Protein AF-A0A1H8WTE1-F1 (afdb_monomer)

pLDDT: mean 79.82, std 16.12, range [24.66, 98.0]

Foldseek 3Di:
DDDDDDPQAWAWDWDFAPLFDDFAKKKWKFAAQPWPWLVLLLVLVVLVQDWDWDDDPDDDTDTPFFKKKWKFKCDPLFTIIIITDRDPPCNVVSLVSQCVSRVQMAIDIDRGDFPDDDGGTKIKWKWWKDKPDQQLQAWAFDPDVHDPFQLCLQLVQLQSNDPVLVVWDKMKMKMKIKGWDDLCVQPDFPPDHHLVRLLVCLQWPWDWDDDPDDDTDIDTDHHDPLSPVSSVVSVVLPPFTKIQIIIMMMMMTSDNVSRRSSNVSSQCSQQVRQDPSSRMTMDIRIADDPRSSVVSNCVSVVNDDRDSNMHTSRRVSSVHIRGHSSNPHPRYSHDLFRLWPADDPQADADDCVVVVCPVPDPLVVLLSQLLDQALQDWQWFFAFSSPRTTGTDGLLQLLLFEEEEAAPPQCRLLSLLSRVLSCQSNLFAEEEADAAQPRLLVSLQQRDPVFLVLEFEAEFPDDDQWGFAAALLAQLCPPPDDCPDPLVVVSLQLSLLLQLLLLVVLLPPDPPSDPVVSVVSSLVSSLSSLQPFLAFLLLVLLCLVALVSLCVSLVSSVVSVVPVSSVCSNPPRSPDDSVSCVSSNVSSVVQCVDPRSVLRRLGSHGLDRLLVSQQSSGYYYYGYNDPDLSVLQSVVLSSLSSNLSSQVSDLPGGQYEYEYAQQLSRDDPSSCVLVSLVPSSVRSHGYYHYHQQCQPRPDPSVLVSCLVRHQKYWAAQSCDLRSLQSSQVSAPPPDHSSSRNSGHRQKTFIWTAGNVRDIDHTGMGNTDGRSCVSDPDNSGDDSVVSVVSVVVSSVVRTDGRDDSVRSLVSRPSRPDPPDDDDDDPVCVVLLVQLVLLLLLLLQLLCCQVPVHGQDKDFPVSSVVSSCVRRPDPDDPVVSVVSLVPDPCQQKPWDADPVHIIIGGHPVVVCVNLPADDDPDPDPPQLSLLCVLCVSALSNLQWDKAADRPPDDQAFRIKTANVRQQDDCPPHDPVVNVVSLVVSCVARVVCCQQWVNGMAGEHEDEDPDDPLVVLVLNLLSCVVVVHFYEYEYAPVCLVVSVCSLVVPVAAPDADPVRKGWFFDDAFADEPNWFAKFFCPVAPDWIWIADPVQQKIFTAGPVRDTQFIDSHLVCVRHPSVRHPDIPVRDPDCVGIDTDGRGDDQCVSNVHDRDDPSRYWYWHAYRNNSHQQRIWTDDPHDTHGPDDDPDDDDDDDDDDDDDDDDDDDDDDDDDDPDPVVVVVVVVVVD

Sequence (1227 aa):
MSLFGSDDAYDTVTLAAPDVAPQADAIQVRPHKDSEGIANATELLTSLHNVETNSRRLRSDQNVSPAHAFEMRYTNERVNFQFIPGKDGLESAFERQIQNHYPNAQLHRDSDAEFIGLEEDVHVSGAELSTTRYTLFPIRHVELEGFDTDPFGSITSEMVGTMRDDKADCEVVVQVLFKPAMQSWVDGVDGGESLDEIAHELKQPTLKKERRLFTKEVVEYDPSPQEKKAAKILGNQHGEHAWRLNIRVFAASPDETVAKNRAERAAEMFGNYYESSTKQGLEATPLTGKHLRETLQKAAAREYEEQQLVKSQSETAGLVHVPNGDINTANVAWSLSRSGDGIPPGTPRFDFEDHGVASASAAEKQVAMMNTTDPTQPYWYGRGTKNGTEAGIEPDVLNVHQFVGGATGKGKTTLLKNYFYQVLKRGHGGMFFDPKGRDADDILSIVPEDREDDVVFVDLGGDHDKQVGFNFLENPVEGTVDPDSEAFASAIESVADDLAALLAQAGGSDNYWGALMERVTKNLARGFAKSPWELTILDMYYALSNEDARQRYASHLSDERIAFIEDYARNQLSEMDDDKLEPLLGRLQQWVENDVIRELIAHPESTVSVEDVIDDGGIIIVRNQTSGETVKRMFATALIRRAWVAVRENPKAPPFFVVCDEFDSIVTEESSIHTILSEARAFDFSITLACQNPSNQLPDRIAKSIQNQCQTFLSFNPGGPDDAKVIAAQHSKDIEWDDLTNMSKYRIYMRTHDENDQLTHSYKVDAFPPIDEVANENIARSEAETEQLISDLLDKHGTRRRTNAEIKSESRFHPSEGGGPSRDTDDEAVASADTDAAVKAVYDESIRANGEGCTWVSADAATDRIQRYVESELSLGQLWDALESIPSDVLEVEERDDGMYLRTTPTGETRILGTGDSENTGGGKHRQLLKDAYDPLTKLGLVVSLPNQDGTDMPDGLIDPVDVTPETEGMGMSEIAQAYAQFTDEHPVVSRLTDGDVAALEAESSTSTKPAQTVRNLAKAVDREQHCVFLAREENAQTVYDALTDPPYVAAERDDGRQVVYNHKALRIDGERVYVEDTGAQRTVWVYDPATGQLALEDSSGEAHATFDSPNDAWTDASGYPTTESAIDDEEGWRRVYQPRVPERLFDGEVPDAETWTVIAVERGAESAADLTILDDTERSPPDETAGTDSTKDDPIGKQTDETDVATSEESATAESVFAELQELDK

Nearest PDB structures (foldseek):
  4d2i-assembly1_B-3  TM=6.649E-01  e=3.863E-10  Saccharolobus solfataricus P2
  1e9s-assembly1_E  TM=6.589E-01  e=1.211E-09  Escherichia coli
  4d2i-assembly1_A  TM=6.342E-01  e=1.105E-09  Saccharolobus solfataricus P2
  1e9s-assembly2_J  TM=6.530E-01  e=1.881E-08  Escherichia coli
  6sz9-assembly1_A  TM=5.175E-01  e=1.305E-08  Legionella pneumophila

Organism: NCBI:txid660520

Mean predicted aligned error: 20.88 Å

Solvent-accessible surface area (backbone atoms only — not comparable to full-atom values): 67582 Å² total; per-residue (Å²): 138,93,78,83,83,82,90,86,63,73,33,68,46,78,44,60,76,76,78,63,76,52,62,43,62,26,40,35,43,21,34,15,50,92,41,73,20,55,72,36,14,44,59,40,50,57,79,66,60,60,77,38,68,51,81,61,87,98,55,75,74,41,82,66,41,56,40,27,38,37,36,44,34,26,49,96,84,25,38,44,38,34,40,31,63,47,48,92,89,36,55,73,60,51,51,50,46,50,44,72,56,39,55,35,35,43,76,44,82,34,68,68,44,64,74,70,86,77,77,64,68,28,19,34,13,32,28,39,53,45,58,78,46,70,39,79,51,55,48,46,21,65,91,56,97,39,68,95,51,55,70,58,29,62,28,52,36,37,45,74,53,51,92,84,55,74,85,54,71,62,36,26,39,41,39,35,35,43,22,53,43,62,87,62,56,53,66,24,64,94,82,45,72,23,54,66,53,54,28,47,41,30,64,56,31,69,46,79,47,83,51,79,96,91,45,80,46,78,42,77,52,84,54,49,75,46,35,50,49,27,26,50,57,51,60,63,55,66,88,58,56,35,32,35,41,44,40,39,28,34,10,36,9,72,43,60,67,57,7,34,53,38,15,49,52,30,41,55,45,45,47,75,31,47,19,79,56,55,67,15,29,44,44,66,45,63,28,44,70,71,54,36,55,54,51,48,45,31,54,41,62,63,57,79,64,100,55,84,41,42,37,45,38,52,42,42,13,68,74,48,56,57,59,26,56,66,36,83,40,81,52,51,52,60,32,67,38,64,45,42,83,32,70,65,90,54,45,53,77,80,66,37,66,87,68,73,36,66,89,48,55,76,47,58,42,48,47,57,59,51,68,42,50,60,63,85,49,58,50,72,55,30,24,11,67,67,78,61,46,58,39,41,42,51,52,79,61,43,25,35,22,34,37,35,40,20,29,87,92,30,46,63,67,44,48,51,47,49,46,50,45,32,42,50,51,30,65,41,14,33,35,43,39,22,68,74,46,78,52,42,64,64,48,57,17,45,52,55,83,95,47,56,90,42,46,45,59,35,64,41,70,63,90,64,70,39,38,55,36,48,28,82,48,62,48,87,52,68,92,77,52,58,83,89,36,72,66,43,52,49,44,38,52,47,43,13,52,51,52,39,32,50,56,51,52,68,54,55,95,57,89,77,76,42,78,65,54,50,51,52,45,33,49,50,39,43,52,47,45,67,41,98,55,72,53,32,60,56,30,52,43,32,27,63,71,41,56,69,30,22,47,50,48,22,48,51,30,54,78,72,62,42,64,79,54,22,57,46,30,58,71,47,54,31,72,48,60,66,84,78,46,42,72,59,48,55,43,44,44,58,39,60,69,37,66,68,48,27,62,46,42,51,18,51,55,49,57,58,60,64,43,59,36,41,63,73,30,23,35,40,42,34,28,23,61,54,88,55,60,66,55,46,25,46,51,50,39,51,54,55,48,49,47,49,48,39,41,70,77,32,92,76,43,54,53,36,39,38,38,31,50,54,36,46,70,40,58,58,86,56,56,53,54,51,56,49,58,68,56,28,54,81,56,50,40,23,42,36,42,24,29,48,52,57,69,82,50,40,44,70,70,44,50,54,31,47,70,71,40,32,59,29,41,41,32,30,25,28,77,43,71,65,36,15,44,64,56,27,72,75,44,37,94,89,48,49,34,61,44,34,56,47,42,55,70,41,32,28,44,36,30,35,60,31,80,83,75,43,76,49,72,46,20,30,26,39,43,51,74,50,60,58,79,52,40,95,53,85,54,40,50,52,73,71,54,34,52,49,48,51,52,54,36,27,65,72,44,24,44,73,70,73,52,74,68,54,56,54,71,67,36,83,38,44,85,63,69,72,91,73,80,91,69,76,71,68,43,62,57,55,44,40,52,40,43,44,27,37,48,42,22,42,26,55,40,9,28,62,79,71,65,38,64,56,34,82,34,47,45,78,73,27,43,67,46,26,59,69,55,23,92,63,95,63,52,77,68,56,50,49,57,52,60,71,66,45,57,66,69,33,40,38,78,47,83,51,102,89,47,49,30,36,27,25,31,78,54,29,51,48,60,69,72,52,74,78,98,70,96,68,95,69,62,75,54,33,54,52,49,52,60,26,43,46,57,16,44,41,64,69,44,31,49,77,44,71,65,78,80,89,56,98,81,70,60,64,23,38,37,29,44,73,82,63,53,69,89,56,87,92,57,52,74,73,54,42,54,50,41,53,53,49,34,39,70,76,34,51,66,52,31,70,56,22,75,78,39,66,10,36,27,40,62,53,71,74,87,90,83,58,45,69,49,62,52,49,53,46,37,55,25,56,79,65,77,24,31,29,32,36,38,18,41,67,94,40,28,63,61,53,50,44,34,74,68,46,80,62,57,56,77,45,78,44,102,84,70,34,30,28,21,72,56,91,52,72,32,57,43,98,87,36,44,37,32,41,77,55,83,80,62,92,48,75,44,32,37,36,33,82,92,71,50,30,30,27,37,22,37,75,86,69,53,69,71,29,70,26,76,37,67,66,44,72,58,69,44,68,81,54,37,82,40,43,54,91,76,52,95,63,72,85,60,54,34,81,40,53,32,70,57,62,69,56,72,64,45,78,63,54,81,81,57,80,88,50,47,46,42,35,22,39,45,91,77,27,67,42,41,68,39,34,29,43,58,52,100,90,47,79,42,62,55,77,88,83,97,78,84,90,84,92,88,83,85,84,88,80,88,80,90,88,91,86,87,90,86,89,83,89,80,86,86,72,79,62,67,67,61,56,59,61,62,62,76,79,109

InterPro domains:
  IPR027417 P-loop containing nucleoside triphosphate hydrolase [G3DSA:3.40.50.300] (360-518)
  IPR027417 P-loop containing nucleoside triphosphate hydrolase [G3DSA:3.40.50.300] (593-834)
  IPR027417 P-loop containing nucleoside triphosphate hydrolase [SSF52540] (376-754)
  IPR058441 Domain of unknown function DUF8128 [PF26449] (22-334)

Structure (mmCIF, N/CA/C/O backbone):
data_AF-A0A1H8WTE1-F1
#
_entry.id   AF-A0A1H8WTE1-F1
#
loop_
_atom_site.group_PDB
_atom_site.id
_atom_site.type_symbol
_atom_site.label_atom_id
_atom_site.label_alt_id
_atom_site.label_comp_id
_atom_site.label_asym_id
_atom_site.label_entity_id
_atom_site.label_seq_id
_atom_site.pdbx_PDB_ins_code
_atom_site.Cartn_x
_atom_site.Cartn_y
_atom_site.Cartn_z
_atom_site.occupancy
_atom_site.B_iso_or_equiv
_atom_site.auth_seq_id
_atom_site.auth_comp_id
_atom_site.auth_asym_id
_atom_site.auth_atom_id
_atom_site.pdbx_PDB_model_num
ATOM 1 N N . MET A 1 1 ? -21.639 -9.908 77.151 1.00 33.84 1 MET A N 1
ATOM 2 C CA . MET A 1 1 ? -21.434 -11.231 76.532 1.00 33.84 1 MET A CA 1
ATOM 3 C C . MET A 1 1 ? -20.776 -10.966 75.191 1.00 33.84 1 MET A C 1
ATOM 5 O O . MET A 1 1 ? -21.478 -10.563 74.281 1.00 33.84 1 MET A O 1
ATOM 9 N N . SER A 1 2 ? -19.446 -11.053 75.123 1.00 34.22 2 SER A N 1
ATOM 10 C CA . SER A 1 2 ? -18.661 -10.953 73.885 1.00 34.22 2 SER A CA 1
ATOM 11 C C . SER A 1 2 ? -18.021 -12.317 73.633 1.00 34.22 2 SER A C 1
ATOM 13 O O . SER A 1 2 ? -16.995 -12.644 74.224 1.00 34.22 2 SER A O 1
ATOM 15 N N . LEU A 1 3 ? -18.699 -13.140 72.847 1.00 34.16 3 LEU A N 1
ATOM 16 C CA . LEU A 1 3 ? -18.238 -14.408 72.282 1.00 34.16 3 LEU A CA 1
ATOM 17 C C . LEU A 1 3 ? -18.957 -14.501 70.927 1.00 34.16 3 LEU A C 1
ATOM 19 O O . LEU A 1 3 ? -20.141 -14.176 70.897 1.00 34.16 3 LEU A O 1
ATOM 23 N N . PHE A 1 4 ? -18.236 -14.911 69.878 1.00 34.78 4 PHE A N 1
ATOM 24 C CA . PHE A 1 4 ? -18.478 -14.725 68.430 1.00 34.78 4 PHE A CA 1
ATOM 25 C C . PHE A 1 4 ? -17.895 -13.413 67.876 1.00 34.78 4 PHE A C 1
ATOM 27 O O . PHE A 1 4 ? -18.572 -12.392 67.820 1.00 34.78 4 PHE A O 1
ATOM 34 N N . GLY A 1 5 ? -16.610 -13.446 67.504 1.00 29.36 5 GLY A N 1
ATOM 35 C CA . GLY A 1 5 ? -16.115 -12.610 66.407 1.00 29.36 5 GLY A CA 1
ATOM 36 C C . GLY A 1 5 ? -16.485 -13.320 65.105 1.00 29.36 5 GLY A C 1
ATOM 37 O O . GLY A 1 5 ? -16.309 -14.537 65.036 1.00 29.36 5 GLY A O 1
ATOM 38 N N . SER A 1 6 ? -17.103 -12.605 64.169 1.00 34.25 6 SER A N 1
ATOM 39 C CA . SER A 1 6 ? -17.463 -13.109 62.844 1.00 34.25 6 SER A CA 1
ATOM 40 C C . SER A 1 6 ? -16.236 -13.132 61.930 1.00 34.25 6 SER A C 1
ATOM 42 O O . SER A 1 6 ? -15.420 -12.211 61.952 1.00 34.25 6 SER A O 1
ATOM 44 N N . ASP A 1 7 ? -16.112 -14.221 61.173 1.00 41.09 7 ASP A N 1
ATOM 45 C CA . ASP A 1 7 ? -15.162 -14.432 60.080 1.00 41.09 7 ASP A CA 1
ATOM 46 C C . ASP A 1 7 ? -15.637 -13.664 58.824 1.00 41.09 7 ASP A C 1
ATOM 48 O O . ASP A 1 7 ? -16.231 -14.263 57.933 1.00 41.09 7 ASP A O 1
ATOM 52 N N . ASP A 1 8 ? -15.414 -12.346 58.756 1.00 53.59 8 ASP A N 1
ATOM 53 C CA . ASP A 1 8 ? -15.800 -11.492 57.606 1.00 53.59 8 ASP A CA 1
ATOM 54 C C . ASP A 1 8 ? -14.593 -11.108 56.711 1.00 53.59 8 ASP A C 1
ATOM 56 O O . ASP A 1 8 ? -14.514 -9.990 56.210 1.00 53.59 8 ASP A O 1
ATOM 60 N N . ALA A 1 9 ? -13.604 -11.995 56.544 1.00 74.62 9 ALA A N 1
ATOM 61 C CA . ALA A 1 9 ? -12.408 -11.737 55.725 1.00 74.62 9 ALA A CA 1
ATOM 62 C C . ALA A 1 9 ? -12.435 -12.526 54.402 1.00 74.62 9 ALA A C 1
ATOM 64 O O . ALA A 1 9 ? -12.888 -13.671 54.385 1.00 74.62 9 ALA A O 1
ATOM 65 N N . TYR A 1 10 ? -11.911 -11.937 53.318 1.00 84.31 10 TYR A N 1
ATOM 66 C CA . TYR A 1 10 ? -11.716 -12.623 52.034 1.00 84.31 10 TYR A CA 1
ATOM 67 C C . TYR A 1 10 ? -10.857 -13.885 52.204 1.00 84.31 10 TYR A C 1
ATOM 69 O O . TYR A 1 10 ? -9.785 -13.863 52.818 1.00 84.31 10 TYR A O 1
ATOM 77 N N . ASP A 1 11 ? -11.331 -14.989 51.634 1.00 84.81 11 ASP A N 1
ATOM 78 C CA . ASP A 1 11 ? -10.689 -16.302 51.664 1.00 84.81 11 ASP A CA 1
ATOM 79 C C . ASP A 1 11 ? -10.284 -16.722 50.245 1.00 84.81 11 ASP A C 1
ATOM 81 O O . ASP A 1 11 ? -10.727 -16.128 49.263 1.00 84.81 11 ASP A O 1
ATOM 85 N N . THR A 1 12 ? -9.438 -17.741 50.128 1.00 83.81 12 THR A N 1
ATOM 86 C CA . THR A 1 12 ? -9.008 -18.282 48.834 1.00 83.81 12 THR A CA 1
ATOM 87 C C . THR A 1 12 ? -9.275 -19.771 48.734 1.00 83.81 12 THR A C 1
ATOM 89 O O . THR A 1 12 ? -9.196 -20.527 49.702 1.00 83.81 12 THR A O 1
ATOM 92 N N . VAL A 1 13 ? -9.573 -20.217 47.518 1.00 84.44 13 VAL A N 1
ATOM 93 C CA . VAL A 1 13 ? -9.641 -21.635 47.170 1.00 84.44 13 VAL A CA 1
ATOM 94 C C . VAL A 1 13 ? -8.594 -21.913 46.101 1.00 84.44 13 VAL A C 1
ATOM 96 O O . VAL A 1 13 ? -8.549 -21.218 45.092 1.00 84.44 13 VAL A O 1
ATOM 99 N N . THR A 1 14 ? -7.766 -22.936 46.317 1.00 81.19 14 THR A N 1
ATOM 100 C CA . THR A 1 14 ? -6.850 -23.446 45.288 1.00 81.19 14 THR A CA 1
ATOM 101 C C . THR A 1 14 ? -7.603 -24.372 44.337 1.00 81.19 14 THR A C 1
ATOM 103 O O . THR A 1 14 ? -8.360 -25.248 44.787 1.00 81.19 14 THR A O 1
ATOM 106 N N . LEU A 1 15 ? -7.402 -24.172 43.037 1.00 69.12 15 LEU A N 1
ATOM 107 C CA . LEU A 1 15 ? -7.977 -24.990 41.971 1.00 69.12 15 LEU A CA 1
ATOM 108 C C . LEU A 1 15 ? -6.864 -25.748 41.249 1.00 69.12 15 LEU A C 1
ATOM 110 O O . LEU A 1 15 ? -5.818 -25.178 40.962 1.00 69.12 15 LEU A O 1
ATOM 114 N N . ALA A 1 16 ? -7.113 -27.022 40.945 1.00 60.34 16 ALA A N 1
ATOM 115 C CA . ALA A 1 16 ? -6.308 -27.770 39.985 1.00 60.34 16 ALA A CA 1
ATOM 116 C C . ALA A 1 16 ? -6.914 -27.600 38.579 1.00 60.34 16 ALA A C 1
ATOM 118 O O . ALA A 1 16 ? -8.129 -27.435 38.449 1.00 60.34 16 ALA A O 1
ATOM 119 N N . ALA A 1 17 ? -6.064 -27.666 37.555 1.00 51.62 17 ALA A N 1
ATOM 120 C CA . ALA A 1 17 ? -6.267 -27.180 36.186 1.00 51.62 17 ALA A CA 1
ATOM 121 C C . ALA A 1 17 ? -7.404 -27.788 35.312 1.00 51.62 17 ALA A C 1
ATOM 123 O O . ALA A 1 17 ? -7.368 -27.609 34.099 1.00 51.62 17 ALA A O 1
ATOM 124 N N . PRO A 1 18 ? -8.436 -28.489 35.840 1.00 50.97 18 PRO A N 1
ATOM 125 C CA . PRO A 1 18 ? -9.708 -28.522 35.109 1.00 50.97 18 PRO A CA 1
ATOM 126 C C . PRO A 1 18 ? -10.975 -28.396 35.978 1.00 50.97 18 PRO A C 1
ATOM 128 O O . PRO A 1 18 ? -12.041 -28.853 35.570 1.00 50.97 18 PRO A O 1
ATOM 131 N N . ASP A 1 19 ? -10.916 -27.797 37.172 1.00 51.53 19 ASP A N 1
ATOM 132 C CA . ASP A 1 19 ? -12.120 -27.640 38.017 1.00 51.53 19 ASP A CA 1
ATOM 133 C C . ASP A 1 19 ? -13.113 -26.564 37.513 1.00 51.53 19 ASP A C 1
ATOM 135 O O . ASP A 1 19 ? -14.194 -26.402 38.094 1.00 51.53 19 ASP A O 1
ATOM 139 N N . VAL A 1 20 ? -12.781 -25.841 36.432 1.00 57.06 20 VAL A N 1
ATOM 140 C CA . VAL A 1 20 ? -13.579 -24.732 35.893 1.00 57.06 20 VAL A CA 1
ATOM 141 C C . VAL A 1 20 ? -13.437 -24.616 34.362 1.00 57.06 20 VAL A C 1
ATOM 143 O O . VAL A 1 20 ? -12.620 -23.836 33.904 1.00 57.06 20 VAL A O 1
ATOM 146 N N . ALA A 1 21 ? -14.235 -25.325 33.551 1.00 52.44 21 ALA A N 1
ATOM 147 C CA . ALA A 1 21 ? -14.490 -24.880 32.166 1.00 52.44 21 ALA A CA 1
ATOM 148 C C . ALA A 1 21 ? -15.724 -25.535 31.517 1.00 52.44 21 ALA A C 1
ATOM 150 O O . ALA A 1 21 ? -15.634 -26.601 30.910 1.00 52.44 21 ALA A O 1
ATOM 151 N N . PRO A 1 22 ? -16.895 -24.892 31.562 1.00 53.53 22 PRO A N 1
ATOM 152 C CA . PRO A 1 22 ? -17.788 -24.882 30.417 1.00 53.53 22 PRO A CA 1
ATOM 153 C C . PRO A 1 22 ? -17.436 -23.680 29.525 1.00 53.53 22 PRO A C 1
ATOM 155 O O . PRO A 1 22 ? -17.438 -22.535 29.982 1.00 53.53 22 PRO A O 1
ATOM 158 N N . GLN A 1 23 ? -17.118 -23.963 28.264 1.00 66.62 23 GLN A N 1
ATOM 159 C CA . GLN A 1 23 ? -16.991 -22.971 27.196 1.00 66.62 23 GLN A CA 1
ATOM 160 C C . GLN A 1 23 ? -18.387 -22.471 26.807 1.00 66.62 23 GLN A C 1
ATOM 162 O O . GLN A 1 23 ? -19.357 -23.235 26.847 1.00 66.62 23 GLN A O 1
ATOM 167 N N . ALA A 1 24 ? -18.495 -21.193 26.464 1.00 67.75 24 ALA A N 1
ATOM 168 C CA . ALA A 1 24 ? -19.730 -20.601 25.973 1.00 67.75 24 ALA A CA 1
ATOM 169 C C . ALA A 1 24 ? -19.411 -19.610 24.858 1.00 67.75 24 ALA A C 1
ATOM 171 O O . ALA A 1 24 ? -18.417 -18.891 24.948 1.00 67.75 24 ALA A O 1
ATOM 172 N N . ASP A 1 25 ? -20.295 -19.535 23.863 1.00 80.62 25 ASP A N 1
ATOM 173 C CA . ASP A 1 25 ? -20.197 -18.548 22.793 1.00 80.62 25 ASP A CA 1
ATOM 174 C C . ASP A 1 25 ? -20.301 -17.132 23.384 1.00 80.62 25 ASP A C 1
ATOM 176 O O . ASP A 1 25 ? -21.365 -16.688 23.834 1.00 80.62 25 ASP A O 1
ATOM 180 N N . ALA A 1 26 ? -19.183 -16.412 23.384 1.00 88.25 26 ALA A N 1
ATOM 181 C CA . ALA A 1 26 ? -19.092 -15.035 23.838 1.00 88.25 26 ALA A CA 1
ATOM 182 C C . ALA A 1 26 ? -18.973 -14.075 22.652 1.00 88.25 26 ALA A C 1
ATOM 184 O O . ALA A 1 26 ? -18.332 -14.348 21.637 1.00 88.25 26 ALA A O 1
ATOM 185 N N . ILE A 1 27 ? -19.578 -12.901 22.802 1.00 91.75 27 ILE A N 1
ATOM 186 C CA . ILE A 1 27 ? -19.397 -11.770 21.897 1.00 91.75 27 ILE A CA 1
ATOM 187 C C . ILE A 1 27 ? -18.422 -10.822 22.587 1.00 91.75 27 ILE A C 1
ATOM 189 O O . ILE A 1 27 ? -18.814 -10.043 23.462 1.00 91.75 27 ILE A O 1
ATOM 193 N N . GLN A 1 28 ? -17.147 -10.915 22.223 1.00 91.25 28 GLN A N 1
ATOM 194 C CA . GLN A 1 28 ? -16.109 -10.016 22.706 1.00 91.25 28 GLN A CA 1
ATOM 195 C C . GLN A 1 28 ? -16.282 -8.641 22.058 1.00 91.25 28 GLN A C 1
ATOM 197 O O . GLN A 1 28 ? -16.487 -8.523 20.850 1.00 91.25 28 GLN A O 1
ATOM 202 N N . VAL A 1 29 ? -16.188 -7.595 22.873 1.00 91.12 29 VAL A N 1
ATOM 203 C CA . VAL A 1 29 ? -16.389 -6.205 22.475 1.00 91.12 29 VAL A CA 1
ATOM 204 C C . VAL A 1 29 ? -15.113 -5.417 22.722 1.00 91.12 29 VAL A C 1
ATOM 206 O O . VAL A 1 29 ? -14.659 -5.277 23.859 1.00 91.12 29 VAL A O 1
ATOM 209 N N . ARG A 1 30 ? -14.560 -4.844 21.653 1.00 89.62 30 ARG A N 1
ATOM 210 C CA . ARG A 1 30 ? -13.524 -3.811 21.734 1.00 89.62 30 ARG A CA 1
ATOM 211 C C . ARG A 1 30 ? -14.188 -2.438 21.620 1.00 89.62 30 ARG A C 1
ATOM 213 O O . ARG A 1 30 ? -14.626 -2.074 20.522 1.00 89.62 30 ARG A O 1
ATOM 220 N N . PRO A 1 31 ? -14.316 -1.687 22.727 1.00 90.12 31 PRO A N 1
ATOM 221 C CA . PRO A 1 31 ? -14.966 -0.382 22.724 1.00 90.12 31 PRO A CA 1
ATOM 222 C C . PRO A 1 31 ? -14.163 0.628 21.899 1.00 90.12 31 PRO A C 1
ATOM 224 O O . PRO A 1 31 ? -12.950 0.502 21.777 1.00 90.12 31 PRO A O 1
ATOM 227 N N . HIS A 1 32 ? -14.817 1.653 21.360 1.00 87.25 32 HIS A N 1
ATOM 228 C CA . HIS A 1 32 ? -14.149 2.793 20.722 1.00 87.25 32 HIS A CA 1
ATOM 229 C C . HIS A 1 32 ? -14.225 4.013 21.640 1.00 87.25 32 HIS A C 1
ATOM 231 O O . HIS A 1 32 ? -15.232 4.200 22.324 1.00 87.25 32 HIS A O 1
ATOM 237 N N . LYS A 1 33 ? -13.187 4.858 21.649 1.00 85.75 33 LYS A N 1
ATOM 238 C CA . LYS A 1 33 ? -13.129 6.015 22.558 1.00 85.75 33 LYS A CA 1
ATOM 239 C C . LYS A 1 33 ? -14.252 7.026 22.300 1.00 85.75 33 LYS A C 1
ATOM 241 O O . LYS A 1 33 ? -14.872 7.475 23.254 1.00 85.75 33 LYS A O 1
ATOM 246 N N . ASP A 1 34 ? -14.596 7.267 21.036 1.00 80.50 34 ASP A N 1
ATOM 247 C CA . ASP A 1 34 ? -15.720 8.138 20.632 1.00 80.50 34 ASP A CA 1
ATOM 248 C C . ASP A 1 34 ? -17.109 7.463 20.730 1.00 80.50 34 ASP A C 1
ATOM 250 O O . ASP A 1 34 ? -18.039 7.825 20.012 1.00 80.50 34 ASP A O 1
ATOM 254 N N . SER A 1 35 ? -17.259 6.402 21.523 1.00 81.00 35 SER A N 1
ATOM 255 C CA . SER A 1 35 ? -18.564 5.770 21.749 1.00 81.00 35 SER A CA 1
ATOM 256 C C . SER A 1 35 ? -19.433 6.620 22.688 1.00 81.00 35 SER A C 1
ATOM 258 O O . SER A 1 35 ? -18.929 7.256 23.609 1.00 81.00 35 SER A O 1
ATOM 260 N N . GLU A 1 36 ? -20.757 6.557 22.530 1.00 81.62 36 GLU A N 1
ATOM 261 C CA . GLU A 1 36 ? -21.733 7.162 23.460 1.00 81.62 36 GLU A CA 1
ATOM 262 C C . GLU A 1 36 ? -21.750 6.472 24.846 1.00 81.62 36 GLU A C 1
ATOM 264 O O . GLU A 1 36 ? -22.409 6.925 25.784 1.00 81.62 36 GLU A O 1
ATOM 269 N N . GLY A 1 37 ? -21.024 5.358 24.999 1.00 88.62 37 GLY A N 1
ATOM 270 C CA . GLY A 1 37 ? -20.767 4.732 26.294 1.00 88.62 37 GLY A CA 1
ATOM 271 C C . GLY A 1 37 ? -22.041 4.278 27.017 1.00 88.62 37 GLY A C 1
ATOM 272 O O . GLY A 1 37 ? -22.904 3.583 26.470 1.00 88.62 37 GLY A O 1
ATOM 273 N N . ILE A 1 38 ? -22.183 4.705 28.270 1.00 89.44 38 ILE A N 1
ATOM 274 C CA . ILE A 1 38 ? -23.332 4.384 29.125 1.00 89.44 38 ILE A CA 1
ATOM 275 C C . ILE A 1 38 ? -24.672 4.920 28.576 1.00 89.44 38 ILE A C 1
ATOM 277 O O . ILE A 1 38 ? -25.725 4.361 28.882 1.00 89.44 38 ILE A O 1
ATOM 281 N N . ALA A 1 39 ? -24.668 5.969 27.742 1.00 85.69 39 ALA A N 1
ATOM 282 C CA . ALA A 1 39 ? -25.899 6.594 27.250 1.00 85.69 39 ALA A CA 1
ATOM 283 C C . ALA A 1 39 ? -26.725 5.646 26.362 1.00 85.69 39 ALA A C 1
ATOM 285 O O . ALA A 1 39 ? -27.949 5.588 26.486 1.00 85.69 39 ALA A O 1
ATOM 286 N N . ASN A 1 40 ? -26.058 4.830 25.540 1.00 90.81 40 ASN A N 1
ATOM 287 C CA . ASN A 1 40 ? -26.721 3.872 24.646 1.00 90.81 40 ASN A CA 1
ATOM 288 C C . ASN A 1 40 ? -27.091 2.545 25.332 1.00 90.81 40 ASN A C 1
ATOM 290 O O . ASN A 1 40 ? -27.799 1.717 24.752 1.00 90.81 40 ASN A O 1
ATOM 294 N N . ALA A 1 41 ? -26.669 2.339 26.582 1.00 92.94 41 ALA A N 1
ATOM 295 C CA . ALA A 1 41 ? -26.915 1.099 27.310 1.00 92.94 41 ALA A CA 1
ATOM 296 C C . ALA A 1 41 ? -28.399 0.891 27.635 1.00 92.94 41 ALA A C 1
ATOM 298 O O . ALA A 1 41 ? -28.906 -0.227 27.546 1.00 92.94 41 ALA A O 1
ATOM 299 N N . THR A 1 42 ? -29.131 1.965 27.949 1.00 91.19 42 THR A N 1
ATOM 300 C CA . THR A 1 42 ? -30.581 1.897 28.180 1.00 91.19 42 THR A CA 1
ATOM 301 C C . THR A 1 42 ? -31.304 1.391 26.931 1.00 91.19 42 THR A C 1
ATOM 303 O O . THR A 1 42 ? -32.151 0.504 27.023 1.00 91.19 42 THR A O 1
ATOM 306 N N . GLU A 1 43 ? -30.953 1.879 25.743 1.00 92.00 43 GLU A N 1
ATOM 307 C CA . GLU A 1 43 ? -31.569 1.418 24.495 1.00 92.00 43 GLU A CA 1
ATOM 308 C C . GLU A 1 43 ? -31.208 -0.038 24.180 1.00 92.00 43 GLU A C 1
ATOM 310 O O . GLU A 1 43 ? -32.108 -0.8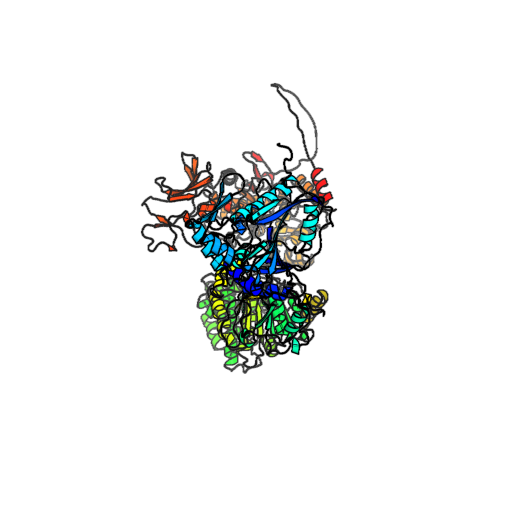34 23.893 1.00 92.00 43 GLU A O 1
ATOM 315 N N . LEU A 1 44 ? -29.934 -0.418 24.358 1.00 94.25 44 LEU A N 1
ATOM 316 C CA . LEU A 1 44 ? -29.492 -1.808 24.227 1.00 94.25 44 LEU A CA 1
ATOM 317 C C . LEU A 1 44 ? -30.301 -2.727 25.145 1.00 94.25 44 LEU A C 1
ATOM 319 O O . LEU A 1 44 ? -30.896 -3.696 24.676 1.00 94.25 44 LEU A O 1
ATOM 323 N N . LEU A 1 45 ? -30.399 -2.403 26.434 1.00 94.69 45 LEU A N 1
ATOM 324 C CA . LEU A 1 45 ? -31.197 -3.180 27.379 1.00 94.69 45 LEU A CA 1
ATOM 325 C C . LEU A 1 45 ? -32.675 -3.219 26.962 1.00 94.69 45 LEU A C 1
ATOM 327 O O . LEU A 1 45 ? -33.307 -4.260 27.088 1.00 94.69 45 LEU A O 1
ATOM 331 N N . THR A 1 46 ? -33.232 -2.149 26.387 1.00 93.38 46 THR A N 1
ATOM 332 C CA . THR A 1 46 ? -34.622 -2.173 25.888 1.00 93.38 46 THR A CA 1
ATOM 333 C C . THR A 1 46 ? -34.778 -3.246 24.815 1.00 93.38 46 THR A C 1
ATOM 335 O O . THR A 1 46 ? -35.709 -4.048 24.871 1.00 93.38 46 THR A O 1
ATOM 338 N N . SER A 1 47 ? -33.845 -3.285 23.859 1.00 93.12 47 SER A N 1
ATOM 339 C CA . SER A 1 47 ? -33.860 -4.245 22.751 1.00 93.12 47 SER A CA 1
ATOM 340 C C . SER A 1 47 ? -33.712 -5.702 23.214 1.00 93.12 47 SER A C 1
ATOM 342 O O . SER A 1 47 ? -34.225 -6.615 22.565 1.00 93.12 47 SER A O 1
ATOM 344 N N . LEU A 1 48 ? -33.050 -5.916 24.357 1.00 92.38 48 LEU A N 1
ATOM 345 C CA . LEU A 1 48 ? -32.813 -7.228 24.958 1.00 92.38 48 LEU A CA 1
ATOM 346 C C . LEU A 1 48 ? -33.913 -7.651 25.950 1.00 92.38 48 LEU A C 1
ATOM 348 O O . LEU A 1 48 ? -33.937 -8.806 26.382 1.00 92.38 48 LEU A O 1
ATOM 352 N N . HIS A 1 49 ? -34.833 -6.758 26.333 1.00 93.88 49 HIS A N 1
ATOM 353 C CA . HIS A 1 49 ? -35.863 -7.053 27.335 1.00 93.88 49 HIS A CA 1
ATOM 354 C C . HIS A 1 49 ? -37.006 -7.890 26.749 1.00 93.88 49 HIS A C 1
ATOM 356 O O . HIS A 1 49 ? -38.033 -7.373 26.310 1.00 93.88 49 HIS A O 1
ATOM 362 N N . ASN A 1 50 ? -36.842 -9.213 26.762 1.00 89.19 50 ASN A N 1
ATOM 363 C CA . ASN A 1 50 ? -37.878 -10.154 26.340 1.00 89.19 50 ASN A CA 1
ATOM 364 C C . ASN A 1 50 ? -38.255 -11.119 27.474 1.00 89.19 50 ASN A C 1
ATOM 366 O O . ASN A 1 50 ? -37.494 -12.022 27.818 1.00 89.19 50 ASN A O 1
ATOM 370 N N . VAL A 1 51 ? -39.446 -10.936 28.056 1.00 90.00 51 VAL A N 1
ATOM 371 C CA . VAL A 1 51 ? -39.928 -11.763 29.174 1.00 90.00 51 VAL A CA 1
ATOM 372 C C . VAL A 1 51 ? -40.656 -13.007 28.660 1.00 90.00 51 VAL A C 1
ATOM 374 O O . VAL A 1 51 ? -41.782 -12.930 28.167 1.00 90.00 51 VAL A O 1
ATOM 377 N N . GLU A 1 52 ? -40.059 -14.178 28.868 1.00 88.25 52 GLU A N 1
ATOM 378 C CA . GLU A 1 52 ? -40.680 -15.475 28.604 1.00 88.25 52 GLU A CA 1
ATOM 379 C C . GLU A 1 52 ? -41.397 -16.015 29.853 1.00 88.25 52 GLU A C 1
ATOM 381 O O . GLU A 1 52 ? -40.864 -16.017 30.969 1.00 88.25 52 GLU A O 1
ATOM 386 N N . THR A 1 53 ? -42.626 -16.513 29.676 1.00 85.56 53 THR A N 1
ATOM 387 C CA . THR A 1 53 ? -43.453 -17.039 30.774 1.00 85.56 53 THR A CA 1
ATOM 388 C C . THR A 1 53 ? -44.003 -18.428 30.463 1.00 85.56 53 THR A C 1
ATOM 390 O O . THR A 1 53 ? -44.325 -18.744 29.318 1.00 85.56 53 THR A O 1
ATOM 393 N N . ASN A 1 54 ? -44.119 -19.283 31.486 1.00 80.12 54 ASN A N 1
ATOM 394 C CA . ASN A 1 54 ? -44.735 -20.606 31.350 1.00 80.12 54 ASN A CA 1
ATOM 395 C C . ASN A 1 54 ? -46.029 -20.693 32.169 1.00 80.12 54 ASN A C 1
ATOM 397 O O . ASN A 1 54 ? -46.001 -20.774 33.399 1.00 80.12 54 ASN A O 1
ATOM 401 N N . SER A 1 55 ? -47.174 -20.719 31.487 1.00 62.34 55 SER A N 1
ATOM 402 C CA . SER A 1 55 ? -48.486 -20.819 32.128 1.00 62.34 55 SER A CA 1
ATOM 403 C C . SER A 1 55 ? -48.902 -22.287 32.305 1.00 62.34 55 SER A C 1
ATOM 405 O O . SER A 1 55 ? -49.469 -22.913 31.405 1.00 62.34 55 SER A O 1
ATOM 407 N N . ARG A 1 56 ? -48.700 -22.866 33.496 1.00 52.03 56 ARG A N 1
ATOM 408 C CA . ARG A 1 56 ? -49.335 -24.147 33.874 1.00 52.03 56 ARG A CA 1
ATOM 409 C C . ARG A 1 56 ? -50.543 -23.900 34.782 1.00 52.03 56 ARG A C 1
ATOM 411 O O . ARG A 1 56 ? -50.395 -23.471 35.914 1.00 52.03 56 ARG A O 1
ATOM 418 N N . ARG A 1 57 ? -51.743 -24.216 34.265 1.00 47.62 57 ARG A N 1
ATOM 419 C CA . ARG A 1 57 ? -53.065 -24.291 34.941 1.00 47.62 57 ARG A CA 1
ATOM 420 C C . ARG A 1 57 ? -53.163 -23.609 36.328 1.00 47.62 57 ARG A C 1
ATOM 422 O O . ARG A 1 57 ? -52.864 -24.216 37.351 1.00 47.62 57 ARG A O 1
ATOM 429 N N . LEU A 1 58 ? -53.799 -22.432 36.337 1.00 51.78 58 LEU A N 1
ATOM 430 C CA . LEU A 1 58 ? -54.477 -21.783 37.478 1.00 51.78 58 LEU A CA 1
ATOM 431 C C . LEU A 1 58 ? -53.615 -21.283 38.659 1.00 51.78 58 LEU A C 1
ATOM 433 O O . LEU A 1 58 ? -54.192 -20.851 39.658 1.00 51.78 58 LEU A O 1
ATOM 437 N N . ARG A 1 59 ? -52.280 -21.233 38.553 1.00 52.06 59 ARG A N 1
ATOM 438 C CA . ARG A 1 59 ? -51.425 -20.423 39.446 1.00 52.06 59 ARG A CA 1
ATOM 439 C C . ARG A 1 59 ? -50.301 -19.737 38.662 1.00 52.06 59 ARG A C 1
ATOM 441 O O . ARG A 1 59 ? -49.768 -20.363 37.759 1.00 52.06 59 ARG A O 1
ATOM 448 N N . SER A 1 60 ? -50.052 -18.472 39.031 1.00 58.38 60 SER A N 1
ATOM 449 C CA . SER A 1 60 ? -48.992 -17.518 38.632 1.00 58.38 60 SER A CA 1
ATOM 450 C C . SER A 1 60 ? -48.093 -17.897 37.449 1.00 58.38 60 SER A C 1
ATOM 452 O O . SER A 1 60 ? -47.396 -18.910 37.506 1.00 58.38 60 SER A O 1
ATOM 454 N N . ASP A 1 61 ? -48.027 -17.021 36.444 1.00 70.69 61 ASP A N 1
ATOM 455 C CA . ASP A 1 61 ? -47.039 -17.103 35.366 1.00 70.69 61 ASP A CA 1
ATOM 456 C C . ASP A 1 61 ? -45.619 -17.100 35.955 1.00 70.69 61 ASP A C 1
ATOM 458 O O . ASP A 1 61 ? -45.248 -16.203 36.710 1.00 70.69 61 ASP A O 1
ATOM 462 N N . GLN A 1 62 ? -44.838 -18.142 35.659 1.00 80.94 62 GLN A N 1
ATOM 463 C CA . GLN A 1 62 ? -43.450 -18.260 36.109 1.00 80.94 62 GLN A CA 1
ATOM 464 C C . GLN A 1 62 ? -42.516 -17.684 35.039 1.00 80.94 62 GLN A C 1
ATOM 466 O O . GLN A 1 62 ? -42.642 -18.049 33.869 1.00 80.94 62 GLN A O 1
ATOM 471 N N . ASN A 1 63 ? -41.585 -16.809 35.439 1.00 87.69 63 ASN A N 1
ATOM 472 C CA . ASN A 1 63 ? -40.584 -16.216 34.549 1.00 87.69 63 ASN A CA 1
ATOM 473 C C . ASN A 1 63 ? -39.512 -17.252 34.180 1.00 87.69 63 ASN A C 1
ATOM 475 O O . ASN A 1 63 ? -38.700 -17.641 35.026 1.00 87.69 63 ASN A O 1
ATOM 479 N N . VAL A 1 64 ? -39.517 -17.680 32.920 1.00 88.56 64 VAL A N 1
ATOM 480 C CA . VAL A 1 64 ? -38.587 -18.671 32.356 1.00 88.56 64 VAL A CA 1
ATOM 481 C C . VAL A 1 64 ? -37.599 -18.051 31.366 1.00 88.56 64 VAL A C 1
ATOM 483 O O . VAL A 1 64 ? -36.928 -18.789 30.656 1.00 88.56 64 VAL A O 1
ATOM 486 N N . SER A 1 65 ? -37.503 -16.718 31.332 1.00 90.44 65 SER A N 1
ATOM 487 C CA . SER A 1 65 ? -36.561 -16.002 30.463 1.00 90.44 65 SER A CA 1
ATOM 488 C C . SER A 1 65 ? -35.121 -16.468 30.710 1.00 90.44 65 SER A C 1
ATOM 490 O O . SER A 1 65 ? -34.764 -16.694 31.876 1.00 90.44 65 SER A O 1
ATOM 492 N N . PRO A 1 66 ? -34.292 -16.588 29.659 1.00 91.25 66 PRO A N 1
ATOM 493 C CA . PRO A 1 66 ? -32.865 -16.828 29.826 1.00 91.25 66 PRO A CA 1
ATOM 494 C C . PRO A 1 66 ? -32.200 -15.648 30.552 1.00 91.25 66 PRO A C 1
ATOM 496 O O . PRO A 1 66 ? -32.677 -14.513 30.487 1.00 91.25 66 PRO A O 1
ATOM 499 N N . ALA A 1 67 ? -31.114 -15.926 31.270 1.00 93.00 67 ALA A N 1
ATOM 500 C CA . ALA A 1 67 ? -30.277 -14.907 31.893 1.00 93.00 67 ALA A CA 1
ATOM 501 C C . ALA A 1 67 ? -29.029 -14.704 31.038 1.00 93.00 67 ALA A C 1
ATOM 503 O O . ALA A 1 67 ? -28.355 -15.674 30.707 1.00 93.00 67 ALA A O 1
ATOM 504 N N . HIS A 1 68 ? -28.740 -13.463 30.674 1.00 95.25 68 HIS A N 1
ATOM 505 C CA . HIS A 1 68 ? -27.553 -13.098 29.907 1.00 95.25 68 HIS A CA 1
ATOM 506 C C . HIS A 1 68 ? -26.410 -12.745 30.860 1.00 95.25 68 HIS A C 1
ATOM 508 O O . HIS A 1 68 ? -26.665 -12.437 32.025 1.00 95.25 68 HIS A O 1
ATOM 514 N N . ALA A 1 69 ? -25.168 -12.756 30.379 1.00 95.25 69 ALA A N 1
ATOM 515 C CA . ALA A 1 69 ? -24.017 -12.291 31.147 1.00 95.25 69 ALA A CA 1
ATOM 516 C C . ALA A 1 69 ? -23.317 -11.128 30.442 1.00 95.25 69 ALA A C 1
ATOM 518 O O . ALA A 1 69 ? -23.207 -11.102 29.216 1.00 95.25 69 ALA A O 1
ATOM 519 N N . PHE A 1 70 ? -22.833 -10.181 31.233 1.00 97.25 70 PHE A N 1
ATOM 520 C CA . PHE A 1 70 ? -21.870 -9.168 30.830 1.00 97.25 70 PHE A CA 1
ATOM 521 C C . PHE A 1 70 ? -20.637 -9.321 31.714 1.00 97.25 70 PHE A C 1
ATOM 523 O O . PHE A 1 70 ? -20.761 -9.401 32.939 1.00 97.25 70 PHE A O 1
ATOM 530 N N . GLU A 1 71 ? -19.462 -9.411 31.101 1.00 96.19 71 GLU A N 1
ATOM 531 C CA . GLU A 1 71 ? -18.210 -9.662 31.809 1.00 96.19 71 GLU A CA 1
ATOM 532 C C . GLU A 1 71 ? -17.178 -8.586 31.463 1.00 96.19 71 GLU A C 1
ATOM 534 O O . GLU A 1 71 ? -16.864 -8.364 30.292 1.00 96.19 71 GLU A O 1
ATOM 539 N N . MET A 1 72 ? -16.634 -7.946 32.500 1.00 96.25 72 MET A N 1
ATOM 540 C CA . MET A 1 72 ? -15.392 -7.177 32.419 1.00 96.25 72 MET A CA 1
ATOM 541 C C . MET A 1 72 ? -14.259 -8.095 32.855 1.00 96.25 72 MET A C 1
ATOM 543 O O . MET A 1 72 ? -14.327 -8.692 33.933 1.00 96.25 72 MET A O 1
ATOM 547 N N . ARG A 1 73 ? -13.218 -8.216 32.035 1.00 93.06 73 ARG A N 1
ATOM 548 C CA . ARG A 1 73 ? -12.141 -9.185 32.243 1.00 93.06 73 ARG A CA 1
ATOM 549 C C . ARG A 1 73 ? -10.791 -8.508 32.136 1.00 93.06 73 ARG A C 1
ATOM 551 O O . ARG A 1 73 ? -10.525 -7.864 31.133 1.00 93.06 73 ARG A O 1
ATOM 558 N N . TYR A 1 74 ? -9.944 -8.675 33.138 1.00 92.50 74 TYR A N 1
ATOM 559 C CA . TYR A 1 74 ? -8.519 -8.404 33.043 1.00 92.50 74 TYR A CA 1
ATOM 560 C C . TYR A 1 74 ? -7.804 -9.742 32.872 1.00 92.50 74 TYR A C 1
ATOM 562 O O . TYR A 1 74 ? -7.774 -10.537 33.807 1.00 92.50 74 TYR A O 1
ATOM 570 N N . THR A 1 75 ? -7.319 -10.009 31.663 1.00 85.62 75 THR A N 1
ATOM 571 C CA . THR A 1 75 ? -6.701 -11.280 31.239 1.00 85.62 75 THR A CA 1
ATOM 572 C C . THR A 1 75 ? -5.630 -10.969 30.201 1.00 85.62 75 THR A C 1
ATOM 574 O O . THR A 1 75 ? -5.845 -10.069 29.382 1.00 85.62 75 THR A O 1
ATOM 577 N N . ASN A 1 76 ? -4.511 -11.699 30.181 1.00 79.38 76 ASN A N 1
ATOM 578 C CA . ASN A 1 76 ? -3.387 -11.428 29.266 1.00 79.38 76 ASN A CA 1
ATOM 579 C C . ASN A 1 76 ? -2.975 -9.943 29.271 1.00 79.38 76 ASN A C 1
ATOM 581 O O . ASN A 1 76 ? -2.868 -9.309 28.220 1.00 79.38 76 ASN A O 1
ATOM 585 N N . GLU A 1 77 ? -2.869 -9.371 30.475 1.00 83.38 77 GLU A N 1
ATOM 586 C CA . GLU A 1 77 ? -2.519 -7.966 30.727 1.00 83.38 77 GLU A CA 1
ATOM 587 C C . GLU A 1 77 ? -3.455 -6.924 30.089 1.00 83.38 77 GLU A C 1
ATOM 589 O O . GLU A 1 77 ? -3.110 -5.745 30.016 1.00 83.38 77 GLU A O 1
ATOM 594 N N . ARG A 1 78 ? -4.655 -7.315 29.639 1.00 88.00 78 ARG A N 1
ATOM 595 C CA . ARG A 1 78 ? -5.613 -6.422 28.973 1.00 88.00 78 ARG A CA 1
ATOM 596 C C . ARG A 1 78 ? -6.990 -6.460 29.605 1.00 88.00 78 ARG A C 1
ATOM 598 O O . ARG A 1 78 ? -7.477 -7.517 30.000 1.00 88.00 78 ARG A O 1
ATOM 605 N N . VAL A 1 79 ? -7.651 -5.303 29.622 1.00 91.81 79 VAL A N 1
ATOM 606 C CA . VAL A 1 79 ? -9.068 -5.191 29.984 1.00 91.81 79 VAL A CA 1
ATOM 607 C C . VAL A 1 79 ? -9.930 -5.405 28.741 1.00 91.81 79 VAL A C 1
ATOM 609 O O . VAL A 1 79 ? -9.842 -4.652 27.768 1.00 91.81 79 VAL A O 1
ATOM 612 N N . ASN A 1 80 ? -10.776 -6.428 28.793 1.00 91.62 80 ASN A N 1
ATOM 613 C CA . ASN A 1 80 ? -11.699 -6.853 27.752 1.00 91.62 80 ASN A CA 1
ATOM 614 C C . ASN A 1 80 ? -13.141 -6.819 28.271 1.00 91.62 80 ASN A C 1
ATOM 616 O O . ASN A 1 80 ? -13.395 -7.035 29.457 1.00 91.62 80 ASN A O 1
ATOM 620 N N . PHE A 1 81 ? -14.087 -6.603 27.360 1.00 94.50 81 PHE A N 1
ATOM 621 C CA . PHE A 1 81 ? -15.520 -6.621 27.642 1.00 94.50 81 PHE A CA 1
ATOM 622 C C . PHE A 1 81 ? -16.175 -7.686 26.778 1.00 94.50 81 PHE A C 1
ATOM 624 O O . PHE A 1 81 ? -15.809 -7.836 25.613 1.00 94.50 81 PHE A O 1
ATOM 631 N N . GLN A 1 82 ? -17.140 -8.422 27.316 1.00 94.19 82 GLN A N 1
ATOM 632 C CA . GLN A 1 82 ? -17.876 -9.403 26.525 1.00 94.19 82 GLN A CA 1
ATOM 633 C C . GLN A 1 82 ? -19.310 -9.586 27.006 1.00 94.19 82 GLN A C 1
ATOM 635 O O . GLN A 1 82 ? -19.621 -9.419 28.187 1.00 94.19 82 GLN A O 1
ATOM 640 N N . PHE A 1 83 ? -20.176 -9.961 26.070 1.00 95.00 83 PHE A N 1
ATOM 641 C CA . PHE A 1 83 ? -21.554 -10.352 26.335 1.00 95.00 83 PHE A CA 1
ATOM 642 C C . PHE A 1 83 ? -21.751 -11.828 26.007 1.00 95.00 83 PHE A C 1
ATOM 644 O O . PHE A 1 83 ? -21.315 -12.294 24.957 1.00 95.00 83 PHE A O 1
ATOM 651 N N . ILE A 1 84 ? -22.458 -12.545 26.877 1.00 93.19 84 ILE A N 1
ATOM 652 C CA . ILE A 1 84 ? -22.799 -13.956 26.693 1.00 93.19 84 ILE A CA 1
ATOM 653 C C . ILE A 1 84 ? -24.329 -14.086 26.652 1.00 93.19 84 ILE A C 1
ATOM 655 O O . ILE A 1 84 ? -25.005 -13.804 27.653 1.00 93.19 84 ILE A O 1
ATOM 659 N N . PRO A 1 85 ? -24.918 -14.476 25.507 1.00 92.50 85 PRO A N 1
ATOM 660 C CA . PRO A 1 85 ? -26.348 -14.739 25.408 1.00 92.50 85 PRO A CA 1
ATOM 661 C C . PRO A 1 85 ? -26.763 -15.925 26.293 1.00 92.50 85 PRO A C 1
ATOM 663 O O . PRO A 1 85 ? -26.135 -16.972 26.282 1.00 92.50 85 PRO A O 1
ATOM 666 N N . GLY A 1 86 ? -27.875 -15.810 27.026 1.00 88.25 86 GLY A N 1
ATOM 667 C CA . GLY A 1 86 ? -28.333 -16.856 27.949 1.00 88.25 86 GLY A CA 1
ATOM 668 C C . GLY A 1 86 ? -28.957 -18.099 27.311 1.00 88.25 86 GLY A C 1
ATOM 669 O O . GLY A 1 86 ? -29.575 -18.897 28.019 1.00 88.25 86 GLY A O 1
ATOM 670 N N . LYS A 1 87 ? -28.918 -18.215 25.981 1.00 84.88 87 LYS A N 1
ATOM 671 C CA . LYS A 1 87 ? -29.506 -19.323 25.226 1.00 84.88 87 LYS A CA 1
ATOM 672 C C . LYS A 1 87 ? -28.860 -19.431 23.849 1.00 84.88 87 LYS A C 1
ATOM 674 O O . LYS A 1 87 ? -28.865 -18.445 23.110 1.00 84.88 87 LYS A O 1
ATOM 679 N N . ASP A 1 88 ? -28.466 -20.649 23.498 1.00 77.38 88 ASP A N 1
ATOM 680 C CA . ASP A 1 88 ? -27.930 -20.999 22.184 1.00 77.38 88 ASP A CA 1
ATOM 681 C C . ASP A 1 88 ? -28.867 -20.558 21.044 1.00 77.38 88 ASP A C 1
ATOM 683 O O . ASP A 1 88 ? -30.097 -20.720 21.102 1.00 77.38 88 ASP A O 1
ATOM 687 N N . GLY A 1 89 ? -28.279 -20.015 19.982 1.00 77.19 89 GLY A N 1
ATOM 688 C CA . GLY A 1 89 ? -28.962 -19.497 18.799 1.00 77.19 89 GLY A CA 1
ATOM 689 C C . GLY A 1 89 ? -29.373 -18.024 18.894 1.00 77.19 89 GLY A C 1
ATOM 690 O O . GLY A 1 89 ? -29.957 -17.497 17.940 1.00 77.19 89 GLY A O 1
ATOM 691 N N . LEU A 1 90 ? -29.112 -17.342 20.019 1.00 82.62 90 LEU A N 1
ATOM 692 C CA . LEU A 1 90 ? -29.355 -15.900 20.165 1.00 82.62 90 LEU A CA 1
ATOM 693 C C . LEU A 1 90 ? -28.142 -15.035 19.805 1.00 82.62 90 LEU A C 1
ATOM 695 O O . LEU A 1 90 ? -28.302 -13.822 19.700 1.00 82.62 90 LEU A O 1
ATOM 699 N N . GLU A 1 91 ? -26.971 -15.616 19.557 1.00 82.69 91 GLU A N 1
ATOM 700 C CA . GLU A 1 91 ? -25.687 -14.924 19.360 1.00 82.69 91 GLU A CA 1
ATOM 701 C C . GLU A 1 91 ? -25.796 -13.884 18.247 1.00 82.69 91 GLU A C 1
ATOM 703 O O . GLU A 1 91 ? -25.541 -12.702 18.453 1.00 82.69 91 GLU A O 1
ATOM 708 N N . SER A 1 92 ? -26.315 -14.291 17.088 1.00 78.94 92 SER A N 1
ATOM 709 C CA . SER A 1 92 ? -26.462 -13.394 15.934 1.00 78.94 92 SER A CA 1
ATOM 710 C C . SER A 1 92 ? -27.487 -12.280 16.160 1.00 78.94 92 SER A C 1
ATOM 712 O O . SER A 1 92 ? -27.425 -11.226 15.528 1.00 78.94 92 SER A O 1
ATOM 714 N N . ALA A 1 93 ? -28.505 -12.510 16.992 1.00 83.25 93 ALA A N 1
ATOM 715 C CA . ALA A 1 93 ? -29.466 -11.468 17.343 1.00 83.25 93 ALA A CA 1
ATOM 716 C C . ALA A 1 93 ? -28.855 -10.492 18.356 1.00 83.25 93 ALA A C 1
ATOM 718 O O . ALA A 1 93 ? -28.994 -9.285 18.184 1.00 83.25 93 ALA A O 1
ATOM 719 N N . PHE A 1 94 ? -28.150 -11.020 19.354 1.00 88.31 94 PHE A N 1
ATOM 720 C CA . PHE A 1 94 ? -27.505 -10.271 20.422 1.00 88.31 94 PHE A CA 1
ATOM 721 C C . PHE A 1 94 ? -26.384 -9.372 19.882 1.00 88.31 94 PHE A C 1
ATOM 723 O O . PHE A 1 94 ? -26.383 -8.173 20.142 1.00 88.31 94 PHE A O 1
ATOM 730 N N . GLU A 1 95 ? -25.504 -9.921 19.041 1.00 86.88 95 GLU A N 1
ATOM 731 C CA . GLU A 1 95 ? -24.425 -9.197 18.356 1.00 86.88 95 GLU A CA 1
ATOM 732 C C . GLU A 1 95 ? -24.969 -8.037 17.517 1.00 86.88 95 GLU A C 1
ATOM 734 O O . GLU A 1 95 ? -24.478 -6.917 17.619 1.00 86.88 95 GLU A O 1
ATOM 739 N N . ARG A 1 96 ? -26.056 -8.260 16.762 1.00 84.31 96 ARG A N 1
ATOM 740 C CA . ARG A 1 96 ? -26.726 -7.186 16.010 1.00 84.31 96 ARG A CA 1
ATOM 741 C C . ARG A 1 96 ? -27.254 -6.076 16.910 1.00 84.31 96 ARG A C 1
ATOM 743 O O . ARG A 1 96 ? -27.143 -4.916 16.529 1.00 84.31 96 ARG A O 1
ATOM 750 N N . GLN A 1 97 ? -27.828 -6.397 18.073 1.00 91.88 97 GLN A N 1
ATOM 751 C CA . GLN A 1 97 ? -28.284 -5.354 18.997 1.00 91.88 97 GLN A CA 1
ATOM 752 C C . GLN A 1 97 ? -27.107 -4.551 19.556 1.00 91.88 97 GLN A C 1
ATOM 754 O O . GLN A 1 97 ? -27.169 -3.324 19.556 1.00 91.88 97 GLN A O 1
ATOM 759 N N . ILE A 1 98 ? -26.009 -5.212 19.946 1.00 91.00 98 ILE A N 1
ATOM 760 C CA . ILE A 1 98 ? -24.791 -4.512 20.377 1.00 91.00 98 ILE A CA 1
ATOM 761 C C . ILE A 1 98 ? -24.293 -3.599 19.252 1.00 91.00 98 ILE A C 1
ATOM 763 O O . ILE A 1 98 ? -24.105 -2.413 19.487 1.00 91.00 98 ILE A O 1
ATOM 767 N N . GLN A 1 99 ? -24.155 -4.104 18.025 1.00 85.12 99 GLN A N 1
ATOM 768 C CA . GLN A 1 99 ? -23.661 -3.327 16.884 1.00 85.12 99 GLN A CA 1
ATOM 769 C C . GLN A 1 99 ? -24.564 -2.135 16.528 1.00 85.12 99 GLN A C 1
ATOM 771 O O . GLN A 1 99 ? -24.069 -1.096 16.092 1.00 85.12 99 GLN A O 1
ATOM 776 N N . ASN A 1 100 ? -25.884 -2.267 16.689 1.00 85.69 100 ASN A N 1
ATOM 777 C CA . ASN A 1 100 ? -26.836 -1.188 16.417 1.00 85.69 100 ASN A CA 1
ATOM 778 C C . ASN A 1 100 ? -26.695 -0.030 17.410 1.00 85.69 100 ASN A C 1
ATOM 780 O O . ASN A 1 100 ? -26.773 1.127 17.005 1.00 85.69 100 ASN A O 1
ATOM 784 N N . HIS A 1 101 ? -26.489 -0.339 18.692 1.00 90.00 101 HIS A N 1
ATOM 785 C CA . HIS A 1 101 ? -26.372 0.665 19.753 1.00 90.00 101 HIS A CA 1
ATOM 786 C C . HIS A 1 101 ? -24.923 1.125 19.985 1.00 90.00 101 HIS A C 1
ATOM 788 O O . HIS A 1 101 ? -24.699 2.225 20.479 1.00 90.00 101 HIS A O 1
ATOM 794 N N . TYR A 1 102 ? -23.931 0.334 19.575 1.00 89.50 102 TYR A N 1
ATOM 795 C CA . TYR A 1 102 ? -22.501 0.633 19.670 1.00 89.50 102 TYR A CA 1
ATOM 796 C C . TYR A 1 102 ? -21.811 0.471 18.307 1.00 89.50 102 TYR A C 1
ATOM 798 O O . TYR A 1 102 ? -20.977 -0.418 18.130 1.00 89.50 102 TYR A O 1
ATOM 806 N N . PRO A 1 103 ? -22.124 1.335 17.323 1.00 79.38 103 PRO A N 1
ATOM 807 C CA . PRO A 1 103 ? -21.686 1.157 15.938 1.00 79.38 103 PRO A CA 1
ATOM 808 C C . PRO A 1 103 ? -20.167 1.218 15.748 1.00 79.38 103 PRO A C 1
ATOM 810 O O . PRO A 1 103 ? -19.659 0.580 14.831 1.00 79.38 103 PRO A O 1
ATOM 813 N N . ASN A 1 104 ? -19.451 1.936 16.618 1.00 81.44 104 ASN A N 1
ATOM 814 C CA . ASN A 1 104 ? -17.996 2.094 16.546 1.00 81.44 104 ASN A CA 1
ATOM 815 C C . ASN A 1 104 ? -17.227 0.983 17.282 1.00 81.44 104 ASN A C 1
ATOM 817 O O . ASN A 1 104 ? -16.006 0.894 17.146 1.00 81.44 104 ASN A O 1
ATOM 821 N N . ALA A 1 105 ? -17.910 0.144 18.068 1.00 84.62 105 ALA A N 1
ATOM 822 C CA . ALA A 1 105 ? -17.273 -0.996 18.715 1.00 84.62 105 ALA A CA 1
ATOM 823 C C . ALA A 1 105 ? -16.934 -2.074 17.674 1.00 84.62 105 ALA A C 1
ATOM 825 O O . ALA A 1 105 ? -17.661 -2.250 16.691 1.00 84.62 105 ALA A O 1
ATOM 826 N N . GLN A 1 106 ? -15.829 -2.790 17.885 1.00 82.44 106 GLN A N 1
ATOM 827 C CA . GLN A 1 106 ? -15.504 -3.986 17.107 1.00 82.44 106 GLN A CA 1
ATOM 828 C C . GLN A 1 106 ? -15.964 -5.218 17.879 1.00 82.44 106 GLN A C 1
ATOM 830 O O . GLN A 1 106 ? -15.653 -5.356 19.066 1.00 82.44 106 GLN A O 1
ATOM 835 N N . LEU A 1 107 ? -16.692 -6.099 17.200 1.00 86.31 107 LEU A N 1
ATOM 836 C CA . LEU A 1 107 ? -17.242 -7.322 17.771 1.00 86.31 107 LEU A CA 1
ATOM 837 C C . LEU A 1 107 ? -16.500 -8.531 17.205 1.00 86.31 107 LEU A C 1
ATOM 839 O O . LEU A 1 107 ? -16.181 -8.574 16.018 1.00 86.31 107 LEU A O 1
ATOM 843 N N . HIS A 1 108 ? -16.211 -9.502 18.063 1.00 83.19 108 HIS A N 1
ATOM 844 C CA . HIS A 1 108 ? -15.614 -10.776 17.681 1.00 83.19 108 HIS A CA 1
ATOM 845 C C . HIS A 1 108 ? -16.335 -11.903 18.415 1.00 83.19 108 HIS A C 1
ATOM 847 O O . HIS A 1 108 ? -16.5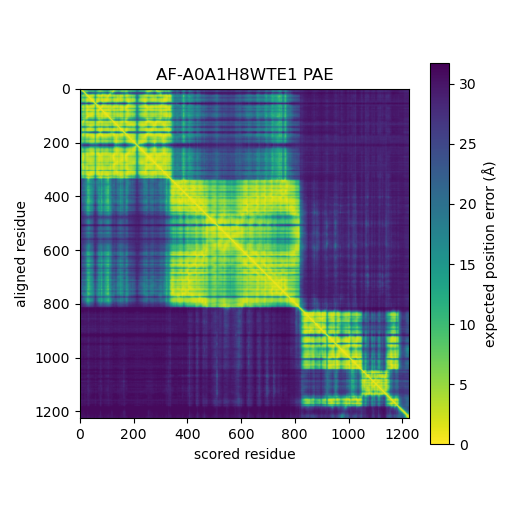87 -11.798 19.616 1.00 83.19 108 HIS A O 1
ATOM 853 N N . ARG A 1 109 ? -16.663 -12.985 17.706 1.00 82.25 109 ARG A N 1
ATOM 854 C CA . ARG A 1 109 ? -17.237 -14.181 18.327 1.00 82.25 109 ARG A CA 1
ATOM 855 C C . ARG A 1 109 ? -16.131 -15.098 18.804 1.00 82.25 109 ARG A C 1
ATOM 857 O O . ARG A 1 109 ? -15.287 -15.498 18.012 1.00 82.25 109 ARG A O 1
ATOM 864 N N . ASP A 1 110 ? -16.178 -15.445 20.075 1.00 81.38 110 ASP A N 1
ATOM 865 C CA . ASP A 1 110 ? -15.283 -16.412 20.686 1.00 81.38 110 ASP A CA 1
ATOM 866 C C . ASP A 1 110 ? -16.111 -17.605 21.171 1.00 81.38 110 ASP A C 1
ATOM 868 O O . ASP A 1 110 ? -16.852 -17.497 22.148 1.00 81.38 110 ASP A O 1
ATOM 872 N N . SER A 1 111 ? -16.037 -18.715 20.434 1.00 73.12 111 SER A N 1
ATOM 873 C CA . SER A 1 111 ? -16.777 -19.944 20.744 1.00 73.12 111 SER A CA 1
ATOM 874 C C . SER A 1 111 ? -16.173 -20.749 21.894 1.00 73.12 111 SER A C 1
ATOM 876 O O . SER A 1 111 ? -16.816 -21.658 22.415 1.00 73.12 111 SER A O 1
ATOM 878 N N . ASP A 1 112 ? -14.954 -20.405 22.313 1.00 69.00 112 ASP A N 1
ATOM 879 C CA . ASP A 1 112 ? -14.179 -21.144 23.307 1.00 69.00 112 ASP A CA 1
ATOM 880 C C . ASP A 1 112 ? -13.808 -20.262 24.510 1.00 69.00 112 ASP A C 1
ATOM 882 O O . ASP A 1 112 ? -12.848 -20.544 25.226 1.00 69.00 112 ASP A O 1
ATOM 886 N N . ALA A 1 113 ? -14.592 -19.210 24.772 1.00 70.75 113 ALA A N 1
ATOM 887 C CA . ALA A 1 113 ? -14.289 -18.215 25.793 1.00 70.75 113 ALA A CA 1
ATOM 888 C C . ALA A 1 113 ? -14.235 -18.817 27.213 1.00 70.75 113 ALA A C 1
ATOM 890 O O . ALA A 1 113 ? -15.255 -19.064 27.871 1.00 70.75 113 ALA A O 1
ATOM 891 N N . GLU A 1 114 ? -13.021 -19.000 27.727 1.00 76.75 114 GLU A N 1
ATOM 892 C CA . GLU A 1 114 ? -12.779 -19.467 29.093 1.00 76.75 114 GLU A CA 1
ATOM 893 C C . GLU A 1 114 ? -13.234 -18.430 30.135 1.00 76.75 114 GLU A C 1
ATOM 895 O O . GLU A 1 114 ? -13.305 -17.234 29.854 1.00 76.75 114 GLU A O 1
ATOM 900 N N . PHE A 1 115 ? -13.564 -18.862 31.360 1.00 82.00 115 PHE A N 1
ATOM 901 C CA . PHE A 1 115 ? -13.896 -17.933 32.455 1.00 82.00 115 PHE A CA 1
ATOM 902 C C . PHE A 1 115 ? -12.630 -17.330 33.081 1.00 82.00 115 PHE A C 1
ATOM 904 O O . PHE A 1 115 ? -12.509 -16.109 33.172 1.00 82.00 115 PHE A O 1
ATOM 911 N N . ILE A 1 116 ? -11.681 -18.189 33.463 1.00 80.69 116 ILE A N 1
ATOM 912 C CA . ILE A 1 116 ? -10.361 -17.875 34.035 1.00 80.69 116 ILE A CA 1
ATOM 913 C C . ILE A 1 116 ? -9.375 -18.864 33.394 1.00 80.69 116 ILE A C 1
ATOM 915 O O . ILE A 1 116 ? -9.686 -20.054 33.380 1.00 80.69 116 ILE A O 1
ATOM 919 N N . GLY A 1 117 ? -8.247 -18.384 32.866 1.00 64.00 117 GLY A N 1
ATOM 920 C CA . GLY A 1 117 ? -7.354 -19.120 31.955 1.00 64.00 117 GLY A CA 1
ATOM 921 C C . GLY A 1 117 ? -5.948 -19.416 32.492 1.00 64.00 117 GLY A C 1
ATOM 922 O O . GLY A 1 117 ? -5.016 -19.578 31.714 1.00 64.00 117 GLY A O 1
ATOM 923 N N . LEU A 1 118 ? -5.749 -19.456 33.813 1.00 63.44 118 LEU A N 1
ATOM 924 C CA . LEU A 1 118 ? -4.431 -19.739 34.403 1.00 63.44 118 LEU A CA 1
ATOM 925 C C . LEU A 1 118 ? -4.154 -21.255 34.510 1.00 63.44 118 LEU A C 1
ATOM 927 O O . LEU A 1 118 ? -4.977 -22.003 35.040 1.00 63.44 118 LEU A O 1
ATOM 931 N N . GLU A 1 119 ? -2.975 -21.689 34.044 1.00 60.38 119 GLU A N 1
ATOM 932 C CA . GLU A 1 119 ? -2.664 -23.102 33.757 1.00 60.38 119 GLU A CA 1
ATOM 933 C C . GLU A 1 119 ? -2.330 -23.990 34.982 1.00 60.38 119 GLU A C 1
ATOM 935 O O . GLU A 1 119 ? -2.600 -25.190 34.925 1.00 60.38 119 GLU A O 1
ATOM 940 N N . GLU A 1 120 ? -1.798 -23.472 36.106 1.00 60.72 120 GLU A N 1
ATOM 941 C CA . GLU A 1 120 ? -1.416 -24.300 37.279 1.00 60.72 120 GLU A CA 1
ATOM 942 C C . GLU A 1 120 ? -1.615 -23.615 38.656 1.00 60.72 120 GLU A C 1
ATOM 944 O O . GLU A 1 120 ? -1.423 -22.411 38.796 1.00 60.72 120 GLU A O 1
ATOM 949 N N . ASP A 1 121 ? -1.996 -24.411 39.675 1.00 70.38 121 ASP A N 1
ATOM 950 C CA . ASP A 1 121 ? -2.107 -24.100 41.123 1.00 70.38 121 ASP A CA 1
ATOM 951 C C . ASP A 1 121 ? -2.466 -22.644 41.491 1.00 70.38 121 ASP A C 1
ATOM 953 O O . ASP A 1 121 ? -1.777 -21.966 42.257 1.00 70.38 121 ASP A O 1
ATOM 957 N N . VAL A 1 122 ? -3.609 -22.169 40.993 1.00 85.38 122 VAL A N 1
ATOM 958 C CA . VAL A 1 122 ? -4.072 -20.803 41.254 1.00 85.38 122 VAL A CA 1
ATOM 959 C C . VAL A 1 122 ? -4.925 -20.675 42.500 1.00 85.38 122 VAL A C 1
ATOM 961 O O . VAL A 1 122 ? -5.810 -21.490 42.783 1.00 85.38 122 VAL A O 1
ATOM 964 N N . HIS A 1 123 ? -4.694 -19.588 43.229 1.00 89.88 123 HIS A N 1
ATOM 965 C CA . HIS A 1 123 ? -5.554 -19.131 44.302 1.00 89.88 123 HIS A CA 1
ATOM 966 C C . HIS A 1 123 ? -6.634 -18.222 43.726 1.00 89.88 123 HIS A C 1
ATOM 968 O O . HIS A 1 123 ? -6.334 -17.193 43.124 1.00 89.88 123 HIS A O 1
ATOM 974 N N . VAL A 1 124 ? -7.897 -18.579 43.952 1.00 91.31 124 VAL A N 1
ATOM 975 C CA . VAL A 1 124 ? -9.041 -17.751 43.562 1.00 91.31 124 VAL A CA 1
ATOM 976 C C . VAL A 1 124 ? -9.695 -17.166 44.801 1.00 91.31 124 VAL A C 1
ATOM 978 O O . VAL A 1 124 ? -9.962 -17.898 45.753 1.00 91.31 124 VAL A O 1
ATOM 981 N N . SER A 1 125 ? -9.960 -15.863 44.774 1.00 94.88 125 SER A N 1
ATOM 982 C CA . SER A 1 125 ? -10.749 -15.118 45.761 1.00 94.88 125 SER A CA 1
ATOM 983 C C . SER A 1 125 ? -11.936 -14.455 45.061 1.00 94.88 125 SER A C 1
ATOM 985 O O . SER A 1 125 ? -11.882 -14.202 43.856 1.00 94.88 125 SER A O 1
ATOM 987 N N . GLY A 1 126 ? -13.011 -14.154 45.788 1.00 95.56 126 GLY A N 1
ATOM 988 C CA . GLY A 1 126 ? -14.150 -13.459 45.199 1.00 95.56 126 GLY A CA 1
ATOM 989 C C . GLY A 1 126 ? -15.176 -12.930 46.191 1.00 95.56 126 GLY A C 1
ATOM 990 O O . GLY A 1 126 ? -15.132 -13.226 47.386 1.00 95.56 126 GLY A O 1
ATOM 991 N N . ALA A 1 127 ? -16.120 -12.153 45.671 1.00 96.69 127 ALA A N 1
ATOM 992 C CA . ALA A 1 127 ? -17.247 -11.587 46.403 1.00 96.69 127 ALA A CA 1
ATOM 993 C C . ALA A 1 127 ? -18.512 -11.550 45.538 1.00 96.69 127 ALA A C 1
ATOM 995 O O . ALA A 1 127 ? -18.444 -11.471 44.310 1.00 96.69 127 ALA A O 1
ATOM 996 N N . GLU A 1 128 ? -19.671 -11.551 46.193 1.00 95.81 128 GLU A N 1
ATOM 997 C CA . GLU A 1 128 ? -20.953 -11.215 45.566 1.00 95.81 128 GLU A CA 1
ATOM 998 C C . GLU A 1 128 ? -21.414 -9.834 46.024 1.00 95.81 128 GLU A C 1
ATOM 1000 O O . GLU A 1 128 ? -21.219 -9.464 47.183 1.00 95.81 128 GLU A O 1
ATOM 1005 N N . LEU A 1 129 ? -22.051 -9.071 45.136 1.00 95.75 129 LEU A N 1
ATOM 1006 C CA . LEU A 1 129 ? -22.626 -7.780 45.505 1.00 95.75 129 LEU A CA 1
ATOM 1007 C C . LEU A 1 129 ? -24.119 -7.897 45.788 1.00 95.75 129 LEU A C 1
ATOM 1009 O O . LEU A 1 129 ? -24.871 -8.553 45.067 1.00 95.75 129 LEU A O 1
ATOM 1013 N N . SER A 1 130 ? -24.563 -7.173 46.808 1.00 94.56 130 SER A N 1
ATOM 1014 C CA . SER A 1 130 ? -25.974 -7.039 47.160 1.00 94.56 130 SER A CA 1
ATOM 1015 C C . SER A 1 130 ? -26.319 -5.589 47.498 1.00 94.56 130 SER A C 1
ATOM 1017 O O . SER A 1 130 ? -25.443 -4.737 47.631 1.00 94.56 130 SER A O 1
ATOM 1019 N N . THR A 1 131 ? -27.608 -5.269 47.599 1.00 94.62 131 THR A N 1
ATOM 1020 C CA . THR A 1 131 ? -28.053 -3.927 47.998 1.00 94.62 131 THR A CA 1
ATOM 1021 C C . THR A 1 131 ? -28.092 -3.768 49.512 1.00 94.62 131 THR A C 1
ATOM 1023 O O . THR A 1 131 ? -28.613 -4.633 50.213 1.00 94.62 131 THR A O 1
ATOM 1026 N N . THR A 1 132 ? -27.667 -2.607 50.013 1.00 93.00 132 THR A N 1
ATOM 1027 C CA . THR A 1 132 ? -27.673 -2.290 51.457 1.00 93.00 132 THR A CA 1
ATOM 1028 C C . THR A 1 132 ? -29.079 -2.119 52.045 1.00 93.00 132 THR A C 1
ATOM 1030 O O . THR A 1 132 ? -29.304 -2.292 53.246 1.00 93.00 132 THR A O 1
ATOM 1033 N N . ARG A 1 133 ? -30.057 -1.764 51.207 1.00 92.19 133 ARG A N 1
ATOM 1034 C CA . ARG A 1 133 ? -31.483 -1.661 51.541 1.00 92.19 133 ARG A CA 1
ATOM 1035 C C . ARG A 1 133 ? -32.313 -2.569 50.643 1.00 92.19 133 ARG A C 1
ATOM 1037 O O . ARG A 1 133 ? -31.811 -3.173 49.701 1.00 92.19 133 ARG A O 1
ATOM 1044 N N . TYR A 1 134 ? -33.618 -2.603 50.907 1.00 93.62 134 TYR A N 1
ATOM 1045 C CA . TYR A 1 134 ? -34.576 -3.268 50.032 1.00 93.62 134 TYR A CA 1
ATOM 1046 C C . TYR A 1 134 ? -34.395 -2.836 48.568 1.00 93.62 134 TYR A C 1
ATOM 1048 O O . TYR A 1 134 ? -34.203 -1.654 48.281 1.00 93.62 134 TYR A O 1
ATOM 1056 N N . THR A 1 135 ? -34.428 -3.804 47.655 1.00 93.94 135 THR A N 1
ATOM 1057 C CA . THR A 1 135 ? -33.848 -3.666 46.312 1.00 93.94 135 THR A CA 1
ATOM 1058 C C . THR A 1 135 ? -34.484 -2.567 45.453 1.00 93.94 135 THR A C 1
ATOM 1060 O O . THR A 1 135 ? -33.786 -1.930 44.671 1.00 93.94 135 THR A O 1
ATOM 1063 N N . LEU A 1 136 ? -35.770 -2.258 45.674 1.00 93.25 136 LEU A N 1
ATOM 1064 C CA . LEU A 1 136 ? -36.503 -1.227 44.925 1.00 93.25 136 LEU A CA 1
ATOM 1065 C C . LEU A 1 136 ? -36.018 0.205 45.194 1.00 93.25 136 LEU A C 1
ATOM 1067 O O . LEU A 1 136 ? -36.331 1.109 44.422 1.00 93.25 136 LEU A O 1
ATOM 1071 N N . PHE A 1 137 ? -35.268 0.443 46.280 1.00 93.88 137 PHE A N 1
ATOM 1072 C CA . PHE A 1 137 ? -34.567 1.717 46.438 1.00 93.88 137 PHE A CA 1
ATOM 1073 C C . PHE A 1 137 ? -33.483 1.815 45.361 1.00 93.88 137 PHE A C 1
ATOM 1075 O O . PHE A 1 137 ? -32.642 0.910 45.307 1.00 93.88 137 PHE A O 1
ATOM 1082 N N . PRO A 1 138 ? -33.468 2.885 44.545 1.00 92.69 138 PRO A N 1
ATOM 1083 C CA . PRO A 1 138 ? -32.545 2.939 43.428 1.00 92.69 138 PRO A CA 1
ATOM 1084 C C . PRO A 1 138 ? -31.115 3.296 43.845 1.00 92.69 138 PRO A C 1
ATOM 1086 O O . PRO A 1 138 ? -30.924 4.099 44.767 1.00 92.69 138 PRO A O 1
ATOM 1089 N N . ILE A 1 139 ? -30.136 2.677 43.180 1.00 93.88 139 ILE A N 1
ATOM 1090 C CA . ILE A 1 139 ? -28.707 3.037 43.208 1.00 93.88 139 ILE A CA 1
ATOM 1091 C C . ILE A 1 139 ? -28.445 4.246 42.295 1.00 93.88 139 ILE A C 1
ATOM 1093 O O . ILE A 1 139 ? -29.350 4.720 41.608 1.00 93.88 139 ILE A O 1
ATOM 1097 N N . ARG A 1 140 ? -27.218 4.772 42.287 1.00 92.38 140 ARG A N 1
ATOM 1098 C CA . ARG A 1 140 ? -26.822 5.828 41.344 1.00 92.38 140 ARG A CA 1
ATOM 1099 C C . ARG A 1 140 ? -26.880 5.298 39.907 1.00 92.38 140 ARG A C 1
ATOM 1101 O O . ARG A 1 140 ? -26.457 4.171 39.662 1.00 92.38 140 ARG A O 1
ATOM 1108 N N . HIS A 1 141 ? -27.400 6.102 38.979 1.00 89.62 141 HIS A N 1
ATOM 1109 C CA . HIS A 1 141 ? -27.637 5.688 37.595 1.00 89.62 141 HIS A CA 1
ATOM 1110 C C . HIS A 1 141 ? -27.707 6.867 36.607 1.00 89.62 141 HIS A C 1
ATOM 1112 O O . HIS A 1 141 ? -27.671 8.026 37.020 1.00 89.62 141 HIS A O 1
ATOM 1118 N N . VAL A 1 142 ? -27.858 6.563 35.311 1.00 82.12 142 VAL A N 1
ATOM 1119 C CA . VAL A 1 142 ? -27.743 7.517 34.187 1.00 82.12 142 VAL A CA 1
ATOM 1120 C C . VAL A 1 142 ? -28.734 8.688 34.202 1.00 82.12 142 VAL A C 1
ATOM 1122 O O . VAL A 1 142 ? -28.335 9.811 33.928 1.00 82.12 142 VAL A O 1
ATOM 1125 N N . GLU A 1 143 ? -30.008 8.470 34.546 1.00 79.19 143 GLU A N 1
ATOM 1126 C CA . GLU A 1 143 ? -31.031 9.539 34.502 1.00 79.19 143 GLU A CA 1
ATOM 1127 C C . GLU A 1 143 ? -31.065 10.502 35.713 1.00 79.19 143 GLU A C 1
ATOM 1129 O O . GLU A 1 143 ? -31.882 11.429 35.754 1.00 79.19 143 GLU A O 1
ATOM 1134 N N . LEU A 1 144 ? -30.230 10.296 36.736 1.00 78.25 144 LEU A N 1
ATOM 1135 C CA . LEU A 1 144 ? -30.104 11.237 37.861 1.00 78.25 144 LEU A CA 1
ATOM 1136 C C . LEU A 1 144 ? -29.057 12.323 37.544 1.00 78.25 144 LEU A C 1
ATOM 1138 O O . LEU A 1 144 ? -28.582 12.424 36.419 1.00 78.25 144 LEU A O 1
ATOM 1142 N N . GLU A 1 145 ? -28.670 13.154 38.522 1.00 66.31 145 GLU A N 1
ATOM 1143 C CA . GLU A 1 145 ? -27.319 13.754 38.501 1.00 66.31 145 GLU A CA 1
ATOM 1144 C C . GLU A 1 145 ? -26.336 12.574 38.620 1.00 66.31 145 GLU A C 1
ATOM 1146 O O . GLU A 1 145 ? -25.939 12.223 39.728 1.00 66.31 145 GLU A O 1
ATOM 1151 N N . GLY A 1 146 ? -26.154 11.852 37.509 1.00 67.75 146 GLY A N 1
ATOM 1152 C CA . GLY A 1 146 ? -25.681 10.474 37.445 1.00 67.75 146 GLY A CA 1
ATOM 1153 C C . GLY A 1 146 ? -24.183 10.347 37.681 1.00 67.75 146 GLY A C 1
ATOM 1154 O O . GLY A 1 146 ? -23.637 10.897 38.634 1.00 67.75 146 GLY A O 1
ATOM 1155 N N . PHE A 1 147 ? -23.504 9.561 36.853 1.00 80.31 147 PHE A N 1
ATOM 1156 C CA . PHE A 1 147 ? -22.049 9.491 36.916 1.00 80.31 147 PHE A CA 1
ATOM 1157 C C . PHE A 1 147 ? -21.439 10.691 36.175 1.00 80.31 147 PHE A C 1
ATOM 1159 O O . PHE A 1 147 ? -21.841 10.973 35.051 1.00 80.31 147 PHE A O 1
ATOM 1166 N N . ASP A 1 148 ? -20.488 11.394 36.804 1.00 75.81 148 ASP A N 1
ATOM 1167 C CA . ASP A 1 148 ? -19.747 12.496 36.159 1.00 75.81 148 ASP A CA 1
ATOM 1168 C C . ASP A 1 148 ? -18.823 11.982 35.033 1.00 75.81 148 ASP A C 1
ATOM 1170 O O . ASP A 1 148 ? -18.529 12.706 34.087 1.00 75.81 148 ASP A O 1
ATOM 1174 N N . THR A 1 149 ? -18.375 10.730 35.151 1.00 82.12 149 THR A N 1
ATOM 1175 C CA . THR A 1 149 ? -17.557 9.964 34.197 1.00 82.12 149 THR A CA 1
ATOM 1176 C C . THR A 1 149 ? -18.010 8.508 34.228 1.00 82.12 149 THR A C 1
ATOM 1178 O O . THR A 1 149 ? -18.613 8.086 35.215 1.00 82.12 149 THR A O 1
ATOM 1181 N N . ASP A 1 150 ? -17.685 7.708 33.215 1.00 90.12 150 ASP A N 1
ATOM 1182 C CA . ASP A 1 150 ? -18.043 6.284 33.186 1.00 90.12 150 ASP A CA 1
ATOM 1183 C C . ASP A 1 150 ? -17.601 5.539 34.479 1.00 90.12 150 ASP A C 1
ATOM 1185 O O . ASP A 1 150 ? -16.419 5.588 34.856 1.00 90.12 150 ASP A O 1
ATOM 1189 N N . PRO A 1 151 ? -18.525 4.859 35.198 1.00 90.12 151 PRO A N 1
ATOM 1190 C CA . PRO A 1 151 ? -18.223 4.206 36.472 1.00 90.12 151 PRO A CA 1
ATOM 1191 C C . PRO A 1 151 ? -17.222 3.050 36.353 1.00 90.12 151 PRO A C 1
ATOM 1193 O O . PRO A 1 151 ? -16.572 2.707 37.351 1.00 90.12 151 PRO A O 1
ATOM 1196 N N . PHE A 1 152 ? -17.055 2.468 35.160 1.00 94.19 152 PHE A N 1
ATOM 1197 C CA . PHE A 1 152 ? -16.107 1.380 34.941 1.00 94.19 152 PHE A CA 1
ATOM 1198 C C . PHE A 1 152 ? -14.666 1.817 35.150 1.00 94.19 152 PHE A C 1
ATOM 1200 O O . PHE A 1 152 ? -13.897 1.010 35.651 1.00 94.19 152 PHE A O 1
ATOM 1207 N N . GLY A 1 153 ? -14.306 3.084 34.912 1.00 91.88 153 GLY A N 1
ATOM 1208 C CA . GLY A 1 153 ? -12.915 3.538 35.021 1.00 91.88 153 GLY A CA 1
ATOM 1209 C C . GLY A 1 153 ? -12.289 3.294 36.399 1.00 91.88 153 GLY A C 1
ATOM 1210 O O . GLY A 1 153 ? -11.118 2.931 36.494 1.00 91.88 153 GLY A O 1
ATOM 1211 N N . SER A 1 154 ? -13.069 3.425 37.477 1.00 91.44 154 SER A N 1
ATOM 1212 C CA . SER A 1 154 ? -12.606 3.088 38.834 1.00 91.44 154 SER A CA 1
ATOM 1213 C C . SER A 1 154 ? -12.433 1.579 39.039 1.00 91.44 154 SER A C 1
ATOM 1215 O O . SER A 1 154 ? -11.428 1.141 39.591 1.00 91.44 154 SER A O 1
ATOM 1217 N N . ILE A 1 155 ? -13.376 0.782 38.530 1.00 94.38 155 ILE A N 1
ATOM 1218 C CA . ILE A 1 155 ? -13.392 -0.678 38.659 1.00 94.38 155 ILE A CA 1
ATOM 1219 C C . ILE A 1 155 ? -12.236 -1.283 37.859 1.00 94.38 155 ILE A C 1
ATOM 1221 O O . ILE A 1 155 ? -11.418 -2.014 38.408 1.00 94.38 155 ILE A O 1
ATOM 1225 N N . THR A 1 156 ? -12.124 -0.933 36.578 1.00 94.00 156 THR A N 1
ATOM 1226 C CA . THR A 1 156 ? -11.110 -1.469 35.666 1.00 94.00 156 THR A CA 1
ATOM 1227 C C . THR A 1 156 ? -9.701 -1.077 36.093 1.00 94.00 156 THR A C 1
ATOM 1229 O O . THR A 1 156 ? -8.781 -1.873 35.940 1.00 94.00 156 THR A O 1
ATOM 1232 N N . SER A 1 157 ? -9.513 0.102 36.693 1.00 91.62 157 SER A N 1
ATOM 1233 C CA . SER A 1 157 ? -8.201 0.504 37.219 1.00 91.62 157 SER A CA 1
ATOM 1234 C C . SER A 1 157 ? -7.747 -0.372 38.392 1.00 91.62 157 SER A C 1
ATOM 1236 O O . SER A 1 157 ? -6.583 -0.754 38.436 1.00 91.62 157 SER A O 1
ATOM 1238 N N . GLU A 1 158 ? -8.647 -0.764 39.300 1.00 92.19 158 GLU A N 1
ATOM 1239 C CA . GLU A 1 158 ? -8.321 -1.714 40.379 1.00 92.19 158 GLU A CA 1
ATOM 1240 C C . GLU A 1 158 ? -8.169 -3.159 39.864 1.00 92.19 158 GLU A C 1
ATOM 1242 O O . GLU A 1 158 ? -7.366 -3.936 40.394 1.00 92.19 158 GLU A O 1
ATOM 1247 N N . MET A 1 159 ? -8.878 -3.515 38.784 1.00 92.19 159 MET A N 1
ATOM 1248 C CA . MET A 1 159 ? -8.673 -4.788 38.082 1.00 92.19 159 MET A CA 1
ATOM 1249 C C . MET A 1 159 ? -7.277 -4.887 37.451 1.00 92.19 159 MET A C 1
ATOM 1251 O O . MET A 1 159 ? -6.683 -5.956 37.518 1.00 92.19 159 MET A O 1
ATOM 1255 N N . VAL A 1 160 ? -6.733 -3.796 36.889 1.00 89.31 160 VAL A N 1
ATOM 1256 C CA . VAL A 1 160 ? -5.360 -3.730 36.331 1.00 89.31 160 VAL A CA 1
ATOM 1257 C C . VAL A 1 160 ? -4.310 -3.591 37.426 1.00 89.31 160 VAL A C 1
ATOM 1259 O O . VAL A 1 160 ? -3.317 -4.313 37.400 1.00 89.31 160 VAL A O 1
ATOM 1262 N N . GLY A 1 161 ? -4.599 -2.807 38.469 1.00 83.19 161 GLY A N 1
ATOM 1263 C CA . GLY A 1 161 ? -3.816 -2.685 39.703 1.00 83.19 161 GLY A CA 1
ATOM 1264 C C . GLY A 1 161 ? -2.631 -1.747 39.597 1.00 83.19 161 GLY A C 1
ATOM 1265 O O . GLY A 1 161 ? -2.563 -0.898 38.715 1.00 83.19 161 GLY A O 1
ATOM 1266 N N . THR A 1 162 ? -1.720 -1.839 40.567 1.00 71.44 162 THR A N 1
ATOM 1267 C CA . THR A 1 162 ? -0.597 -0.902 40.682 1.00 71.44 162 THR A CA 1
ATOM 1268 C C . THR A 1 162 ? 0.718 -1.531 40.243 1.00 71.44 162 THR A C 1
ATOM 1270 O O . THR A 1 162 ? 0.904 -2.725 40.424 1.00 71.44 162 THR A O 1
ATOM 1273 N N . MET A 1 163 ? 1.697 -0.700 39.862 1.00 58.72 163 MET A N 1
ATOM 1274 C CA . MET A 1 163 ? 3.086 -1.096 39.540 1.00 58.72 163 MET A CA 1
ATOM 1275 C C . MET A 1 163 ? 3.784 -2.018 40.564 1.00 58.72 163 MET A C 1
ATOM 1277 O O . MET A 1 163 ? 4.835 -2.592 40.294 1.00 58.72 163 MET A O 1
ATOM 1281 N N . ARG A 1 164 ? 3.266 -2.114 41.797 1.00 55.06 164 ARG A N 1
ATOM 1282 C CA . ARG A 1 164 ? 3.784 -3.028 42.831 1.00 55.06 164 ARG A CA 1
ATOM 1283 C C . ARG A 1 164 ? 3.208 -4.440 42.731 1.00 55.06 164 ARG A C 1
ATOM 1285 O O . ARG A 1 164 ? 3.849 -5.363 43.225 1.00 55.06 164 ARG A O 1
ATOM 1292 N N . ASP A 1 165 ? 2.033 -4.570 42.128 1.00 59.56 165 ASP A N 1
ATOM 1293 C CA . ASP A 1 165 ? 1.289 -5.808 41.922 1.00 59.56 165 ASP A CA 1
ATOM 1294 C C . ASP A 1 165 ? 1.690 -6.499 40.595 1.00 59.56 165 ASP A C 1
ATOM 1296 O O . ASP A 1 165 ? 1.482 -7.699 40.470 1.00 59.56 165 ASP A O 1
ATOM 1300 N N . ASP A 1 166 ? 2.343 -5.786 39.662 1.00 57.09 166 ASP A N 1
ATOM 1301 C CA . ASP A 1 166 ? 2.785 -6.251 38.323 1.00 57.09 166 ASP A CA 1
ATOM 1302 C C . ASP A 1 166 ? 3.790 -7.422 38.322 1.00 57.09 166 ASP A C 1
ATOM 1304 O O . ASP A 1 166 ? 4.165 -7.930 37.272 1.00 57.09 166 ASP A O 1
ATOM 1308 N N . LYS A 1 167 ? 4.277 -7.857 39.490 1.00 55.44 167 LYS A N 1
ATOM 1309 C CA . LYS A 1 167 ? 5.220 -8.986 39.591 1.00 55.44 167 LYS A CA 1
ATOM 1310 C C . LYS A 1 167 ? 4.544 -10.354 39.660 1.00 55.44 167 LYS A C 1
ATOM 1312 O O . LYS A 1 167 ? 5.256 -11.356 39.657 1.00 55.44 167 LYS A O 1
ATOM 1317 N N . ALA A 1 168 ? 3.223 -10.400 39.800 1.00 63.88 168 ALA A N 1
ATOM 1318 C CA . ALA A 1 168 ? 2.468 -11.637 39.924 1.00 63.88 168 ALA A CA 1
ATOM 1319 C C . ALA A 1 168 ? 1.309 -11.647 38.927 1.00 63.88 168 ALA A C 1
ATOM 1321 O O . ALA A 1 168 ? 0.461 -10.752 38.959 1.00 63.88 168 ALA A O 1
ATOM 1322 N N . ASP A 1 169 ? 1.253 -12.686 38.095 1.00 82.25 169 ASP A N 1
ATOM 1323 C CA . ASP A 1 169 ? 0.153 -12.892 37.157 1.00 82.25 169 ASP A CA 1
ATOM 1324 C C . ASP A 1 169 ? -1.177 -12.940 37.906 1.00 82.25 169 ASP A C 1
ATOM 1326 O O . ASP A 1 169 ? -1.331 -13.636 38.916 1.00 82.25 169 ASP A O 1
ATOM 1330 N N . CYS A 1 170 ? -2.148 -12.159 37.446 1.00 88.31 170 CYS A N 1
ATOM 1331 C CA . CYS A 1 170 ? -3.466 -12.119 38.053 1.00 88.31 170 CYS A CA 1
ATOM 1332 C C . CYS A 1 170 ? -4.527 -11.829 37.003 1.00 88.31 170 CYS A C 1
ATOM 1334 O O . CYS A 1 170 ? -4.426 -10.852 36.261 1.00 88.31 170 CYS A O 1
ATOM 1336 N N . GLU A 1 171 ? -5.569 -12.649 36.994 1.00 91.62 171 GLU A N 1
ATOM 1337 C CA . GLU A 1 171 ? -6.768 -12.417 36.207 1.00 91.62 171 GLU A CA 1
ATOM 1338 C C . GLU A 1 171 ? -7.899 -11.938 37.105 1.00 91.62 171 GLU A C 1
ATOM 1340 O O . GLU A 1 171 ? -8.098 -12.465 38.201 1.00 91.62 171 GLU A O 1
ATOM 1345 N N . VAL A 1 172 ? -8.673 -10.957 36.642 1.00 94.06 172 VAL A N 1
ATOM 1346 C CA . VAL A 1 172 ? -9.829 -10.434 37.382 1.00 94.06 172 VAL A CA 1
ATOM 1347 C C . VAL A 1 172 ? -11.057 -10.456 36.489 1.00 94.06 172 VAL A C 1
ATOM 1349 O O . VAL A 1 172 ? -11.023 -9.950 35.370 1.00 94.06 172 VAL A O 1
ATOM 1352 N N . VAL A 1 173 ? -12.161 -11.006 36.986 1.00 95.25 173 VAL A N 1
ATOM 1353 C CA . VAL A 1 173 ? -13.436 -11.066 36.269 1.00 95.25 173 VAL A CA 1
ATOM 1354 C C . VAL A 1 173 ? -14.529 -10.453 37.123 1.00 95.25 173 VAL A C 1
ATOM 1356 O O . VAL A 1 173 ? -14.800 -10.902 38.237 1.00 95.25 173 VAL A O 1
ATOM 1359 N N . VAL A 1 174 ? -15.195 -9.444 36.572 1.00 97.50 174 VAL A N 1
ATOM 1360 C CA . VAL A 1 174 ? -16.443 -8.909 37.105 1.00 97.50 174 VAL A CA 1
ATOM 1361 C C . VAL A 1 174 ? -17.569 -9.393 36.206 1.00 97.50 174 VAL A C 1
ATOM 1363 O O . VAL A 1 174 ? -17.639 -9.020 35.037 1.00 97.50 174 VAL A O 1
ATOM 1366 N N . GLN A 1 175 ? -18.443 -10.232 36.750 1.00 96.88 175 GLN A N 1
ATOM 1367 C CA . GLN A 1 175 ? -19.560 -10.840 36.039 1.00 96.88 175 GLN A CA 1
ATOM 1368 C C . GLN A 1 175 ? -20.878 -10.243 36.532 1.00 96.88 175 GLN A C 1
ATOM 1370 O O . GLN A 1 175 ? -21.199 -10.313 37.720 1.00 96.88 175 GLN A O 1
ATOM 1375 N N . VAL A 1 176 ? -21.672 -9.720 35.601 1.00 97.81 176 VAL A N 1
ATOM 1376 C CA . VAL A 1 176 ? -23.051 -9.286 35.827 1.00 97.81 176 VAL A CA 1
ATOM 1377 C C . VAL A 1 176 ? -23.975 -10.203 35.034 1.00 97.81 176 VAL A C 1
ATOM 1379 O O . VAL A 1 176 ? -24.064 -10.102 33.812 1.00 97.81 176 VAL A O 1
ATOM 1382 N N . LEU A 1 177 ? -24.676 -11.105 35.719 1.00 97.25 177 LEU A N 1
ATOM 1383 C CA . LEU A 1 177 ? -25.769 -11.870 35.121 1.00 97.25 177 LEU A CA 1
ATOM 1384 C C . LEU A 1 177 ? -27.045 -11.041 35.207 1.00 97.25 177 LEU A C 1
ATOM 1386 O O . LEU A 1 177 ? -27.388 -10.567 36.287 1.00 97.25 177 LEU A O 1
ATOM 1390 N N . PHE A 1 178 ? -27.761 -10.886 34.098 1.00 96.88 178 PHE A N 1
ATOM 1391 C CA . PHE A 1 178 ? -28.967 -10.072 34.017 1.00 96.88 178 PHE A CA 1
ATOM 1392 C C . PHE A 1 178 ? -30.097 -10.817 33.301 1.00 96.88 178 PHE A C 1
ATOM 1394 O O . PHE A 1 178 ? -29.978 -11.278 32.165 1.00 96.88 178 PHE A O 1
ATOM 1401 N N . LYS A 1 179 ? -31.230 -10.940 33.996 1.00 95.88 179 LYS A N 1
ATOM 1402 C CA . LYS A 1 179 ? -32.436 -11.633 33.531 1.00 95.88 179 LYS A CA 1
ATOM 1403 C C . LYS A 1 179 ? -33.614 -10.655 33.457 1.00 95.88 179 LYS A C 1
ATOM 1405 O O . LYS A 1 179 ? -33.864 -9.969 34.452 1.00 95.88 179 LYS A O 1
ATOM 1410 N N . PRO A 1 180 ? -34.386 -10.600 32.354 1.00 95.38 180 PRO A N 1
ATOM 1411 C CA . PRO A 1 180 ? -35.534 -9.699 32.251 1.00 95.38 180 PRO A CA 1
ATOM 1412 C C . PRO A 1 180 ? -36.539 -9.929 33.389 1.00 95.38 180 PRO A C 1
ATOM 1414 O O . PRO A 1 180 ? -36.996 -11.055 33.612 1.00 95.38 180 PRO A O 1
ATOM 1417 N N . ALA A 1 181 ? -36.908 -8.878 34.124 1.00 93.56 181 ALA A N 1
ATOM 1418 C CA . ALA A 1 181 ? -37.939 -8.944 35.158 1.00 93.56 181 ALA A CA 1
ATOM 1419 C C . ALA A 1 181 ? -39.343 -8.722 34.567 1.00 93.56 181 ALA A C 1
ATOM 1421 O O . ALA A 1 181 ? -39.541 -7.934 33.643 1.00 93.56 181 ALA A O 1
ATOM 1422 N N . MET A 1 182 ? -40.345 -9.404 35.131 1.00 90.81 182 MET A N 1
ATOM 1423 C CA . MET A 1 182 ? -41.759 -9.158 34.820 1.00 90.81 182 MET A CA 1
ATOM 1424 C C . MET A 1 182 ? -42.180 -7.759 35.278 1.00 90.81 182 MET A C 1
ATOM 1426 O O . MET A 1 182 ? -41.679 -7.279 36.289 1.00 90.81 182 MET A O 1
ATOM 1430 N N . GLN A 1 183 ? -43.179 -7.159 34.618 1.00 88.06 183 GLN A N 1
ATOM 1431 C CA . GLN A 1 183 ? -43.719 -5.843 35.004 1.00 88.06 183 GLN A CA 1
ATOM 1432 C C . GLN A 1 183 ? -44.191 -5.761 36.464 1.00 88.06 183 GLN A C 1
ATOM 1434 O O . GLN A 1 183 ? -44.154 -4.685 37.045 1.00 88.06 183 GLN A O 1
ATOM 1439 N N . SER A 1 184 ? -44.567 -6.883 37.084 1.00 89.19 184 SER A N 1
ATOM 1440 C CA . SER A 1 184 ? -44.973 -6.941 38.495 1.00 89.19 184 SER A CA 1
ATOM 1441 C C . SER A 1 184 ? -43.834 -6.693 39.493 1.00 89.19 184 SER A C 1
ATOM 1443 O O . SER A 1 184 ? -44.046 -6.809 40.693 1.00 89.19 184 SER A O 1
ATOM 1445 N N . TRP A 1 185 ? -42.610 -6.397 39.044 1.00 90.81 185 TRP A N 1
ATOM 1446 C CA . TRP A 1 185 ? -41.491 -6.072 39.933 1.00 90.81 185 TRP A CA 1
ATOM 1447 C C . TRP A 1 185 ? -41.780 -4.851 40.826 1.00 90.81 185 TRP A C 1
ATOM 1449 O O . TRP A 1 185 ? -41.327 -4.809 41.969 1.00 90.81 185 TRP A O 1
ATOM 1459 N N . VAL A 1 186 ? -42.597 -3.908 40.339 1.00 91.88 186 VAL A N 1
ATOM 1460 C CA . VAL A 1 186 ? -43.054 -2.732 41.099 1.00 91.88 186 VAL A CA 1
ATOM 1461 C C . VAL A 1 186 ? -44.050 -3.077 42.211 1.00 91.88 186 VAL A C 1
ATOM 1463 O O . VAL A 1 186 ? -44.185 -2.306 43.159 1.00 91.88 186 VAL A O 1
ATOM 1466 N N . ASP A 1 187 ? -44.712 -4.237 42.140 1.00 90.88 187 ASP A N 1
ATOM 1467 C CA . ASP A 1 187 ? -45.683 -4.695 43.147 1.00 90.88 187 ASP A CA 1
ATOM 1468 C C . ASP A 1 187 ? -45.003 -5.274 44.400 1.00 90.88 187 ASP A C 1
ATOM 1470 O O . ASP A 1 187 ? -45.678 -5.658 45.355 1.00 90.88 187 ASP A O 1
ATOM 1474 N N . GLY A 1 188 ? -43.670 -5.338 44.398 1.00 88.75 188 GLY A N 1
ATOM 1475 C CA . GLY A 1 188 ? -42.860 -5.903 45.467 1.00 88.75 188 GLY A CA 1
ATOM 1476 C C . GLY A 1 188 ? -42.087 -7.141 45.012 1.00 88.75 188 GLY A C 1
ATOM 1477 O O . GLY A 1 188 ? -42.582 -8.023 44.309 1.00 88.75 188 GLY A O 1
ATOM 1478 N N . VAL A 1 189 ? -40.842 -7.221 45.460 1.00 88.00 189 VAL A N 1
ATOM 1479 C CA . VAL A 1 189 ? -39.928 -8.355 45.286 1.00 88.00 189 VAL A CA 1
ATOM 1480 C C . VAL A 1 189 ? -39.973 -9.232 46.542 1.00 88.00 189 VAL A C 1
ATOM 1482 O O . VAL A 1 189 ? -39.828 -8.728 47.658 1.00 88.00 189 VAL A O 1
ATOM 1485 N N . ASP A 1 190 ? -40.206 -10.535 46.368 1.00 81.62 190 ASP A N 1
ATOM 1486 C CA . ASP A 1 190 ? -40.238 -11.562 47.426 1.00 81.62 190 ASP A CA 1
ATOM 1487 C C . ASP A 1 190 ? -41.151 -11.258 48.628 1.00 81.62 190 ASP A C 1
ATOM 1489 O O . ASP A 1 190 ? -40.865 -11.608 49.773 1.00 81.62 190 ASP A O 1
ATOM 1493 N N . GLY A 1 191 ? -42.297 -10.626 48.363 1.00 80.69 191 GLY A N 1
ATOM 1494 C CA . GLY A 1 191 ? -43.282 -10.291 49.395 1.00 80.69 191 GLY A CA 1
ATOM 1495 C C . GLY A 1 191 ? -42.892 -9.099 50.273 1.00 80.69 191 GLY A C 1
ATOM 1496 O O . GLY A 1 191 ? -43.496 -8.916 51.332 1.00 80.69 191 GLY A O 1
ATOM 1497 N N . GLY A 1 192 ? -41.893 -8.317 49.854 1.00 87.88 192 GLY A N 1
ATOM 1498 C CA . GLY A 1 192 ? -41.635 -6.984 50.392 1.00 87.88 192 GLY A CA 1
ATOM 1499 C C . GLY A 1 192 ? -42.636 -5.938 49.890 1.00 87.88 192 GLY A C 1
ATOM 1500 O O . GLY A 1 192 ? -43.587 -6.257 49.178 1.00 87.88 192 GLY A O 1
ATOM 1501 N N . GLU A 1 193 ? -42.424 -4.694 50.308 1.00 89.94 193 GLU A N 1
ATOM 1502 C CA . GLU A 1 193 ? -43.301 -3.562 49.994 1.00 89.94 193 GLU A CA 1
ATOM 1503 C C . GLU A 1 193 ? -43.253 -3.212 48.502 1.00 89.94 193 GLU A C 1
ATOM 1505 O O . GLU A 1 193 ? -42.201 -3.277 47.862 1.00 89.94 193 GLU A O 1
ATOM 1510 N N . SER A 1 194 ? -44.396 -2.810 47.953 1.00 92.44 194 SER A N 1
ATOM 1511 C CA . SER A 1 194 ? -44.467 -2.286 46.588 1.00 92.44 194 SER A CA 1
ATOM 1512 C C . SER A 1 194 ? -43.772 -0.928 46.475 1.00 92.44 194 SER A C 1
ATOM 1514 O O . SER A 1 194 ? -43.636 -0.176 47.444 1.00 92.44 194 SER A O 1
ATOM 1516 N N . LEU A 1 195 ? -43.376 -0.566 45.258 1.00 90.88 195 LEU A N 1
ATOM 1517 C CA . LEU A 1 195 ? -42.750 0.719 44.963 1.00 90.88 195 LEU A CA 1
ATOM 1518 C C . LEU A 1 195 ? -43.641 1.906 45.388 1.00 90.88 195 LEU A C 1
ATOM 1520 O O . LEU A 1 195 ? -43.144 2.903 45.921 1.00 90.88 195 LEU A O 1
ATOM 1524 N N . ASP A 1 196 ? -44.962 1.772 45.230 1.00 89.06 196 ASP A N 1
ATOM 1525 C CA . ASP A 1 196 ? -45.947 2.769 45.659 1.00 89.06 196 ASP A CA 1
ATOM 1526 C C . ASP A 1 196 ? -46.067 2.878 47.183 1.00 89.06 196 ASP A C 1
ATOM 1528 O O . ASP A 1 196 ? -46.175 3.991 47.706 1.00 89.06 196 ASP A O 1
ATOM 1532 N N . GLU A 1 197 ? -46.021 1.754 47.905 1.00 90.50 197 GLU A N 1
ATOM 1533 C CA . GLU A 1 197 ? -46.014 1.743 49.372 1.00 90.50 197 GLU A CA 1
ATOM 1534 C C . GLU A 1 197 ? -44.768 2.455 49.903 1.00 90.50 197 GLU A C 1
ATOM 1536 O O . GLU A 1 197 ? -44.893 3.398 50.686 1.00 90.50 197 GLU A O 1
ATOM 1541 N N . ILE A 1 198 ? -43.583 2.117 49.384 1.00 91.38 198 ILE A N 1
ATOM 1542 C CA . ILE A 1 198 ? -42.315 2.747 49.780 1.00 91.38 198 ILE A CA 1
ATOM 1543 C C . ILE A 1 198 ? -42.346 4.259 49.501 1.00 91.38 198 ILE A C 1
ATOM 1545 O O . ILE A 1 198 ? -41.992 5.079 50.356 1.00 91.38 198 ILE A O 1
ATOM 1549 N N . ALA A 1 199 ? -42.792 4.663 48.308 1.00 89.19 199 ALA A N 1
ATOM 1550 C CA . ALA A 1 199 ? -42.892 6.073 47.944 1.00 89.19 199 ALA A CA 1
ATOM 1551 C C . ALA A 1 199 ? -43.928 6.826 48.799 1.00 89.19 199 ALA A C 1
ATOM 1553 O O . ALA A 1 199 ? -43.753 8.020 49.073 1.00 89.19 199 ALA A O 1
ATOM 1554 N N . HIS A 1 200 ? -45.008 6.160 49.218 1.00 88.62 200 HIS A N 1
ATOM 1555 C CA . HIS A 1 200 ? -46.011 6.726 50.114 1.00 88.62 200 HIS A CA 1
ATOM 1556 C C . HIS A 1 200 ? -45.464 6.916 51.532 1.00 88.62 200 HIS A C 1
ATOM 1558 O O . HIS A 1 200 ? -45.610 8.007 52.088 1.00 88.62 200 HIS A O 1
ATOM 1564 N N . GLU A 1 201 ? -44.772 5.918 52.084 1.00 88.19 201 GLU A N 1
ATOM 1565 C CA . GLU A 1 201 ? -44.158 6.000 53.413 1.00 88.19 201 GLU A CA 1
ATOM 1566 C C . GLU A 1 201 ? -43.127 7.131 53.507 1.00 88.19 201 GLU A C 1
ATOM 1568 O O . GLU A 1 201 ? -43.096 7.867 54.491 1.00 88.19 201 GLU A O 1
ATOM 1573 N N . LEU A 1 202 ? -42.337 7.357 52.454 1.00 88.06 202 LEU A N 1
ATOM 1574 C CA . LEU A 1 202 ? -41.395 8.482 52.396 1.00 88.06 202 LEU A CA 1
ATOM 1575 C C . LEU A 1 202 ? -42.087 9.851 52.300 1.00 88.06 202 LEU A C 1
ATOM 1577 O O . LEU A 1 202 ? -41.523 10.863 52.717 1.00 88.06 202 LEU A O 1
ATOM 1581 N N . LYS A 1 203 ? -43.308 9.911 51.751 1.00 87.25 203 LYS A N 1
ATOM 1582 C CA . LYS A 1 203 ? -44.127 11.136 51.711 1.00 87.25 203 LYS A CA 1
ATOM 1583 C C . LYS A 1 203 ? -44.857 11.392 53.033 1.00 87.25 203 LYS A C 1
ATOM 1585 O O . LYS A 1 203 ? -45.254 12.533 53.268 1.00 87.25 203 LYS A O 1
ATOM 1590 N N . GLN A 1 204 ? -45.048 10.367 53.864 1.00 85.75 204 GLN A N 1
ATOM 1591 C CA . GLN A 1 204 ? -45.735 10.440 55.159 1.00 85.75 204 GLN A CA 1
ATOM 1592 C C . GLN A 1 204 ? -44.986 9.625 56.228 1.00 85.75 204 GLN A C 1
ATOM 1594 O O . GLN A 1 204 ? -45.492 8.610 56.712 1.00 85.75 204 GLN A O 1
ATOM 1599 N N . PRO A 1 205 ? -43.763 10.033 56.602 1.00 81.06 205 PRO A N 1
ATOM 1600 C CA . PRO A 1 205 ? -42.925 9.192 57.434 1.00 81.06 205 PRO A CA 1
ATOM 1601 C C . PRO A 1 205 ? -43.416 9.161 58.886 1.00 81.06 205 PRO A C 1
ATOM 1603 O O . PRO A 1 205 ? -43.886 10.154 59.453 1.00 81.06 205 PRO A O 1
ATOM 1606 N N . THR A 1 206 ? -43.286 7.989 59.513 1.00 80.62 206 THR A N 1
ATOM 1607 C CA . THR A 1 206 ? -43.755 7.739 60.881 1.00 80.62 206 THR A CA 1
ATOM 1608 C C . THR A 1 206 ? -42.618 7.330 61.819 1.00 80.62 206 THR A C 1
ATOM 1610 O O . THR A 1 206 ? -41.772 6.501 61.499 1.00 80.62 206 THR A O 1
ATOM 1613 N N . LEU A 1 207 ? -42.606 7.882 63.033 1.00 72.62 207 LEU A N 1
ATOM 1614 C CA . LEU A 1 207 ? -41.688 7.524 64.117 1.00 72.62 207 LEU A CA 1
ATOM 1615 C C . LEU A 1 207 ? -42.413 6.665 65.157 1.00 72.62 207 LEU A C 1
ATOM 1617 O O . LEU A 1 207 ? -43.327 7.133 65.839 1.00 72.62 207 LEU A O 1
ATOM 1621 N N . LYS A 1 208 ? -41.970 5.417 65.340 1.00 68.94 208 LYS A N 1
ATOM 1622 C CA . LYS A 1 208 ? -42.452 4.535 66.416 1.00 68.94 208 LYS A CA 1
ATOM 1623 C C . LYS A 1 208 ? -41.660 4.809 67.700 1.00 68.94 208 LYS A C 1
ATOM 1625 O O . LYS A 1 208 ? -40.502 4.416 67.809 1.00 68.94 208 LYS A O 1
ATOM 1630 N N . LYS A 1 209 ? -42.272 5.461 68.695 1.00 57.31 209 LYS A N 1
ATOM 1631 C CA . LYS A 1 209 ? -41.690 5.626 70.042 1.00 57.31 209 LYS A CA 1
ATOM 1632 C C . LYS A 1 209 ? -42.203 4.533 70.977 1.00 57.31 209 LYS A C 1
ATOM 1634 O O . LYS A 1 209 ? -43.407 4.408 71.199 1.00 57.31 209 LYS A O 1
ATOM 1639 N N . GLU A 1 210 ? -41.293 3.770 71.584 1.00 51.19 210 GLU A N 1
ATOM 1640 C CA . GLU A 1 210 ? -41.642 2.876 72.691 1.00 51.19 210 GLU A CA 1
ATOM 1641 C C . GLU A 1 210 ? -41.655 3.645 74.018 1.00 51.19 210 GLU A C 1
ATOM 1643 O O . GLU A 1 210 ? -40.652 4.220 74.444 1.00 51.19 210 GLU A O 1
ATOM 1648 N N . ARG A 1 211 ? -42.794 3.629 74.718 1.00 53.78 211 ARG A N 1
ATOM 1649 C CA . ARG A 1 211 ? -42.871 4.023 76.131 1.00 53.78 211 ARG A CA 1
ATOM 1650 C C . ARG A 1 211 ? -43.276 2.816 76.962 1.00 53.78 211 ARG A C 1
ATOM 1652 O O . ARG A 1 211 ? -44.250 2.160 76.618 1.00 53.78 211 ARG A O 1
ATOM 1659 N N . ARG A 1 212 ? -42.504 2.583 78.041 1.00 52.06 212 ARG A N 1
ATOM 1660 C CA . ARG A 1 212 ? -42.655 1.577 79.121 1.00 52.06 212 ARG A CA 1
ATOM 1661 C C . ARG A 1 212 ? -43.531 0.371 78.766 1.00 52.06 212 ARG A C 1
ATOM 1663 O O . ARG A 1 212 ? -44.739 0.526 78.698 1.00 52.06 212 ARG A O 1
ATOM 1670 N N . LEU A 1 213 ? -42.907 -0.813 78.699 1.00 48.72 213 LEU A N 1
ATOM 1671 C CA . LEU A 1 213 ? -43.525 -2.151 78.731 1.00 48.72 213 LEU A CA 1
ATOM 1672 C C . LEU A 1 213 ? -44.981 -2.152 78.214 1.00 48.72 213 LEU A C 1
ATOM 1674 O O . LEU A 1 213 ? -45.917 -2.081 79.007 1.00 48.72 213 LEU A O 1
ATOM 1678 N N . PHE A 1 214 ? -45.118 -2.267 76.885 1.00 49.50 214 PHE A N 1
ATOM 1679 C CA . PHE A 1 214 ? -46.336 -2.625 76.130 1.00 49.50 214 PHE A CA 1
ATOM 1680 C C . PHE A 1 214 ? -47.201 -1.524 75.466 1.00 49.50 214 PHE A C 1
ATOM 1682 O O . PHE A 1 214 ? -48.295 -1.845 75.009 1.00 49.50 214 PHE A O 1
ATOM 1689 N N . THR A 1 215 ? -46.724 -0.286 75.264 1.00 48.78 215 THR A N 1
ATOM 1690 C CA . THR A 1 215 ? -47.404 0.686 74.362 1.00 48.78 215 THR A CA 1
ATOM 1691 C C . THR A 1 215 ? -46.468 1.281 73.303 1.00 48.78 215 THR A C 1
ATOM 1693 O O . THR A 1 215 ? -45.464 1.910 73.642 1.00 48.78 215 THR A O 1
ATOM 1696 N N . LYS A 1 216 ? -46.814 1.087 72.018 1.00 56.91 216 LYS A N 1
ATOM 1697 C CA . LYS A 1 216 ? -46.161 1.707 70.849 1.00 56.91 216 LYS A CA 1
ATOM 1698 C C . LYS A 1 216 ? -46.999 2.902 70.389 1.00 56.91 216 LYS A C 1
ATOM 1700 O O . LYS A 1 216 ? -48.165 2.723 70.050 1.00 56.91 216 LYS A O 1
ATOM 1705 N N . GLU A 1 217 ? -46.419 4.098 70.393 1.00 65.31 217 GLU A N 1
ATOM 1706 C CA . GLU A 1 217 ? -47.035 5.314 69.845 1.00 65.31 217 GLU A CA 1
ATOM 1707 C C . GLU A 1 217 ? -46.371 5.623 68.497 1.00 65.31 217 GLU A C 1
ATOM 1709 O O . GLU A 1 217 ? -45.141 5.658 68.407 1.00 65.31 217 GLU A O 1
ATOM 1714 N N . VAL A 1 218 ? -47.178 5.782 67.447 1.00 72.62 218 VAL A N 1
ATOM 1715 C CA . VAL A 1 218 ? -46.724 6.134 66.094 1.00 72.62 218 VAL A CA 1
ATOM 1716 C C . VAL A 1 218 ? -46.959 7.628 65.905 1.00 72.62 218 VAL A C 1
ATOM 1718 O O . VAL A 1 218 ? -48.085 8.088 66.077 1.00 72.62 218 VAL A O 1
ATOM 1721 N N . VAL A 1 219 ? -45.907 8.387 65.603 1.00 74.88 219 VAL A N 1
ATOM 1722 C CA . VAL A 1 219 ? -45.972 9.840 65.401 1.00 74.88 219 VAL A CA 1
ATOM 1723 C C . VAL A 1 219 ? -45.544 10.162 63.974 1.00 74.88 219 VAL A C 1
ATOM 1725 O O . VAL A 1 219 ? -44.391 9.932 63.622 1.00 74.88 219 VAL A O 1
ATOM 1728 N N . GLU A 1 220 ? -46.458 10.690 63.165 1.00 78.50 220 GLU A N 1
ATOM 1729 C CA . GLU A 1 220 ? -46.153 11.242 61.838 1.00 78.50 220 GLU A CA 1
ATOM 1730 C C . GLU A 1 220 ? -45.337 12.538 61.963 1.00 78.50 220 GLU A C 1
ATOM 1732 O O . GLU A 1 220 ? -45.561 13.337 62.880 1.00 78.50 220 GLU A O 1
ATOM 1737 N N . TYR A 1 221 ? -44.386 12.750 61.052 1.00 82.81 221 TYR A N 1
ATOM 1738 C CA . TYR A 1 221 ? -43.615 13.991 60.948 1.00 82.81 221 TYR A CA 1
ATOM 1739 C C . TYR A 1 221 ? -43.537 14.477 59.497 1.00 82.81 221 TYR A C 1
ATOM 1741 O O . TYR A 1 221 ? -43.749 13.711 58.561 1.00 82.81 221 TYR A O 1
ATOM 1749 N N . ASP A 1 222 ? -43.241 15.765 59.306 1.00 84.81 222 ASP A N 1
ATOM 1750 C CA . ASP A 1 222 ? -43.088 16.327 57.963 1.00 84.81 222 ASP A CA 1
ATOM 1751 C C . ASP A 1 222 ? -41.854 15.728 57.266 1.00 84.81 222 ASP A C 1
ATOM 1753 O O . ASP A 1 222 ? -40.754 15.804 57.825 1.00 84.81 222 ASP A O 1
ATOM 1757 N N . PRO A 1 223 ? -41.981 15.202 56.035 1.00 86.12 223 PRO A N 1
ATOM 1758 C CA . PRO A 1 223 ? -40.858 14.596 55.335 1.00 86.12 223 PRO A CA 1
ATOM 1759 C C . PRO A 1 223 ? -39.759 15.617 55.043 1.00 86.12 223 PRO A C 1
ATOM 1761 O O . PRO A 1 223 ? -40.005 16.733 54.559 1.00 86.12 223 PRO A O 1
ATOM 1764 N N . SER A 1 224 ? -38.524 15.202 55.301 1.00 87.12 224 SER A N 1
ATOM 1765 C CA . SER A 1 224 ? -37.309 15.942 54.988 1.00 87.12 224 SER A CA 1
ATOM 1766 C C . SER A 1 224 ? -37.166 16.183 53.475 1.00 87.12 224 SER A C 1
ATOM 1768 O O . SER A 1 224 ? -37.744 15.456 52.659 1.00 87.12 224 SER A O 1
ATOM 1770 N N . PRO A 1 225 ? -36.375 17.188 53.047 1.00 86.25 225 PRO A N 1
ATOM 1771 C CA . PRO A 1 225 ? -36.080 17.398 51.628 1.00 86.25 225 PRO A CA 1
ATOM 1772 C C . PRO A 1 225 ? -35.516 16.147 50.938 1.00 86.25 225 PRO A C 1
ATOM 1774 O O . PRO A 1 225 ? -35.855 15.874 49.789 1.00 86.25 225 PRO A O 1
ATOM 1777 N N . GLN A 1 226 ? -34.707 15.367 51.662 1.00 86.19 226 GLN A N 1
ATOM 1778 C CA . GLN A 1 226 ? -34.113 14.122 51.182 1.00 86.19 226 GLN A CA 1
ATOM 1779 C C . GLN A 1 226 ? -35.173 13.030 50.968 1.00 86.19 226 GLN A C 1
ATOM 1781 O O . GLN A 1 226 ? -35.201 12.432 49.899 1.00 86.19 226 GLN A O 1
ATOM 1786 N N . GLU A 1 227 ? -36.098 12.825 51.916 1.00 87.38 227 GLU A N 1
ATOM 1787 C CA . GLU A 1 227 ? -37.211 11.865 51.771 1.00 87.38 227 GLU A CA 1
ATOM 1788 C C . GLU A 1 227 ? -38.144 12.245 50.610 1.00 87.38 227 GLU A C 1
ATOM 1790 O O . GLU A 1 227 ? -38.558 11.382 49.838 1.00 87.38 227 GLU A O 1
ATOM 1795 N N . LYS A 1 228 ? -38.407 13.545 50.406 1.00 88.50 228 LYS A N 1
ATOM 1796 C CA . LYS A 1 228 ? -39.165 14.030 49.239 1.00 88.50 228 LYS A CA 1
ATOM 1797 C C . LYS A 1 228 ? -38.445 13.747 47.919 1.00 88.50 228 LYS A C 1
ATOM 1799 O O . LYS A 1 228 ? -39.102 13.354 46.955 1.00 88.50 228 LYS A O 1
ATOM 1804 N N . LYS A 1 229 ? -37.120 13.949 47.863 1.00 88.06 229 LYS A N 1
ATOM 1805 C CA . LYS A 1 229 ? -36.297 13.634 46.680 1.00 88.06 229 LYS A CA 1
ATOM 1806 C C . LYS A 1 229 ? -36.306 12.124 46.420 1.00 88.06 229 LYS A C 1
ATOM 1808 O O . LYS A 1 229 ? -36.631 11.726 45.310 1.00 88.06 229 LYS A O 1
ATOM 1813 N N . ALA A 1 230 ? -36.085 11.297 47.442 1.00 88.44 230 ALA A N 1
ATOM 1814 C CA . ALA A 1 230 ? -36.139 9.837 47.343 1.00 88.44 230 ALA A CA 1
ATOM 1815 C C . ALA A 1 230 ? -37.500 9.324 46.842 1.00 88.44 230 ALA A C 1
ATOM 1817 O O . ALA A 1 230 ? -37.546 8.511 45.926 1.00 88.44 230 ALA A O 1
ATOM 1818 N N . ALA A 1 231 ? -38.612 9.846 47.375 1.00 89.88 231 ALA A N 1
ATOM 1819 C CA . ALA A 1 231 ? -39.955 9.473 46.928 1.00 89.88 231 ALA A CA 1
ATOM 1820 C C . ALA A 1 231 ? -40.239 9.879 45.472 1.00 89.88 231 ALA A C 1
ATOM 1822 O O . ALA A 1 231 ? -41.019 9.218 44.788 1.00 89.88 231 ALA A O 1
ATOM 1823 N N . LYS A 1 232 ? -39.638 10.983 45.002 1.00 89.44 232 LYS A N 1
ATOM 1824 C CA . LYS A 1 232 ? -39.722 11.407 43.600 1.00 89.44 232 LYS A CA 1
ATOM 1825 C C . LYS A 1 232 ? -38.923 10.466 42.695 1.00 89.44 232 LYS A C 1
ATOM 1827 O O . LYS A 1 232 ? -39.463 10.042 41.687 1.00 89.44 232 LYS A O 1
ATOM 1832 N N . ILE A 1 233 ? -37.687 10.132 43.074 1.00 89.56 233 ILE A N 1
ATOM 1833 C CA . ILE A 1 233 ? -36.829 9.206 42.316 1.00 89.56 233 ILE A CA 1
ATOM 1834 C C . ILE A 1 233 ? -37.501 7.832 42.206 1.00 89.56 233 ILE A C 1
ATOM 1836 O O . ILE A 1 233 ? -37.623 7.304 41.111 1.00 89.56 233 ILE A O 1
ATOM 1840 N N . LEU A 1 234 ? -38.025 7.294 43.314 1.00 89.75 234 LEU A N 1
ATOM 1841 C CA . LEU A 1 234 ? -38.799 6.049 43.303 1.00 89.75 234 LEU A CA 1
ATOM 1842 C C . LEU A 1 234 ? -39.971 6.119 42.326 1.00 89.75 234 LEU A C 1
ATOM 1844 O O . LEU A 1 234 ? -40.100 5.253 41.476 1.00 89.75 234 LEU A O 1
ATOM 1848 N N . GLY A 1 235 ? -40.783 7.177 42.401 1.00 85.62 235 GLY A N 1
ATOM 1849 C CA . GLY A 1 235 ? -41.936 7.338 41.517 1.00 85.62 235 GLY A CA 1
ATOM 1850 C C . GLY A 1 235 ? -41.592 7.456 40.028 1.00 85.62 235 GLY A C 1
ATOM 1851 O O . GLY A 1 235 ? -42.464 7.184 39.210 1.00 85.62 235 GLY A O 1
ATOM 1852 N N . ASN A 1 236 ? -40.363 7.846 39.676 1.00 87.25 236 ASN A N 1
ATOM 1853 C CA . ASN A 1 236 ? -39.917 7.936 38.285 1.00 87.25 236 ASN A CA 1
ATOM 1854 C C . ASN A 1 236 ? -39.598 6.568 37.666 1.00 87.25 236 ASN A C 1
ATOM 1856 O O . ASN A 1 236 ? -39.703 6.449 36.455 1.00 87.25 236 ASN A O 1
ATOM 1860 N N . GLN A 1 237 ? -39.312 5.541 38.475 1.00 88.31 237 GLN A N 1
ATOM 1861 C CA . GLN A 1 237 ? -39.075 4.177 37.979 1.00 88.31 237 GLN A CA 1
ATOM 1862 C C . GLN A 1 237 ? -40.348 3.507 37.422 1.00 88.31 237 GLN A C 1
ATOM 1864 O O . GLN A 1 237 ? -40.297 2.419 36.846 1.00 88.31 237 GLN A O 1
ATOM 1869 N N . HIS A 1 238 ? -41.524 4.122 37.608 1.00 85.31 238 HIS A N 1
ATOM 1870 C CA . HIS A 1 238 ? -42.773 3.626 37.034 1.00 85.31 238 HIS A CA 1
ATOM 1871 C C . HIS A 1 238 ? -42.733 3.676 35.507 1.00 85.31 238 HIS A C 1
ATOM 1873 O O . HIS A 1 238 ? -42.615 4.743 34.911 1.00 85.31 238 HIS A O 1
ATOM 1879 N N . GLY A 1 239 ? -42.944 2.518 34.881 1.00 83.88 239 GLY A N 1
ATOM 1880 C CA . GLY A 1 239 ? -42.939 2.374 33.425 1.00 83.88 239 GLY A CA 1
ATOM 1881 C C . GLY A 1 239 ? -41.590 1.954 32.843 1.00 83.88 239 GLY A C 1
ATOM 1882 O O . GLY A 1 239 ? -41.555 1.603 31.667 1.00 83.88 239 GLY A O 1
ATOM 1883 N N . GLU A 1 240 ? -40.523 1.914 33.646 1.00 90.62 240 GLU A N 1
ATOM 1884 C CA . GLU A 1 240 ? -39.256 1.317 33.229 1.00 90.62 240 GLU A CA 1
ATOM 1885 C C . GLU A 1 240 ? -39.338 -0.213 33.192 1.00 90.62 240 GLU A C 1
ATOM 1887 O O . GLU A 1 240 ? -40.033 -0.869 33.984 1.00 90.62 240 GLU A O 1
ATOM 1892 N N . HIS A 1 241 ? -38.566 -0.796 32.277 1.00 94.44 241 HIS A N 1
ATOM 1893 C CA . HIS A 1 241 ? -38.210 -2.201 32.371 1.00 94.44 241 HIS A CA 1
ATOM 1894 C C . HIS A 1 241 ? -37.304 -2.420 33.589 1.00 94.44 241 HIS A C 1
ATOM 1896 O O . HIS A 1 241 ? -36.656 -1.502 34.085 1.00 94.44 241 HIS A O 1
ATOM 1902 N N . ALA A 1 242 ? -37.247 -3.651 34.084 1.00 94.88 242 ALA A N 1
ATOM 1903 C CA . ALA A 1 242 ? -36.335 -4.015 35.159 1.00 94.88 242 ALA A CA 1
ATOM 1904 C C . ALA A 1 242 ? -35.652 -5.341 34.868 1.00 94.88 242 ALA A C 1
ATOM 1906 O O . ALA A 1 242 ? -36.132 -6.157 34.070 1.00 94.88 242 ALA A O 1
ATOM 1907 N N . TRP A 1 243 ? -34.547 -5.550 35.566 1.00 96.56 243 TRP A N 1
ATOM 1908 C CA . TRP A 1 243 ? -33.675 -6.699 35.440 1.00 96.56 243 TRP A CA 1
ATOM 1909 C C . TRP A 1 243 ? -33.413 -7.294 36.812 1.00 96.56 243 TRP A C 1
ATOM 1911 O O . TRP A 1 243 ? -33.253 -6.579 37.802 1.00 96.56 243 TRP A O 1
ATOM 1921 N N . ARG A 1 244 ? -33.391 -8.621 36.874 1.00 96.31 244 ARG A N 1
ATOM 1922 C CA . ARG A 1 244 ? -32.902 -9.354 38.036 1.00 96.31 244 ARG A CA 1
ATOM 1923 C C . ARG A 1 244 ? -31.428 -9.650 37.826 1.00 96.31 244 ARG A C 1
ATOM 1925 O O . ARG A 1 244 ? -31.076 -10.146 36.756 1.00 96.31 244 ARG A O 1
ATOM 1932 N N . LEU A 1 245 ? -30.599 -9.360 38.822 1.00 97.31 245 LEU A N 1
ATOM 1933 C CA . LEU A 1 245 ? -29.147 -9.369 38.671 1.00 97.31 245 LEU A CA 1
ATOM 1934 C C . LEU A 1 245 ? -28.469 -10.368 39.618 1.00 97.31 245 LEU A C 1
ATOM 1936 O O . LEU A 1 245 ? -28.910 -10.535 40.754 1.00 97.31 245 LEU A O 1
ATOM 1940 N N . ASN A 1 246 ? -27.367 -10.971 39.173 1.00 96.81 246 ASN A N 1
ATOM 1941 C CA . ASN A 1 246 ? -26.301 -11.462 40.050 1.00 96.81 246 ASN A CA 1
ATOM 1942 C C . ASN A 1 246 ? -25.030 -10.706 39.692 1.00 96.81 246 ASN A C 1
ATOM 1944 O O . ASN A 1 246 ? -24.689 -10.635 38.513 1.00 96.81 246 ASN A O 1
ATOM 1948 N N . ILE A 1 247 ? -24.327 -10.164 40.682 1.00 97.31 247 ILE A N 1
ATOM 1949 C CA . ILE A 1 247 ? -23.061 -9.474 40.441 1.00 97.31 247 ILE A CA 1
ATOM 1950 C C . ILE A 1 247 ? -21.985 -10.159 41.266 1.00 97.31 247 ILE A C 1
ATOM 1952 O O . ILE A 1 247 ? -22.114 -10.274 42.487 1.00 97.31 247 ILE A O 1
ATOM 1956 N N . ARG A 1 248 ? -20.948 -10.635 40.585 1.00 96.19 248 ARG A N 1
ATOM 1957 C CA . ARG A 1 248 ? -19.867 -11.428 41.165 1.00 96.19 248 ARG A CA 1
ATOM 1958 C C . ARG A 1 248 ? -18.527 -10.857 40.722 1.00 96.19 248 ARG A C 1
ATOM 1960 O O . ARG A 1 248 ? -18.377 -10.461 39.569 1.00 96.19 248 ARG A O 1
ATOM 1967 N N . VAL A 1 249 ? -17.560 -10.834 41.628 1.00 97.19 249 VAL A N 1
ATOM 1968 C CA . VAL A 1 249 ? -16.181 -10.417 41.355 1.00 97.19 249 VAL A CA 1
ATOM 1969 C C . VAL A 1 249 ? -15.259 -11.553 41.760 1.00 97.19 249 VAL A C 1
ATOM 1971 O O . VAL A 1 249 ? -15.365 -12.047 42.881 1.00 97.19 249 VAL A O 1
ATOM 1974 N N . PHE A 1 250 ? -14.363 -11.956 40.867 1.00 95.75 250 PHE A N 1
ATOM 1975 C CA . PHE A 1 250 ? -13.342 -12.965 41.127 1.00 95.75 250 PHE A CA 1
ATOM 1976 C C . PHE A 1 250 ? -11.974 -12.449 40.715 1.00 95.75 250 PHE A C 1
ATOM 1978 O O . PHE A 1 250 ? -11.853 -11.746 39.715 1.00 95.75 250 PHE A O 1
ATOM 1985 N N . ALA A 1 251 ? -10.951 -12.843 41.462 1.00 94.12 251 ALA A N 1
ATOM 1986 C CA . ALA A 1 251 ? -9.566 -12.694 41.055 1.00 94.12 251 ALA A CA 1
ATOM 1987 C C . ALA A 1 251 ? -8.828 -14.016 41.257 1.00 94.12 251 ALA A C 1
ATOM 1989 O O . ALA A 1 251 ? -9.011 -14.677 42.284 1.00 94.12 251 ALA A O 1
ATOM 1990 N N . ALA A 1 252 ? -8.010 -14.385 40.281 1.00 91.69 252 ALA A N 1
ATOM 1991 C CA . ALA A 1 252 ? -7.206 -15.594 40.275 1.00 91.69 252 ALA A CA 1
ATOM 1992 C C . ALA A 1 252 ? -5.737 -15.230 40.094 1.00 91.69 252 ALA A C 1
ATOM 1994 O O . ALA A 1 252 ? -5.401 -14.482 39.185 1.00 91.69 252 ALA A O 1
ATOM 1995 N N . SER A 1 253 ? -4.868 -15.745 40.957 1.00 90.19 253 SER A N 1
ATOM 1996 C CA . SER A 1 253 ? -3.425 -15.508 40.878 1.00 90.19 253 SER A CA 1
ATOM 1997 C C . SER A 1 253 ? -2.659 -16.692 41.469 1.00 90.19 253 SER A C 1
ATOM 1999 O O . SER A 1 253 ? -3.166 -17.336 42.395 1.00 90.19 253 SER A O 1
ATOM 2001 N N . PRO A 1 254 ? -1.425 -16.966 41.012 1.00 88.06 254 PRO A N 1
ATOM 2002 C CA . PRO A 1 254 ? -0.507 -17.853 41.719 1.00 88.06 254 PRO A CA 1
ATOM 2003 C C . PRO A 1 254 ? -0.154 -17.347 43.131 1.00 88.06 254 PRO A C 1
ATOM 2005 O O . PRO A 1 254 ? 0.248 -18.136 43.983 1.00 88.06 254 PRO A O 1
ATOM 2008 N N . ASP A 1 255 ? -0.321 -16.048 43.415 1.00 89.06 255 ASP A N 1
ATOM 2009 C CA . ASP A 1 255 ? -0.126 -15.471 44.748 1.00 89.06 255 ASP A CA 1
ATOM 2010 C C . ASP A 1 255 ? -1.471 -15.276 45.473 1.00 89.06 255 ASP A C 1
ATOM 2012 O O . ASP A 1 255 ? -2.336 -14.492 45.072 1.00 89.06 255 ASP A O 1
ATOM 2016 N N . GLU A 1 256 ? -1.631 -15.972 46.603 1.00 90.12 256 GLU A N 1
ATOM 2017 C CA . GLU A 1 256 ? -2.827 -15.917 47.451 1.00 90.12 256 GLU A CA 1
ATOM 2018 C C . GLU A 1 256 ? -3.194 -14.491 47.899 1.00 90.12 256 GLU A C 1
ATOM 2020 O O . GLU A 1 256 ? -4.372 -14.124 47.959 1.00 90.12 256 GLU A O 1
ATOM 2025 N N . THR A 1 257 ? -2.190 -13.682 48.234 1.00 89.50 257 THR A N 1
ATOM 2026 C CA . THR A 1 257 ? -2.375 -12.313 48.727 1.00 89.50 257 THR A CA 1
ATOM 2027 C C . THR A 1 257 ? -2.818 -11.399 47.596 1.00 89.50 257 THR A C 1
ATOM 2029 O O . THR A 1 257 ? -3.697 -10.557 47.794 1.00 89.50 257 THR A O 1
ATOM 2032 N N . VAL A 1 258 ? -2.247 -11.582 46.404 1.00 90.06 258 VAL A N 1
ATOM 2033 C CA . VAL A 1 258 ? -2.639 -10.832 45.207 1.00 90.06 258 VAL A CA 1
ATOM 2034 C C . VAL A 1 258 ? -4.082 -11.158 44.839 1.00 90.06 258 VAL A C 1
ATOM 2036 O O . VAL A 1 258 ? -4.878 -10.231 44.710 1.00 90.06 258 VAL A O 1
ATOM 2039 N N . ALA A 1 259 ? -4.469 -12.437 44.784 1.00 90.62 259 ALA A N 1
ATOM 2040 C CA . ALA A 1 259 ? -5.854 -12.833 44.513 1.00 90.62 259 ALA A CA 1
ATOM 2041 C C . ALA A 1 259 ? -6.848 -12.183 45.497 1.00 90.62 259 ALA A C 1
ATOM 2043 O O . ALA A 1 259 ? -7.857 -11.611 45.082 1.00 90.62 259 ALA A O 1
ATOM 2044 N N . LYS A 1 260 ? -6.550 -12.199 46.806 1.00 93.06 260 LYS A N 1
ATOM 2045 C CA . LYS A 1 260 ? -7.401 -11.567 47.833 1.00 93.06 260 LYS A CA 1
ATOM 2046 C C . LYS A 1 260 ? -7.542 -10.064 47.628 1.00 93.06 260 LYS A C 1
ATOM 2048 O O . LYS A 1 260 ? -8.662 -9.577 47.495 1.00 93.06 260 LYS A O 1
ATOM 2053 N N . ASN A 1 261 ? -6.418 -9.354 47.550 1.00 91.75 261 ASN A N 1
ATOM 2054 C CA . ASN A 1 261 ? -6.405 -7.896 47.441 1.00 91.75 261 ASN A CA 1
ATOM 2055 C C . ASN A 1 261 ? -7.076 -7.409 46.151 1.00 91.75 261 ASN A C 1
ATOM 2057 O O . ASN A 1 261 ? -7.755 -6.385 46.159 1.00 91.75 261 ASN A O 1
ATOM 2061 N N . ARG A 1 262 ? -6.884 -8.130 45.039 1.00 91.88 262 ARG A N 1
ATOM 2062 C CA . ARG A 1 262 ? -7.463 -7.789 43.734 1.00 91.88 262 ARG A CA 1
ATOM 2063 C C . ARG A 1 262 ? -8.975 -7.955 43.717 1.00 91.88 262 ARG A C 1
ATOM 2065 O O . ARG A 1 262 ? -9.670 -7.037 43.290 1.00 91.88 262 ARG A O 1
ATOM 2072 N N . ALA A 1 263 ? -9.479 -9.078 44.231 1.00 94.44 263 ALA A N 1
ATOM 2073 C CA . ALA A 1 263 ? -10.917 -9.299 44.364 1.00 94.44 263 ALA A CA 1
ATOM 2074 C C . ALA A 1 263 ? -11.563 -8.254 45.288 1.00 94.44 263 ALA A C 1
ATOM 2076 O O . ALA A 1 263 ? -12.596 -7.689 44.936 1.00 94.44 263 ALA A O 1
ATOM 2077 N N . GLU A 1 264 ? -10.937 -7.967 46.435 1.00 95.44 264 GLU A N 1
ATOM 2078 C CA . GLU A 1 264 ? -11.425 -6.986 47.409 1.00 95.44 264 GLU A CA 1
ATOM 2079 C C . GLU A 1 264 ? -11.508 -5.581 46.812 1.00 95.44 264 GLU A C 1
ATOM 2081 O O . GLU A 1 264 ? -12.589 -4.995 46.771 1.00 95.44 264 GLU A O 1
ATOM 2086 N N . ARG A 1 265 ? -10.401 -5.064 46.269 1.00 94.38 265 ARG A N 1
ATOM 2087 C CA . ARG A 1 265 ? -10.341 -3.709 45.705 1.00 94.38 265 ARG A CA 1
ATOM 2088 C C . ARG A 1 265 ? -11.300 -3.509 44.539 1.00 94.38 265 ARG A C 1
ATOM 2090 O O . ARG A 1 265 ? -12.016 -2.510 44.506 1.00 94.38 265 ARG A O 1
ATOM 2097 N N . ALA A 1 266 ? -11.356 -4.463 43.607 1.00 94.81 266 ALA A N 1
ATOM 2098 C CA . ALA A 1 266 ? -12.278 -4.388 42.478 1.00 94.81 266 ALA A CA 1
ATOM 2099 C C . ALA A 1 266 ? -13.748 -4.408 42.942 1.00 94.81 266 ALA A C 1
ATOM 2101 O O . ALA A 1 266 ? -14.569 -3.654 42.419 1.00 94.81 266 ALA A O 1
ATOM 2102 N N . ALA A 1 267 ? -14.084 -5.217 43.955 1.00 96.44 267 ALA A N 1
ATOM 2103 C CA . ALA A 1 267 ? -15.432 -5.266 44.519 1.00 96.44 267 ALA A CA 1
ATOM 2104 C C . ALA A 1 267 ? -15.798 -3.991 45.305 1.00 96.44 267 ALA A C 1
ATOM 2106 O O . ALA A 1 267 ? -16.930 -3.516 45.205 1.00 96.44 267 ALA A O 1
ATOM 2107 N N . GLU A 1 268 ? -14.857 -3.392 46.041 1.00 94.88 268 GLU A N 1
ATOM 2108 C CA . GLU A 1 268 ? -15.073 -2.151 46.800 1.00 94.88 268 GLU A CA 1
ATOM 2109 C C . GLU A 1 268 ? -15.418 -0.948 45.911 1.00 94.88 268 GLU A C 1
ATOM 2111 O O . GLU A 1 268 ? -16.185 -0.074 46.329 1.00 94.88 268 GLU A O 1
ATOM 2116 N N . MET A 1 269 ? -14.929 -0.908 44.664 1.00 95.06 269 MET A N 1
ATOM 2117 C CA . MET A 1 269 ? -15.238 0.181 43.724 1.00 95.06 269 MET A CA 1
ATOM 2118 C C . MET A 1 269 ? -16.732 0.291 43.392 1.00 95.06 269 MET A C 1
ATOM 2120 O O . MET A 1 269 ? -17.215 1.374 43.050 1.00 95.06 269 MET A O 1
ATOM 2124 N N . PHE A 1 270 ? -17.515 -0.774 43.589 1.00 95.31 270 PHE A N 1
ATOM 2125 C CA . PHE A 1 270 ? -18.972 -0.709 43.462 1.00 95.31 270 PHE A CA 1
ATOM 2126 C C . PHE A 1 270 ? -19.655 0.144 44.547 1.00 95.31 270 PHE A C 1
ATOM 2128 O O . PHE A 1 270 ? -20.818 0.528 44.392 1.00 95.31 270 PHE A O 1
ATOM 2135 N N . GLY A 1 271 ? -18.929 0.562 45.589 1.00 91.75 271 GLY A N 1
ATOM 2136 C CA . GLY A 1 271 ? -19.373 1.607 46.513 1.00 91.75 271 GLY A CA 1
ATOM 2137 C C . GLY A 1 271 ? -19.666 2.951 45.824 1.00 91.75 271 GLY A C 1
ATOM 2138 O O . GLY A 1 271 ? -20.488 3.730 46.316 1.00 91.75 271 GLY A O 1
ATOM 2139 N N . ASN A 1 272 ? -19.089 3.203 44.640 1.00 90.81 272 ASN A N 1
ATOM 2140 C CA . ASN A 1 272 ? -19.338 4.409 43.837 1.00 90.81 272 ASN A CA 1
ATOM 2141 C C . ASN A 1 272 ? -20.786 4.511 43.318 1.00 90.81 272 ASN A C 1
ATOM 2143 O O . ASN A 1 272 ? -21.246 5.603 42.978 1.00 90.81 272 ASN A O 1
ATOM 2147 N N . TYR A 1 273 ? -21.546 3.411 43.349 1.00 93.81 273 TYR A N 1
ATOM 2148 C CA . TYR A 1 273 ? -22.968 3.370 42.987 1.00 93.81 273 TYR A CA 1
ATOM 2149 C C . TYR A 1 273 ? -23.890 3.863 44.115 1.00 93.81 273 TYR A C 1
ATOM 2151 O O . TYR A 1 273 ? -25.115 3.795 43.998 1.00 93.81 273 TYR A O 1
ATOM 2159 N N . TYR A 1 274 ? -23.339 4.365 45.224 1.00 93.94 274 TYR A N 1
ATOM 2160 C CA . TYR A 1 274 ? -24.140 4.895 46.321 1.00 93.94 274 TYR A CA 1
ATOM 2161 C C . TYR A 1 274 ? -24.905 6.169 45.917 1.00 93.94 274 TYR A C 1
ATOM 2163 O O . TYR A 1 274 ? -24.312 7.197 45.562 1.00 93.94 274 TYR A O 1
ATOM 2171 N N . GLU A 1 275 ? -26.234 6.126 46.041 1.00 92.44 275 GLU A N 1
ATOM 2172 C CA . GLU A 1 275 ? -27.127 7.270 45.857 1.00 92.44 275 GLU A CA 1
ATOM 2173 C C . GLU A 1 275 ? -27.516 7.870 47.209 1.00 92.44 275 GLU A C 1
ATOM 2175 O O . GLU A 1 275 ? -28.210 7.275 48.041 1.00 92.44 275 GLU A O 1
ATOM 2180 N N . SER A 1 276 ? -27.087 9.113 47.420 1.00 89.38 276 SER A N 1
ATOM 2181 C CA . SER A 1 276 ? -27.257 9.808 48.694 1.00 89.38 276 SER A CA 1
ATOM 2182 C C . SER A 1 276 ? -28.725 10.044 49.057 1.00 89.38 276 SER A C 1
ATOM 2184 O O . SER A 1 276 ? -29.082 9.974 50.233 1.00 89.38 276 SER A O 1
ATOM 2186 N N . SER A 1 277 ? -29.595 10.305 48.078 1.00 88.94 277 SER A N 1
ATOM 2187 C CA . SER A 1 277 ? -31.005 10.637 48.299 1.00 88.94 277 SER A CA 1
ATOM 2188 C C . SER A 1 277 ? -31.772 9.438 48.849 1.00 88.94 277 SER A C 1
ATOM 2190 O O . SER A 1 277 ? -32.520 9.572 49.817 1.00 88.94 277 SER A O 1
ATOM 2192 N N . THR A 1 278 ? -31.552 8.263 48.263 1.00 90.38 278 THR A N 1
ATOM 2193 C CA . THR A 1 278 ? -32.211 6.997 48.619 1.00 90.38 278 THR A CA 1
ATOM 2194 C C . THR A 1 278 ? -31.456 6.234 49.705 1.00 90.38 278 THR A C 1
ATOM 2196 O O . THR A 1 278 ? -32.037 5.349 50.339 1.00 90.38 278 THR A O 1
ATOM 2199 N N . LYS A 1 279 ? -30.199 6.616 49.981 1.00 92.19 279 LYS A N 1
ATOM 2200 C CA . LYS A 1 279 ? -29.273 5.928 50.894 1.00 92.19 279 LYS A CA 1
ATOM 2201 C C . LYS A 1 279 ? -29.108 4.457 50.525 1.00 92.19 279 LYS A C 1
ATOM 2203 O O . LYS A 1 279 ? -29.133 3.595 51.400 1.00 92.19 279 LYS A O 1
ATOM 2208 N N . GLN A 1 280 ? -29.033 4.191 49.230 1.00 94.06 280 GLN A N 1
ATOM 2209 C CA . GLN A 1 280 ? -28.847 2.863 48.668 1.00 94.06 280 GLN A CA 1
ATOM 2210 C C . GLN A 1 280 ? -27.477 2.798 48.005 1.00 94.06 280 GLN A C 1
ATOM 2212 O O . GLN A 1 280 ? -27.039 3.777 47.409 1.00 94.06 280 GLN A O 1
ATOM 2217 N N . GLY A 1 281 ? -26.833 1.640 48.075 1.00 94.31 281 GLY A N 1
ATOM 2218 C CA . GLY A 1 281 ? -25.630 1.328 47.310 1.00 94.31 281 GLY A CA 1
ATOM 2219 C C . GLY A 1 281 ? -25.489 -0.177 47.121 1.00 94.31 281 GLY A C 1
ATOM 2220 O O . GLY A 1 281 ? -26.362 -0.939 47.551 1.00 94.31 281 GLY A O 1
ATOM 2221 N N . LEU A 1 282 ? -24.386 -0.575 46.496 1.00 95.56 282 LEU A N 1
ATOM 2222 C CA . LEU A 1 282 ? -23.949 -1.962 46.412 1.00 95.56 282 LEU A CA 1
ATOM 2223 C C . LEU A 1 282 ? -22.894 -2.222 47.491 1.00 95.56 282 LEU A C 1
ATOM 2225 O O . LEU A 1 282 ? -22.031 -1.381 47.730 1.00 95.56 282 LEU A O 1
ATOM 2229 N N . GLU A 1 283 ? -22.993 -3.369 48.152 1.00 93.75 283 GLU A N 1
ATOM 2230 C CA . GLU A 1 283 ? -22.058 -3.824 49.178 1.00 93.75 283 GLU A CA 1
ATOM 2231 C C . GLU A 1 283 ? -21.540 -5.215 48.812 1.00 93.75 283 GLU A C 1
ATOM 2233 O O . GLU A 1 283 ? -22.319 -6.101 48.446 1.00 93.75 283 GLU A O 1
ATOM 2238 N N . ALA A 1 284 ? -20.221 -5.383 48.898 1.00 94.50 284 ALA A N 1
ATOM 2239 C CA . ALA A 1 284 ? -19.540 -6.633 48.608 1.00 94.50 284 ALA A CA 1
ATOM 2240 C C . ALA A 1 284 ? -19.564 -7.557 49.826 1.00 94.50 284 ALA A C 1
ATOM 2242 O O . ALA A 1 284 ? -19.151 -7.177 50.919 1.00 94.50 284 ALA A O 1
ATOM 2243 N N . THR A 1 285 ? -20.034 -8.785 49.627 1.00 94.44 285 THR A N 1
ATOM 2244 C CA . THR A 1 285 ? -19.971 -9.861 50.616 1.00 94.44 285 THR A CA 1
ATOM 2245 C C . THR A 1 285 ? -18.872 -10.840 50.198 1.00 94.44 285 THR A C 1
ATOM 2247 O O . THR A 1 285 ? -19.032 -11.505 49.168 1.00 94.44 285 THR A O 1
ATOM 2250 N N . PRO A 1 286 ? -17.762 -10.943 50.956 1.00 94.56 286 PRO A N 1
ATOM 2251 C CA . PRO A 1 286 ? -16.685 -11.878 50.646 1.00 94.56 286 PRO A CA 1
ATOM 2252 C C . PRO A 1 286 ? -17.179 -13.328 50.637 1.00 94.56 286 PRO A C 1
ATOM 2254 O O . PRO A 1 286 ? -17.930 -13.754 51.518 1.00 94.56 286 PRO A O 1
ATOM 2257 N N . LEU A 1 287 ? -16.735 -14.107 49.654 1.00 93.25 287 LEU A N 1
ATOM 2258 C CA . LEU A 1 287 ? -17.024 -15.535 49.562 1.00 93.25 287 LEU A CA 1
ATOM 2259 C C . LEU A 1 287 ? -15.942 -16.341 50.289 1.00 93.25 287 LEU A C 1
ATOM 2261 O O . LEU A 1 287 ? -14.754 -16.066 50.144 1.00 93.25 287 LEU A O 1
ATOM 2265 N N . THR A 1 288 ? -16.339 -17.376 51.040 1.00 91.62 288 THR A N 1
ATOM 2266 C CA . THR A 1 288 ? -15.393 -18.189 51.827 1.00 91.62 288 THR A CA 1
ATOM 2267 C C . THR A 1 288 ? -15.585 -19.699 51.670 1.00 91.62 288 THR A C 1
ATOM 2269 O O . THR A 1 288 ? -16.689 -20.197 51.407 1.00 91.62 288 THR A O 1
ATOM 2272 N N . GLY A 1 289 ? -14.487 -20.453 51.810 1.00 86.19 289 GLY A N 1
ATOM 2273 C CA . GLY A 1 289 ? -14.448 -21.916 51.815 1.00 86.19 289 GLY A CA 1
ATOM 2274 C C . GLY A 1 289 ? -15.288 -22.605 50.729 1.00 86.19 289 GLY A C 1
ATOM 2275 O O . GLY A 1 289 ? -15.048 -22.486 49.529 1.00 86.19 289 GLY A O 1
ATOM 2276 N N . LYS A 1 290 ? -16.286 -23.391 51.156 1.00 85.50 290 LYS A N 1
ATOM 2277 C CA . LYS A 1 290 ? -17.151 -24.166 50.246 1.00 85.50 290 LYS A CA 1
ATOM 2278 C C . LYS A 1 290 ? -18.037 -23.275 49.374 1.00 85.50 290 LYS A C 1
ATOM 2280 O O . LYS A 1 290 ? -18.307 -23.648 48.238 1.00 85.50 290 LYS A O 1
ATOM 2285 N N . HIS A 1 291 ? -18.477 -22.133 49.899 1.00 88.94 291 HIS A N 1
ATOM 2286 C CA . HIS A 1 291 ? -19.367 -21.236 49.172 1.00 88.94 291 HIS A CA 1
ATOM 2287 C C . HIS A 1 291 ? -18.636 -20.569 48.005 1.00 88.94 291 HIS A C 1
ATOM 2289 O O . HIS A 1 291 ? -19.163 -20.574 46.902 1.00 88.94 291 HIS A O 1
ATOM 2295 N N . LEU A 1 292 ? -17.385 -20.136 48.211 1.00 90.75 292 LEU A N 1
ATOM 2296 C CA . LEU A 1 292 ? -16.522 -19.625 47.141 1.00 90.75 292 LEU A CA 1
ATOM 2297 C C . LEU A 1 292 ? -16.375 -20.632 45.993 1.00 90.75 292 LEU A C 1
ATOM 2299 O O . LEU A 1 292 ? -16.611 -20.281 44.842 1.00 90.75 292 LEU A O 1
ATOM 2303 N N . ARG A 1 293 ? -16.079 -21.904 46.296 1.00 88.31 293 ARG A N 1
ATOM 2304 C CA . ARG A 1 293 ? -15.961 -22.949 45.263 1.00 88.31 293 ARG A CA 1
ATOM 2305 C C . ARG A 1 293 ? -17.275 -23.181 44.503 1.00 88.31 293 ARG A C 1
ATOM 2307 O O . ARG A 1 293 ? -17.256 -23.297 43.284 1.00 88.31 293 ARG A O 1
ATOM 2314 N N . GLU A 1 294 ? -18.405 -23.260 45.206 1.00 88.81 294 GLU A N 1
ATOM 2315 C CA . GLU A 1 294 ? -19.720 -23.474 44.579 1.00 88.81 294 GLU A CA 1
ATOM 2316 C C . GLU A 1 294 ? -20.144 -22.290 43.704 1.00 88.81 294 GLU A C 1
ATOM 2318 O O . GLU A 1 294 ? -20.622 -22.492 42.588 1.00 88.81 294 GLU A O 1
ATOM 2323 N N . THR A 1 295 ? -19.958 -21.062 44.188 1.00 90.62 295 THR A N 1
ATOM 2324 C CA . THR A 1 295 ? -20.293 -19.850 43.436 1.00 90.62 295 THR A CA 1
ATOM 2325 C C . THR A 1 295 ? -19.370 -19.676 42.234 1.00 90.62 295 THR A C 1
ATOM 2327 O O . THR A 1 295 ? -19.845 -19.302 41.168 1.00 90.62 295 THR A O 1
ATOM 2330 N N . LEU A 1 296 ? -18.083 -20.017 42.354 1.00 89.38 296 LEU A N 1
ATOM 2331 C CA . LEU A 1 296 ? -17.150 -19.986 41.229 1.00 89.38 296 LEU A CA 1
ATOM 2332 C C . LEU A 1 296 ? -17.553 -20.962 40.112 1.00 89.38 296 LEU A C 1
ATOM 2334 O O . LEU A 1 296 ? -17.567 -20.582 38.945 1.00 89.38 296 LEU A O 1
ATOM 2338 N N . GLN A 1 297 ? -17.936 -22.197 40.457 1.00 87.06 297 GLN A N 1
ATOM 2339 C CA . GLN A 1 297 ? -18.417 -23.178 39.472 1.00 87.06 297 GLN A CA 1
ATOM 2340 C C . GLN A 1 297 ? -19.667 -22.682 38.737 1.00 87.06 297 GLN A C 1
ATOM 2342 O O . GLN A 1 297 ? -19.767 -22.813 37.517 1.00 87.06 297 GLN A O 1
ATOM 2347 N N . LYS A 1 298 ? -20.599 -22.061 39.467 1.00 90.00 298 LYS A N 1
ATOM 2348 C CA . LYS A 1 298 ? -21.787 -21.432 38.877 1.00 90.00 298 LYS A CA 1
ATOM 2349 C C . LYS A 1 298 ? -21.430 -20.238 38.004 1.00 90.00 298 LYS A C 1
ATOM 2351 O O . LYS A 1 298 ? -22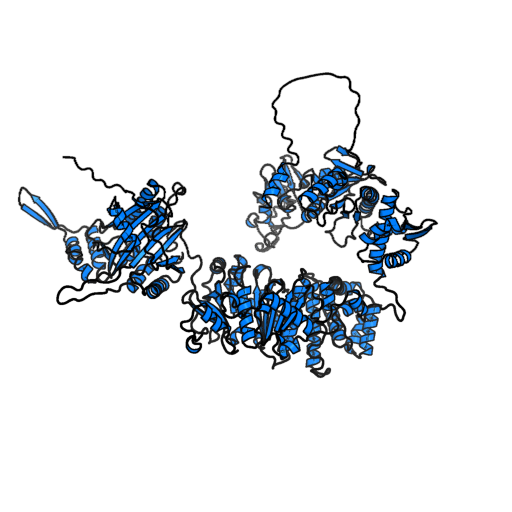.008 -20.088 36.935 1.00 90.00 298 LYS A O 1
ATOM 2356 N N . ALA A 1 299 ? -20.483 -19.407 38.431 1.00 90.25 299 ALA A N 1
ATOM 2357 C CA . ALA A 1 299 ? -20.027 -18.256 37.664 1.00 90.25 299 ALA A CA 1
ATOM 2358 C C . ALA A 1 299 ? -19.405 -18.686 36.333 1.00 90.25 299 ALA A C 1
ATOM 2360 O O . ALA A 1 299 ? -19.769 -18.144 35.294 1.00 90.25 299 ALA A O 1
ATOM 2361 N N . ALA A 1 300 ? -18.580 -19.730 36.335 1.00 87.38 300 ALA A N 1
ATOM 2362 C CA . ALA A 1 300 ? -18.018 -20.286 35.111 1.00 87.38 300 ALA A CA 1
ATOM 2363 C C . ALA A 1 300 ? -19.068 -20.911 34.189 1.00 87.38 300 ALA A C 1
ATOM 2365 O O . ALA A 1 300 ? -18.993 -20.738 32.979 1.00 87.38 300 ALA A O 1
ATOM 2366 N N . ALA A 1 301 ? -20.094 -21.560 34.746 1.00 86.38 301 ALA A N 1
ATOM 2367 C CA . ALA A 1 301 ? -21.262 -22.025 33.993 1.00 86.38 301 ALA A CA 1
ATOM 2368 C C . ALA A 1 301 ? -22.236 -20.903 33.586 1.00 86.38 301 ALA A C 1
ATOM 2370 O O . ALA A 1 301 ? -23.259 -21.192 32.969 1.00 86.38 301 ALA A O 1
ATOM 2371 N N . ARG A 1 302 ? -21.951 -19.645 33.963 1.00 89.56 302 ARG A N 1
ATOM 2372 C CA . ARG A 1 302 ? -22.836 -18.475 33.815 1.00 89.56 302 ARG A CA 1
ATOM 2373 C C . ARG A 1 302 ? -24.244 -18.768 34.358 1.00 89.56 302 ARG A C 1
ATOM 2375 O O . ARG A 1 302 ? -25.254 -18.267 33.869 1.00 89.56 302 ARG A O 1
ATOM 2382 N N . GLU A 1 303 ? -24.314 -19.598 35.398 1.00 90.62 303 GLU A N 1
ATOM 2383 C CA . GLU A 1 303 ? -25.560 -20.036 36.006 1.00 90.62 303 GLU A CA 1
ATOM 2384 C C . GLU A 1 303 ? -26.142 -18.903 36.858 1.00 90.62 303 GLU A C 1
ATOM 2386 O O . GLU A 1 303 ? -25.545 -18.442 37.843 1.00 90.62 303 GLU A O 1
ATOM 2391 N N . TYR A 1 304 ? -27.335 -18.467 36.454 1.00 91.81 304 TYR A N 1
ATOM 2392 C CA . TYR A 1 304 ? -28.129 -17.476 37.164 1.00 91.81 304 TYR A CA 1
ATOM 2393 C C . TYR A 1 304 ? -28.769 -18.073 38.414 1.00 91.81 304 TYR A C 1
ATOM 2395 O O . TYR A 1 304 ? -29.447 -19.103 38.361 1.00 91.81 304 TYR A O 1
ATOM 2403 N N . GLU A 1 305 ? -28.623 -17.367 39.529 1.00 90.56 305 GLU A N 1
ATOM 2404 C CA . GLU A 1 305 ? -29.268 -17.706 40.788 1.00 90.56 305 GLU A CA 1
ATOM 2405 C C . GLU A 1 305 ? -30.341 -16.680 41.113 1.00 90.56 305 GLU A C 1
ATOM 2407 O O . GLU A 1 305 ? -30.115 -15.473 41.055 1.00 90.56 305 GLU A O 1
ATOM 2412 N N . GLU A 1 306 ? -31.521 -17.159 41.501 1.00 84.75 306 GLU A N 1
ATOM 2413 C CA . GLU A 1 306 ? -32.618 -16.280 41.887 1.00 84.75 306 GLU A CA 1
ATOM 2414 C C . GLU A 1 306 ? -32.251 -15.528 43.181 1.00 84.75 306 GLU A C 1
ATOM 2416 O O . GLU A 1 306 ? -32.398 -16.046 44.289 1.00 84.75 306 GLU A O 1
ATOM 2421 N N . GLN A 1 307 ? -31.735 -14.309 43.017 1.00 76.38 307 GLN A N 1
ATOM 2422 C CA . GLN A 1 307 ? -31.382 -13.381 44.087 1.00 76.38 307 GLN A CA 1
ATOM 2423 C C . GLN A 1 307 ? -32.421 -12.260 44.197 1.00 76.38 307 GLN A C 1
ATOM 2425 O O . GLN A 1 307 ? -33.166 -11.959 43.263 1.00 76.38 307 GLN A O 1
ATOM 2430 N N . GLN A 1 308 ? -32.449 -11.593 45.353 1.00 81.75 308 GLN A N 1
ATOM 2431 C CA . GLN A 1 308 ? -33.375 -10.486 45.626 1.00 81.75 308 GLN A CA 1
ATOM 2432 C C . GLN A 1 308 ? -32.942 -9.156 44.992 1.00 81.75 308 GLN A C 1
ATOM 2434 O O . GLN A 1 308 ? -33.474 -8.109 45.356 1.00 81.75 308 GLN A O 1
ATOM 2439 N N . LEU A 1 309 ? -31.966 -9.171 44.082 1.00 93.81 309 LEU A N 1
ATOM 2440 C CA . LEU A 1 309 ? -31.436 -7.977 43.440 1.00 93.81 309 LEU A CA 1
ATOM 2441 C C . LEU A 1 309 ? -32.217 -7.690 42.154 1.00 93.81 309 LEU A C 1
ATOM 2443 O O . LEU A 1 309 ? -32.013 -8.339 41.129 1.00 93.81 309 LEU A O 1
ATOM 2447 N N . VAL A 1 310 ? -33.124 -6.717 42.220 1.00 95.12 310 VAL A N 1
ATOM 2448 C CA . VAL A 1 310 ? -33.910 -6.239 41.080 1.00 95.12 310 VAL A CA 1
ATOM 2449 C C . VAL A 1 310 ? -33.662 -4.754 40.903 1.00 95.12 310 VAL A C 1
ATOM 2451 O O . VAL A 1 310 ? -33.778 -3.980 41.853 1.00 95.12 310 VAL A O 1
ATOM 2454 N N . LYS A 1 311 ? -33.309 -4.367 39.682 1.00 95.75 311 LYS A N 1
ATOM 2455 C CA . LYS A 1 311 ? -32.929 -3.002 39.343 1.00 95.75 311 LYS A CA 1
ATOM 2456 C C . LYS A 1 311 ? -33.687 -2.522 38.125 1.00 95.75 311 LYS A C 1
ATOM 2458 O O . LYS A 1 311 ? -33.957 -3.309 37.216 1.00 95.75 311 LYS A O 1
ATOM 2463 N N . SER A 1 312 ? -34.048 -1.242 38.125 1.00 94.81 312 SER A N 1
ATOM 2464 C CA . SER A 1 312 ? -34.605 -0.602 36.938 1.00 94.81 312 SER A CA 1
ATOM 2465 C C . SER A 1 312 ? -33.604 -0.666 35.785 1.00 94.81 312 SER A C 1
ATOM 2467 O O . SER A 1 312 ? -32.411 -0.952 35.951 1.00 94.81 312 SER A O 1
ATOM 2469 N N . GLN A 1 313 ? -34.102 -0.434 34.586 1.00 93.94 313 GLN A N 1
ATOM 2470 C CA . GLN A 1 313 ? -33.296 -0.419 33.385 1.00 93.94 313 GLN A CA 1
ATOM 2471 C C . GLN A 1 313 ? -32.202 0.645 33.452 1.00 93.94 313 GLN A C 1
ATOM 2473 O O . GLN A 1 313 ? -31.056 0.332 33.140 1.00 93.94 313 GLN A O 1
ATOM 2478 N N . SER A 1 314 ? -32.527 1.846 33.931 1.00 92.38 314 SER A N 1
ATOM 2479 C CA . SER A 1 314 ? -31.556 2.929 34.096 1.00 92.38 314 SER A CA 1
ATOM 2480 C C . SER A 1 314 ? -30.430 2.562 35.065 1.00 92.38 314 SER A C 1
ATOM 2482 O O . SER A 1 314 ? -29.266 2.862 34.811 1.00 92.38 314 SER A O 1
ATOM 2484 N N . GLU A 1 315 ? -30.747 1.877 36.168 1.00 94.56 315 GLU A N 1
ATOM 2485 C CA . GLU A 1 315 ? -29.743 1.360 37.111 1.00 94.56 315 GLU A CA 1
ATOM 2486 C C . GLU A 1 315 ? -28.887 0.249 36.500 1.00 94.56 315 GLU A C 1
ATOM 2488 O O . GLU A 1 315 ? -27.677 0.209 36.711 1.00 94.56 315 GLU A O 1
ATOM 2493 N N . THR A 1 316 ? -29.510 -0.643 35.730 1.00 96.12 316 THR A N 1
ATOM 2494 C CA . THR A 1 316 ? -28.819 -1.758 35.070 1.00 96.12 316 THR A CA 1
ATOM 2495 C C . THR A 1 316 ? -27.881 -1.259 33.972 1.00 96.12 316 THR A C 1
ATOM 2497 O O . THR A 1 316 ? -26.804 -1.819 33.806 1.00 96.12 316 THR A O 1
ATOM 2500 N N . ALA A 1 317 ? -28.240 -0.173 33.282 1.00 94.81 317 ALA A N 1
ATOM 2501 C CA . ALA A 1 317 ? -27.426 0.464 32.250 1.00 94.81 317 ALA A CA 1
ATOM 2502 C C . ALA A 1 317 ? -26.046 0.902 32.760 1.00 94.81 317 ALA A C 1
ATOM 2504 O O . ALA A 1 317 ? -25.091 0.855 32.003 1.00 94.81 317 ALA A O 1
ATOM 2505 N N . GLY A 1 318 ? -25.914 1.270 34.041 1.00 93.31 318 GLY A N 1
ATOM 2506 C CA . GLY A 1 318 ? -24.603 1.577 34.624 1.00 93.31 318 GLY A CA 1
ATOM 2507 C C . GLY A 1 318 ? -23.765 0.363 35.004 1.00 93.31 318 GLY A C 1
ATOM 2508 O O . GLY A 1 318 ? -22.582 0.517 35.269 1.00 93.31 318 GLY A O 1
ATOM 2509 N N . LEU A 1 319 ? -24.364 -0.826 35.056 1.00 95.56 319 LEU A N 1
ATOM 2510 C CA . LEU A 1 319 ? -23.684 -2.084 35.371 1.00 95.56 319 LEU A CA 1
ATOM 2511 C C . LEU A 1 319 ? -23.383 -2.912 34.113 1.00 95.56 319 LEU A C 1
ATOM 2513 O O . LEU A 1 319 ? -22.558 -3.821 34.166 1.00 95.56 319 LEU A O 1
ATOM 2517 N N . VAL A 1 320 ? -24.081 -2.632 33.011 1.00 96.44 320 VAL A N 1
ATOM 2518 C CA . VAL A 1 320 ? -24.049 -3.393 31.760 1.00 96.44 320 VAL A CA 1
ATOM 2519 C C . VAL A 1 320 ? -24.045 -2.415 30.584 1.00 96.44 320 VAL A C 1
ATOM 2521 O O . VAL A 1 320 ? -25.103 -2.034 30.080 1.00 96.44 320 VAL A O 1
ATOM 2524 N N . HIS A 1 321 ? -22.853 -2.021 30.135 1.00 95.00 321 HIS A N 1
ATOM 2525 C CA . HIS A 1 321 ? -22.662 -1.138 28.981 1.00 95.00 321 HIS A CA 1
ATOM 2526 C C . HIS A 1 321 ? -21.311 -1.360 28.303 1.00 95.00 321 HIS A C 1
ATOM 2528 O O . HIS A 1 321 ? -20.401 -1.958 28.869 1.00 95.00 321 HIS A O 1
ATOM 2534 N N . VAL A 1 322 ? -21.169 -0.873 27.072 1.00 94.81 322 VAL A N 1
ATOM 2535 C CA . VAL A 1 322 ? -19.860 -0.777 26.409 1.00 94.81 322 VAL A CA 1
ATOM 2536 C C . VAL A 1 322 ? -19.265 0.587 26.770 1.00 94.81 322 VAL A C 1
ATOM 2538 O O . VAL A 1 322 ? -19.945 1.587 26.534 1.00 94.81 322 VAL A O 1
ATOM 2541 N N . PRO A 1 323 ? -18.048 0.669 27.339 1.00 93.38 323 PRO A N 1
ATOM 2542 C CA . PRO A 1 323 ? -17.490 1.943 27.787 1.00 93.38 323 PRO A CA 1
ATOM 2543 C C . PRO A 1 323 ? -16.987 2.808 26.625 1.00 93.38 323 PRO A C 1
ATOM 2545 O O . PRO A 1 323 ? -16.920 2.372 25.472 1.00 93.38 323 PRO A O 1
ATOM 2548 N N . ASN A 1 324 ? -16.610 4.043 26.943 1.00 89.69 324 ASN A N 1
ATOM 2549 C CA . ASN A 1 324 ? -16.042 5.029 26.023 1.00 89.69 324 ASN A CA 1
ATOM 2550 C C . ASN A 1 324 ? -14.747 5.643 26.593 1.00 89.69 324 ASN A C 1
ATOM 2552 O O . ASN A 1 324 ? -14.273 5.247 27.657 1.00 89.69 324 ASN A O 1
ATOM 2556 N N . GLY A 1 325 ? -14.187 6.641 25.905 1.00 85.94 325 GLY A N 1
ATOM 2557 C CA . GLY A 1 325 ? -12.936 7.302 26.285 1.00 85.94 325 GLY A CA 1
ATOM 2558 C C . GLY A 1 325 ? -12.919 7.969 27.669 1.00 85.94 325 GLY A C 1
ATOM 2559 O O . GLY A 1 325 ? -11.847 8.396 28.094 1.00 85.94 325 GLY A O 1
ATOM 2560 N N . ASP A 1 326 ? -14.046 8.024 28.389 1.00 86.94 326 ASP A N 1
ATOM 2561 C CA . ASP A 1 326 ? -14.107 8.525 29.765 1.00 86.94 326 ASP A CA 1
ATOM 2562 C C . ASP A 1 326 ? -13.411 7.580 30.763 1.00 86.94 326 ASP A C 1
ATOM 2564 O O . ASP A 1 326 ? -12.993 8.025 31.838 1.00 86.94 326 ASP A O 1
ATOM 2568 N N . ILE A 1 327 ? -13.226 6.291 30.427 1.00 87.88 327 ILE A N 1
ATOM 2569 C CA . ILE A 1 327 ? -12.380 5.394 31.230 1.00 87.88 327 ILE A CA 1
ATOM 2570 C C . ILE A 1 327 ? -10.903 5.584 30.848 1.00 87.88 327 ILE A C 1
ATOM 2572 O O . ILE A 1 327 ? -10.440 5.179 29.785 1.00 87.88 327 ILE A O 1
ATOM 2576 N N . ASN A 1 328 ? -10.119 6.182 31.746 1.00 79.31 328 ASN A N 1
ATOM 2577 C CA . ASN A 1 328 ? -8.675 6.373 31.557 1.00 79.31 328 ASN A CA 1
ATOM 2578 C C . ASN A 1 328 ? -7.851 5.203 32.130 1.00 79.31 328 ASN A C 1
ATOM 2580 O O . ASN A 1 328 ? -6.850 5.402 32.818 1.00 79.31 328 ASN A O 1
ATOM 2584 N N . THR A 1 329 ? -8.311 3.970 31.916 1.00 83.38 329 THR A N 1
ATOM 2585 C CA . THR A 1 329 ? -7.608 2.768 32.376 1.00 83.38 329 THR A CA 1
ATOM 2586 C C . THR A 1 329 ? -6.606 2.314 31.317 1.00 83.38 329 THR A C 1
ATOM 2588 O O . THR A 1 329 ? -6.943 2.191 30.137 1.00 83.38 329 THR A O 1
ATOM 2591 N N . ALA A 1 330 ? -5.367 2.058 31.742 1.00 72.50 330 ALA A N 1
ATOM 2592 C CA . ALA A 1 330 ? -4.340 1.478 30.883 1.00 72.50 330 ALA A CA 1
ATOM 2593 C C . ALA A 1 330 ? -4.755 0.079 30.398 1.00 72.50 330 ALA A C 1
ATOM 2595 O O . ALA A 1 330 ? -5.533 -0.615 31.048 1.00 72.50 330 ALA A O 1
ATOM 2596 N N . ASN A 1 331 ? -4.230 -0.339 29.249 1.00 81.81 331 ASN A N 1
ATOM 2597 C CA . ASN A 1 331 ? -4.411 -1.688 28.703 1.00 81.81 331 ASN A CA 1
ATOM 2598 C C . ASN A 1 331 ? -5.862 -2.107 28.399 1.00 81.81 331 ASN A C 1
ATOM 2600 O O . ASN A 1 331 ? -6.139 -3.290 28.196 1.00 81.81 331 ASN A O 1
ATOM 2604 N N . VAL A 1 332 ? -6.802 -1.164 28.314 1.00 86.19 332 VAL A N 1
ATOM 2605 C CA . VAL A 1 332 ? -8.110 -1.440 27.707 1.00 86.19 332 VAL A CA 1
ATOM 2606 C C . VAL A 1 332 ? -7.911 -1.763 26.228 1.00 86.19 332 VAL A C 1
ATOM 2608 O O . VAL A 1 332 ? -7.223 -1.034 25.510 1.00 86.19 332 VAL A O 1
ATOM 2611 N N . ALA A 1 333 ? -8.529 -2.850 25.763 1.00 83.00 333 ALA A N 1
ATOM 2612 C CA . ALA A 1 333 ? -8.506 -3.268 24.366 1.00 83.00 333 ALA A CA 1
ATOM 2613 C C . ALA A 1 333 ? -9.390 -2.358 23.488 1.00 83.00 333 ALA A C 1
ATOM 2615 O O . ALA A 1 333 ? -10.446 -2.767 23.001 1.00 83.00 333 ALA A O 1
ATOM 2616 N N . TRP A 1 334 ? -8.963 -1.106 23.301 1.00 84.12 334 TRP A N 1
ATOM 2617 C CA . TRP A 1 334 ? -9.648 -0.131 22.457 1.00 84.12 334 TRP A CA 1
ATOM 2618 C C . TRP A 1 334 ? -9.650 -0.558 20.987 1.00 84.12 334 TRP A C 1
ATOM 2620 O O . TRP A 1 334 ? -8.637 -0.975 20.426 1.00 84.12 334 TRP A O 1
ATOM 2630 N N . SER A 1 335 ? -10.791 -0.373 20.335 1.00 77.56 335 SER A N 1
ATOM 2631 C CA . SER A 1 335 ? -10.873 -0.224 18.892 1.00 77.56 335 SER A CA 1
ATOM 2632 C C . SER A 1 335 ? -10.224 1.108 18.513 1.00 77.56 335 SER A C 1
ATOM 2634 O O . SER A 1 335 ? -10.690 2.167 18.933 1.00 77.56 335 SER A O 1
ATOM 2636 N N . LEU A 1 336 ? -9.141 1.044 17.737 1.00 68.56 336 LEU A N 1
ATOM 2637 C CA . LEU A 1 336 ? -8.395 2.215 17.256 1.00 68.56 336 LEU A CA 1
ATOM 2638 C C . LEU A 1 336 ? -8.949 2.780 15.940 1.00 68.56 336 LEU A C 1
ATOM 2640 O O . LEU A 1 336 ? -8.453 3.780 15.442 1.00 68.56 336 LEU A O 1
ATOM 2644 N N . SER A 1 337 ? -9.950 2.129 15.343 1.00 64.25 337 SER A N 1
ATOM 2645 C CA . SER A 1 337 ? -10.572 2.620 14.117 1.00 64.25 337 SER A CA 1
ATOM 2646 C C . SER A 1 337 ? -12.072 2.346 14.105 1.00 64.25 337 SER A C 1
ATOM 2648 O O . SER A 1 337 ? -12.551 1.292 14.529 1.00 64.25 337 SER A O 1
ATOM 2650 N N . ARG A 1 338 ? -12.824 3.276 13.525 1.00 68.81 338 ARG A N 1
ATOM 2651 C CA . ARG A 1 338 ? -14.286 3.383 13.631 1.00 68.81 338 ARG A CA 1
ATOM 2652 C C . ARG A 1 338 ? -15.216 2.287 13.072 1.00 68.81 338 ARG A C 1
ATOM 2654 O O . ARG A 1 338 ? -16.301 2.653 12.724 1.00 68.81 338 ARG A O 1
ATOM 2661 N N . SER A 1 339 ? -14.952 0.994 12.918 1.00 60.53 339 SER A N 1
ATOM 2662 C CA . SER A 1 339 ? -15.918 -0.003 12.328 1.00 60.53 339 SER A CA 1
ATOM 2663 C C . SER A 1 339 ? -16.539 0.262 10.912 1.00 60.53 339 SER A C 1
ATOM 2665 O O . SER A 1 339 ? -16.615 -0.692 10.143 1.00 60.53 339 SER A O 1
ATOM 2667 N N . GLY A 1 340 ? -16.851 1.497 10.486 1.00 63.62 340 GLY A N 1
ATOM 2668 C CA . GLY A 1 340 ? -17.359 1.937 9.182 1.00 63.62 340 GLY A CA 1
ATOM 2669 C C . GLY A 1 340 ? -18.893 2.009 9.118 1.00 63.62 340 GLY A C 1
ATOM 2670 O O . GLY A 1 340 ? -19.588 1.255 9.800 1.00 63.62 340 GLY A O 1
ATOM 2671 N N . ASP A 1 341 ? -19.439 2.846 8.230 1.00 67.69 341 ASP A N 1
ATOM 2672 C CA . ASP A 1 341 ? -20.894 3.020 8.026 1.00 67.69 341 ASP A CA 1
ATOM 2673 C C . ASP A 1 341 ? -21.588 1.837 7.305 1.00 67.69 341 ASP A C 1
ATOM 2675 O O . ASP A 1 341 ? -22.781 1.877 6.998 1.00 67.69 341 ASP A O 1
ATOM 2679 N N . GLY A 1 342 ? -20.872 0.726 7.094 1.00 76.88 342 GLY A N 1
ATOM 2680 C CA . GLY A 1 342 ? -21.331 -0.422 6.309 1.00 76.88 342 GLY A CA 1
ATOM 2681 C C . GLY A 1 342 ? -21.365 -0.132 4.804 1.00 76.88 342 GLY A C 1
ATOM 2682 O O . GLY A 1 342 ? -21.192 1.006 4.369 1.00 76.88 342 GLY A O 1
ATOM 2683 N N . ILE A 1 343 ? -21.563 -1.180 4.000 1.00 88.06 343 ILE A N 1
ATOM 2684 C CA . ILE A 1 343 ? -21.608 -1.050 2.538 1.00 88.06 343 ILE A CA 1
ATOM 2685 C C . ILE A 1 343 ? -22.849 -0.227 2.129 1.00 88.06 343 ILE A C 1
ATOM 2687 O O . ILE A 1 343 ? -23.960 -0.600 2.525 1.00 88.06 343 ILE A O 1
ATOM 2691 N N . PRO A 1 344 ? -22.697 0.858 1.342 1.00 88.56 344 PRO A N 1
ATOM 2692 C CA . PRO A 1 344 ? -23.804 1.711 0.930 1.00 88.56 344 PRO A CA 1
ATOM 2693 C C . PRO A 1 344 ? -24.921 0.943 0.203 1.00 88.56 344 PRO A C 1
ATOM 2695 O O . PRO A 1 344 ? -24.651 -0.028 -0.512 1.00 88.56 344 PRO A O 1
ATOM 2698 N N . PRO A 1 345 ? -26.191 1.352 0.364 1.00 80.19 345 PRO A N 1
ATOM 2699 C CA . PRO A 1 345 ? -27.261 0.903 -0.520 1.00 80.19 345 PRO A CA 1
ATOM 2700 C C . PRO A 1 345 ? -27.023 1.463 -1.933 1.00 80.19 345 PRO A C 1
ATOM 2702 O O . PRO A 1 345 ? -26.643 2.620 -2.062 1.00 80.19 345 PRO A O 1
ATOM 2705 N N . GLY A 1 346 ? -27.239 0.654 -2.973 1.00 82.62 346 GLY A N 1
ATOM 2706 C CA . GLY A 1 346 ? -26.995 1.047 -4.370 1.00 82.62 346 GLY A CA 1
ATOM 2707 C C . GLY A 1 346 ? -25.618 0.652 -4.912 1.00 82.62 346 GLY A C 1
ATOM 2708 O O . GLY A 1 346 ? -25.380 0.797 -6.104 1.00 82.62 346 GLY A O 1
ATOM 2709 N N . THR A 1 347 ? -24.722 0.113 -4.078 1.00 91.19 347 THR A N 1
ATOM 2710 C CA . THR A 1 347 ? -23.572 -0.646 -4.589 1.00 91.19 347 THR A CA 1
ATOM 2711 C C . THR A 1 347 ? -23.995 -2.077 -4.941 1.00 91.19 347 THR A C 1
ATOM 2713 O O . THR A 1 347 ? -24.990 -2.572 -4.389 1.00 91.19 347 THR A O 1
ATOM 2716 N N . PRO A 1 348 ? -23.252 -2.768 -5.822 1.00 93.19 348 PRO A N 1
ATOM 2717 C CA . PRO A 1 348 ? -23.655 -4.072 -6.329 1.00 93.19 348 PRO A CA 1
ATOM 2718 C C . PRO A 1 348 ? -23.829 -5.129 -5.235 1.00 93.19 348 PRO A C 1
ATOM 2720 O O . PRO A 1 348 ? -23.205 -5.076 -4.168 1.00 93.19 348 PRO A O 1
ATOM 2723 N N . ARG A 1 349 ? -24.687 -6.118 -5.503 1.00 92.94 349 ARG A N 1
ATOM 2724 C CA . ARG A 1 349 ? -24.925 -7.280 -4.633 1.00 92.94 349 ARG A CA 1
ATOM 2725 C C . ARG A 1 349 ? -24.799 -8.563 -5.434 1.00 92.94 349 ARG A C 1
ATOM 2727 O O . ARG A 1 349 ? -25.292 -8.635 -6.554 1.00 92.94 349 ARG A O 1
ATOM 2734 N N 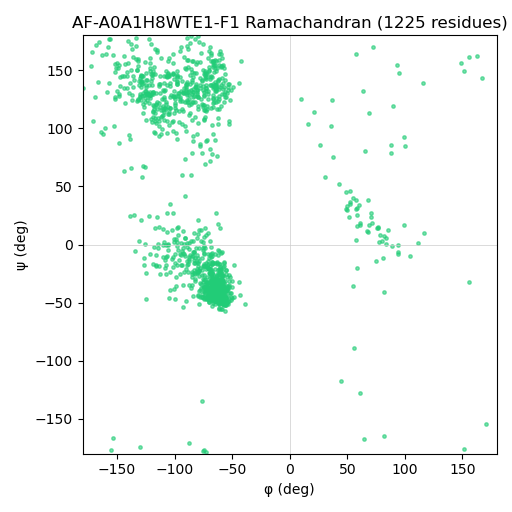. PHE A 1 350 ? -24.150 -9.563 -4.848 1.00 93.06 350 PHE A N 1
ATOM 2735 C CA . PHE A 1 350 ? -24.011 -10.863 -5.484 1.00 93.06 350 PHE A CA 1
ATOM 2736 C C . PHE A 1 350 ? -25.191 -11.760 -5.108 1.00 93.06 350 PHE A C 1
ATOM 2738 O O . PHE A 1 350 ? -25.495 -11.939 -3.925 1.00 93.06 350 PHE A O 1
ATOM 2745 N N . ASP A 1 351 ? -25.850 -12.346 -6.104 1.00 91.12 351 ASP A N 1
ATOM 2746 C CA . ASP A 1 351 ? -26.933 -13.295 -5.862 1.00 91.12 351 ASP A CA 1
ATOM 2747 C C . ASP A 1 351 ? -26.372 -14.703 -5.615 1.00 91.12 351 ASP A C 1
ATOM 2749 O O . ASP A 1 351 ? -26.120 -15.483 -6.536 1.00 91.12 351 ASP A O 1
ATOM 2753 N N . PHE A 1 352 ? -26.159 -15.046 -4.343 1.00 91.00 352 PHE A N 1
ATOM 2754 C CA . PHE A 1 352 ? -25.685 -16.383 -3.984 1.00 91.00 352 PHE A CA 1
ATOM 2755 C C . PHE A 1 352 ? -26.738 -17.483 -4.164 1.00 91.00 352 PHE A C 1
ATOM 2757 O O . PHE A 1 352 ? -26.359 -18.657 -4.185 1.00 91.00 352 PHE A O 1
ATOM 2764 N N . GLU A 1 353 ? -28.035 -17.159 -4.224 1.00 88.69 353 GLU A N 1
ATOM 2765 C CA . GLU A 1 353 ? -29.080 -18.167 -4.439 1.00 88.69 353 GLU A CA 1
ATOM 2766 C C . GLU A 1 353 ? -29.042 -18.654 -5.886 1.00 88.69 353 GLU A C 1
ATOM 2768 O O . GLU A 1 353 ? -28.987 -19.866 -6.114 1.00 88.69 353 GLU A O 1
ATOM 2773 N N . ASP A 1 354 ? -28.957 -17.724 -6.837 1.00 87.75 354 ASP A N 1
ATOM 2774 C CA . ASP A 1 354 ? -28.853 -18.027 -8.267 1.00 87.75 354 ASP A CA 1
ATOM 2775 C C . ASP A 1 354 ? -27.576 -18.813 -8.606 1.00 87.75 354 ASP A C 1
ATOM 2777 O O . ASP A 1 354 ? -27.586 -19.681 -9.483 1.00 87.75 354 ASP A O 1
ATOM 2781 N N . HIS A 1 355 ? -26.498 -18.591 -7.849 1.00 86.38 355 HIS A N 1
ATOM 2782 C CA . HIS A 1 355 ? -25.236 -19.327 -7.976 1.00 86.38 355 HIS A CA 1
ATOM 2783 C C . HIS A 1 355 ? -25.165 -20.598 -7.107 1.00 86.38 355 HIS A C 1
ATOM 2785 O O . HIS A 1 355 ? -24.150 -21.291 -7.106 1.00 86.38 355 HIS A O 1
ATOM 2791 N N . GLY A 1 356 ? -26.222 -20.933 -6.355 1.00 89.12 356 GLY A N 1
ATOM 2792 C CA . GLY A 1 356 ? -26.297 -22.159 -5.551 1.00 89.12 356 GLY A CA 1
ATOM 2793 C C . GLY A 1 356 ? -25.353 -22.211 -4.340 1.00 89.12 356 GLY A C 1
ATOM 2794 O O . GLY A 1 356 ? -25.140 -23.286 -3.780 1.00 89.12 356 GLY A O 1
ATOM 2795 N N . VAL A 1 357 ? -24.807 -21.069 -3.912 1.00 89.69 357 VAL A N 1
ATOM 2796 C CA . VAL A 1 357 ? -23.791 -20.944 -2.847 1.00 89.69 357 VAL A CA 1
ATOM 2797 C C . VAL A 1 357 ? -24.283 -20.134 -1.638 1.00 89.69 357 VAL A C 1
ATOM 2799 O O . VAL A 1 357 ? -23.500 -19.747 -0.771 1.00 89.69 357 VAL A O 1
ATOM 2802 N N . ALA A 1 358 ? -25.593 -19.895 -1.520 1.00 85.19 358 ALA A N 1
ATOM 2803 C CA . ALA A 1 358 ? -26.183 -19.118 -0.422 1.00 85.19 358 ALA A CA 1
ATOM 2804 C C . ALA A 1 358 ? -25.804 -19.644 0.977 1.00 85.19 358 ALA A C 1
ATOM 2806 O O . ALA A 1 358 ? -25.504 -18.855 1.880 1.00 85.19 358 ALA A O 1
ATOM 2807 N N . SER A 1 359 ? -25.748 -20.969 1.141 1.00 83.62 359 SER A N 1
ATOM 2808 C CA . SER A 1 359 ? -25.345 -21.651 2.380 1.00 83.62 359 SER A CA 1
ATOM 2809 C C . SER A 1 359 ? -23.878 -22.098 2.407 1.00 83.62 359 SER A C 1
ATOM 2811 O O . SER A 1 359 ? -23.504 -22.849 3.304 1.00 83.62 359 SER A O 1
ATOM 2813 N N . ALA A 1 360 ? -23.073 -21.700 1.419 1.00 86.25 360 ALA A N 1
ATOM 2814 C CA . ALA A 1 360 ? -21.672 -22.095 1.312 1.00 86.25 360 ALA A CA 1
ATOM 2815 C C . ALA A 1 360 ? -20.776 -21.310 2.286 1.00 86.25 360 ALA A C 1
ATOM 2817 O O . ALA A 1 360 ? -21.173 -20.272 2.835 1.00 86.25 360 ALA A O 1
ATOM 2818 N N . SER A 1 361 ? -19.561 -21.813 2.494 1.00 84.75 361 SER A N 1
ATOM 2819 C CA . SER A 1 361 ? -18.527 -21.161 3.296 1.00 84.75 361 SER A CA 1
ATOM 2820 C C . SER A 1 361 ? -18.118 -19.801 2.716 1.00 84.75 361 SER A C 1
ATOM 2822 O O . SER A 1 361 ? -18.383 -19.464 1.560 1.00 84.75 361 SER A O 1
ATOM 2824 N N . ALA A 1 362 ? -17.440 -18.991 3.532 1.00 84.00 362 ALA A N 1
ATOM 2825 C CA . ALA A 1 362 ? -16.941 -17.684 3.116 1.00 84.00 362 ALA A CA 1
ATOM 2826 C C . ALA A 1 362 ? -15.978 -17.774 1.913 1.00 84.00 362 ALA A C 1
ATOM 2828 O O . ALA A 1 362 ? -16.040 -16.907 1.036 1.00 84.00 362 ALA A O 1
ATOM 2829 N N . ALA A 1 363 ? -15.145 -18.821 1.871 1.00 86.25 363 ALA A N 1
ATOM 2830 C CA . ALA A 1 363 ? -14.218 -19.126 0.782 1.00 86.25 363 ALA A CA 1
ATOM 2831 C C . ALA A 1 363 ? -14.964 -19.506 -0.507 1.00 86.25 363 ALA A C 1
ATOM 2833 O O . ALA A 1 363 ? -14.761 -18.881 -1.540 1.00 86.25 363 ALA A O 1
ATOM 2834 N N . GLU A 1 364 ? -15.921 -20.436 -0.439 1.00 89.31 364 GLU A N 1
ATOM 2835 C CA . GLU A 1 364 ? -16.721 -20.841 -1.609 1.00 89.31 364 GLU A CA 1
ATOM 2836 C C . GLU A 1 364 ? -17.516 -19.670 -2.207 1.00 89.31 364 GLU A C 1
ATOM 2838 O O . GLU A 1 364 ? -17.621 -19.537 -3.424 1.00 89.31 364 GLU A O 1
ATOM 2843 N N . LYS A 1 365 ? -18.034 -18.775 -1.357 1.00 91.56 365 LYS A N 1
ATOM 2844 C CA . LYS A 1 365 ? -18.693 -17.541 -1.806 1.00 91.56 365 LYS A CA 1
ATOM 2845 C C . LYS A 1 365 ? -17.736 -16.590 -2.523 1.00 91.56 365 LYS A C 1
ATOM 2847 O O . LYS A 1 365 ? -18.132 -15.981 -3.510 1.00 91.56 365 LYS A O 1
ATOM 2852 N N . GLN A 1 366 ? -16.501 -16.456 -2.038 1.00 94.12 366 GLN A N 1
ATOM 2853 C CA . GLN A 1 366 ? -15.468 -15.664 -2.711 1.00 94.12 366 GLN A CA 1
ATOM 2854 C C . GLN A 1 366 ? -15.139 -16.245 -4.085 1.00 94.12 366 GLN A C 1
ATOM 2856 O O . GLN A 1 366 ? -15.143 -15.509 -5.068 1.00 94.12 366 GLN A O 1
ATOM 2861 N N . VAL A 1 367 ? -14.916 -17.558 -4.155 1.00 92.81 367 VAL A N 1
ATOM 2862 C CA . VAL A 1 367 ? -14.635 -18.262 -5.411 1.00 92.81 367 VAL A CA 1
ATOM 2863 C C . VAL A 1 367 ? -15.774 -18.050 -6.410 1.00 92.81 367 VAL A C 1
ATOM 2865 O O . VAL A 1 367 ? -15.513 -17.703 -7.557 1.00 92.81 367 VAL A O 1
ATOM 2868 N N . ALA A 1 368 ? -17.035 -18.166 -5.979 1.00 93.06 368 ALA A N 1
ATOM 2869 C CA . ALA A 1 368 ? -18.192 -17.915 -6.840 1.00 93.06 368 ALA A CA 1
ATOM 2870 C C . ALA A 1 368 ? -18.228 -16.478 -7.394 1.00 93.06 368 ALA A C 1
ATOM 2872 O O . ALA A 1 368 ? -18.475 -16.292 -8.581 1.00 93.06 368 ALA A O 1
ATOM 2873 N N . MET A 1 369 ? -17.938 -15.475 -6.559 1.00 95.38 369 MET A N 1
ATOM 2874 C CA . MET A 1 369 ? -17.859 -14.073 -6.982 1.00 95.38 369 MET A CA 1
ATOM 2875 C C . MET A 1 369 ? -16.742 -13.843 -8.011 1.00 95.38 369 MET A C 1
ATOM 2877 O O . MET A 1 369 ? -16.973 -13.230 -9.056 1.00 95.38 369 MET A O 1
ATOM 2881 N N . MET A 1 370 ? -15.539 -14.356 -7.742 1.00 94.12 370 MET A N 1
ATOM 2882 C CA . MET A 1 370 ? -14.366 -14.124 -8.591 1.00 94.12 370 MET A CA 1
ATOM 2883 C C . MET A 1 370 ? -14.381 -14.929 -9.896 1.00 94.12 370 MET A C 1
ATOM 2885 O O . MET A 1 370 ? -13.878 -14.439 -10.903 1.00 94.12 370 MET A O 1
ATOM 2889 N N . ASN A 1 371 ? -15.006 -16.111 -9.917 1.00 92.19 371 ASN A N 1
ATOM 2890 C CA . ASN A 1 371 ? -15.132 -16.958 -11.113 1.00 92.19 371 ASN A CA 1
ATOM 2891 C C . ASN A 1 371 ? -16.248 -16.521 -12.076 1.00 92.19 371 ASN A C 1
ATOM 2893 O O . ASN A 1 371 ? -16.560 -17.241 -13.025 1.00 92.19 371 ASN A O 1
ATOM 2897 N N . THR A 1 372 ? -16.855 -15.355 -11.854 1.00 91.69 372 THR A N 1
ATOM 2898 C CA . THR A 1 372 ? -17.827 -14.778 -12.786 1.00 91.69 372 THR A CA 1
ATOM 2899 C C . THR A 1 372 ? -17.167 -14.510 -14.142 1.00 91.69 372 THR A C 1
ATOM 2901 O O . THR A 1 372 ? -16.160 -13.809 -14.211 1.00 91.69 372 THR A O 1
ATOM 2904 N N . THR A 1 373 ? -17.747 -15.049 -15.218 1.00 93.38 373 THR A N 1
ATOM 2905 C CA . THR A 1 373 ? -17.241 -14.897 -16.596 1.00 93.38 373 THR A CA 1
ATOM 2906 C C . THR A 1 373 ? -18.021 -13.880 -17.428 1.00 93.38 373 THR A C 1
ATOM 2908 O O . THR A 1 373 ? -17.570 -13.494 -18.500 1.00 93.38 373 THR A O 1
ATOM 2911 N N . ASP A 1 374 ? -19.192 -13.440 -16.958 1.00 93.31 374 ASP A N 1
ATOM 2912 C CA . ASP A 1 374 ? -19.984 -12.406 -17.624 1.00 93.31 374 ASP A CA 1
ATOM 2913 C C . ASP A 1 374 ? -19.328 -11.026 -17.403 1.00 93.31 374 ASP A C 1
ATOM 2915 O O . ASP A 1 374 ? -19.255 -10.568 -16.257 1.00 93.31 374 ASP A O 1
ATOM 2919 N N . PRO A 1 375 ? -18.856 -10.348 -18.468 1.00 90.31 375 PRO A N 1
ATOM 2920 C CA . PRO A 1 375 ? -18.155 -9.069 -18.360 1.00 90.31 375 PRO A CA 1
ATOM 2921 C C . PRO A 1 375 ? -19.058 -7.925 -17.884 1.00 90.31 375 PRO A C 1
ATOM 2923 O O . PRO A 1 375 ? -18.558 -6.882 -17.474 1.00 90.31 375 PRO A O 1
ATOM 2926 N N . THR A 1 376 ? -20.382 -8.109 -17.917 1.00 90.69 376 THR A N 1
ATOM 2927 C CA . THR A 1 376 ? -21.350 -7.112 -17.438 1.00 90.69 376 THR A CA 1
ATOM 2928 C C . THR A 1 376 ? -21.587 -7.182 -15.931 1.00 90.69 376 THR A C 1
ATOM 2930 O O . THR A 1 376 ? -22.289 -6.334 -15.387 1.00 90.69 376 THR A O 1
ATOM 2933 N N . GLN A 1 377 ? -21.017 -8.180 -15.250 1.00 94.06 377 GLN A N 1
ATOM 2934 C CA . GLN A 1 377 ? -21.188 -8.363 -13.814 1.00 94.06 377 GLN A CA 1
ATOM 2935 C C . GLN A 1 377 ? -20.134 -7.597 -12.999 1.00 94.06 377 GLN A C 1
ATOM 2937 O O . GLN A 1 377 ? -18.993 -7.451 -13.451 1.00 94.06 377 GLN A O 1
ATOM 2942 N N . PRO A 1 378 ? -20.466 -7.208 -11.754 1.00 95.19 378 PRO A N 1
ATOM 2943 C CA . PRO A 1 378 ? -19.571 -6.458 -10.878 1.00 95.19 378 PRO A CA 1
ATOM 2944 C C . PRO A 1 378 ? -18.237 -7.155 -10.586 1.00 95.19 378 PRO A C 1
ATOM 2946 O O . PRO A 1 378 ? -18.149 -8.386 -10.572 1.00 95.19 378 PRO A O 1
ATOM 2949 N N . TYR A 1 379 ? -17.220 -6.355 -10.270 1.00 96.44 379 TYR A N 1
ATOM 2950 C CA . TYR A 1 379 ? -15.902 -6.781 -9.794 1.00 96.44 379 TYR A CA 1
ATOM 2951 C C . TYR A 1 379 ? -15.845 -6.694 -8.271 1.00 96.44 379 TYR A C 1
ATOM 2953 O O . TYR A 1 379 ? -16.198 -5.664 -7.699 1.00 96.44 379 TYR A O 1
ATOM 2961 N N . TRP A 1 380 ? -15.401 -7.758 -7.606 1.00 97.38 380 TRP A N 1
ATOM 2962 C CA . TRP A 1 380 ? -15.518 -7.917 -6.156 1.00 97.38 380 TRP A CA 1
ATOM 2963 C C . TRP A 1 380 ? -14.171 -7.771 -5.445 1.00 97.38 380 TRP A C 1
ATOM 2965 O O . TRP A 1 380 ? -13.190 -8.405 -5.828 1.00 97.38 380 TRP A O 1
ATOM 2975 N N . TYR A 1 381 ? -14.143 -6.984 -4.367 1.00 96.94 381 TYR A N 1
ATOM 2976 C CA . TYR A 1 381 ? -12.920 -6.650 -3.618 1.00 96.94 381 TYR A CA 1
ATOM 2977 C C . TYR A 1 381 ? -12.889 -7.236 -2.207 1.00 96.94 381 TYR A C 1
ATOM 2979 O O . TYR A 1 381 ? -11.815 -7.458 -1.648 1.00 96.94 381 TYR A O 1
ATOM 2987 N N . GLY A 1 382 ? -14.055 -7.501 -1.618 1.00 95.38 382 GLY A N 1
ATOM 2988 C CA . GLY A 1 382 ? -14.133 -8.068 -0.279 1.00 95.38 382 GLY A CA 1
ATOM 2989 C C . GLY A 1 382 ? -15.541 -8.082 0.294 1.00 95.38 382 GLY A C 1
ATOM 2990 O O . GLY A 1 382 ? -16.540 -8.075 -0.431 1.00 95.38 382 GLY A O 1
ATOM 2991 N N . ARG A 1 383 ? -15.616 -8.079 1.625 1.00 91.56 383 ARG A N 1
ATOM 2992 C CA . ARG A 1 383 ? -16.870 -7.994 2.383 1.00 91.56 383 ARG A CA 1
ATOM 2993 C C . ARG A 1 383 ? -16.806 -6.879 3.419 1.00 91.56 383 ARG A C 1
ATOM 2995 O O . ARG A 1 383 ? -15.783 -6.658 4.051 1.00 91.56 383 ARG A O 1
ATOM 3002 N N . GLY A 1 384 ? -17.905 -6.160 3.600 1.00 88.88 384 GLY A N 1
ATOM 3003 C CA . GLY A 1 384 ? -18.011 -5.081 4.569 1.00 88.88 384 GLY A CA 1
ATOM 3004 C C . GLY A 1 384 ? -17.871 -5.585 5.998 1.00 88.88 384 GLY A C 1
ATOM 3005 O O . GLY A 1 384 ? -18.548 -6.534 6.393 1.00 88.88 384 GLY A O 1
ATOM 3006 N N . THR A 1 385 ? -17.071 -4.884 6.794 1.00 80.56 385 THR A N 1
ATOM 3007 C CA . THR A 1 385 ? -16.728 -5.234 8.187 1.00 80.56 385 THR A CA 1
ATOM 3008 C C . THR A 1 385 ? -17.933 -5.349 9.125 1.00 80.56 385 THR A C 1
ATOM 3010 O O . THR A 1 385 ? -17.868 -6.042 10.133 1.00 80.56 385 THR A O 1
ATOM 3013 N N . LYS A 1 386 ? -19.038 -4.653 8.823 1.00 71.94 386 LYS A N 1
ATOM 3014 C CA . LYS A 1 386 ? -20.210 -4.560 9.710 1.00 71.94 386 LYS A CA 1
ATOM 3015 C C . LYS A 1 386 ? -21.183 -5.734 9.580 1.00 71.94 386 LYS A C 1
ATOM 3017 O O . LYS A 1 386 ? -21.677 -6.230 10.582 1.00 71.94 386 LYS A O 1
ATOM 3022 N N . ASN A 1 387 ? -21.493 -6.147 8.350 1.00 70.19 387 ASN A N 1
ATOM 3023 C CA . ASN A 1 387 ? -22.548 -7.133 8.061 1.00 70.19 387 ASN A CA 1
ATOM 3024 C C . ASN A 1 387 ? -22.086 -8.254 7.113 1.00 70.19 387 ASN A C 1
ATOM 3026 O O . ASN A 1 387 ? -22.905 -9.072 6.698 1.00 70.19 387 ASN A O 1
ATOM 3030 N N . GLY A 1 388 ? -20.812 -8.262 6.707 1.00 79.19 388 GLY A N 1
ATOM 3031 C CA . GLY A 1 388 ? -20.286 -9.196 5.711 1.00 79.19 388 GLY A CA 1
ATOM 3032 C C . GLY A 1 388 ? -20.836 -8.990 4.295 1.00 79.19 388 GLY A C 1
ATOM 3033 O O . GLY A 1 388 ? -20.634 -9.858 3.455 1.00 79.19 388 GLY A O 1
ATOM 3034 N N . THR A 1 389 ? -21.534 -7.877 4.037 1.00 88.88 389 THR A N 1
ATOM 3035 C CA . THR A 1 389 ? -22.114 -7.537 2.727 1.00 88.88 389 THR A 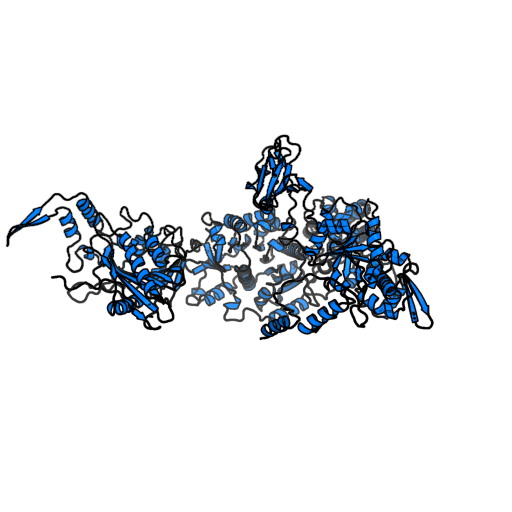CA 1
ATOM 3036 C C . THR A 1 389 ? -21.026 -7.389 1.675 1.00 88.88 389 THR A C 1
ATOM 3038 O O . THR A 1 389 ? -19.967 -6.841 1.956 1.00 88.88 389 THR A O 1
ATOM 3041 N N . GLU A 1 390 ? -21.286 -7.844 0.462 1.00 93.44 390 GLU A N 1
ATOM 3042 C CA . GLU A 1 390 ? -20.312 -7.871 -0.622 1.00 93.44 390 GLU A CA 1
ATOM 3043 C C . GLU A 1 390 ? -19.931 -6.446 -1.028 1.00 93.44 390 GLU A C 1
ATOM 3045 O O . GLU A 1 390 ? -20.787 -5.568 -1.159 1.00 93.44 390 GLU A O 1
ATOM 3050 N N . ALA A 1 391 ? -18.634 -6.215 -1.217 1.00 95.25 391 ALA A N 1
ATOM 3051 C CA . ALA A 1 391 ? -18.103 -4.961 -1.723 1.00 95.25 391 ALA A CA 1
ATOM 3052 C C . ALA A 1 391 ? -17.638 -5.177 -3.163 1.00 95.25 391 ALA A C 1
ATOM 3054 O O . ALA A 1 391 ? -16.611 -5.823 -3.398 1.00 95.25 391 ALA A O 1
ATOM 3055 N N . GLY A 1 392 ? -18.412 -4.656 -4.112 1.00 95.00 392 GLY A N 1
ATOM 3056 C CA . GLY A 1 392 ? -18.101 -4.719 -5.534 1.00 95.00 392 GLY A CA 1
ATOM 3057 C C . GLY A 1 392 ? -18.274 -3.381 -6.240 1.00 95.00 392 GLY A C 1
ATOM 3058 O O . GLY A 1 392 ? -18.792 -2.428 -5.657 1.00 95.00 392 GLY A O 1
ATOM 3059 N N . ILE A 1 393 ? -17.818 -3.329 -7.488 1.00 94.50 393 ILE A N 1
ATOM 3060 C CA . ILE A 1 393 ? -17.872 -2.167 -8.380 1.00 94.50 393 ILE A CA 1
ATOM 3061 C C . ILE A 1 393 ? -18.476 -2.606 -9.710 1.00 94.50 393 ILE A C 1
ATOM 3063 O O . ILE A 1 393 ? -18.098 -3.655 -10.232 1.00 94.50 393 ILE A O 1
ATOM 3067 N N . GLU A 1 394 ? -19.400 -1.814 -10.254 1.00 92.69 394 GLU A N 1
ATOM 3068 C CA . GLU A 1 394 ? -19.937 -2.057 -11.596 1.00 92.69 394 GLU A CA 1
ATOM 3069 C C . GLU A 1 394 ? -18.867 -1.821 -12.676 1.00 92.69 394 GLU A C 1
ATOM 3071 O O . GLU A 1 394 ? -18.071 -0.888 -12.535 1.00 92.69 394 GLU A O 1
ATOM 3076 N N . PRO A 1 395 ? -18.856 -2.589 -13.780 1.00 90.88 395 PRO A N 1
ATOM 3077 C CA . PRO A 1 395 ? -17.863 -2.431 -14.846 1.00 90.88 395 PRO A CA 1
ATOM 3078 C C . PRO A 1 395 ? -17.729 -0.990 -15.368 1.00 90.88 395 PRO A C 1
ATOM 3080 O O . PRO A 1 395 ? -16.614 -0.496 -15.510 1.00 90.88 395 PRO A O 1
ATOM 3083 N N . ASP A 1 396 ? -18.845 -0.273 -15.546 1.00 87.00 396 ASP A N 1
ATOM 3084 C CA . ASP A 1 396 ? -18.855 1.115 -16.039 1.00 87.00 396 ASP A CA 1
ATOM 3085 C C . ASP A 1 396 ? -18.108 2.095 -15.108 1.00 87.00 396 ASP A C 1
ATOM 3087 O O . ASP A 1 396 ? -17.598 3.126 -15.552 1.00 87.00 396 ASP A O 1
ATOM 3091 N N . VAL A 1 397 ? -18.006 1.777 -13.812 1.00 89.31 397 VAL A N 1
ATOM 3092 C CA . VAL A 1 397 ? -17.285 2.583 -12.810 1.00 89.31 397 VAL A CA 1
ATOM 3093 C C . VAL A 1 397 ? -15.772 2.316 -12.860 1.00 89.31 397 VAL A C 1
ATOM 3095 O O . VAL A 1 397 ? -14.983 3.113 -12.361 1.00 89.31 397 VAL A O 1
ATOM 3098 N N . LEU A 1 398 ? -15.309 1.249 -13.517 1.00 88.12 398 LEU A N 1
ATOM 3099 C CA . LEU A 1 398 ? -13.871 1.018 -13.715 1.00 88.12 398 LEU A CA 1
ATOM 3100 C C . LEU A 1 398 ? -13.262 1.978 -14.748 1.00 88.12 398 LEU A C 1
ATOM 3102 O O . LEU A 1 398 ? -12.059 2.248 -14.700 1.00 88.12 398 LEU A O 1
ATOM 3106 N N . ASN A 1 399 ? -14.081 2.559 -15.630 1.00 82.69 399 ASN A N 1
ATOM 3107 C CA . ASN A 1 399 ? -13.650 3.533 -16.638 1.00 82.69 399 ASN A CA 1
ATOM 3108 C C . ASN A 1 399 ? -13.200 4.876 -16.041 1.00 82.69 399 ASN A C 1
ATOM 3110 O O . ASN A 1 399 ? -12.620 5.699 -16.742 1.00 82.69 399 ASN A O 1
ATOM 3114 N N . VAL A 1 400 ? -13.442 5.116 -14.748 1.00 81.75 400 VAL A N 1
ATOM 3115 C CA . VAL A 1 400 ? -12.964 6.314 -14.036 1.00 81.75 400 VAL A CA 1
ATOM 3116 C C . VAL A 1 400 ? -11.736 6.041 -13.174 1.00 81.75 400 VAL A C 1
ATOM 3118 O O . VAL A 1 400 ? -11.514 6.743 -12.194 1.00 81.75 400 VAL A O 1
ATOM 3121 N N . HIS A 1 401 ? -10.945 5.035 -13.558 1.00 93.06 401 HIS A N 1
ATOM 3122 C CA . HIS A 1 401 ? -9.674 4.640 -12.948 1.00 93.06 401 HIS A CA 1
ATOM 3123 C C . HIS A 1 401 ? -9.765 4.298 -11.450 1.00 93.06 401 HIS A C 1
ATOM 3125 O O . HIS A 1 401 ? -10.727 4.601 -10.738 1.00 93.06 401 HIS A O 1
ATOM 3131 N N . GLN A 1 402 ? -8.736 3.624 -10.950 1.00 96.00 402 GLN A N 1
ATOM 3132 C CA . GLN A 1 402 ? -8.672 3.200 -9.558 1.00 96.00 402 GLN A CA 1
ATOM 3133 C C . GLN A 1 402 ? -7.348 3.614 -8.935 1.00 96.00 402 GLN A C 1
ATOM 3135 O O . GLN A 1 402 ? -6.290 3.493 -9.553 1.00 96.00 402 GLN A O 1
ATOM 3140 N N . PHE A 1 403 ? -7.409 4.072 -7.690 1.00 96.19 403 PHE A N 1
ATOM 3141 C CA . PHE A 1 403 ? -6.238 4.308 -6.860 1.00 96.19 403 PHE A CA 1
ATOM 3142 C C . PHE A 1 403 ? -6.212 3.317 -5.696 1.00 96.19 403 PHE A C 1
ATOM 3144 O O . PHE A 1 403 ? -7.202 3.182 -4.972 1.00 96.19 403 PHE A O 1
ATOM 3151 N N . VAL A 1 404 ? -5.069 2.660 -5.496 1.00 96.88 404 VAL A N 1
ATOM 3152 C CA . VAL A 1 404 ? -4.817 1.741 -4.383 1.00 96.88 404 VAL A CA 1
ATOM 3153 C C . VAL A 1 404 ? -3.685 2.295 -3.517 1.00 96.88 404 VAL A C 1
ATOM 3155 O O . VAL A 1 404 ? -2.527 2.293 -3.920 1.00 96.88 404 VAL A O 1
ATOM 3158 N N . GLY A 1 405 ? -3.998 2.774 -2.314 1.00 94.62 405 GLY A N 1
ATOM 3159 C CA . GLY A 1 405 ? -3.005 3.362 -1.403 1.00 94.62 405 GLY A CA 1
ATOM 3160 C C . GLY A 1 405 ? -2.646 2.435 -0.246 1.00 94.62 405 GLY A C 1
ATOM 3161 O O . GLY A 1 405 ? -3.513 1.725 0.256 1.00 94.62 405 GLY A O 1
ATOM 3162 N N . GLY A 1 406 ? -1.399 2.449 0.228 1.00 93.06 406 GLY A N 1
ATOM 3163 C CA . GLY A 1 406 ? -1.031 1.802 1.493 1.00 93.06 406 GLY A CA 1
ATOM 3164 C C . GLY A 1 406 ? 0.433 1.396 1.604 1.00 93.06 406 GLY A C 1
ATOM 3165 O O . GLY A 1 406 ? 1.096 1.176 0.600 1.00 93.06 406 GLY A O 1
ATOM 3166 N N . ALA A 1 407 ? 0.923 1.169 2.820 1.00 91.19 407 ALA A N 1
ATOM 3167 C CA . ALA A 1 407 ? 2.290 0.708 3.060 1.00 91.19 407 ALA A CA 1
ATOM 3168 C C . ALA A 1 407 ? 2.535 -0.744 2.586 1.00 91.19 407 ALA A C 1
ATOM 3170 O O . ALA A 1 407 ? 1.613 -1.499 2.241 1.00 91.19 407 ALA A O 1
ATOM 3171 N N . THR A 1 408 ? 3.801 -1.159 2.575 1.00 89.06 408 THR A N 1
ATOM 3172 C CA . THR A 1 408 ? 4.223 -2.541 2.290 1.00 89.06 408 THR A CA 1
ATOM 3173 C C . THR A 1 408 ? 3.607 -3.541 3.274 1.00 89.06 408 THR A C 1
ATOM 3175 O O . THR A 1 408 ? 3.421 -3.255 4.459 1.00 89.06 408 THR A O 1
ATOM 3178 N N . GLY A 1 409 ? 3.248 -4.732 2.781 1.00 86.94 409 GLY A N 1
ATOM 3179 C CA . GLY A 1 409 ? 2.739 -5.829 3.617 1.00 86.94 409 GLY A CA 1
ATOM 3180 C C . GLY A 1 409 ? 1.328 -5.623 4.187 1.00 86.94 409 GLY A C 1
ATOM 3181 O O . GLY A 1 409 ? 0.966 -6.267 5.176 1.00 86.94 409 GLY A O 1
ATOM 3182 N N . LYS A 1 410 ? 0.532 -4.711 3.609 1.00 91.81 410 LYS A N 1
ATOM 3183 C CA . LYS A 1 410 ? -0.863 -4.457 4.022 1.00 91.81 410 LYS A CA 1
ATOM 3184 C C . LYS A 1 410 ? -1.920 -5.195 3.192 1.00 91.81 410 LYS A C 1
ATOM 3186 O O . LYS A 1 410 ? -3.056 -5.267 3.653 1.00 91.81 410 LYS A O 1
ATOM 3191 N N . GLY A 1 411 ? -1.551 -5.759 2.037 1.00 91.31 411 GLY A N 1
ATOM 3192 C CA . GLY A 1 411 ? -2.451 -6.533 1.164 1.00 91.31 411 GLY A CA 1
ATOM 3193 C C . GLY A 1 411 ? -2.698 -5.958 -0.237 1.00 91.31 411 GLY A C 1
ATOM 3194 O O . GLY A 1 411 ? -3.579 -6.460 -0.927 1.00 91.31 411 GLY A O 1
ATOM 3195 N N . LYS A 1 412 ? -1.951 -4.925 -0.665 1.00 94.19 412 LYS A N 1
ATOM 3196 C CA . LYS A 1 412 ? -2.103 -4.294 -1.993 1.00 94.19 412 LYS A CA 1
ATOM 3197 C C . LYS A 1 412 ? -1.951 -5.298 -3.137 1.00 94.19 412 LYS A C 1
ATOM 3199 O O . LYS A 1 412 ? -2.896 -5.480 -3.890 1.00 94.19 412 LYS A O 1
ATOM 3204 N N . THR A 1 413 ? -0.817 -5.990 -3.205 1.00 91.69 413 THR A N 1
ATOM 3205 C CA . THR A 1 413 ? -0.512 -6.977 -4.249 1.00 91.69 413 THR A CA 1
ATOM 3206 C C . THR A 1 413 ? -1.581 -8.067 -4.332 1.00 91.69 413 THR A C 1
ATOM 3208 O O . THR A 1 413 ? -2.099 -8.339 -5.407 1.00 91.69 413 THR A O 1
ATOM 3211 N N . THR A 1 414 ? -2.027 -8.616 -3.195 1.00 94.19 414 THR A N 1
ATOM 3212 C CA . THR A 1 414 ? -3.132 -9.591 -3.154 1.00 94.19 414 THR A CA 1
ATOM 3213 C C . THR A 1 414 ? -4.431 -9.030 -3.738 1.00 94.19 414 THR A C 1
ATOM 3215 O O . THR A 1 414 ? -5.124 -9.720 -4.484 1.00 94.19 414 THR A O 1
ATOM 3218 N N . LEU A 1 415 ? -4.770 -7.774 -3.425 1.00 97.06 415 LEU A N 1
ATOM 3219 C CA . LEU A 1 415 ? -5.938 -7.104 -3.995 1.00 97.06 415 LEU A CA 1
ATOM 3220 C C . LEU A 1 415 ? -5.794 -6.934 -5.514 1.00 97.06 415 LEU A C 1
ATOM 3222 O O . LEU A 1 415 ? -6.749 -7.216 -6.235 1.00 97.06 415 LEU A O 1
ATOM 3226 N N . LEU A 1 416 ? -4.618 -6.520 -5.998 1.00 96.81 416 LEU A N 1
ATOM 3227 C CA . LEU A 1 416 ? -4.336 -6.368 -7.430 1.00 96.81 416 LEU A CA 1
ATOM 3228 C C . LEU A 1 416 ? -4.388 -7.712 -8.168 1.00 96.81 416 LEU A C 1
ATOM 3230 O O . LEU A 1 416 ? -5.031 -7.793 -9.210 1.00 96.81 416 LEU A O 1
ATOM 3234 N N . LYS A 1 417 ? -3.804 -8.774 -7.598 1.00 95.25 417 LYS A N 1
ATOM 3235 C CA . LYS A 1 417 ? -3.864 -10.157 -8.102 1.00 95.25 417 LYS A CA 1
ATOM 3236 C C . LYS A 1 417 ? -5.309 -10.629 -8.251 1.00 95.25 417 LYS A C 1
ATOM 3238 O O . LYS A 1 417 ? -5.724 -11.047 -9.329 1.00 95.25 417 LYS A O 1
ATOM 3243 N N . ASN A 1 418 ? -6.109 -10.483 -7.195 1.00 96.25 418 ASN A N 1
ATOM 3244 C CA . ASN A 1 418 ? -7.526 -10.852 -7.196 1.00 96.25 418 ASN A CA 1
ATOM 3245 C C . ASN A 1 418 ? -8.364 -10.020 -8.184 1.00 96.25 418 ASN A C 1
ATOM 3247 O O . ASN A 1 418 ? -9.336 -10.518 -8.759 1.00 96.25 418 ASN A O 1
ATOM 3251 N N . TYR A 1 419 ? -8.023 -8.745 -8.374 1.00 97.31 419 TYR A N 1
ATOM 3252 C CA . TYR A 1 419 ? -8.670 -7.887 -9.362 1.00 97.31 419 TYR A CA 1
ATOM 3253 C C . TYR A 1 419 ? -8.303 -8.302 -10.792 1.00 97.31 419 TYR A C 1
ATOM 3255 O O . TYR A 1 419 ? -9.192 -8.519 -11.614 1.00 97.31 419 TYR A O 1
ATOM 3263 N N . PHE A 1 420 ? -7.015 -8.489 -11.080 1.00 97.25 420 PHE A N 1
ATOM 3264 C CA . PHE A 1 420 ? -6.549 -8.867 -12.409 1.00 97.25 420 PHE A CA 1
ATOM 3265 C C . PHE A 1 420 ? -7.056 -10.259 -12.806 1.00 97.25 420 PHE A C 1
ATOM 3267 O O . PHE A 1 420 ? -7.543 -10.436 -13.917 1.00 97.25 420 PHE A O 1
ATOM 3274 N N . TYR A 1 421 ? -7.111 -11.212 -11.870 1.00 95.94 421 TYR A N 1
ATOM 3275 C CA . TYR A 1 421 ? -7.774 -12.505 -12.074 1.00 95.94 421 TYR A CA 1
ATOM 3276 C C . TYR A 1 421 ? -9.204 -12.365 -12.626 1.00 95.94 421 TYR A C 1
ATOM 3278 O O . TYR A 1 421 ? -9.595 -13.045 -13.575 1.00 95.94 421 TYR A O 1
ATOM 3286 N N . GLN A 1 422 ? -9.992 -11.455 -12.043 1.00 96.88 422 GLN A N 1
ATOM 3287 C CA . GLN A 1 422 ? -11.374 -11.202 -12.449 1.00 96.88 422 GLN A CA 1
ATOM 3288 C C . GLN A 1 422 ? -11.477 -10.598 -13.852 1.00 96.88 422 GLN A C 1
ATOM 3290 O O . GLN A 1 422 ? -12.419 -10.934 -14.576 1.00 96.88 422 GLN A O 1
ATOM 3295 N N . VAL A 1 423 ? -10.519 -9.746 -14.235 1.00 96.25 423 VAL A N 1
ATOM 3296 C CA . VAL A 1 423 ? -10.379 -9.212 -15.600 1.00 96.25 423 VAL A CA 1
ATOM 3297 C C . VAL A 1 423 ? -10.143 -10.363 -16.582 1.00 96.25 423 VAL A C 1
ATOM 3299 O O . VAL A 1 423 ? -10.894 -10.512 -17.549 1.00 96.25 423 VAL A O 1
ATOM 3302 N N . LEU A 1 424 ? -9.172 -11.236 -16.289 1.00 95.75 424 LEU A N 1
ATOM 3303 C CA . LEU A 1 424 ? -8.824 -12.365 -17.156 1.00 95.75 424 LEU A CA 1
ATOM 3304 C C . LEU A 1 424 ? -9.984 -13.356 -17.312 1.00 95.75 424 LEU A C 1
ATOM 3306 O O . LEU A 1 424 ? -10.294 -13.780 -18.428 1.00 95.75 424 LEU A O 1
ATOM 3310 N N . LYS A 1 425 ? -10.677 -13.683 -16.212 1.00 94.00 425 LYS A N 1
ATOM 3311 C CA . LYS A 1 425 ? -11.837 -14.592 -16.207 1.00 94.00 425 LYS A CA 1
ATOM 3312 C C . LYS A 1 425 ? -13.032 -14.092 -17.014 1.00 94.00 425 LYS A C 1
ATOM 3314 O O . LYS A 1 425 ? -13.809 -14.912 -17.499 1.00 94.00 425 LYS A O 1
ATOM 3319 N N . ARG A 1 426 ? -13.179 -12.777 -17.175 1.00 94.81 426 ARG A N 1
ATOM 3320 C CA . ARG A 1 426 ? -14.233 -12.154 -17.996 1.00 94.81 426 ARG A CA 1
ATOM 3321 C C . ARG A 1 426 ? -13.856 -12.040 -19.475 1.00 94.81 426 ARG A C 1
ATOM 3323 O O . ARG A 1 426 ? -14.633 -11.506 -20.260 1.00 94.81 426 ARG A O 1
ATOM 3330 N N . GLY A 1 427 ? -12.689 -12.556 -19.868 1.00 93.94 427 GLY A N 1
ATOM 3331 C CA . GLY A 1 427 ? -12.235 -12.536 -21.257 1.00 93.94 427 GLY A CA 1
ATOM 3332 C C . GLY A 1 427 ? -11.702 -11.177 -21.713 1.00 93.94 427 GLY A C 1
ATOM 3333 O O . GLY A 1 427 ? -11.583 -10.954 -22.912 1.00 93.94 427 GLY A O 1
ATOM 3334 N N . HIS A 1 428 ? -11.406 -10.261 -20.788 1.00 95.19 428 HIS A N 1
ATOM 3335 C CA . HIS A 1 428 ? -10.807 -8.975 -21.133 1.00 95.19 428 HIS A CA 1
ATOM 3336 C C . HIS A 1 428 ? -9.296 -9.099 -21.335 1.00 95.19 428 HIS A C 1
ATOM 3338 O O . HIS A 1 428 ? -8.657 -10.012 -20.795 1.00 95.19 428 HIS A O 1
ATOM 3344 N N . GLY A 1 429 ? -8.752 -8.166 -22.116 1.00 95.81 429 GLY A N 1
ATOM 3345 C CA . GLY A 1 429 ? -7.317 -7.946 -22.233 1.00 95.81 429 GLY A CA 1
ATOM 3346 C C . GLY A 1 429 ? -6.810 -7.037 -21.120 1.00 95.81 429 GLY A C 1
ATOM 3347 O O . GLY A 1 429 ? -7.569 -6.271 -20.513 1.00 95.81 429 GLY A O 1
ATOM 3348 N N . GLY A 1 430 ? -5.518 -7.108 -20.836 1.00 96.88 430 GLY A N 1
ATOM 3349 C CA . GLY A 1 430 ? -4.939 -6.260 -19.808 1.00 96.88 430 GLY A CA 1
ATOM 3350 C C . GLY A 1 430 ? -3.427 -6.308 -19.741 1.00 96.88 430 GLY A C 1
ATOM 3351 O O . GLY A 1 430 ? -2.783 -7.191 -20.299 1.00 96.88 430 GLY A O 1
ATOM 3352 N N . MET A 1 431 ? -2.870 -5.339 -19.030 1.00 97.12 431 MET A N 1
ATOM 3353 C CA . MET A 1 431 ? -1.447 -5.204 -18.779 1.00 97.12 431 MET A CA 1
ATOM 3354 C C . MET A 1 431 ? -1.195 -5.206 -17.274 1.00 97.12 431 MET A C 1
ATOM 3356 O O . MET A 1 431 ? -1.808 -4.414 -16.561 1.00 97.12 431 MET A O 1
ATOM 3360 N N . PHE A 1 432 ? -0.283 -6.051 -16.800 1.00 97.12 432 PHE A N 1
ATOM 3361 C CA . PHE A 1 432 ? 0.211 -6.019 -15.425 1.00 97.12 432 PHE A CA 1
ATOM 3362 C C . PHE A 1 432 ? 1.684 -5.614 -15.424 1.00 97.12 432 PHE A C 1
ATOM 3364 O O . PHE A 1 432 ? 2.503 -6.272 -16.067 1.00 97.12 432 PHE A O 1
ATOM 3371 N N . PHE A 1 433 ? 2.015 -4.527 -14.728 1.00 93.44 433 PHE A N 1
ATOM 3372 C CA . PHE A 1 433 ? 3.382 -4.029 -14.612 1.00 93.44 433 PHE A CA 1
ATOM 3373 C C . PHE A 1 433 ? 3.914 -4.249 -13.198 1.00 93.44 433 PHE A C 1
ATOM 3375 O O . PHE A 1 433 ? 3.397 -3.657 -12.248 1.00 93.44 433 PHE A O 1
ATOM 3382 N N . ASP A 1 434 ? 4.968 -5.056 -13.088 1.00 92.00 434 ASP A N 1
ATOM 3383 C CA . ASP A 1 434 ? 5.691 -5.326 -11.851 1.00 92.00 434 ASP A CA 1
ATOM 3384 C C . ASP A 1 434 ? 7.104 -4.707 -11.901 1.00 92.00 434 ASP A C 1
ATOM 3386 O O . ASP A 1 434 ? 8.028 -5.281 -12.490 1.00 92.00 434 ASP A O 1
ATOM 3390 N N . PRO A 1 435 ? 7.310 -3.531 -11.280 1.00 83.62 435 PRO A N 1
ATOM 3391 C CA . PRO A 1 435 ? 8.600 -2.848 -11.294 1.00 83.62 435 PRO A CA 1
ATOM 3392 C C . PRO A 1 435 ? 9.668 -3.511 -10.416 1.00 83.62 435 PRO A C 1
ATOM 3394 O O . PRO A 1 435 ? 10.844 -3.154 -10.541 1.00 83.62 435 PRO A O 1
ATOM 3397 N N . LYS A 1 436 ? 9.294 -4.411 -9.500 1.00 81.38 436 LYS A N 1
ATOM 3398 C CA . LYS A 1 436 ? 10.229 -5.076 -8.578 1.00 81.38 436 LYS A CA 1
ATOM 3399 C C . LYS A 1 436 ? 10.491 -6.537 -8.926 1.00 81.38 436 LYS A C 1
ATOM 3401 O O . LYS A 1 436 ? 11.379 -7.127 -8.319 1.00 81.38 436 LYS A O 1
ATOM 3406 N N . GLY A 1 437 ? 9.734 -7.097 -9.862 1.00 82.56 437 GLY A N 1
ATOM 3407 C CA . GLY A 1 437 ? 9.913 -8.453 -10.365 1.00 82.56 437 GLY A CA 1
ATOM 3408 C C . GLY A 1 437 ? 9.545 -9.550 -9.364 1.00 82.56 437 GLY A C 1
ATOM 3409 O O . GLY A 1 437 ? 10.088 -10.644 -9.459 1.00 82.56 437 GLY A O 1
ATOM 3410 N N . ARG A 1 438 ? 8.679 -9.256 -8.386 1.00 82.69 438 ARG A N 1
ATOM 3411 C CA . ARG A 1 438 ? 8.266 -10.198 -7.328 1.00 82.69 438 ARG A CA 1
ATOM 3412 C C . ARG A 1 438 ? 6.873 -10.790 -7.528 1.00 82.69 438 ARG A C 1
ATOM 3414 O O . ARG A 1 438 ? 6.589 -11.845 -6.979 1.00 82.69 438 ARG A O 1
ATOM 3421 N N . ASP A 1 439 ? 6.018 -10.104 -8.275 1.00 88.81 439 ASP A N 1
ATOM 3422 C CA . ASP A 1 439 ? 4.579 -10.346 -8.340 1.00 88.81 439 ASP A CA 1
ATOM 3423 C C . ASP A 1 439 ? 4.145 -10.861 -9.727 1.00 88.81 439 ASP A C 1
ATOM 3425 O O . ASP A 1 439 ? 3.076 -11.454 -9.863 1.00 88.81 439 ASP A O 1
ATOM 3429 N N . ALA A 1 440 ? 4.963 -10.676 -10.770 1.00 92.81 440 ALA A N 1
ATOM 3430 C CA . ALA A 1 440 ? 4.658 -11.144 -12.126 1.00 92.81 440 ALA A CA 1
ATOM 3431 C C . ALA A 1 440 ? 4.429 -12.667 -12.206 1.00 92.81 440 ALA A C 1
ATOM 3433 O O . ALA A 1 440 ? 3.495 -13.114 -12.876 1.00 92.81 440 ALA A O 1
ATOM 3434 N N . ASP A 1 441 ? 5.229 -13.455 -11.488 1.00 92.31 441 ASP A N 1
ATOM 3435 C CA . ASP A 1 441 ? 5.136 -14.920 -11.470 1.00 92.31 441 ASP A CA 1
ATOM 3436 C C . ASP A 1 441 ? 3.855 -15.374 -10.755 1.00 92.31 441 ASP A C 1
ATOM 3438 O O . ASP A 1 441 ? 3.141 -16.264 -11.225 1.00 92.31 441 ASP A O 1
ATOM 3442 N N . ASP A 1 442 ? 3.492 -14.681 -9.672 1.00 91.44 442 ASP A N 1
ATOM 3443 C CA . ASP A 1 442 ? 2.226 -14.877 -8.968 1.00 91.44 442 ASP A CA 1
ATOM 3444 C C . ASP A 1 442 ? 1.025 -14.585 -9.875 1.00 91.44 442 ASP A C 1
ATOM 3446 O O . ASP A 1 442 ? 0.021 -15.300 -9.811 1.00 91.44 442 ASP A O 1
ATOM 3450 N N . ILE A 1 443 ? 1.110 -13.565 -10.735 1.00 94.50 443 ILE A N 1
ATOM 3451 C CA . ILE A 1 443 ? 0.076 -13.259 -11.731 1.00 94.50 443 ILE A CA 1
ATOM 3452 C C . ILE A 1 443 ? 0.027 -14.329 -12.824 1.00 94.50 443 ILE A C 1
ATOM 3454 O O . ILE A 1 443 ? -1.061 -14.800 -13.155 1.00 94.50 443 ILE A O 1
ATOM 3458 N N . LEU A 1 444 ? 1.171 -14.758 -13.360 1.00 95.25 444 LEU A N 1
ATOM 3459 C CA . LEU A 1 444 ? 1.239 -15.839 -14.350 1.00 95.25 444 LEU A CA 1
ATOM 3460 C C . LEU A 1 444 ? 0.650 -17.145 -13.809 1.00 95.25 444 LEU A C 1
ATOM 3462 O O . LEU A 1 444 ? -0.062 -17.853 -14.529 1.00 95.25 444 LEU A O 1
ATOM 3466 N N . SER A 1 445 ? 0.872 -17.435 -12.524 1.00 92.94 445 SER A N 1
ATOM 3467 C CA . SER A 1 445 ? 0.360 -18.649 -11.890 1.00 92.94 445 SER A CA 1
ATOM 3468 C C . SER A 1 445 ? -1.168 -18.748 -11.957 1.00 92.94 445 SER A C 1
ATOM 3470 O O . SER A 1 445 ? -1.687 -19.850 -12.104 1.00 92.94 445 SER A O 1
ATOM 3472 N N . ILE A 1 446 ? -1.889 -17.620 -11.929 1.00 93.00 446 ILE A N 1
ATOM 3473 C CA . ILE A 1 446 ? -3.361 -17.564 -11.904 1.00 93.00 446 ILE A CA 1
ATOM 3474 C C . ILE A 1 446 ? -4.008 -17.263 -13.266 1.00 93.00 446 ILE A C 1
ATOM 3476 O O . ILE A 1 446 ? -5.236 -17.139 -13.343 1.00 93.00 446 ILE A O 1
ATOM 3480 N N . VAL A 1 447 ? -3.224 -17.116 -14.342 1.00 94.62 447 VAL A N 1
ATOM 3481 C CA . VAL A 1 447 ? -3.771 -16.928 -15.699 1.00 94.62 447 VAL A CA 1
ATOM 3482 C C . VAL A 1 447 ? -4.661 -18.130 -16.051 1.00 94.62 447 VAL A C 1
ATOM 3484 O O . VAL A 1 447 ? -4.212 -19.265 -15.899 1.00 94.62 447 VAL A O 1
ATOM 3487 N N . PRO A 1 448 ? -5.907 -17.949 -16.525 1.00 92.44 448 PRO A N 1
ATOM 3488 C CA . PRO A 1 448 ? -6.750 -19.075 -16.931 1.00 92.44 448 PRO A CA 1
ATOM 3489 C C . PRO A 1 448 ? -6.101 -19.927 -18.036 1.00 92.44 448 PRO A C 1
ATOM 3491 O O . PRO A 1 448 ? -5.534 -19.374 -18.972 1.00 92.44 448 PRO A O 1
ATOM 3494 N N . GLU A 1 449 ? -6.204 -21.260 -17.954 1.00 90.56 449 GLU A N 1
ATOM 3495 C CA . GLU A 1 449 ? -5.621 -22.195 -18.944 1.00 90.56 449 GLU A CA 1
ATOM 3496 C C . GLU A 1 449 ? -6.029 -21.870 -20.393 1.00 90.56 449 GLU A C 1
ATOM 3498 O O . GLU A 1 449 ? -5.233 -21.987 -21.316 1.00 90.56 449 GLU A O 1
ATOM 3503 N N . ASP A 1 450 ? -7.266 -21.415 -20.606 1.00 92.50 450 ASP A N 1
ATOM 3504 C CA . ASP A 1 450 ? -7.803 -21.057 -21.921 1.00 92.50 450 ASP A CA 1
ATOM 3505 C C . ASP A 1 450 ? -7.292 -19.716 -22.471 1.00 92.50 450 ASP A C 1
ATOM 3507 O O . ASP A 1 450 ? -7.622 -19.365 -23.602 1.00 92.50 450 ASP A O 1
ATOM 3511 N N . ARG A 1 451 ? -6.500 -18.981 -21.682 1.00 94.69 451 ARG A N 1
ATOM 3512 C CA . ARG A 1 451 ? -5.926 -17.670 -22.015 1.00 94.69 451 ARG A CA 1
ATOM 3513 C C . ARG A 1 451 ? -4.395 -17.675 -22.041 1.00 94.69 451 ARG A C 1
ATOM 3515 O O . ARG A 1 451 ? -3.815 -16.637 -22.335 1.00 94.69 451 ARG A O 1
ATOM 3522 N N . GLU A 1 452 ? -3.731 -18.795 -21.734 1.00 94.25 452 GLU A N 1
ATOM 3523 C CA . GLU A 1 452 ? -2.257 -18.893 -21.730 1.00 94.25 452 GLU A CA 1
ATOM 3524 C C . GLU A 1 452 ? -1.653 -18.440 -23.063 1.00 94.25 452 GLU A C 1
ATOM 3526 O O . GLU A 1 452 ? -0.680 -17.693 -23.097 1.00 94.25 452 GLU A O 1
ATOM 3531 N N . ASP A 1 453 ? -2.286 -18.841 -24.167 1.00 93.25 453 ASP A N 1
ATOM 3532 C CA . ASP A 1 453 ? -1.849 -18.506 -25.518 1.00 93.25 453 ASP A CA 1
ATOM 3533 C C . ASP A 1 453 ? -1.982 -17.016 -25.871 1.00 93.25 453 ASP A C 1
ATOM 3535 O O . ASP A 1 453 ? -1.375 -16.583 -26.854 1.00 93.25 453 ASP A O 1
ATOM 3539 N N . ASP A 1 454 ? -2.738 -16.253 -25.083 1.00 95.25 454 ASP A N 1
ATOM 3540 C CA . ASP A 1 454 ? -2.972 -14.823 -25.286 1.00 95.25 454 ASP A CA 1
ATOM 3541 C C . ASP A 1 454 ? -1.968 -13.956 -24.505 1.00 95.25 454 ASP A C 1
ATOM 3543 O O . ASP A 1 454 ? -2.031 -12.725 -24.577 1.00 95.25 454 ASP A O 1
ATOM 3547 N N . VAL A 1 455 ? -1.079 -14.575 -23.717 1.00 97.75 455 VAL A N 1
ATOM 3548 C CA . VAL A 1 455 ? -0.112 -13.874 -22.868 1.00 97.75 455 VAL A CA 1
ATOM 3549 C C . VAL A 1 455 ? 1.154 -13.534 -23.644 1.00 97.75 455 VAL A C 1
ATOM 3551 O O . VAL A 1 455 ? 1.778 -14.378 -24.275 1.00 97.75 455 VAL A O 1
ATOM 3554 N N . VAL A 1 456 ? 1.590 -12.290 -23.508 1.00 96.94 456 VAL A N 1
ATOM 3555 C CA . VAL A 1 456 ? 2.906 -11.808 -23.909 1.00 96.94 456 VAL A CA 1
ATOM 3556 C C . VAL A 1 456 ? 3.667 -11.479 -22.638 1.00 96.94 456 VAL A C 1
ATOM 3558 O O . VAL A 1 456 ? 3.330 -10.537 -21.915 1.00 96.94 456 VAL A O 1
ATOM 3561 N N . PHE A 1 457 ? 4.684 -12.286 -22.353 1.00 96.00 457 PHE A N 1
ATOM 3562 C CA . PHE A 1 457 ? 5.543 -12.095 -21.196 1.00 96.00 457 PHE A CA 1
ATOM 3563 C C . PHE A 1 457 ? 6.777 -11.284 -21.577 1.00 96.00 457 PHE A C 1
ATOM 3565 O O . PHE A 1 457 ? 7.516 -11.653 -22.491 1.00 96.00 457 PHE A O 1
ATOM 3572 N N . VAL A 1 458 ? 6.989 -10.172 -20.880 1.00 92.56 458 VAL A N 1
ATOM 3573 C CA . VAL A 1 458 ? 8.115 -9.273 -21.107 1.00 92.56 458 VAL A CA 1
ATOM 3574 C C . VAL A 1 458 ? 8.985 -9.251 -19.864 1.00 92.56 458 VAL A C 1
ATOM 3576 O O . VAL A 1 458 ? 8.568 -8.735 -18.829 1.00 92.56 458 VAL A O 1
ATOM 3579 N N . ASP A 1 459 ? 10.196 -9.781 -19.987 1.00 90.56 459 ASP A N 1
ATOM 3580 C CA . ASP A 1 459 ? 11.146 -9.883 -18.883 1.00 90.56 459 ASP A CA 1
ATOM 3581 C C . ASP A 1 459 ? 12.342 -8.957 -19.105 1.00 90.56 459 ASP A C 1
ATOM 3583 O O . ASP A 1 459 ? 13.153 -9.163 -20.012 1.00 90.56 459 ASP A O 1
ATOM 3587 N N . LEU A 1 460 ? 12.432 -7.901 -18.297 1.00 87.00 460 LEU A N 1
ATOM 3588 C CA . LEU A 1 460 ? 13.493 -6.903 -18.387 1.00 87.00 460 LEU A CA 1
ATOM 3589 C C . LEU A 1 460 ? 14.640 -7.293 -17.458 1.00 87.00 460 LEU A C 1
ATOM 3591 O O . LEU A 1 460 ? 14.487 -7.260 -16.236 1.00 87.00 460 LEU A O 1
ATOM 3595 N N . GLY A 1 461 ? 15.796 -7.601 -18.045 1.00 81.06 461 GLY A N 1
ATOM 3596 C CA . GLY A 1 461 ? 17.006 -7.944 -17.297 1.00 81.06 461 GLY A CA 1
ATOM 3597 C C . GLY A 1 461 ? 17.028 -9.353 -16.699 1.00 81.06 461 GLY A C 1
ATOM 3598 O O . GLY A 1 461 ? 17.867 -9.591 -15.843 1.00 81.06 461 GLY A O 1
ATOM 3599 N N . GLY A 1 462 ? 16.136 -10.260 -17.118 1.00 83.00 462 GLY A N 1
ATOM 3600 C CA . GLY A 1 462 ? 16.230 -11.681 -16.745 1.00 83.00 462 GLY A CA 1
ATOM 3601 C C . GLY A 1 462 ? 17.361 -12.410 -17.469 1.00 83.00 462 GLY A C 1
ATOM 3602 O O . GLY A 1 462 ? 18.037 -11.802 -18.288 1.00 83.00 462 GLY A O 1
ATOM 3603 N N . ASP A 1 463 ? 17.542 -13.710 -17.242 1.00 82.50 463 ASP A N 1
ATOM 3604 C CA . ASP A 1 463 ? 18.684 -14.486 -17.777 1.00 82.50 463 ASP A CA 1
ATOM 3605 C C . ASP A 1 463 ? 18.321 -15.436 -18.934 1.00 82.50 463 ASP A C 1
ATOM 3607 O O . ASP A 1 463 ? 19.110 -16.289 -19.341 1.00 82.50 463 ASP A O 1
ATOM 3611 N N . HIS A 1 464 ? 17.115 -15.316 -19.491 1.00 85.62 464 HIS A N 1
ATOM 3612 C CA . HIS A 1 464 ? 16.654 -16.207 -20.555 1.00 85.62 464 HIS A CA 1
ATOM 3613 C C . HIS A 1 464 ? 17.351 -15.936 -21.906 1.00 85.62 464 HIS A C 1
ATOM 3615 O O . HIS A 1 464 ? 17.539 -14.791 -22.316 1.00 85.62 464 HIS A O 1
ATOM 3621 N N . ASP A 1 465 ? 17.641 -17.001 -22.667 1.00 86.88 465 ASP A N 1
ATOM 3622 C CA . ASP A 1 465 ? 18.266 -16.930 -24.006 1.00 86.88 465 ASP A CA 1
ATOM 3623 C C . ASP A 1 465 ? 17.436 -16.141 -25.040 1.00 86.88 465 ASP A C 1
ATOM 3625 O O . ASP A 1 465 ? 17.954 -15.670 -26.065 1.00 86.88 465 ASP A O 1
ATOM 3629 N N . LYS A 1 466 ? 16.124 -16.037 -24.803 1.00 90.19 466 LYS A N 1
ATOM 3630 C CA . LYS A 1 466 ? 15.171 -15.311 -25.639 1.00 90.19 466 LYS A CA 1
ATOM 3631 C C . LYS A 1 466 ? 14.488 -14.203 -24.857 1.00 90.19 466 LYS A C 1
ATOM 3633 O O . LYS A 1 466 ? 14.164 -14.370 -23.688 1.00 90.19 466 LYS A O 1
ATOM 3638 N N . GLN A 1 467 ? 14.193 -13.109 -25.551 1.00 89.12 467 GLN A N 1
ATOM 3639 C CA . GLN A 1 467 ? 13.474 -11.972 -24.991 1.00 89.12 467 GLN A CA 1
ATOM 3640 C C . GLN A 1 467 ? 12.485 -11.370 -25.981 1.00 89.12 467 GLN A C 1
ATOM 3642 O O . GLN A 1 467 ? 12.721 -11.367 -27.194 1.00 89.12 467 GLN A O 1
ATOM 3647 N N . VAL A 1 468 ? 11.391 -10.829 -25.451 1.00 90.06 468 VAL A N 1
ATOM 3648 C CA . VAL A 1 468 ? 10.472 -9.988 -26.220 1.00 90.06 468 VAL A CA 1
ATOM 3649 C C . VAL A 1 468 ? 11.117 -8.617 -26.395 1.00 90.06 468 VAL A C 1
ATOM 3651 O O . VAL A 1 468 ? 11.445 -7.937 -25.426 1.00 90.06 468 VAL A O 1
ATOM 3654 N N . GLY A 1 469 ? 11.312 -8.227 -27.648 1.00 86.44 469 GLY A N 1
ATOM 3655 C CA . GLY A 1 469 ? 11.850 -6.930 -28.034 1.00 86.44 469 GLY A CA 1
ATOM 3656 C C . GLY A 1 469 ? 10.785 -6.020 -28.625 1.00 86.44 469 GLY A C 1
ATOM 3657 O O . GLY A 1 469 ? 9.907 -6.497 -29.350 1.00 86.44 469 GLY A O 1
ATOM 3658 N N . PHE A 1 470 ? 10.903 -4.719 -28.364 1.00 84.94 470 PHE A N 1
ATOM 3659 C CA . PHE A 1 470 ? 10.040 -3.680 -28.926 1.00 84.94 470 PHE A CA 1
ATOM 3660 C C . PHE A 1 470 ? 10.889 -2.629 -29.632 1.00 84.94 470 PHE A C 1
ATOM 3662 O O . PHE A 1 470 ? 11.812 -2.078 -29.034 1.00 84.94 470 PHE A O 1
ATOM 3669 N N . ASN A 1 471 ? 10.548 -2.304 -30.878 1.00 87.62 471 ASN A N 1
ATOM 3670 C CA . ASN A 1 471 ? 11.092 -1.121 -31.525 1.00 87.62 471 ASN A CA 1
ATOM 3671 C C . ASN A 1 471 ? 10.219 0.094 -31.165 1.00 87.62 471 ASN A C 1
ATOM 3673 O O . ASN A 1 471 ? 9.058 0.198 -31.560 1.00 87.62 471 ASN A O 1
ATOM 3677 N N . PHE A 1 472 ? 10.785 1.036 -30.408 1.00 82.88 472 PHE A N 1
ATOM 3678 C CA . PHE A 1 472 ? 10.108 2.269 -29.985 1.00 82.88 472 PHE A CA 1
ATOM 3679 C C . PHE A 1 472 ? 9.868 3.277 -31.122 1.00 82.88 472 PHE A C 1
ATOM 3681 O O . PHE A 1 472 ? 9.153 4.257 -30.923 1.00 82.88 472 PHE A O 1
ATOM 3688 N N . LEU A 1 473 ? 10.482 3.070 -32.289 1.00 86.75 473 LEU A N 1
ATOM 3689 C CA . LEU A 1 473 ? 10.340 3.917 -33.477 1.00 86.75 473 LEU A CA 1
ATOM 3690 C C . LEU A 1 473 ? 9.362 3.346 -34.501 1.00 86.75 473 LEU A C 1
ATOM 3692 O O . LEU A 1 473 ? 9.042 4.025 -35.479 1.00 86.75 473 LEU A O 1
ATOM 3696 N N . GLU A 1 474 ? 8.909 2.113 -34.288 1.00 83.94 474 GLU A N 1
ATOM 3697 C CA . GLU A 1 474 ? 7.977 1.446 -35.180 1.00 83.94 474 GLU A CA 1
ATOM 3698 C C . GLU A 1 474 ? 6.635 2.172 -35.184 1.00 83.94 474 GLU A C 1
ATOM 3700 O O . GLU A 1 474 ? 6.108 2.570 -34.140 1.00 83.94 474 GLU A O 1
ATOM 3705 N N . ASN A 1 475 ? 6.084 2.368 -36.380 1.00 79.12 475 ASN A N 1
ATOM 3706 C CA . ASN A 1 475 ? 4.804 3.031 -36.515 1.00 79.12 475 ASN A CA 1
ATOM 3707 C C . ASN A 1 475 ? 3.673 2.032 -36.200 1.00 79.12 475 ASN A C 1
ATOM 3709 O O . ASN A 1 475 ? 3.504 1.061 -36.937 1.00 79.12 475 ASN A O 1
ATOM 3713 N N . PRO A 1 476 ? 2.838 2.297 -35.178 1.00 70.25 476 PRO A N 1
ATOM 3714 C CA . PRO A 1 476 ? 1.817 1.358 -34.707 1.00 70.25 476 PRO A CA 1
ATOM 3715 C C . PRO A 1 476 ? 0.735 1.021 -35.745 1.00 70.25 476 PRO A C 1
ATOM 3717 O O . PRO A 1 476 ? -0.006 0.060 -35.579 1.00 70.25 476 PRO A O 1
ATOM 3720 N N . VAL A 1 477 ? 0.606 1.813 -36.814 1.00 71.25 477 VAL A N 1
ATOM 3721 C CA . VAL A 1 477 ? -0.388 1.595 -37.881 1.00 71.25 477 VAL A CA 1
ATOM 3722 C C . VAL A 1 477 ? 0.253 1.239 -39.227 1.00 71.25 477 VAL A C 1
ATOM 3724 O O . VAL A 1 477 ? -0.385 1.320 -40.283 1.00 71.25 477 VAL A O 1
ATOM 3727 N N . GLU A 1 478 ? 1.534 0.875 -39.230 1.00 73.56 478 GLU A N 1
ATOM 3728 C CA . GLU A 1 478 ? 2.228 0.484 -40.450 1.00 73.56 478 GLU A CA 1
ATOM 3729 C C . GLU A 1 478 ? 1.591 -0.761 -41.086 1.00 73.56 478 GLU A C 1
ATOM 3731 O O . GLU A 1 478 ? 1.215 -1.721 -40.424 1.00 73.56 478 GLU A O 1
ATOM 3736 N N . GLY A 1 479 ? 1.374 -0.719 -42.404 1.00 71.94 479 GLY A N 1
ATOM 3737 C CA . GLY A 1 479 ? 0.735 -1.811 -43.146 1.00 71.94 479 GLY A CA 1
ATOM 3738 C C . GLY A 1 479 ? -0.787 -1.944 -42.968 1.00 71.94 479 GLY A C 1
ATOM 3739 O O . GLY A 1 479 ? -1.422 -2.607 -43.795 1.00 71.94 479 GLY A O 1
ATOM 3740 N N . THR A 1 480 ? -1.398 -1.287 -41.975 1.00 68.06 480 THR A N 1
ATOM 3741 C CA . THR A 1 480 ? -2.853 -1.336 -41.720 1.00 68.06 480 THR A CA 1
ATOM 3742 C C . THR A 1 480 ? -3.604 -0.127 -42.282 1.00 68.06 480 THR A C 1
ATOM 3744 O O . THR A 1 480 ? -4.768 -0.248 -42.684 1.00 68.06 480 THR A O 1
ATOM 3747 N N . VAL A 1 481 ? -2.937 1.025 -42.396 1.00 73.00 481 VAL A N 1
ATOM 3748 C CA . VAL A 1 481 ? -3.485 2.248 -43.004 1.00 73.00 481 VAL A CA 1
ATOM 3749 C C . VAL A 1 481 ? -2.642 2.730 -44.188 1.00 73.00 481 VAL A C 1
ATOM 3751 O O . VAL A 1 481 ? -1.485 2.357 -44.357 1.00 73.00 481 VAL A O 1
ATOM 3754 N N . ASP A 1 482 ? -3.236 3.567 -45.043 1.00 76.25 482 ASP A N 1
ATOM 3755 C CA . ASP A 1 482 ? -2.531 4.189 -46.171 1.00 76.25 482 ASP A CA 1
ATOM 3756 C C . ASP A 1 482 ? -1.412 5.122 -45.646 1.00 76.25 482 ASP A C 1
ATOM 3758 O O . ASP A 1 482 ? -1.729 6.012 -44.845 1.00 76.25 482 ASP A O 1
ATOM 3762 N N . PRO A 1 483 ? -0.142 4.970 -46.082 1.00 78.25 483 PRO A N 1
ATOM 3763 C CA . PRO A 1 483 ? 0.965 5.850 -45.691 1.00 78.25 483 PRO A CA 1
ATOM 3764 C C . PRO A 1 483 ? 0.733 7.345 -45.968 1.00 78.25 483 PRO A C 1
ATOM 3766 O O . PRO A 1 483 ? 1.345 8.198 -45.325 1.00 78.25 483 PRO A O 1
ATOM 3769 N N . ASP A 1 484 ? -0.172 7.682 -46.894 1.00 79.19 484 ASP A N 1
ATOM 3770 C CA . ASP A 1 484 ? -0.557 9.067 -47.203 1.00 79.19 484 ASP A CA 1
ATOM 3771 C C . ASP A 1 484 ? -1.766 9.574 -46.371 1.00 79.19 484 ASP A C 1
ATOM 3773 O O . ASP A 1 484 ? -2.276 10.674 -46.609 1.00 79.19 484 ASP A O 1
ATOM 3777 N N . SER A 1 485 ? -2.264 8.793 -45.403 1.00 79.25 485 SER A N 1
ATOM 3778 C CA . SER A 1 485 ? -3.444 9.133 -44.590 1.00 79.25 485 SER A CA 1
ATOM 3779 C C . SER A 1 485 ? -3.147 10.036 -43.384 1.00 79.25 485 SER A C 1
ATOM 3781 O O . SER A 1 485 ? -2.039 10.074 -42.850 1.00 79.25 485 SER A O 1
ATOM 3783 N N . GLU A 1 486 ? -4.183 10.734 -42.895 1.00 77.25 486 GLU A N 1
ATOM 3784 C CA . GLU A 1 486 ? -4.104 11.513 -41.646 1.00 77.25 486 GLU A CA 1
ATOM 3785 C C . GLU A 1 486 ? -3.803 10.627 -40.425 1.00 77.25 486 GLU A C 1
ATOM 3787 O O . GLU A 1 486 ? -3.059 11.052 -39.547 1.00 77.25 486 GLU A O 1
ATOM 3792 N N . ALA A 1 487 ? -4.319 9.392 -40.393 1.00 71.25 487 ALA A N 1
ATOM 3793 C CA . ALA A 1 487 ? -4.067 8.434 -39.315 1.00 71.25 487 ALA A CA 1
ATOM 3794 C C . ALA A 1 487 ? -2.587 8.023 -39.254 1.00 71.25 487 ALA A C 1
ATOM 3796 O O . ALA A 1 487 ? -1.982 8.061 -38.186 1.00 71.25 487 ALA A O 1
ATOM 3797 N N . PHE A 1 488 ? -1.974 7.730 -40.408 1.00 81.31 488 PHE A N 1
ATOM 3798 C CA . PHE A 1 488 ? -0.543 7.412 -40.491 1.00 81.31 488 PHE A CA 1
ATOM 3799 C C . PHE A 1 488 ? 0.330 8.584 -40.024 1.00 81.31 488 PHE A C 1
ATOM 3801 O O . PHE A 1 488 ? 1.281 8.405 -39.265 1.00 81.31 488 PHE A O 1
ATOM 3808 N N . ALA A 1 489 ? -0.009 9.808 -40.442 1.00 80.44 489 ALA A N 1
ATOM 3809 C CA . ALA A 1 489 ? 0.700 11.003 -39.999 1.00 80.44 489 ALA A CA 1
ATOM 3810 C C . ALA A 1 489 ? 0.543 11.251 -38.487 1.00 80.44 489 ALA A C 1
ATOM 3812 O O . ALA A 1 489 ? 1.521 11.603 -37.834 1.00 80.44 489 ALA A O 1
ATOM 3813 N N . SER A 1 490 ? -0.658 11.044 -37.937 1.00 78.44 490 SER A N 1
ATOM 3814 C CA . SER A 1 490 ? -0.948 11.176 -36.502 1.00 78.44 490 SER A CA 1
ATOM 3815 C C . SER A 1 490 ? -0.139 10.187 -35.659 1.00 78.44 490 SER A C 1
ATOM 3817 O O . SER A 1 490 ? 0.471 10.579 -34.666 1.00 78.44 490 SER A O 1
ATOM 3819 N N . ALA A 1 491 ? -0.059 8.924 -36.090 1.00 76.38 491 ALA A N 1
ATOM 3820 C CA . ALA A 1 491 ? 0.723 7.896 -35.409 1.00 76.38 491 ALA A CA 1
ATOM 3821 C C . ALA A 1 491 ? 2.220 8.244 -35.348 1.00 76.38 491 ALA A C 1
ATOM 3823 O O . ALA A 1 491 ? 2.836 8.134 -34.292 1.00 76.38 491 ALA A O 1
ATOM 3824 N N . ILE A 1 492 ? 2.788 8.771 -36.438 1.00 84.62 492 ILE A N 1
ATOM 3825 C CA . ILE A 1 492 ? 4.187 9.230 -36.464 1.00 84.62 492 ILE A CA 1
ATOM 3826 C C . ILE A 1 492 ? 4.419 10.427 -35.537 1.00 84.62 492 ILE A C 1
ATOM 3828 O O . ILE A 1 492 ? 5.461 10.509 -34.887 1.00 84.62 492 ILE A O 1
ATOM 3832 N N . GLU A 1 493 ? 3.477 11.371 -35.472 1.00 84.06 493 GLU A N 1
ATOM 3833 C CA . GLU A 1 493 ? 3.567 12.467 -34.501 1.00 84.06 493 GLU A CA 1
ATOM 3834 C C . GLU A 1 493 ? 3.523 11.938 -33.063 1.00 84.06 493 GLU A C 1
ATOM 3836 O O . GLU A 1 493 ? 4.288 12.417 -32.230 1.00 84.06 493 GLU A O 1
ATOM 3841 N N . SER A 1 494 ? 2.719 10.902 -32.793 1.00 77.62 494 SER A N 1
ATOM 3842 C CA . SER A 1 494 ? 2.702 10.234 -31.490 1.00 77.62 494 SER A CA 1
ATOM 3843 C C . SER A 1 494 ? 4.056 9.609 -31.161 1.00 77.62 494 SER A C 1
ATOM 3845 O O . SER A 1 494 ? 4.601 9.919 -30.113 1.00 77.62 494 SER A O 1
ATOM 3847 N N . VAL A 1 495 ? 4.657 8.830 -32.070 1.00 83.00 495 VAL A N 1
ATOM 3848 C CA . VAL A 1 495 ? 6.006 8.253 -31.877 1.00 83.00 495 VAL A CA 1
ATOM 3849 C C . VAL A 1 495 ? 7.043 9.348 -31.593 1.00 83.00 495 VAL A C 1
ATOM 3851 O O . VAL A 1 495 ? 7.899 9.208 -30.720 1.00 83.00 495 VAL A O 1
ATOM 3854 N N . ALA A 1 496 ? 6.954 10.485 -32.290 1.00 87.19 496 ALA A N 1
ATOM 3855 C CA . ALA A 1 496 ? 7.853 11.612 -32.066 1.00 87.19 496 ALA A CA 1
ATOM 3856 C C . ALA A 1 496 ? 7.651 12.295 -30.704 1.00 87.19 496 ALA A C 1
ATOM 3858 O O . ALA A 1 496 ? 8.633 12.688 -30.068 1.00 87.19 496 ALA A O 1
ATOM 3859 N N . ASP A 1 497 ? 6.404 12.454 -30.259 1.00 80.75 497 ASP A N 1
ATOM 3860 C CA . ASP A 1 497 ? 6.072 12.991 -28.939 1.00 80.75 497 ASP A CA 1
ATOM 3861 C C . ASP A 1 497 ? 6.461 12.020 -27.813 1.00 80.75 497 ASP A C 1
ATOM 3863 O O . ASP A 1 497 ? 6.976 12.466 -26.786 1.00 80.75 497 ASP A O 1
ATOM 3867 N N . ASP A 1 498 ? 6.263 10.715 -28.016 1.00 77.88 498 ASP A N 1
ATOM 3868 C CA . ASP A 1 498 ? 6.658 9.636 -27.106 1.00 77.88 498 ASP A CA 1
ATOM 3869 C C . ASP A 1 498 ? 8.172 9.669 -26.884 1.00 77.88 498 ASP A C 1
ATOM 3871 O O . ASP A 1 498 ? 8.629 9.821 -25.752 1.00 77.88 498 ASP A O 1
ATOM 3875 N N . LEU A 1 499 ? 8.962 9.625 -27.962 1.00 84.56 499 LEU A N 1
ATOM 3876 C CA . LEU A 1 499 ? 10.419 9.633 -27.859 1.00 84.56 499 LEU A CA 1
ATOM 3877 C C . LEU A 1 499 ? 10.949 10.930 -27.236 1.00 84.56 499 LEU A C 1
ATOM 3879 O O . LEU A 1 499 ? 11.877 10.900 -26.428 1.00 84.56 499 LEU A O 1
ATOM 3883 N N . ALA A 1 500 ? 10.352 12.076 -27.578 1.00 83.25 500 ALA A N 1
ATOM 3884 C CA . ALA A 1 500 ? 10.718 13.348 -26.966 1.00 83.25 500 ALA A CA 1
ATOM 3885 C C . ALA A 1 500 ? 10.439 13.364 -25.457 1.00 83.25 500 ALA A C 1
ATOM 3887 O O . ALA A 1 500 ? 11.239 13.928 -24.714 1.00 83.25 500 ALA A O 1
ATOM 3888 N N . ALA A 1 501 ? 9.345 12.744 -25.003 1.00 77.56 501 ALA A N 1
ATOM 3889 C CA . ALA A 1 501 ? 9.037 12.607 -23.582 1.00 77.56 501 ALA A CA 1
ATOM 3890 C C . ALA A 1 501 ? 10.006 11.644 -22.875 1.00 77.56 501 ALA A C 1
ATOM 3892 O O . ALA A 1 501 ? 10.542 11.999 -21.827 1.00 77.56 501 ALA A O 1
ATOM 3893 N N . LEU A 1 502 ? 10.297 10.480 -23.470 1.00 79.69 502 LEU A N 1
ATOM 3894 C CA . LEU A 1 502 ? 11.235 9.498 -22.908 1.00 79.69 502 LEU A CA 1
ATOM 3895 C C . LEU A 1 502 ? 12.652 10.081 -22.766 1.00 79.69 502 LEU A C 1
ATOM 3897 O O . LEU A 1 502 ? 13.287 9.936 -21.723 1.00 79.69 502 LEU A O 1
ATOM 3901 N N . LEU A 1 503 ? 13.142 10.804 -23.779 1.00 80.81 503 LEU A N 1
ATOM 3902 C CA . LEU A 1 503 ? 14.446 11.469 -23.708 1.00 80.81 503 LEU A CA 1
ATOM 3903 C C . LEU A 1 503 ? 14.436 12.686 -22.779 1.00 80.81 503 LEU A C 1
ATOM 3905 O O . LEU A 1 503 ? 15.447 12.957 -22.130 1.00 80.81 503 LEU A O 1
ATOM 3909 N N . ALA A 1 504 ? 13.318 13.415 -22.670 1.00 78.00 504 ALA A N 1
ATOM 3910 C CA . ALA A 1 504 ? 13.167 14.471 -21.669 1.00 78.00 504 ALA A CA 1
ATOM 3911 C C . ALA A 1 504 ? 13.349 13.902 -20.250 1.00 78.00 504 ALA A C 1
ATOM 3913 O O . ALA A 1 504 ? 14.123 14.457 -19.470 1.00 78.00 504 ALA A O 1
ATOM 3914 N N . GLN A 1 505 ? 12.710 12.761 -19.987 1.00 73.81 505 GLN A N 1
ATOM 3915 C CA . GLN A 1 505 ? 12.717 12.024 -18.726 1.00 73.81 505 GLN A CA 1
ATOM 3916 C C . GLN A 1 505 ? 14.090 11.436 -18.363 1.00 73.81 505 GLN A C 1
ATOM 3918 O O . GLN A 1 505 ? 14.467 11.451 -17.194 1.00 73.81 505 GLN A O 1
ATOM 3923 N N . ALA A 1 506 ? 14.863 10.963 -19.347 1.00 68.94 506 ALA A N 1
ATOM 3924 C CA . ALA A 1 506 ? 16.196 10.393 -19.124 1.00 68.94 506 ALA A CA 1
ATOM 3925 C C . ALA A 1 506 ? 17.200 11.361 -18.483 1.00 68.94 506 ALA A C 1
ATOM 3927 O O . ALA A 1 506 ? 18.093 10.931 -17.766 1.00 68.94 506 ALA A O 1
ATOM 3928 N N . GLY A 1 507 ? 17.072 12.667 -18.743 1.00 59.91 507 GLY A N 1
ATOM 3929 C CA . GLY A 1 507 ? 18.056 13.660 -18.303 1.00 59.91 507 GLY A CA 1
ATOM 3930 C C . GLY A 1 507 ? 17.785 14.321 -16.951 1.00 59.91 507 GLY A C 1
ATOM 3931 O O . GLY A 1 507 ? 18.423 15.332 -16.665 1.00 59.91 507 GLY A O 1
ATOM 3932 N N . GLY A 1 508 ? 16.838 13.813 -16.155 1.00 58.62 508 GLY A N 1
ATOM 3933 C CA . GLY A 1 508 ? 16.524 14.340 -14.820 1.00 58.62 508 GLY A CA 1
ATOM 3934 C C . GLY A 1 508 ? 15.962 15.773 -14.800 1.00 58.62 508 GLY A C 1
ATOM 3935 O O . GLY A 1 508 ? 15.586 16.333 -15.828 1.00 58.62 508 GLY A O 1
ATOM 3936 N N . SER A 1 509 ? 15.914 16.385 -13.608 1.00 49.47 509 SER A N 1
ATOM 3937 C CA . SER A 1 509 ? 15.337 17.722 -13.350 1.00 49.47 509 SER A CA 1
ATOM 3938 C C . SER A 1 509 ? 16.148 18.905 -13.910 1.00 49.47 509 SER A C 1
ATOM 3940 O O . SER A 1 509 ? 15.883 20.062 -13.566 1.00 49.47 509 SER A O 1
ATOM 3942 N N . ASP A 1 510 ? 17.169 18.652 -14.729 1.00 50.84 510 ASP A N 1
ATOM 3943 C CA . ASP A 1 510 ? 18.005 19.707 -15.287 1.00 50.84 510 ASP A CA 1
ATOM 3944 C C . ASP A 1 510 ? 17.270 20.458 -16.406 1.00 50.84 510 ASP A C 1
ATOM 3946 O O . ASP A 1 510 ? 16.908 19.913 -17.450 1.00 50.84 510 ASP A O 1
ATOM 3950 N N . ASN A 1 511 ? 17.100 21.769 -16.196 1.00 48.38 511 ASN A N 1
ATOM 3951 C CA . ASN A 1 511 ? 16.383 22.735 -17.045 1.00 48.38 511 ASN A CA 1
ATOM 3952 C C . ASN A 1 511 ? 16.942 22.914 -18.482 1.00 48.38 511 ASN A C 1
ATOM 3954 O O . ASN A 1 511 ? 16.601 23.890 -19.157 1.00 48.38 511 ASN A O 1
ATOM 3958 N N . TYR A 1 512 ? 17.808 22.023 -18.973 1.00 55.31 512 TYR A N 1
ATOM 3959 C CA . TYR A 1 512 ? 18.422 22.110 -20.302 1.00 55.31 512 TYR A CA 1
ATOM 3960 C C . TYR A 1 512 ? 17.721 21.252 -21.377 1.00 55.31 512 TYR A C 1
ATOM 3962 O O . TYR A 1 512 ? 18.245 21.083 -22.472 1.00 55.31 512 TYR A O 1
ATOM 3970 N N . TRP A 1 513 ? 16.501 20.750 -21.150 1.00 69.75 513 TRP A N 1
ATOM 3971 C CA . TRP A 1 513 ? 15.656 20.260 -22.254 1.00 69.75 513 TRP A CA 1
ATOM 3972 C C . TRP A 1 513 ? 14.871 21.419 -22.887 1.00 69.75 513 TRP A C 1
ATOM 3974 O O . TRP A 1 513 ? 13.712 21.683 -22.574 1.00 69.75 513 TRP A O 1
ATOM 3984 N N . GLY A 1 514 ? 15.547 22.192 -23.740 1.00 75.88 514 GLY A N 1
ATOM 3985 C CA . GLY A 1 514 ? 14.962 23.366 -24.395 1.00 75.88 514 GLY A CA 1
ATOM 3986 C C . GLY A 1 514 ? 14.224 23.059 -25.705 1.00 75.88 514 GLY A C 1
ATOM 3987 O O . GLY A 1 514 ? 14.349 21.982 -26.285 1.00 75.88 514 GLY A O 1
ATOM 3988 N N . ALA A 1 515 ? 13.554 24.076 -26.262 1.00 81.31 515 ALA A N 1
ATOM 3989 C CA . ALA A 1 515 ? 12.842 23.993 -27.548 1.00 81.31 515 ALA A CA 1
ATOM 3990 C C . ALA A 1 515 ? 13.720 23.527 -28.732 1.00 81.31 515 ALA A C 1
ATOM 3992 O O . ALA A 1 515 ? 13.204 23.050 -29.743 1.00 81.31 515 ALA A O 1
ATOM 3993 N N . LEU A 1 516 ? 15.049 23.679 -28.635 1.00 85.00 516 LEU A N 1
ATOM 3994 C CA . LEU A 1 516 ? 15.984 23.138 -29.621 1.00 85.00 516 LEU A CA 1
ATOM 3995 C C . LEU A 1 516 ? 16.048 21.606 -29.558 1.00 85.00 516 LEU A C 1
ATOM 3997 O O . LEU A 1 516 ? 15.906 20.980 -30.604 1.00 85.00 516 LEU A O 1
ATOM 4001 N N . MET A 1 517 ? 16.224 21.027 -28.365 1.00 86.81 517 MET A N 1
ATOM 4002 C CA . MET A 1 517 ? 16.339 19.575 -28.159 1.00 86.81 517 MET A CA 1
ATOM 4003 C C . MET A 1 517 ? 15.044 18.868 -28.537 1.00 86.81 517 MET A C 1
ATOM 4005 O O . MET A 1 517 ? 15.069 17.890 -29.280 1.00 86.81 517 MET A O 1
ATOM 4009 N N . GLU A 1 518 ? 13.903 19.430 -28.133 1.00 85.38 518 GLU A N 1
ATOM 4010 C CA . GLU A 1 518 ? 12.591 18.916 -28.525 1.00 85.38 518 GLU A CA 1
ATOM 4011 C C . GLU A 1 518 ? 12.422 18.927 -30.055 1.00 85.38 518 GLU A C 1
ATOM 4013 O O . GLU A 1 518 ? 11.983 17.945 -30.652 1.00 85.38 518 GLU A O 1
ATOM 4018 N N . ARG A 1 519 ? 12.832 20.012 -30.725 1.00 87.12 519 ARG A N 1
ATOM 4019 C CA . ARG A 1 519 ? 12.753 20.113 -32.188 1.00 87.12 519 ARG A CA 1
ATOM 4020 C C . ARG A 1 519 ? 13.666 19.111 -32.898 1.00 87.12 519 ARG A C 1
ATOM 4022 O O . ARG A 1 519 ? 13.218 18.515 -33.875 1.00 87.12 519 ARG A O 1
ATOM 4029 N N . VAL A 1 520 ? 14.911 18.947 -32.445 1.00 89.62 520 VAL A N 1
ATOM 4030 C CA . VAL A 1 520 ? 15.870 17.993 -33.035 1.00 89.62 520 VAL A CA 1
ATOM 4031 C C . VAL A 1 520 ? 15.375 16.561 -32.837 1.00 89.62 520 VAL A C 1
ATOM 4033 O O . VAL A 1 520 ? 15.251 15.826 -33.813 1.00 89.62 520 VAL A O 1
ATOM 4036 N N . THR A 1 521 ? 14.979 16.203 -31.615 1.00 90.75 521 THR A N 1
ATOM 4037 C CA . THR A 1 521 ? 14.465 14.868 -31.269 1.00 90.75 521 THR A CA 1
ATOM 4038 C C . THR A 1 521 ? 13.245 14.502 -32.102 1.00 90.75 521 THR A C 1
ATOM 4040 O O . THR A 1 521 ? 13.233 13.477 -32.778 1.00 90.75 521 THR A O 1
ATOM 4043 N N . LYS A 1 522 ? 12.237 15.383 -32.155 1.00 90.44 522 LYS A N 1
ATOM 4044 C CA . LYS A 1 522 ? 11.037 15.128 -32.958 1.00 90.44 522 LYS A CA 1
ATOM 4045 C C . LYS A 1 522 ? 11.331 15.107 -34.459 1.00 90.44 522 LYS A C 1
ATOM 4047 O O . LYS A 1 522 ? 10.563 14.534 -35.224 1.00 90.44 522 LYS A O 1
ATOM 4052 N N . ASN A 1 523 ? 12.378 15.783 -34.934 1.00 90.31 523 ASN A N 1
ATOM 4053 C CA . ASN A 1 523 ? 12.773 15.697 -36.340 1.00 90.31 523 ASN A CA 1
ATOM 4054 C C . ASN A 1 523 ? 13.396 14.331 -36.662 1.00 90.31 523 ASN A C 1
ATOM 4056 O O . ASN A 1 523 ? 13.007 13.726 -37.659 1.00 90.31 523 ASN A O 1
ATOM 4060 N N . LEU A 1 524 ? 14.293 13.841 -35.801 1.00 91.19 524 LEU A N 1
ATOM 4061 C CA . LEU A 1 524 ? 14.892 12.510 -35.916 1.00 91.19 524 LEU A CA 1
ATOM 4062 C C . LEU A 1 524 ? 13.829 11.423 -35.834 1.00 91.19 524 LEU A C 1
ATOM 4064 O O . LEU A 1 524 ? 13.726 10.624 -36.755 1.00 91.19 524 LEU A O 1
ATOM 4068 N N . ALA A 1 525 ? 12.975 11.456 -34.810 1.00 90.94 525 ALA A N 1
ATOM 4069 C CA . ALA A 1 525 ? 11.903 10.481 -34.632 1.00 90.94 525 ALA A CA 1
ATOM 4070 C C . ALA A 1 525 ? 11.015 10.359 -35.874 1.00 90.94 525 ALA A C 1
ATOM 4072 O O . ALA A 1 525 ? 10.814 9.264 -36.384 1.00 90.94 525 ALA A O 1
ATOM 4073 N N . ARG A 1 526 ? 10.564 11.489 -36.435 1.00 89.81 526 ARG A N 1
ATOM 4074 C CA . ARG A 1 526 ? 9.759 11.489 -37.666 1.00 89.81 526 ARG A CA 1
ATOM 4075 C C . ARG A 1 526 ? 10.518 10.951 -38.876 1.00 89.81 526 ARG A C 1
ATOM 4077 O O . ARG A 1 526 ? 9.900 10.346 -39.742 1.00 89.81 526 ARG A O 1
ATOM 4084 N N . GLY A 1 527 ? 11.810 11.253 -39.001 1.00 89.25 527 GLY A N 1
ATOM 4085 C CA . GLY A 1 527 ? 12.616 10.782 -40.126 1.00 89.25 527 GLY A CA 1
ATOM 4086 C C . GLY A 1 527 ? 12.885 9.284 -40.045 1.00 89.25 527 GLY A C 1
ATOM 4087 O O . GLY A 1 527 ? 12.766 8.593 -41.050 1.00 89.25 527 GLY A O 1
ATOM 4088 N N . PHE A 1 528 ? 13.166 8.790 -38.842 1.00 90.50 528 PHE A N 1
ATOM 4089 C CA . PHE A 1 528 ? 13.412 7.382 -38.567 1.00 90.50 528 PHE A CA 1
ATOM 4090 C C . PHE A 1 528 ? 12.129 6.555 -38.693 1.00 90.50 528 PHE A C 1
ATOM 4092 O O . PHE A 1 528 ? 12.126 5.590 -39.441 1.00 90.50 528 PHE A O 1
ATOM 4099 N N . ALA A 1 529 ? 11.015 6.988 -38.099 1.00 87.44 529 ALA A N 1
ATOM 4100 C CA . ALA A 1 529 ? 9.723 6.296 -38.201 1.00 87.44 529 ALA A CA 1
ATOM 4101 C C . ALA A 1 529 ? 9.112 6.307 -39.621 1.00 87.44 529 ALA A C 1
ATOM 4103 O O . ALA A 1 529 ? 8.180 5.566 -39.907 1.00 87.44 529 ALA A O 1
ATOM 4104 N N . LYS A 1 530 ? 9.592 7.179 -40.523 1.00 85.94 530 LYS A N 1
ATOM 4105 C CA . LYS A 1 530 ? 9.214 7.192 -41.955 1.00 85.94 530 LYS A CA 1
ATOM 4106 C C . LYS A 1 530 ? 10.171 6.408 -42.841 1.00 85.94 530 LYS A C 1
ATOM 4108 O O . LYS A 1 530 ? 9.927 6.293 -44.043 1.00 85.94 530 LYS A O 1
ATOM 4113 N N . SER A 1 531 ? 11.292 5.975 -42.285 1.00 84.75 531 SER A N 1
ATOM 4114 C CA . SER A 1 531 ? 12.324 5.272 -43.020 1.00 84.75 531 SER A CA 1
ATOM 4115 C C . SER A 1 531 ? 11.844 3.855 -43.331 1.00 84.75 531 SER A C 1
ATOM 4117 O O . SER A 1 531 ? 11.396 3.175 -42.419 1.00 84.75 531 SER A O 1
ATOM 4119 N N . PRO A 1 532 ? 12.007 3.344 -44.561 1.00 76.81 532 PRO A N 1
ATOM 4120 C CA . PRO A 1 532 ? 11.781 1.928 -44.856 1.00 76.81 532 PRO A CA 1
ATOM 4121 C C . PRO A 1 532 ? 12.941 1.034 -44.383 1.00 76.81 532 PRO A C 1
ATOM 4123 O O . PRO A 1 532 ? 13.072 -0.103 -44.829 1.00 76.81 532 PRO A O 1
ATOM 4126 N N . TRP A 1 533 ? 13.846 1.573 -43.566 1.00 81.50 533 TRP A N 1
ATOM 4127 C CA . TRP A 1 533 ? 14.929 0.826 -42.935 1.00 81.50 533 TRP A CA 1
ATOM 4128 C C . TRP A 1 533 ? 14.511 0.540 -41.501 1.00 81.50 533 TRP A C 1
ATOM 4130 O O . TRP A 1 533 ? 13.957 1.420 -40.846 1.00 81.50 533 TRP A O 1
ATOM 4140 N N . GLU A 1 534 ? 14.862 -0.644 -41.017 1.00 82.62 534 GLU A N 1
ATOM 4141 C CA . GLU A 1 534 ? 14.710 -1.061 -39.624 1.00 82.62 534 GLU A CA 1
ATOM 4142 C C . GLU A 1 534 ? 15.701 -0.273 -38.748 1.00 82.62 534 GLU A C 1
ATOM 4144 O O . GLU A 1 534 ? 16.826 -0.708 -38.503 1.00 82.62 534 GLU A O 1
ATOM 4149 N N . LEU A 1 535 ? 15.325 0.956 -38.385 1.00 89.00 535 LEU A N 1
ATOM 4150 C CA . LEU A 1 535 ? 16.143 1.868 -37.587 1.00 89.00 535 LEU A CA 1
ATOM 4151 C C . LEU A 1 535 ? 15.746 1.826 -36.114 1.00 89.00 535 LEU A C 1
ATOM 4153 O O . LEU A 1 535 ? 14.577 1.659 -35.766 1.00 89.00 535 LEU A O 1
ATOM 4157 N N . THR A 1 536 ? 16.738 2.057 -35.261 1.00 90.50 536 THR A N 1
ATOM 4158 C CA . THR A 1 536 ? 16.636 1.971 -33.802 1.00 90.50 536 THR A CA 1
ATOM 4159 C C . THR A 1 536 ? 16.971 3.306 -33.127 1.00 90.50 536 THR A C 1
ATOM 4161 O O . THR A 1 536 ? 17.434 4.256 -33.763 1.00 90.50 536 THR A O 1
ATOM 4164 N N . ILE A 1 537 ? 16.766 3.419 -31.812 1.00 89.94 537 ILE A N 1
ATOM 4165 C CA . ILE A 1 537 ? 17.229 4.609 -31.072 1.00 89.94 537 ILE A CA 1
ATOM 4166 C C . ILE A 1 537 ? 18.769 4.636 -31.023 1.00 89.94 537 ILE A C 1
ATOM 4168 O O . ILE A 1 537 ? 19.364 5.713 -31.059 1.00 89.94 537 ILE A O 1
ATOM 4172 N N . LEU A 1 538 ? 19.430 3.471 -31.030 1.00 90.44 538 LEU A N 1
ATOM 4173 C CA . LEU A 1 538 ? 20.889 3.375 -31.151 1.00 90.44 538 LEU A CA 1
ATOM 4174 C C . LEU A 1 538 ? 21.388 4.023 -32.456 1.00 90.44 538 LEU A C 1
ATOM 4176 O O . LEU A 1 538 ? 22.374 4.760 -32.458 1.00 90.44 538 LEU A O 1
ATOM 4180 N N . ASP A 1 539 ? 20.671 3.824 -33.562 1.00 91.12 539 ASP A N 1
ATOM 4181 C CA . ASP A 1 539 ? 20.963 4.489 -34.833 1.00 91.12 539 ASP A CA 1
ATOM 4182 C C . ASP A 1 539 ? 20.853 6.022 -34.735 1.00 91.12 539 ASP A C 1
ATOM 4184 O O . ASP A 1 539 ? 21.586 6.734 -35.422 1.00 91.12 539 ASP A O 1
ATOM 4188 N N . MET A 1 540 ? 19.979 6.557 -33.871 1.00 91.69 540 MET A N 1
ATOM 4189 C CA . MET A 1 540 ? 19.865 8.006 -33.655 1.00 91.69 540 MET A CA 1
ATOM 4190 C C . MET A 1 540 ? 21.091 8.586 -32.958 1.00 91.69 540 MET A C 1
ATOM 4192 O O . MET A 1 540 ? 21.534 9.673 -33.331 1.00 91.69 540 MET A O 1
ATOM 4196 N N . TYR A 1 541 ? 21.648 7.866 -31.979 1.00 91.12 541 TYR A N 1
ATOM 4197 C CA . TYR A 1 541 ? 22.908 8.242 -31.336 1.00 91.12 541 TYR A CA 1
ATOM 4198 C C . TYR A 1 541 ? 24.022 8.353 -32.381 1.00 91.12 541 TYR A C 1
ATOM 4200 O O . TYR A 1 541 ? 24.638 9.411 -32.533 1.00 91.12 541 TYR A O 1
ATOM 4208 N N . TYR A 1 542 ? 24.203 7.308 -33.193 1.00 89.38 542 TYR A N 1
ATOM 4209 C CA . TYR A 1 542 ? 25.219 7.316 -34.243 1.00 89.38 542 TYR A CA 1
ATOM 4210 C C . TYR A 1 542 ? 24.940 8.336 -35.348 1.00 89.38 542 TYR A C 1
ATOM 4212 O O . TYR A 1 542 ? 25.881 8.891 -35.901 1.00 89.38 542 TYR A O 1
ATOM 4220 N N . ALA A 1 543 ? 23.679 8.643 -35.661 1.00 89.38 543 ALA A N 1
ATOM 4221 C CA . ALA A 1 543 ? 23.333 9.678 -36.635 1.00 89.38 543 ALA A CA 1
ATOM 4222 C C . ALA A 1 543 ? 23.698 11.098 -36.166 1.00 89.38 543 ALA A C 1
ATOM 4224 O O . ALA A 1 543 ? 23.849 11.993 -37.001 1.00 89.38 543 ALA A O 1
ATOM 4225 N N . LEU A 1 544 ? 23.834 11.316 -34.855 1.00 89.69 544 LEU A N 1
ATOM 4226 C CA . LEU A 1 544 ? 24.178 12.609 -34.263 1.00 89.69 544 LEU A CA 1
ATOM 4227 C C . LEU A 1 544 ? 25.656 12.754 -33.884 1.00 89.69 544 LEU A C 1
ATOM 4229 O O . LEU A 1 544 ? 26.095 13.888 -33.691 1.00 89.69 544 LEU A O 1
ATOM 4233 N N . SER A 1 545 ? 26.404 11.648 -33.811 1.00 83.94 545 SER A N 1
ATOM 4234 C CA . SER A 1 545 ? 27.719 11.565 -33.157 1.00 83.94 545 SER A CA 1
ATOM 4235 C C . SER A 1 545 ? 28.792 12.501 -33.722 1.00 83.94 545 SER A C 1
ATOM 4237 O O . SER A 1 545 ? 29.700 12.897 -33.001 1.00 83.94 545 SER A O 1
ATOM 4239 N N . ASN A 1 546 ? 28.721 12.845 -35.008 1.00 84.00 546 ASN A N 1
ATOM 4240 C CA . ASN A 1 546 ? 29.603 13.818 -35.649 1.00 84.00 546 ASN A CA 1
ATOM 4241 C C . ASN A 1 546 ? 28.964 14.403 -36.917 1.00 84.00 546 ASN A C 1
ATOM 4243 O O . ASN A 1 546 ? 27.931 13.928 -37.400 1.00 84.00 546 ASN A O 1
ATOM 4247 N N . GLU A 1 547 ? 29.590 15.443 -37.471 1.00 84.00 547 GLU A N 1
ATOM 4248 C CA . GLU A 1 547 ? 29.104 16.134 -38.670 1.00 84.00 547 GLU A CA 1
ATOM 4249 C C . GLU A 1 547 ? 28.908 15.184 -39.866 1.00 84.00 547 GLU A C 1
ATOM 4251 O O . GLU A 1 547 ? 27.868 15.235 -40.531 1.00 84.00 547 GLU A O 1
ATOM 4256 N N . ASP A 1 548 ? 29.857 14.277 -40.112 1.00 82.62 548 ASP A N 1
ATOM 4257 C CA . ASP A 1 548 ? 29.785 13.314 -41.217 1.00 82.62 548 ASP A CA 1
ATOM 4258 C C . ASP A 1 548 ? 28.583 12.368 -41.071 1.00 82.62 548 ASP A C 1
ATOM 4260 O O . ASP A 1 548 ? 27.880 12.078 -42.044 1.00 82.62 548 ASP A O 1
ATOM 4264 N N . ALA A 1 549 ? 28.289 11.906 -39.855 1.00 83.00 549 ALA A N 1
ATOM 4265 C CA . ALA A 1 549 ? 27.118 11.087 -39.573 1.00 83.00 549 ALA A CA 1
ATOM 4266 C C . ALA A 1 549 ? 25.804 11.852 -39.794 1.00 83.00 549 ALA A C 1
ATOM 4268 O O . ALA A 1 549 ? 24.888 11.323 -40.434 1.00 83.00 549 ALA A O 1
ATOM 4269 N N . ARG A 1 550 ? 25.742 13.131 -39.398 1.00 89.25 550 ARG A N 1
ATOM 4270 C CA . ARG A 1 550 ? 24.579 13.995 -39.667 1.00 89.25 550 ARG A CA 1
ATOM 4271 C C . ARG A 1 550 ? 24.365 14.212 -41.166 1.00 89.25 550 ARG A C 1
ATOM 4273 O O . ARG A 1 550 ? 23.226 14.212 -41.639 1.00 89.25 550 ARG A O 1
ATOM 4280 N N . GLN A 1 551 ? 25.441 14.344 -41.944 1.00 84.44 551 GLN A N 1
ATOM 4281 C CA . GLN A 1 551 ? 25.368 14.428 -43.408 1.00 84.44 551 GLN A CA 1
ATOM 4282 C C . GLN A 1 551 ? 24.922 13.105 -44.056 1.00 84.44 551 GLN A C 1
ATOM 4284 O O . GLN A 1 551 ? 24.157 13.128 -45.030 1.00 84.44 551 GLN A O 1
ATOM 4289 N N . ARG A 1 552 ? 25.347 11.952 -43.515 1.00 83.56 552 ARG A N 1
ATOM 4290 C CA . ARG A 1 552 ? 24.851 10.627 -43.934 1.00 83.56 552 ARG A CA 1
ATOM 4291 C C . ARG A 1 552 ? 23.350 10.495 -43.679 1.00 83.56 552 ARG A C 1
ATOM 4293 O O . ARG A 1 552 ? 22.628 10.116 -44.598 1.00 83.56 552 ARG A O 1
ATOM 4300 N N . TYR A 1 553 ? 22.865 10.901 -42.506 1.00 88.56 553 TYR A N 1
ATOM 4301 C CA . TYR A 1 553 ? 21.430 10.938 -42.202 1.00 88.56 553 TYR A CA 1
ATOM 4302 C C . TYR A 1 553 ? 20.645 11.863 -43.144 1.00 88.56 553 TYR A C 1
ATOM 4304 O O . TYR A 1 553 ? 19.630 11.459 -43.710 1.00 88.56 553 TYR A O 1
ATOM 4312 N N . ALA A 1 554 ? 21.137 13.076 -43.409 1.00 85.75 554 ALA A N 1
ATOM 4313 C CA . ALA A 1 554 ? 20.496 13.975 -44.372 1.00 85.75 554 ALA A CA 1
ATOM 4314 C C . ALA A 1 554 ? 20.430 13.371 -45.791 1.00 85.75 554 ALA A C 1
ATOM 4316 O O . ALA A 1 554 ? 19.447 13.560 -46.510 1.00 85.75 554 ALA A O 1
ATOM 4317 N N . SER A 1 555 ? 21.464 12.627 -46.195 1.00 84.00 555 SER A N 1
ATOM 4318 C CA . SER A 1 555 ? 21.503 11.928 -47.485 1.00 84.00 555 SER A CA 1
ATOM 4319 C C . SER A 1 555 ? 20.505 10.767 -47.534 1.00 84.00 555 SER A C 1
ATOM 4321 O O . SER A 1 555 ? 19.756 10.676 -48.503 1.00 84.00 555 SER A O 1
ATOM 4323 N N . HIS A 1 556 ? 20.407 9.978 -46.460 1.00 83.81 556 HIS A N 1
ATOM 4324 C CA . HIS A 1 556 ? 19.407 8.915 -46.297 1.00 83.81 556 HIS A CA 1
ATOM 4325 C C . HIS A 1 556 ? 17.975 9.428 -46.507 1.00 83.81 556 HIS A C 1
ATOM 4327 O O . HIS A 1 556 ? 17.249 8.934 -47.366 1.00 83.81 556 HIS A O 1
ATOM 4333 N N . LEU A 1 557 ? 17.596 10.512 -45.821 1.00 83.94 557 LEU A N 1
ATOM 4334 C CA . LEU A 1 557 ? 16.266 11.119 -45.984 1.00 83.94 557 LEU A CA 1
ATOM 4335 C C . LEU A 1 557 ? 15.968 11.560 -47.428 1.00 83.94 557 LEU A C 1
ATOM 4337 O O . LEU A 1 557 ? 14.806 11.589 -47.841 1.00 83.94 557 LEU A O 1
ATOM 4341 N N . SER A 1 558 ? 17.006 11.923 -48.186 1.00 76.12 558 SER A N 1
ATOM 4342 C CA . SER A 1 558 ? 16.879 12.344 -49.588 1.00 76.12 558 SER A CA 1
ATOM 4343 C C . SER A 1 558 ? 16.594 11.157 -50.501 1.00 76.12 558 SER A C 1
ATOM 4345 O O . SER A 1 558 ? 15.729 11.237 -51.378 1.00 76.12 558 SER A O 1
ATOM 4347 N N . ASP A 1 559 ? 17.314 10.055 -50.282 1.00 70.06 559 ASP A N 1
ATOM 4348 C CA . ASP A 1 559 ? 17.164 8.814 -51.039 1.00 70.06 559 ASP A CA 1
ATOM 4349 C C . ASP A 1 559 ? 15.764 8.216 -50.824 1.00 70.06 559 ASP A C 1
ATOM 4351 O O . ASP A 1 559 ? 15.106 7.819 -51.792 1.00 70.06 559 ASP A O 1
ATOM 4355 N N . GLU A 1 560 ? 15.251 8.309 -49.593 1.00 75.19 560 GLU A N 1
ATOM 4356 C CA . GLU A 1 560 ? 13.904 7.864 -49.206 1.00 75.19 560 GLU A CA 1
ATOM 4357 C C . GLU A 1 560 ? 12.789 8.893 -49.479 1.00 75.19 560 GLU A C 1
ATOM 4359 O O . GLU A 1 560 ? 11.612 8.654 -49.212 1.00 75.19 560 GLU A O 1
ATOM 4364 N N . ARG A 1 561 ? 13.120 10.041 -50.090 1.00 70.94 561 ARG A N 1
ATOM 4365 C CA . ARG A 1 561 ? 12.174 11.101 -50.505 1.00 70.94 561 ARG A CA 1
ATOM 4366 C C . ARG A 1 561 ? 11.362 11.728 -49.363 1.00 70.94 561 ARG A C 1
ATOM 4368 O O . ARG A 1 561 ? 10.239 12.196 -49.578 1.00 70.94 561 ARG A O 1
ATOM 4375 N N . ILE A 1 562 ? 11.942 11.846 -48.172 1.00 77.81 562 ILE A N 1
ATOM 4376 C CA . ILE A 1 562 ? 11.320 12.453 -46.985 1.00 77.81 562 ILE A CA 1
ATOM 4377 C C . ILE A 1 562 ? 11.548 13.983 -47.000 1.00 77.81 562 ILE A C 1
ATOM 4379 O O . ILE A 1 562 ? 12.156 14.583 -46.111 1.00 77.81 562 ILE A O 1
ATOM 4383 N N . ALA A 1 563 ? 11.047 14.636 -48.056 1.00 66.38 563 ALA A N 1
ATOM 4384 C CA . ALA A 1 563 ? 11.494 15.959 -48.519 1.00 66.38 563 ALA A CA 1
ATOM 4385 C C . ALA A 1 563 ? 11.386 17.117 -47.500 1.00 66.38 563 ALA A C 1
ATOM 4387 O O . ALA A 1 563 ? 12.176 18.056 -47.549 1.00 66.38 563 ALA A O 1
ATOM 4388 N N . PHE A 1 564 ? 10.414 17.089 -46.579 1.00 73.62 564 PHE A N 1
ATOM 4389 C CA . PHE A 1 564 ? 10.243 18.159 -45.579 1.00 73.62 564 PHE A CA 1
ATOM 4390 C C . PHE A 1 564 ? 11.152 18.004 -44.351 1.00 73.62 564 PHE A C 1
ATOM 4392 O O . PHE A 1 564 ? 11.443 18.995 -43.685 1.00 73.62 564 PHE A O 1
ATOM 4399 N N . ILE A 1 565 ? 11.594 16.780 -44.049 1.00 81.62 565 ILE A N 1
ATOM 4400 C CA . ILE A 1 565 ? 12.537 16.495 -42.956 1.00 81.62 565 ILE A CA 1
ATOM 4401 C C . ILE A 1 565 ? 13.966 16.669 -43.474 1.00 81.62 565 ILE A C 1
ATOM 4403 O O . ILE A 1 565 ? 14.797 17.249 -42.777 1.00 81.62 565 ILE A O 1
ATOM 4407 N N . GLU A 1 566 ? 14.211 16.263 -44.726 1.00 84.19 566 GLU A N 1
ATOM 4408 C CA . GLU A 1 566 ? 15.487 16.424 -45.429 1.00 84.19 566 GLU A CA 1
ATOM 4409 C C . GLU A 1 566 ? 16.005 17.870 -45.374 1.00 84.19 566 GLU A C 1
ATOM 4411 O O . GLU A 1 566 ? 17.159 18.090 -45.019 1.00 84.19 566 GLU A O 1
ATOM 4416 N N . ASP A 1 567 ? 15.158 18.865 -45.670 1.00 81.69 567 ASP A N 1
ATOM 4417 C CA . ASP A 1 567 ? 15.565 20.279 -45.708 1.00 81.69 567 ASP A CA 1
ATOM 4418 C C . ASP A 1 567 ? 16.068 20.781 -44.343 1.00 81.69 567 ASP A C 1
ATOM 4420 O O . ASP A 1 567 ? 17.038 21.537 -44.264 1.00 81.69 567 ASP A O 1
ATOM 4424 N N . TYR A 1 568 ? 15.451 20.316 -43.254 1.00 85.31 568 TYR A N 1
ATOM 4425 C CA . TYR A 1 568 ? 15.914 20.606 -41.899 1.00 85.31 568 TYR A CA 1
ATOM 4426 C C . TYR A 1 568 ? 17.214 19.857 -41.579 1.00 85.31 568 TYR A C 1
ATOM 4428 O O . TYR A 1 568 ? 18.162 20.465 -41.078 1.00 85.31 568 TYR A O 1
ATOM 4436 N N . ALA A 1 569 ? 17.286 18.561 -41.896 1.00 84.06 569 ALA A N 1
ATOM 4437 C CA . ALA A 1 569 ? 18.461 17.740 -41.622 1.00 84.06 569 ALA A CA 1
ATOM 4438 C C . ALA A 1 569 ? 19.711 18.260 -42.358 1.00 84.06 569 ALA A C 1
ATOM 4440 O O . ALA A 1 569 ? 20.772 18.401 -41.756 1.00 84.06 569 ALA A O 1
ATOM 4441 N N . ARG A 1 570 ? 19.566 18.615 -43.640 1.00 83.56 570 ARG A N 1
ATOM 4442 C CA . ARG A 1 570 ? 20.653 19.043 -44.533 1.00 83.56 570 ARG A CA 1
ATOM 4443 C C . ARG A 1 570 ? 21.122 20.481 -44.308 1.00 83.56 570 ARG A C 1
ATOM 4445 O O . ARG A 1 570 ? 22.287 20.768 -44.547 1.00 83.56 570 ARG A O 1
ATOM 4452 N N . ASN A 1 571 ? 20.227 21.395 -43.929 1.00 81.75 571 ASN A N 1
ATOM 4453 C CA . ASN A 1 571 ? 20.568 22.823 -43.830 1.00 81.75 571 ASN A CA 1
ATOM 4454 C C . ASN A 1 571 ? 20.649 23.340 -42.390 1.00 81.75 571 ASN A C 1
ATOM 4456 O O . ASN A 1 571 ? 21.073 24.471 -42.180 1.00 81.75 571 ASN A O 1
ATOM 4460 N N . GLN A 1 572 ? 20.157 22.588 -41.401 1.00 85.94 572 GLN A N 1
ATOM 4461 C CA . GLN A 1 572 ? 20.173 23.023 -40.001 1.00 85.94 572 GLN A CA 1
ATOM 4462 C C . GLN A 1 572 ? 20.862 22.016 -39.092 1.00 85.94 572 GLN A C 1
ATOM 4464 O O . GLN A 1 572 ? 21.671 22.432 -38.272 1.00 85.94 572 GLN A O 1
ATOM 4469 N N . LEU A 1 573 ? 20.547 20.721 -39.210 1.00 85.50 573 LEU A N 1
ATOM 4470 C CA . LEU A 1 573 ? 21.109 19.707 -38.314 1.00 85.50 573 LEU A CA 1
ATOM 4471 C C . LEU A 1 573 ? 22.577 19.405 -38.633 1.00 85.50 573 LEU A C 1
ATOM 4473 O O . LEU A 1 573 ? 23.401 19.411 -37.725 1.00 85.50 573 LEU A O 1
ATOM 4477 N N . SER A 1 574 ? 22.927 19.195 -39.905 1.00 81.88 574 SER A N 1
ATOM 4478 C CA . SER A 1 574 ? 24.317 18.921 -40.294 1.00 81.88 574 SER A CA 1
ATOM 4479 C C . SER A 1 574 ? 25.258 20.098 -40.035 1.00 81.88 574 SER A C 1
ATOM 4481 O O . SER A 1 574 ? 26.411 19.869 -39.717 1.00 81.88 574 SER A O 1
ATOM 4483 N N . GLU A 1 575 ? 24.773 21.341 -40.109 1.00 82.25 575 GLU A N 1
ATOM 4484 C CA . GLU A 1 575 ? 25.569 22.552 -39.833 1.00 82.25 575 GLU A CA 1
ATOM 4485 C C . GLU A 1 575 ? 25.579 22.954 -38.341 1.00 82.25 575 GLU A C 1
ATOM 4487 O O . GLU A 1 575 ? 26.122 24.001 -37.984 1.00 82.25 575 GLU A O 1
ATOM 4492 N N . MET A 1 576 ? 24.925 22.186 -37.460 1.00 87.19 576 MET A N 1
ATOM 4493 C CA . MET A 1 576 ? 24.849 22.509 -36.034 1.00 87.19 576 MET A CA 1
ATOM 4494 C C . MET A 1 576 ? 26.163 22.147 -35.326 1.00 87.19 576 MET A C 1
ATOM 4496 O O . MET A 1 576 ? 26.684 21.056 -35.542 1.00 87.19 576 MET A O 1
ATOM 4500 N N . ASP A 1 577 ? 26.670 23.054 -34.481 1.00 83.75 577 ASP A N 1
ATOM 4501 C CA . ASP A 1 577 ? 27.855 22.806 -33.643 1.00 83.75 577 ASP A CA 1
ATOM 4502 C C . ASP A 1 577 ? 27.595 21.647 -32.664 1.00 83.75 577 ASP A C 1
ATOM 4504 O O . ASP A 1 577 ? 26.511 21.589 -32.072 1.00 83.75 577 ASP A O 1
ATOM 4508 N N . ASP A 1 578 ? 28.591 20.785 -32.447 1.00 81.25 578 ASP A N 1
ATOM 4509 C CA . ASP A 1 578 ? 28.466 19.598 -31.585 1.00 81.25 578 ASP A CA 1
ATOM 4510 C C . ASP A 1 578 ? 28.074 19.974 -30.141 1.00 81.25 578 ASP A C 1
ATOM 4512 O O . ASP A 1 578 ? 27.134 19.395 -29.598 1.00 81.25 578 ASP A O 1
ATOM 4516 N N . ASP A 1 579 ? 28.633 21.064 -29.593 1.00 81.19 579 ASP A N 1
ATOM 4517 C CA . ASP A 1 579 ? 28.284 21.623 -28.271 1.00 81.19 579 ASP A CA 1
ATOM 4518 C C . ASP A 1 579 ? 26.773 21.871 -28.075 1.00 81.19 579 ASP A C 1
ATOM 4520 O O . ASP A 1 579 ? 26.269 21.891 -26.951 1.00 81.19 579 ASP A O 1
ATOM 4524 N N . LYS A 1 580 ? 26.022 22.124 -29.159 1.00 83.44 580 LYS A N 1
ATOM 4525 C CA . LYS A 1 580 ? 24.566 22.347 -29.089 1.00 83.44 580 LYS A CA 1
ATOM 4526 C C . LYS A 1 580 ? 23.775 21.049 -29.037 1.00 83.44 580 LYS A C 1
ATOM 4528 O O . LYS A 1 580 ? 22.630 21.088 -28.592 1.00 83.44 580 LYS A O 1
ATOM 4533 N N . LEU A 1 581 ? 24.333 19.959 -29.554 1.00 86.31 581 LEU A N 1
ATOM 4534 C CA . LEU A 1 581 ? 23.722 18.632 -29.594 1.00 86.31 581 LEU A CA 1
ATOM 4535 C C . LEU A 1 581 ? 24.143 17.774 -28.399 1.00 86.31 581 LEU A C 1
ATOM 4537 O O . LEU A 1 581 ? 23.418 16.840 -28.066 1.00 86.31 581 LEU A O 1
ATOM 4541 N N . GLU A 1 582 ? 25.228 18.148 -27.720 1.00 84.25 582 GLU A N 1
ATOM 4542 C CA . GLU A 1 582 ? 25.761 17.493 -26.523 1.00 84.25 582 GLU A CA 1
ATOM 4543 C C . GLU A 1 582 ? 24.704 17.095 -25.476 1.00 84.25 582 GLU A C 1
ATOM 4545 O O . GLU A 1 582 ? 24.725 15.956 -25.024 1.00 84.25 582 GLU A O 1
ATOM 4550 N N . PRO A 1 583 ? 23.695 17.922 -25.126 1.00 84.25 583 PRO A N 1
ATOM 4551 C CA . PRO A 1 583 ? 22.685 17.510 -24.147 1.00 84.25 583 PRO A CA 1
ATOM 4552 C C . PRO A 1 583 ? 21.790 16.358 -24.620 1.00 84.25 583 PRO A C 1
ATOM 4554 O O . PRO A 1 583 ? 21.291 15.591 -23.799 1.00 84.25 583 PRO A O 1
ATOM 4557 N N . LEU A 1 584 ? 21.530 16.260 -25.928 1.00 86.38 584 LEU A N 1
ATOM 4558 C CA . LEU A 1 584 ? 20.772 15.157 -26.521 1.00 86.38 584 LEU A CA 1
ATOM 4559 C C . LEU A 1 584 ? 21.666 13.926 -26.691 1.00 86.38 584 LEU A C 1
ATOM 4561 O O . LEU A 1 584 ? 21.237 12.821 -26.363 1.00 86.38 584 LEU A O 1
ATOM 4565 N N . LEU A 1 585 ? 22.901 14.126 -27.161 1.00 86.25 585 LEU A N 1
ATOM 4566 C CA . LEU A 1 585 ? 23.902 13.070 -27.299 1.00 86.25 585 LEU A CA 1
ATOM 4567 C C . LEU A 1 585 ? 24.216 12.420 -25.956 1.00 86.25 585 LEU A C 1
ATOM 4569 O O . LEU A 1 585 ? 24.115 11.207 -25.874 1.00 86.25 585 LEU A O 1
ATOM 4573 N N . GLY A 1 586 ? 24.467 13.192 -24.899 1.00 83.62 586 GLY A N 1
ATOM 4574 C CA . GLY A 1 586 ? 24.739 12.664 -23.562 1.00 83.62 586 GLY A CA 1
ATOM 4575 C C . GLY A 1 586 ? 23.582 11.839 -22.989 1.00 83.62 586 GLY A C 1
ATOM 4576 O O . GLY A 1 586 ? 23.810 10.821 -22.346 1.00 83.62 586 GLY A O 1
ATOM 4577 N N . ARG A 1 587 ? 22.323 12.208 -23.269 1.00 84.81 587 ARG A N 1
ATOM 4578 C CA . ARG A 1 587 ? 21.146 11.417 -22.848 1.00 84.81 587 ARG A CA 1
ATOM 4579 C C . ARG A 1 587 ? 21.027 10.104 -23.618 1.00 84.81 587 ARG A C 1
ATOM 4581 O O . ARG A 1 587 ? 20.767 9.067 -23.019 1.00 84.81 587 ARG A O 1
ATOM 4588 N N . LEU A 1 588 ? 21.221 10.146 -24.937 1.00 87.00 588 LEU A N 1
ATOM 4589 C CA . LEU A 1 588 ? 21.257 8.940 -25.766 1.00 87.00 588 LEU A CA 1
ATOM 4590 C C . LEU A 1 588 ? 22.450 8.051 -25.391 1.00 87.00 588 LEU A C 1
ATOM 4592 O O . LEU A 1 588 ? 22.302 6.839 -25.327 1.00 87.00 588 LEU A O 1
ATOM 4596 N N . GLN A 1 589 ? 23.601 8.645 -25.088 1.00 85.19 589 GLN A N 1
ATOM 4597 C CA . GLN A 1 589 ? 24.816 7.951 -24.679 1.00 85.19 589 GLN A CA 1
ATOM 4598 C C . GLN A 1 589 ? 24.607 7.175 -23.379 1.00 85.19 589 GLN A C 1
ATOM 4600 O O . GLN A 1 589 ? 24.923 5.995 -23.353 1.00 85.19 589 GLN A O 1
ATOM 4605 N N . GLN A 1 590 ? 23.967 7.761 -22.361 1.00 81.94 590 GLN A N 1
ATOM 4606 C CA . GLN A 1 590 ? 23.617 7.045 -21.121 1.00 81.94 590 GLN A CA 1
ATOM 4607 C C . GLN A 1 590 ? 22.795 5.772 -21.382 1.00 81.94 590 GLN A C 1
ATOM 4609 O O . GLN A 1 590 ? 22.961 4.759 -20.703 1.00 81.94 590 GLN A O 1
ATOM 4614 N N . TRP A 1 591 ? 21.897 5.814 -22.368 1.00 84.50 591 TRP A N 1
ATOM 4615 C CA . TRP A 1 591 ? 21.105 4.653 -22.770 1.00 84.50 591 TRP A CA 1
ATOM 4616 C C . TRP A 1 591 ? 21.910 3.638 -23.582 1.00 84.50 591 TRP A C 1
ATOM 4618 O O . TRP A 1 591 ? 21.698 2.438 -23.439 1.00 84.50 591 TRP A O 1
ATOM 4628 N N . VAL A 1 592 ? 22.823 4.111 -24.432 1.00 84.44 592 VAL A N 1
ATOM 4629 C CA . VAL A 1 592 ? 23.719 3.260 -25.221 1.00 84.44 592 VAL A CA 1
ATOM 4630 C C . VAL A 1 592 ? 24.781 2.604 -24.341 1.00 84.44 592 VAL A C 1
ATOM 4632 O O . VAL A 1 592 ? 25.163 1.481 -24.621 1.00 84.44 592 VAL A O 1
ATOM 4635 N N . GLU A 1 593 ? 25.257 3.239 -23.278 1.00 82.56 593 GLU A N 1
ATOM 4636 C CA . GLU A 1 593 ? 26.297 2.683 -22.405 1.00 82.56 593 GLU A CA 1
ATOM 4637 C C . GLU A 1 593 ? 25.745 1.628 -21.445 1.00 82.56 593 GLU A C 1
ATOM 4639 O O . GLU A 1 593 ? 26.410 0.627 -21.196 1.00 82.56 593 GLU A O 1
ATOM 4644 N N . ASN A 1 594 ? 24.501 1.767 -20.986 1.00 82.19 594 ASN A N 1
ATOM 4645 C CA . ASN A 1 594 ? 23.855 0.759 -20.150 1.00 82.19 594 ASN A CA 1
ATOM 4646 C C . ASN A 1 594 ? 23.472 -0.485 -20.975 1.00 82.19 594 ASN A C 1
ATOM 4648 O O . ASN A 1 594 ? 22.603 -0.386 -21.837 1.00 82.19 594 ASN A O 1
ATOM 4652 N N . ASP A 1 595 ? 24.075 -1.650 -20.703 1.00 81.81 595 ASP A N 1
ATOM 4653 C CA . ASP A 1 595 ? 23.836 -2.887 -21.472 1.00 81.81 595 ASP A CA 1
ATOM 4654 C C . ASP A 1 595 ? 22.347 -3.247 -21.576 1.00 81.81 595 ASP A C 1
ATOM 4656 O O . ASP A 1 595 ? 21.847 -3.504 -22.671 1.00 81.81 595 ASP A O 1
ATOM 4660 N N . VAL A 1 596 ? 21.604 -3.168 -20.467 1.00 80.75 596 VAL A N 1
ATOM 4661 C CA . VAL A 1 596 ? 20.183 -3.537 -20.452 1.00 80.75 596 VAL A CA 1
ATOM 4662 C C . VAL A 1 596 ? 19.332 -2.555 -21.259 1.00 80.75 596 VAL A C 1
ATOM 4664 O O . VAL A 1 596 ? 18.475 -2.971 -22.038 1.00 80.75 596 VAL A O 1
ATOM 4667 N N . ILE A 1 597 ? 19.560 -1.243 -21.121 1.00 81.75 597 ILE A N 1
ATOM 4668 C CA . ILE A 1 597 ? 18.843 -0.247 -21.936 1.00 81.75 597 ILE A CA 1
ATOM 4669 C C . ILE A 1 597 ? 19.222 -0.406 -23.409 1.00 81.75 597 ILE A C 1
ATOM 4671 O O . ILE A 1 597 ? 18.334 -0.387 -24.261 1.00 81.75 597 ILE A O 1
ATOM 4675 N N . ARG A 1 598 ? 20.509 -0.593 -23.718 1.00 86.75 598 ARG A N 1
ATOM 4676 C CA . ARG A 1 598 ? 21.017 -0.761 -25.082 1.00 86.75 598 ARG A CA 1
ATOM 4677 C C . ARG A 1 598 ? 20.335 -1.925 -25.786 1.00 86.75 598 ARG A C 1
ATOM 4679 O O . ARG A 1 598 ? 19.870 -1.752 -26.910 1.00 86.75 598 ARG A O 1
ATOM 4686 N N . GLU A 1 599 ? 20.237 -3.078 -25.127 1.00 82.62 599 GLU A N 1
ATOM 4687 C CA . GLU A 1 599 ? 19.530 -4.243 -25.660 1.00 82.62 599 GLU A CA 1
ATOM 4688 C C . GLU A 1 599 ? 18.068 -3.923 -25.992 1.00 82.62 599 GLU A C 1
ATOM 4690 O O . GLU A 1 599 ? 17.596 -4.276 -27.076 1.00 82.62 599 GLU A O 1
ATOM 4695 N N . LEU A 1 600 ? 17.375 -3.194 -25.110 1.00 80.19 600 LEU A N 1
ATOM 4696 C CA . LEU A 1 600 ? 15.976 -2.802 -25.300 1.00 80.19 600 LEU A CA 1
ATOM 4697 C C . LEU A 1 600 ? 15.792 -1.821 -26.463 1.00 80.19 600 LEU A C 1
ATOM 4699 O O . LEU A 1 600 ? 14.888 -1.992 -27.277 1.00 80.19 600 LEU A O 1
ATOM 4703 N N . ILE A 1 601 ? 16.632 -0.789 -26.560 1.00 85.25 601 ILE A N 1
ATOM 4704 C CA . ILE A 1 601 ? 16.464 0.287 -27.549 1.00 85.25 601 ILE A CA 1
ATOM 4705 C C . ILE A 1 601 ? 17.013 -0.058 -28.939 1.00 85.25 601 ILE A C 1
ATOM 4707 O O . ILE A 1 601 ? 16.767 0.684 -29.895 1.00 85.25 601 ILE A O 1
ATOM 4711 N N . ALA A 1 602 ? 17.781 -1.145 -29.050 1.00 88.00 602 ALA A N 1
ATOM 4712 C CA . ALA A 1 602 ? 18.420 -1.591 -30.283 1.00 88.00 602 ALA A CA 1
ATOM 4713 C C . ALA A 1 602 ? 17.625 -2.678 -31.021 1.00 88.00 602 ALA A C 1
ATOM 4715 O O . ALA A 1 602 ? 18.178 -3.381 -31.868 1.00 88.00 602 ALA A O 1
ATOM 4716 N N . HIS A 1 603 ? 16.350 -2.896 -30.695 1.00 88.56 603 HIS A N 1
ATOM 4717 C CA . HIS A 1 603 ? 15.492 -3.815 -31.447 1.00 88.56 603 HIS A CA 1
ATOM 4718 C C . HIS A 1 603 ? 15.094 -3.217 -32.812 1.00 88.56 603 HIS A C 1
ATOM 4720 O O . HIS A 1 603 ? 14.416 -2.192 -32.826 1.00 88.56 603 HIS A O 1
ATOM 4726 N N . PRO A 1 604 ? 15.510 -3.820 -33.951 1.00 84.56 604 PRO A N 1
ATOM 4727 C CA . PRO A 1 604 ? 15.214 -3.314 -35.297 1.00 84.56 604 PRO A CA 1
ATOM 4728 C C . PRO A 1 604 ? 13.727 -3.423 -35.644 1.00 84.56 604 PRO A C 1
ATOM 4730 O O . PRO A 1 604 ? 13.185 -2.562 -36.329 1.00 84.56 604 PRO A O 1
ATOM 4733 N N . GLU A 1 605 ? 13.057 -4.441 -35.111 1.00 85.75 605 GLU A N 1
ATOM 4734 C CA . GLU A 1 605 ? 11.622 -4.679 -35.249 1.00 85.75 605 GLU A CA 1
ATOM 4735 C C . GLU A 1 605 ? 11.061 -5.129 -33.895 1.00 85.75 605 GLU A C 1
ATOM 4737 O O . GLU A 1 605 ? 11.774 -5.758 -33.096 1.00 85.75 605 GLU A O 1
ATOM 4742 N N . SER A 1 606 ? 9.790 -4.827 -33.624 1.00 88.06 606 SER A N 1
ATOM 4743 C CA . SER A 1 606 ? 9.101 -5.414 -32.478 1.00 88.06 606 SER A CA 1
ATOM 4744 C C . SER A 1 606 ? 8.828 -6.892 -32.747 1.00 88.06 606 SER A C 1
ATOM 4746 O O . SER A 1 606 ? 8.262 -7.272 -33.766 1.00 88.06 606 SER A O 1
ATOM 4748 N N . THR A 1 607 ? 9.199 -7.750 -31.802 1.00 89.06 607 THR A N 1
ATOM 4749 C CA . THR A 1 607 ? 8.854 -9.183 -31.850 1.00 89.06 607 THR A CA 1
ATOM 4750 C C . THR A 1 607 ? 7.354 -9.426 -31.674 1.00 89.06 607 THR A C 1
ATOM 4752 O O . THR A 1 607 ? 6.821 -10.430 -32.145 1.00 89.06 607 THR A O 1
ATOM 4755 N N . VAL A 1 608 ? 6.676 -8.481 -31.015 1.00 88.00 608 VAL A N 1
ATOM 4756 C CA . VAL A 1 608 ? 5.235 -8.459 -30.778 1.00 88.00 608 VAL A CA 1
ATOM 4757 C C . VAL A 1 608 ? 4.727 -7.024 -30.922 1.00 88.00 608 VAL A C 1
ATOM 4759 O O . VAL A 1 608 ? 5.320 -6.101 -30.362 1.00 88.00 608 VAL A O 1
ATOM 4762 N N . SER A 1 609 ? 3.610 -6.836 -31.628 1.00 87.38 609 SER A N 1
ATOM 4763 C CA . SER A 1 609 ? 2.895 -5.555 -31.671 1.00 87.38 609 SER A CA 1
ATOM 4764 C C . SER A 1 609 ? 1.978 -5.418 -30.453 1.00 87.38 609 SER A C 1
ATOM 4766 O O . SER A 1 609 ? 1.164 -6.295 -30.169 1.00 87.38 609 SER A O 1
ATOM 4768 N N . VAL A 1 610 ? 2.092 -4.297 -29.733 1.00 88.94 610 VAL A N 1
ATOM 4769 C CA . VAL A 1 610 ? 1.184 -3.965 -28.618 1.00 88.94 610 VAL A CA 1
ATOM 4770 C C . VAL A 1 610 ? -0.236 -3.730 -29.137 1.00 88.94 610 VAL A C 1
ATOM 4772 O O . VAL A 1 610 ? -1.209 -4.056 -28.464 1.00 88.94 610 VAL A O 1
ATOM 4775 N N . GLU A 1 611 ? -0.348 -3.177 -30.340 1.00 86.06 611 GLU A N 1
ATOM 4776 C CA . GLU A 1 611 ? -1.605 -2.871 -31.008 1.00 86.06 611 GLU A CA 1
ATOM 4777 C C . GLU A 1 611 ? -2.361 -4.151 -31.371 1.00 86.06 611 GLU A C 1
ATOM 4779 O O . GLU A 1 611 ? -3.532 -4.269 -31.021 1.00 86.06 611 GLU A O 1
ATOM 4784 N N . ASP A 1 612 ? -1.678 -5.133 -31.970 1.00 88.25 612 ASP A N 1
ATOM 4785 C CA . ASP A 1 612 ? -2.268 -6.438 -32.289 1.00 88.25 612 ASP A CA 1
ATOM 4786 C C . ASP A 1 612 ? -2.732 -7.161 -31.015 1.00 88.25 612 ASP A C 1
ATOM 4788 O O . ASP A 1 612 ? -3.844 -7.683 -30.961 1.00 88.25 612 ASP A O 1
ATOM 4792 N N . VAL A 1 613 ? -1.919 -7.130 -29.949 1.00 92.75 613 VAL A N 1
ATOM 4793 C CA . VAL A 1 613 ? -2.291 -7.719 -28.651 1.00 92.75 613 VAL A CA 1
ATOM 4794 C C . VAL A 1 613 ? -3.559 -7.072 -28.096 1.00 92.75 613 VAL A C 1
ATOM 4796 O O . VAL A 1 613 ? -4.413 -7.766 -27.551 1.00 92.75 613 VAL A O 1
ATOM 4799 N N . ILE A 1 614 ? -3.717 -5.757 -28.234 1.00 92.00 614 ILE A N 1
ATOM 4800 C CA . ILE A 1 614 ? -4.917 -5.050 -27.775 1.00 92.00 614 ILE A CA 1
ATOM 4801 C C . ILE A 1 614 ? -6.121 -5.377 -28.649 1.00 92.00 614 ILE A C 1
ATOM 4803 O O . ILE A 1 614 ? -7.186 -5.676 -28.110 1.00 92.00 614 ILE A O 1
ATOM 4807 N N . ASP A 1 615 ? -5.962 -5.355 -29.971 1.00 89.88 615 ASP A N 1
ATOM 4808 C CA . ASP A 1 615 ? -7.028 -5.656 -30.928 1.00 89.88 615 ASP A CA 1
ATOM 4809 C C . ASP A 1 615 ? -7.578 -7.079 -30.743 1.00 89.88 615 ASP A C 1
ATOM 4811 O O . ASP A 1 615 ? -8.792 -7.291 -30.842 1.00 89.88 615 ASP A O 1
ATOM 4815 N N . ASP A 1 616 ? -6.705 -8.027 -30.392 1.00 91.81 616 ASP A N 1
ATOM 4816 C CA . ASP A 1 616 ? -7.054 -9.418 -30.096 1.00 91.81 616 ASP A CA 1
ATOM 4817 C C . ASP A 1 616 ? -7.539 -9.636 -28.645 1.00 91.81 616 ASP A C 1
ATOM 4819 O O . ASP A 1 616 ? -8.019 -10.720 -28.306 1.00 91.81 616 ASP A O 1
ATOM 4823 N N . GLY A 1 617 ? -7.474 -8.616 -27.780 1.00 93.00 617 GLY A N 1
ATOM 4824 C CA . GLY A 1 617 ? -7.864 -8.715 -26.369 1.00 93.00 617 GLY A CA 1
ATOM 4825 C C . GLY A 1 617 ? -6.898 -9.546 -25.514 1.00 93.00 617 GLY A C 1
ATOM 4826 O O . GLY A 1 617 ? -7.312 -10.145 -24.519 1.00 93.00 617 GLY A O 1
ATOM 4827 N N . GLY A 1 618 ? -5.628 -9.600 -25.908 1.00 96.38 618 GLY A N 1
ATOM 4828 C CA . GLY A 1 618 ? -4.554 -10.328 -25.243 1.00 96.38 618 GLY A CA 1
ATOM 4829 C C . GLY A 1 618 ? -4.048 -9.685 -23.950 1.00 96.38 618 GLY A C 1
ATOM 4830 O O . GLY A 1 618 ? -4.586 -8.694 -23.443 1.00 96.38 618 GLY A O 1
ATOM 4831 N N . ILE A 1 619 ? -3.020 -10.305 -23.372 1.00 98.00 619 ILE A N 1
ATOM 4832 C CA . ILE A 1 619 ? -2.527 -10.018 -22.023 1.00 98.00 619 ILE A CA 1
ATOM 4833 C C . ILE A 1 619 ? -1.037 -9.685 -22.098 1.00 98.00 619 ILE A C 1
ATOM 4835 O O . ILE A 1 619 ? -0.274 -10.425 -22.703 1.00 98.00 619 ILE A O 1
ATOM 4839 N N . ILE A 1 620 ? -0.601 -8.606 -21.451 1.00 97.19 620 ILE A N 1
ATOM 4840 C CA . ILE A 1 620 ? 0.817 -8.238 -21.341 1.00 97.19 620 ILE A CA 1
ATOM 4841 C C . ILE A 1 620 ? 1.222 -8.304 -19.870 1.00 97.19 620 ILE A C 1
ATOM 4843 O O . ILE A 1 620 ? 0.653 -7.603 -19.036 1.00 97.19 620 ILE A O 1
ATOM 4847 N N . ILE A 1 621 ? 2.213 -9.124 -19.532 1.00 96.94 621 ILE A N 1
ATOM 4848 C CA . ILE A 1 621 ? 2.768 -9.187 -18.173 1.00 96.94 621 ILE A CA 1
ATOM 4849 C C . ILE A 1 621 ? 4.222 -8.750 -18.251 1.00 96.94 621 ILE A C 1
ATOM 4851 O O . ILE A 1 621 ? 5.014 -9.357 -18.969 1.00 96.94 621 ILE A O 1
ATOM 4855 N N . VAL A 1 622 ? 4.554 -7.678 -17.534 1.00 94.00 622 VAL A N 1
ATOM 4856 C CA . VAL A 1 622 ? 5.892 -7.087 -17.532 1.00 94.00 622 VAL A CA 1
ATOM 4857 C C . VAL A 1 622 ? 6.545 -7.345 -16.186 1.00 94.00 622 VAL A C 1
ATOM 4859 O O . VAL A 1 622 ? 6.087 -6.823 -15.168 1.00 94.00 622 VAL A O 1
ATOM 4862 N N . ARG A 1 623 ? 7.630 -8.118 -16.203 1.00 92.62 623 ARG A N 1
ATOM 4863 C CA . ARG A 1 623 ? 8.510 -8.355 -15.063 1.00 92.62 623 ARG A CA 1
ATOM 4864 C C . ARG A 1 623 ? 9.770 -7.524 -15.241 1.00 92.62 623 ARG A C 1
ATOM 4866 O O . ARG A 1 623 ? 10.395 -7.551 -16.299 1.00 92.62 623 ARG A O 1
ATOM 4873 N N . ASN A 1 624 ? 10.138 -6.759 -14.219 1.00 87.25 624 ASN A N 1
ATOM 4874 C CA . ASN A 1 624 ? 11.370 -5.987 -14.245 1.00 87.25 624 ASN A CA 1
ATOM 4875 C C . ASN A 1 624 ? 12.327 -6.413 -13.136 1.00 87.25 624 ASN A C 1
ATOM 4877 O O . ASN A 1 624 ? 12.101 -6.109 -11.965 1.00 87.25 624 ASN A O 1
ATOM 4881 N N . GLN A 1 625 ? 13.416 -7.065 -13.533 1.00 81.19 625 GLN A N 1
ATOM 4882 C CA . GLN A 1 625 ? 14.466 -7.556 -12.640 1.00 81.19 625 GLN A CA 1
ATOM 4883 C C . GLN A 1 625 ? 15.675 -6.607 -12.575 1.00 81.19 625 GLN A C 1
ATOM 4885 O O . GLN A 1 625 ? 16.609 -6.826 -11.811 1.00 81.19 625 GLN A O 1
ATOM 4890 N N . THR A 1 626 ? 15.652 -5.504 -13.330 1.00 78.50 626 THR A N 1
ATOM 4891 C CA . THR A 1 626 ? 16.746 -4.525 -13.337 1.00 78.50 626 THR A CA 1
ATOM 4892 C C . THR A 1 626 ? 16.780 -3.675 -12.065 1.00 78.50 626 THR A C 1
ATOM 4894 O O . THR A 1 626 ? 15.746 -3.305 -11.494 1.00 78.50 626 THR A O 1
ATOM 4897 N N . SER A 1 627 ? 17.984 -3.281 -11.647 1.00 67.38 627 SER A N 1
ATOM 4898 C CA . SER A 1 627 ? 18.194 -2.304 -10.570 1.00 67.38 627 SER A CA 1
ATOM 4899 C C . SER A 1 627 ? 18.016 -0.848 -11.033 1.00 67.38 627 SER A C 1
ATOM 4901 O O . SER A 1 627 ? 17.775 0.032 -10.210 1.00 67.38 627 SER A O 1
ATOM 4903 N N . GLY A 1 628 ? 18.077 -0.572 -12.342 1.00 71.88 628 GLY A N 1
ATOM 4904 C CA . GLY A 1 628 ? 18.054 0.787 -12.893 1.00 71.88 628 GLY A CA 1
ATOM 4905 C C . GLY A 1 628 ? 16.658 1.418 -12.978 1.00 71.88 628 GLY A C 1
ATOM 4906 O O . GLY A 1 628 ? 15.817 0.979 -13.763 1.00 71.88 628 GLY A O 1
ATOM 4907 N N . GLU A 1 629 ? 16.425 2.518 -12.250 1.00 76.38 629 GLU A N 1
ATOM 4908 C CA . GLU A 1 629 ? 15.156 3.274 -12.284 1.00 76.38 629 GLU A CA 1
ATOM 4909 C C . GLU A 1 629 ? 14.775 3.764 -13.692 1.00 76.38 629 GLU A C 1
ATOM 4911 O O . GLU A 1 629 ? 13.600 3.740 -14.071 1.00 76.38 629 GLU A O 1
ATOM 4916 N N . THR A 1 630 ? 15.766 4.176 -14.488 1.00 75.88 630 THR A N 1
ATOM 4917 C CA . THR A 1 630 ? 15.570 4.694 -15.850 1.00 75.88 630 THR A CA 1
ATOM 4918 C C . THR A 1 630 ? 14.918 3.660 -16.766 1.00 75.88 630 THR A C 1
ATOM 4920 O O . THR A 1 630 ? 13.977 4.001 -17.483 1.00 75.88 630 THR A O 1
ATOM 4923 N N . VAL A 1 631 ? 15.347 2.391 -16.697 1.00 78.06 631 VAL A N 1
ATOM 4924 C CA . VAL A 1 631 ? 14.771 1.289 -17.490 1.00 78.06 631 VAL A CA 1
ATOM 4925 C C . VAL A 1 631 ? 13.290 1.126 -17.155 1.00 78.06 631 VAL A C 1
ATOM 4927 O O . VAL A 1 631 ? 12.449 1.106 -18.054 1.00 78.06 631 VAL A O 1
ATOM 4930 N N . LYS A 1 632 ? 12.960 1.061 -15.853 1.00 82.25 632 LYS A N 1
ATOM 4931 C CA . LYS A 1 632 ? 11.588 0.809 -15.376 1.00 82.25 632 LYS A CA 1
ATOM 4932 C C . LYS A 1 632 ? 10.632 1.877 -15.886 1.00 82.25 632 LYS A C 1
ATOM 4934 O O . LYS A 1 632 ? 9.591 1.574 -16.462 1.00 82.25 632 LYS A O 1
ATOM 4939 N N . ARG A 1 633 ? 11.031 3.132 -15.692 1.00 82.06 633 ARG A N 1
ATOM 4940 C CA . ARG A 1 633 ? 10.267 4.327 -16.048 1.00 82.06 633 ARG A CA 1
ATOM 4941 C C . ARG A 1 633 ? 10.080 4.470 -17.554 1.00 82.06 633 ARG A C 1
ATOM 4943 O O . ARG A 1 633 ? 8.963 4.735 -18.003 1.00 82.06 633 ARG A O 1
ATOM 4950 N N . MET A 1 634 ? 11.148 4.259 -18.326 1.00 79.00 634 MET A N 1
ATOM 4951 C CA . MET A 1 634 ? 11.114 4.324 -19.788 1.00 79.00 634 MET A CA 1
ATOM 4952 C C . MET A 1 634 ? 10.152 3.275 -20.349 1.00 79.00 634 MET A C 1
ATOM 4954 O O . MET A 1 634 ? 9.259 3.603 -21.129 1.00 79.00 634 MET A O 1
ATOM 4958 N N . PHE A 1 635 ? 10.298 2.025 -19.909 1.00 82.88 635 PHE A N 1
ATOM 4959 C CA . PHE A 1 635 ? 9.536 0.909 -20.450 1.00 82.88 635 PHE A CA 1
ATOM 4960 C C . PHE A 1 635 ? 8.056 0.961 -20.059 1.00 82.88 635 PHE A C 1
ATOM 4962 O O . PHE A 1 635 ? 7.187 0.803 -20.916 1.00 82.88 635 PHE A O 1
ATOM 4969 N N . ALA A 1 636 ? 7.758 1.274 -18.792 1.00 85.00 636 ALA A N 1
ATOM 4970 C CA . ALA A 1 636 ? 6.386 1.484 -18.336 1.00 85.00 636 ALA A CA 1
ATOM 4971 C C . ALA A 1 636 ? 5.695 2.599 -19.129 1.00 85.00 636 ALA A C 1
ATOM 4973 O O . ALA A 1 636 ? 4.593 2.413 -19.645 1.00 85.00 636 ALA A O 1
ATOM 4974 N N . THR A 1 637 ? 6.362 3.749 -19.272 1.00 81.44 637 THR A N 1
ATOM 4975 C CA . THR A 1 637 ? 5.814 4.898 -20.002 1.00 81.44 637 THR A CA 1
ATOM 4976 C C . THR A 1 637 ? 5.564 4.546 -21.467 1.00 81.44 637 THR A C 1
ATOM 4978 O O . THR A 1 637 ? 4.489 4.844 -21.985 1.00 81.44 637 THR A O 1
ATOM 4981 N N . ALA A 1 638 ? 6.513 3.878 -22.126 1.00 81.38 638 ALA A N 1
ATOM 4982 C CA . ALA A 1 638 ? 6.382 3.488 -23.525 1.00 81.38 638 ALA A CA 1
ATOM 4983 C C . ALA A 1 638 ? 5.225 2.502 -23.755 1.00 81.38 638 ALA A C 1
ATOM 4985 O O . ALA A 1 638 ? 4.394 2.735 -24.632 1.00 81.38 638 ALA A O 1
ATOM 4986 N N . LEU A 1 639 ? 5.121 1.439 -22.950 1.00 87.31 639 LEU A N 1
ATOM 4987 C CA . LEU A 1 639 ? 4.059 0.442 -23.103 1.00 87.31 639 LEU A CA 1
ATOM 4988 C C . LEU A 1 639 ? 2.670 1.007 -22.798 1.00 87.31 639 LEU A C 1
ATOM 4990 O O . LEU A 1 639 ? 1.740 0.773 -23.568 1.00 87.31 639 LEU A O 1
ATOM 4994 N N . ILE A 1 640 ? 2.523 1.786 -21.720 1.00 88.81 640 ILE A N 1
ATOM 4995 C CA . ILE A 1 640 ? 1.238 2.411 -21.372 1.00 88.81 640 ILE A CA 1
ATOM 4996 C C . ILE A 1 640 ? 0.811 3.392 -22.471 1.00 88.81 640 ILE A C 1
ATOM 4998 O O . ILE A 1 640 ? -0.365 3.429 -22.834 1.00 88.81 640 ILE A O 1
ATOM 5002 N N . ARG A 1 641 ? 1.750 4.168 -23.035 1.00 83.38 641 ARG A N 1
ATOM 5003 C CA . ARG A 1 641 ? 1.459 5.096 -24.139 1.00 83.38 641 ARG A CA 1
ATOM 5004 C C . ARG A 1 641 ? 1.077 4.367 -25.421 1.00 83.38 641 ARG A C 1
ATOM 5006 O O . ARG A 1 641 ? 0.063 4.735 -26.009 1.00 83.38 641 ARG A O 1
ATOM 5013 N N . ARG A 1 642 ? 1.808 3.323 -25.827 1.00 83.62 642 ARG A N 1
ATOM 5014 C CA . ARG A 1 642 ? 1.437 2.513 -27.003 1.00 83.62 642 ARG A CA 1
ATOM 5015 C C . ARG A 1 642 ? 0.072 1.867 -26.825 1.00 83.62 642 ARG A C 1
ATOM 5017 O O . ARG A 1 642 ? -0.760 1.962 -27.722 1.00 83.62 642 ARG A O 1
ATOM 5024 N N . ALA A 1 643 ? -0.197 1.315 -25.643 1.00 89.25 643 ALA A N 1
ATOM 5025 C CA . ALA A 1 643 ? -1.497 0.740 -25.345 1.00 89.25 643 ALA A CA 1
ATOM 5026 C C . ALA A 1 643 ? -2.625 1.777 -25.433 1.00 89.25 643 ALA A C 1
ATOM 5028 O O . ALA A 1 643 ? -3.659 1.536 -26.053 1.00 89.25 643 ALA A O 1
ATOM 5029 N N . TRP A 1 644 ? -2.399 2.968 -24.876 1.00 88.12 644 TRP A N 1
ATOM 5030 C CA . TRP A 1 644 ? -3.338 4.078 -24.983 1.00 88.12 644 TRP A CA 1
ATOM 5031 C C . TRP A 1 644 ? -3.591 4.491 -26.439 1.00 88.12 644 TRP A C 1
ATOM 5033 O O . TRP A 1 644 ? -4.741 4.671 -26.834 1.00 88.12 644 TRP A O 1
ATOM 5043 N N . VAL A 1 645 ? -2.539 4.622 -27.250 1.00 81.88 645 VAL A N 1
ATOM 5044 C CA . VAL A 1 645 ? -2.657 4.988 -28.669 1.00 81.88 645 VAL A CA 1
ATOM 5045 C C . VAL A 1 645 ? -3.429 3.924 -29.447 1.00 81.88 645 VAL A C 1
ATOM 5047 O O . VAL A 1 645 ? -4.343 4.284 -30.186 1.00 81.88 645 VAL A O 1
ATOM 5050 N N . ALA A 1 646 ? -3.130 2.639 -29.244 1.00 84.50 646 ALA A N 1
ATOM 5051 C CA . ALA A 1 646 ? -3.839 1.533 -29.887 1.00 84.50 646 ALA A CA 1
ATOM 5052 C C . ALA A 1 646 ? -5.355 1.618 -29.644 1.00 84.50 646 ALA A C 1
ATOM 5054 O O . ALA A 1 646 ? -6.151 1.615 -30.584 1.00 84.50 646 ALA A O 1
ATOM 5055 N N . VAL A 1 647 ? -5.751 1.806 -28.382 1.00 88.31 647 VAL A N 1
ATOM 5056 C CA . VAL A 1 647 ? -7.163 1.933 -28.002 1.00 88.31 647 VAL A CA 1
ATOM 5057 C C . VAL A 1 647 ? -7.783 3.228 -28.540 1.00 88.31 647 VAL A C 1
ATOM 5059 O O . VAL A 1 647 ? -8.909 3.224 -29.038 1.00 88.31 647 VAL A O 1
ATOM 5062 N N . ARG A 1 648 ? -7.060 4.353 -28.488 1.00 84.38 648 ARG A N 1
ATOM 5063 C CA . ARG A 1 648 ? -7.567 5.658 -28.941 1.00 84.38 648 ARG A CA 1
ATOM 5064 C C . ARG A 1 648 ? -7.818 5.698 -30.449 1.00 84.38 648 ARG A C 1
ATOM 5066 O O . ARG A 1 648 ? -8.815 6.275 -30.888 1.00 84.38 648 ARG A O 1
ATOM 5073 N N . GLU A 1 649 ? -6.915 5.122 -31.239 1.00 79.00 649 GLU A N 1
ATOM 5074 C CA . GLU A 1 649 ? -6.991 5.134 -32.704 1.00 79.00 649 GLU A CA 1
ATOM 5075 C C . GLU A 1 649 ? -7.899 4.021 -33.261 1.00 79.00 649 GLU A C 1
ATOM 5077 O O . GLU A 1 649 ? -8.356 4.125 -34.405 1.00 79.00 649 GLU A O 1
ATOM 5082 N N . ASN A 1 650 ? -8.240 3.004 -32.457 1.00 81.38 650 ASN A N 1
ATOM 5083 C CA . ASN A 1 650 ? -9.207 1.966 -32.809 1.00 81.38 650 ASN A CA 1
ATOM 5084 C C . ASN A 1 650 ? -10.495 2.045 -31.958 1.00 81.38 650 ASN A C 1
ATOM 5086 O O . ASN A 1 650 ? -10.608 1.394 -30.923 1.00 81.38 650 ASN A O 1
ATOM 5090 N N . PRO A 1 651 ? -11.563 2.710 -32.446 1.00 77.19 651 PRO A N 1
ATOM 5091 C CA . PRO A 1 651 ? -12.852 2.780 -31.748 1.00 77.19 651 PRO A CA 1
ATOM 5092 C C . PRO A 1 651 ? -13.570 1.437 -31.525 1.00 77.19 651 PRO A C 1
ATOM 5094 O O . PRO A 1 651 ? -14.676 1.428 -30.985 1.00 77.19 651 PRO A O 1
ATOM 5097 N N . LYS A 1 652 ? -13.036 0.326 -32.049 1.00 85.62 652 LYS A N 1
ATOM 5098 C CA . LYS A 1 652 ? -13.561 -1.031 -31.852 1.00 85.62 652 LYS A CA 1
ATOM 5099 C C . LYS A 1 652 ? -12.668 -1.890 -30.958 1.00 85.62 652 LYS A C 1
ATOM 5101 O O . LYS A 1 652 ? -12.994 -3.067 -30.809 1.00 85.62 652 LYS A O 1
ATOM 5106 N N . ALA A 1 653 ? -11.574 -1.340 -30.431 1.00 87.00 653 ALA A N 1
ATOM 5107 C CA . ALA A 1 653 ? -10.709 -2.053 -29.508 1.00 87.00 653 ALA A CA 1
ATOM 5108 C C . ALA A 1 653 ? -11.542 -2.596 -28.331 1.00 87.00 653 ALA A C 1
ATOM 5110 O O . ALA A 1 653 ? -12.463 -1.909 -27.866 1.00 87.00 653 ALA A O 1
ATOM 5111 N N . PRO A 1 654 ? -11.290 -3.837 -27.881 1.00 90.94 654 PRO A N 1
ATOM 5112 C CA . PRO A 1 654 ? -11.934 -4.357 -26.686 1.00 90.94 654 PRO A CA 1
ATOM 5113 C C . PRO A 1 654 ? -11.497 -3.554 -25.446 1.00 90.94 654 PRO A C 1
ATOM 5115 O O . PRO A 1 654 ? -10.430 -2.935 -25.461 1.00 90.94 654 PRO A O 1
ATOM 5118 N N . PRO A 1 655 ? -12.284 -3.583 -24.351 1.00 92.31 655 PRO A N 1
ATOM 5119 C CA . PRO A 1 655 ? -11.870 -2.986 -23.086 1.00 92.31 655 PRO A CA 1
ATOM 5120 C C . PRO A 1 655 ? -10.509 -3.520 -22.638 1.00 92.31 655 PRO A C 1
ATOM 5122 O O . PRO A 1 655 ? -10.280 -4.735 -22.671 1.00 92.31 655 PRO A O 1
ATOM 5125 N N . PHE A 1 656 ? -9.637 -2.619 -22.191 1.00 95.19 656 PHE A N 1
ATOM 5126 C CA . PHE A 1 656 ? -8.263 -2.948 -21.822 1.00 95.19 656 PHE A CA 1
ATOM 5127 C C . PHE A 1 656 ? -7.917 -2.384 -20.443 1.00 95.19 656 PHE A C 1
ATOM 5129 O O . PHE A 1 656 ? -8.147 -1.207 -20.152 1.00 95.19 656 PHE A O 1
ATOM 5136 N N . PHE A 1 657 ? -7.370 -3.240 -19.579 1.00 96.44 657 PHE A N 1
ATOM 5137 C CA . PHE A 1 657 ? -7.150 -2.933 -18.165 1.00 96.44 657 PHE A CA 1
ATOM 5138 C C . PHE A 1 657 ? -5.664 -2.903 -17.830 1.00 96.44 657 PHE A C 1
ATOM 5140 O O . PHE A 1 657 ? -4.991 -3.926 -17.890 1.00 96.44 657 PHE A O 1
ATOM 5147 N N . VAL A 1 658 ? -5.158 -1.745 -17.418 1.00 96.12 658 VAL A N 1
ATOM 5148 C CA . VAL A 1 658 ? -3.769 -1.569 -16.988 1.00 96.12 658 VAL A CA 1
ATOM 5149 C C . VAL A 1 658 ? -3.699 -1.575 -15.464 1.00 96.12 658 VAL A C 1
ATOM 5151 O O . VAL A 1 658 ? -4.372 -0.790 -14.796 1.00 96.12 658 VAL A O 1
ATOM 5154 N N . VAL A 1 659 ? -2.870 -2.449 -14.904 1.00 96.75 659 VAL A N 1
ATOM 5155 C CA . VAL A 1 659 ? -2.578 -2.543 -13.474 1.00 96.75 659 VAL A CA 1
ATOM 5156 C C . VAL A 1 659 ? -1.096 -2.268 -13.269 1.00 96.75 659 VAL A C 1
ATOM 5158 O O . VAL A 1 659 ? -0.247 -3.014 -13.749 1.00 96.75 659 VAL A O 1
ATOM 5161 N N . CYS A 1 660 ? -0.790 -1.189 -12.555 1.00 93.75 660 CYS A N 1
ATOM 5162 C CA . CYS A 1 660 ? 0.575 -0.834 -12.190 1.00 93.75 660 CYS A CA 1
ATOM 5163 C C . CYS A 1 660 ? 0.759 -1.063 -10.692 1.00 93.75 660 CYS A C 1
ATOM 5165 O O . CYS A 1 660 ? 0.222 -0.283 -9.893 1.00 93.75 660 CYS A O 1
ATOM 5167 N N . ASP A 1 661 ? 1.504 -2.108 -10.319 1.00 90.94 661 ASP A N 1
ATOM 5168 C CA . ASP A 1 661 ? 1.996 -2.199 -8.947 1.00 90.94 661 ASP A CA 1
ATOM 5169 C C . ASP A 1 661 ? 3.125 -1.182 -8.748 1.00 90.94 661 ASP A C 1
ATOM 5171 O O . ASP A 1 661 ? 3.860 -0.860 -9.681 1.00 90.94 661 ASP A O 1
ATOM 5175 N N . GLU A 1 662 ? 3.209 -0.628 -7.542 1.00 87.56 662 GLU A N 1
ATOM 5176 C CA . GLU A 1 662 ? 4.182 0.400 -7.152 1.00 87.56 662 GLU A CA 1
ATOM 5177 C C . GLU A 1 662 ? 4.380 1.499 -8.209 1.00 87.56 662 GLU A C 1
ATOM 5179 O O . GLU A 1 662 ? 5.493 1.818 -8.637 1.00 87.56 662 GLU A O 1
ATOM 5184 N N . PHE A 1 663 ? 3.265 2.080 -8.646 1.00 90.88 663 PHE A N 1
ATOM 5185 C CA . PHE A 1 663 ? 3.190 3.121 -9.663 1.00 90.88 663 PHE A CA 1
ATOM 5186 C C . PHE A 1 663 ? 4.113 4.319 -9.381 1.00 90.88 663 PHE A C 1
ATOM 5188 O O . PHE A 1 663 ? 4.639 4.937 -10.305 1.00 90.88 663 PHE A O 1
ATOM 5195 N N . ASP A 1 664 ? 4.341 4.627 -8.105 1.00 86.75 664 ASP A N 1
ATOM 5196 C CA . ASP A 1 664 ? 5.275 5.647 -7.634 1.00 86.75 664 ASP A CA 1
ATOM 5197 C C . ASP A 1 664 ? 6.728 5.408 -8.090 1.00 86.75 664 ASP A C 1
ATOM 5199 O O . ASP A 1 664 ? 7.463 6.369 -8.303 1.00 86.75 664 ASP A O 1
ATOM 5203 N N . SER A 1 665 ? 7.129 4.160 -8.350 1.00 83.25 665 SER A N 1
ATOM 5204 C CA . SER A 1 665 ? 8.479 3.828 -8.834 1.00 83.25 665 SER A CA 1
ATOM 5205 C C . SER A 1 665 ? 8.684 4.055 -10.342 1.00 83.25 665 SER A C 1
ATOM 5207 O O . SER A 1 665 ? 9.813 4.275 -10.795 1.00 83.25 665 SER A O 1
ATOM 5209 N N . ILE A 1 666 ? 7.606 4.047 -11.134 1.00 83.81 666 ILE A N 1
ATOM 5210 C CA . ILE A 1 666 ? 7.659 4.065 -12.610 1.00 83.81 666 ILE A CA 1
ATOM 5211 C C . ILE A 1 666 ? 7.247 5.399 -13.234 1.00 83.81 666 ILE A C 1
ATOM 5213 O O . ILE A 1 666 ? 7.270 5.544 -14.457 1.00 83.81 666 ILE A O 1
ATOM 5217 N N . VAL A 1 667 ? 6.890 6.387 -12.416 1.00 83.06 667 VAL A N 1
ATOM 5218 C CA . VAL A 1 667 ? 6.318 7.655 -12.869 1.00 83.06 667 VAL A CA 1
ATOM 5219 C C . VAL A 1 667 ? 7.282 8.837 -12.706 1.00 83.06 667 VAL A C 1
ATOM 5221 O O . VAL A 1 667 ? 8.040 8.913 -11.746 1.00 83.06 667 VAL A O 1
ATOM 5224 N N . THR A 1 668 ? 7.239 9.794 -13.640 1.00 77.44 668 THR A N 1
ATOM 5225 C CA . THR A 1 668 ? 7.943 11.095 -13.553 1.00 77.44 668 THR A CA 1
ATOM 5226 C C . THR A 1 668 ? 7.052 12.244 -14.026 1.00 77.44 668 THR A C 1
ATOM 5228 O O . THR A 1 668 ? 5.965 12.001 -14.561 1.00 77.44 668 THR A O 1
ATOM 5231 N N . GLU A 1 669 ? 7.491 13.498 -13.863 1.00 72.75 669 GLU A N 1
ATOM 5232 C CA . GLU A 1 669 ? 6.758 14.691 -14.326 1.00 72.75 669 GLU A CA 1
ATOM 5233 C C . GLU A 1 669 ? 6.438 14.658 -15.834 1.00 72.75 669 GLU A C 1
ATOM 5235 O O . GLU A 1 669 ? 5.381 15.132 -16.267 1.00 72.75 669 GLU A O 1
ATOM 5240 N N . GLU A 1 670 ? 7.311 14.032 -16.622 1.00 69.38 670 GLU A N 1
ATOM 5241 C CA . GLU A 1 670 ? 7.287 13.974 -18.086 1.00 69.38 670 GLU A CA 1
ATOM 5242 C C . GLU A 1 670 ? 6.449 12.814 -18.641 1.00 69.38 670 GLU A C 1
ATOM 5244 O O . GLU A 1 670 ? 6.072 12.840 -19.812 1.00 69.38 670 GLU A O 1
ATOM 5249 N N . SER A 1 671 ? 6.083 11.833 -17.809 1.00 63.38 671 SER A N 1
ATOM 5250 C CA . SER A 1 671 ? 5.420 10.573 -18.200 1.00 63.38 671 SER A CA 1
ATOM 5251 C C . SER A 1 671 ? 4.058 10.725 -18.903 1.00 63.38 671 SER A C 1
ATOM 5253 O O . SER A 1 671 ? 3.494 9.750 -19.393 1.00 63.38 671 SER A O 1
ATOM 5255 N N . SER A 1 672 ? 3.492 11.937 -18.987 1.00 72.38 672 SER A N 1
ATOM 5256 C CA . SER A 1 672 ? 2.202 12.273 -19.632 1.00 72.38 672 SER A CA 1
ATOM 5257 C C . SER A 1 672 ? 0.957 11.541 -19.107 1.00 72.38 672 SER A C 1
ATOM 5259 O O . SER A 1 672 ? -0.145 11.790 -19.594 1.00 72.38 672 SER A O 1
ATOM 5261 N N . ILE A 1 673 ? 1.094 10.712 -18.070 1.00 83.50 673 ILE A N 1
ATOM 5262 C CA . ILE A 1 673 ? 0.026 9.854 -17.533 1.00 83.50 673 ILE A CA 1
ATOM 5263 C C . ILE A 1 673 ? -1.198 10.667 -17.096 1.00 83.50 673 ILE A C 1
ATOM 5265 O O . ILE A 1 673 ? -2.332 10.243 -17.285 1.00 83.50 673 ILE A O 1
ATOM 5269 N N . HIS A 1 674 ? -0.994 11.893 -16.613 1.00 84.31 674 HIS A N 1
ATOM 5270 C CA . HIS A 1 674 ? -2.077 12.831 -16.304 1.00 84.31 674 HIS A CA 1
ATOM 5271 C C . HIS A 1 674 ? -3.009 13.132 -17.498 1.00 84.31 674 HIS A C 1
ATOM 5273 O O . HIS A 1 674 ? -4.200 13.382 -17.302 1.00 84.31 674 HIS A O 1
ATOM 5279 N N . THR A 1 675 ? -2.473 13.141 -18.724 1.00 83.56 675 THR A N 1
ATOM 5280 C CA . THR A 1 675 ? -3.248 13.355 -19.956 1.00 83.56 675 THR A CA 1
ATOM 5281 C C . THR A 1 675 ? -4.024 12.090 -20.297 1.00 83.56 675 THR A C 1
ATOM 5283 O O . THR A 1 675 ? -5.228 12.176 -20.515 1.00 83.56 675 THR A O 1
ATOM 5286 N N . ILE A 1 676 ? -3.375 10.921 -20.214 1.00 88.25 676 ILE A N 1
ATOM 5287 C CA . ILE A 1 676 ? -4.020 9.617 -20.425 1.00 88.25 676 ILE A CA 1
ATOM 5288 C C . ILE A 1 676 ? -5.203 9.451 -19.464 1.00 88.25 676 ILE A C 1
ATOM 5290 O O . ILE A 1 676 ? -6.319 9.251 -19.922 1.00 88.25 676 ILE A O 1
ATOM 5294 N N . LEU A 1 677 ? -5.008 9.660 -18.157 1.00 89.06 677 LEU A N 1
ATOM 5295 C CA . LEU A 1 677 ? -6.079 9.581 -17.148 1.00 89.06 677 LEU A CA 1
ATOM 5296 C C . LEU A 1 677 ? -7.250 10.544 -17.415 1.00 89.06 677 LEU A C 1
ATOM 5298 O O . LEU A 1 677 ? -8.365 10.316 -16.960 1.00 89.06 677 LEU A O 1
ATOM 5302 N N . SER A 1 678 ? -7.010 11.656 -18.112 1.00 85.88 678 SER A N 1
ATOM 5303 C CA . SER A 1 678 ? -8.063 12.631 -18.417 1.00 85.88 678 SER A CA 1
ATOM 5304 C C . SER A 1 678 ? -8.856 12.274 -19.681 1.00 85.88 678 SER A C 1
ATOM 5306 O O . SER A 1 678 ? -10.017 12.665 -19.798 1.00 85.88 678 SER A O 1
ATOM 5308 N N . GLU A 1 679 ? -8.245 11.562 -20.630 1.00 86.38 679 GLU A N 1
ATOM 5309 C CA . GLU A 1 679 ? -8.845 11.216 -21.927 1.00 86.38 679 GLU A CA 1
ATOM 5310 C C . GLU A 1 679 ? -9.420 9.791 -21.952 1.00 86.38 679 GLU A C 1
ATOM 5312 O O . GLU A 1 679 ? -10.483 9.567 -22.535 1.00 86.38 679 GLU A O 1
ATOM 5317 N N . ALA A 1 680 ? -8.763 8.846 -21.273 1.00 86.88 680 ALA A N 1
ATOM 5318 C CA . ALA A 1 680 ? -9.052 7.412 -21.294 1.00 86.88 680 ALA A CA 1
ATOM 5319 C C . ALA A 1 680 ? -10.451 7.027 -20.803 1.00 86.88 680 ALA A C 1
ATOM 5321 O O . ALA A 1 680 ? -11.002 6.018 -21.244 1.00 86.88 680 ALA A O 1
ATOM 5322 N N . ARG A 1 681 ? -11.080 7.875 -19.979 1.00 78.94 681 ARG A N 1
ATOM 5323 C CA . ARG A 1 681 ? -12.447 7.678 -19.472 1.00 78.94 681 ARG A CA 1
ATOM 5324 C C . ARG A 1 681 ? -13.490 7.426 -20.570 1.00 78.94 681 ARG A C 1
ATOM 5326 O O . ARG A 1 681 ? -14.526 6.828 -20.298 1.00 78.94 681 ARG A O 1
ATOM 5333 N N . ALA A 1 682 ? -13.254 7.907 -21.792 1.00 83.25 682 ALA A N 1
ATOM 5334 C CA . ALA A 1 682 ? -14.172 7.739 -22.920 1.00 83.25 682 ALA A CA 1
ATOM 5335 C C . ALA A 1 682 ? -13.907 6.488 -23.787 1.00 83.25 682 ALA A C 1
ATOM 5337 O O . ALA A 1 682 ? -14.614 6.302 -24.776 1.00 83.25 682 ALA A O 1
ATOM 5338 N N . PHE A 1 683 ? -12.902 5.670 -23.452 1.00 84.44 683 PHE A N 1
ATOM 5339 C CA . PHE A 1 683 ? -12.316 4.672 -24.357 1.00 84.44 683 PHE A CA 1
ATOM 5340 C C . PHE A 1 683 ? -12.209 3.254 -23.763 1.00 84.44 683 PHE A C 1
ATOM 5342 O O . PHE A 1 683 ? -11.393 2.473 -24.233 1.00 84.44 683 PHE A O 1
ATOM 5349 N N . ASP A 1 684 ? -12.988 2.914 -22.728 1.00 88.69 684 ASP A N 1
ATOM 5350 C CA . ASP A 1 684 ? -12.927 1.603 -22.043 1.00 88.69 684 ASP A CA 1
ATOM 5351 C C . ASP A 1 684 ? -11.486 1.170 -21.665 1.00 88.69 684 ASP A C 1
ATOM 5353 O O . ASP A 1 684 ? -11.145 -0.014 -21.618 1.00 88.69 684 ASP A O 1
ATOM 5357 N N . PHE A 1 685 ? -10.632 2.165 -21.391 1.00 92.56 685 PHE A N 1
ATOM 5358 C CA . PHE A 1 685 ? -9.235 2.009 -20.998 1.00 92.56 685 PHE A CA 1
ATOM 5359 C C . PHE A 1 685 ? -9.103 2.325 -19.510 1.00 92.56 685 PHE A C 1
ATOM 5361 O O . PHE A 1 685 ? -9.020 3.487 -19.097 1.00 92.56 685 PHE A O 1
ATOM 5368 N N . SER A 1 686 ? -9.129 1.282 -18.684 1.00 93.12 686 SER A N 1
ATOM 5369 C CA . SER A 1 686 ? -9.079 1.420 -17.230 1.00 93.12 686 SER A CA 1
ATOM 5370 C C . SER A 1 686 ? -7.645 1.318 -16.728 1.00 93.12 686 SER A C 1
ATOM 5372 O O . SER A 1 686 ? -6.869 0.488 -17.195 1.00 93.12 686 SER A O 1
ATOM 5374 N N . ILE A 1 687 ? -7.299 2.143 -15.739 1.00 94.69 687 ILE A N 1
ATOM 5375 C CA . ILE A 1 687 ? -5.965 2.153 -15.132 1.00 94.69 687 ILE A CA 1
ATOM 5376 C C . ILE A 1 687 ? -6.131 2.037 -13.621 1.00 94.69 687 ILE A C 1
ATOM 5378 O O . ILE A 1 687 ? -6.884 2.801 -13.017 1.00 94.69 687 ILE A O 1
ATOM 5382 N N . THR A 1 688 ? -5.437 1.076 -13.021 1.00 96.25 688 THR A N 1
ATOM 5383 C CA . THR A 1 688 ? -5.364 0.855 -11.576 1.00 96.25 688 THR A CA 1
ATOM 5384 C C . THR A 1 688 ? -3.950 1.164 -11.107 1.00 96.25 688 THR A C 1
ATOM 5386 O O . THR A 1 688 ? -2.998 0.501 -11.512 1.00 96.25 688 THR A O 1
ATOM 5389 N N . LEU A 1 689 ? -3.825 2.195 -10.275 1.00 95.00 689 LEU A N 1
ATOM 5390 C CA . LEU A 1 689 ? -2.556 2.755 -9.820 1.00 95.00 689 LEU A CA 1
ATOM 5391 C C . LEU A 1 689 ? -2.357 2.428 -8.342 1.00 95.00 689 LEU A C 1
ATOM 5393 O O . LEU A 1 689 ? -3.091 2.957 -7.502 1.00 95.00 689 LEU A O 1
ATOM 5397 N N . ALA A 1 690 ? -1.386 1.575 -8.014 1.00 94.38 690 ALA A N 1
ATOM 5398 C CA . ALA A 1 690 ? -1.044 1.278 -6.627 1.00 94.38 690 ALA A CA 1
ATOM 5399 C C . ALA A 1 690 ? 0.174 2.082 -6.165 1.00 94.38 690 ALA A C 1
ATOM 5401 O O . ALA A 1 690 ? 1.211 2.040 -6.812 1.00 94.38 690 ALA A O 1
ATOM 5402 N N . CYS A 1 691 ? 0.072 2.794 -5.041 1.00 91.56 691 CYS A N 1
ATOM 5403 C CA . CYS A 1 691 ? 1.164 3.612 -4.501 1.00 91.56 691 CYS A CA 1
ATOM 5404 C C . CYS A 1 691 ? 1.418 3.309 -3.025 1.00 91.56 691 CYS A C 1
ATOM 5406 O O . CYS A 1 691 ? 0.481 3.038 -2.261 1.00 91.56 691 CYS A O 1
ATOM 5408 N N . GLN A 1 692 ? 2.686 3.394 -2.615 1.00 84.81 692 GLN A N 1
ATOM 5409 C CA . GLN A 1 692 ? 3.074 3.224 -1.215 1.00 84.81 692 GLN A CA 1
ATOM 5410 C C . GLN A 1 692 ? 3.130 4.561 -0.495 1.00 84.81 692 GLN A C 1
ATOM 5412 O O . GLN A 1 692 ? 2.425 4.731 0.499 1.00 84.81 692 GLN A O 1
ATOM 5417 N N . ASN A 1 693 ? 3.891 5.504 -1.056 1.00 77.44 693 ASN A N 1
ATOM 5418 C CA . ASN A 1 693 ? 4.171 6.799 -0.436 1.00 77.44 693 ASN A CA 1
ATOM 5419 C C . ASN A 1 693 ? 3.805 7.953 -1.390 1.00 77.44 693 ASN A C 1
ATOM 5421 O O . ASN A 1 693 ? 4.689 8.656 -1.901 1.00 77.44 693 ASN A O 1
ATOM 5425 N N . PRO A 1 694 ? 2.505 8.140 -1.698 1.00 77.31 694 PRO A N 1
ATOM 5426 C CA . PRO A 1 694 ? 2.058 9.130 -2.668 1.00 77.31 694 PRO A CA 1
ATOM 5427 C C . PRO A 1 694 ? 2.443 10.577 -2.329 1.00 77.31 694 PRO A C 1
ATOM 5429 O O . PRO A 1 694 ? 2.523 11.379 -3.254 1.00 77.31 694 PRO A O 1
ATOM 5432 N N . SER A 1 695 ? 2.675 10.947 -1.062 1.00 77.50 695 SER A N 1
ATOM 5433 C CA . SER A 1 695 ? 3.014 12.337 -0.715 1.00 77.50 695 SER A CA 1
ATOM 5434 C C . SER A 1 695 ? 4.425 12.738 -1.142 1.00 77.50 695 SER A C 1
ATOM 5436 O O . SER A 1 695 ? 4.649 13.901 -1.465 1.00 77.50 695 SER A O 1
ATOM 5438 N N . ASN A 1 696 ? 5.363 11.787 -1.137 1.00 77.06 696 ASN A N 1
ATOM 5439 C CA . ASN A 1 696 ? 6.788 12.063 -1.337 1.00 77.06 696 ASN A CA 1
ATOM 5440 C C . ASN A 1 696 ? 7.303 11.598 -2.701 1.00 77.06 696 ASN A C 1
ATOM 5442 O O . ASN A 1 696 ? 8.303 12.126 -3.177 1.00 77.06 696 ASN A O 1
ATOM 5446 N N . GLN A 1 697 ? 6.654 10.604 -3.314 1.00 78.81 697 GLN A N 1
ATOM 5447 C CA . GLN A 1 697 ? 7.158 9.963 -4.533 1.00 78.81 697 GLN A CA 1
ATOM 5448 C C . GLN A 1 697 ? 6.366 10.326 -5.794 1.00 78.81 697 GLN A C 1
ATOM 5450 O O . GLN A 1 697 ? 6.876 10.163 -6.899 1.00 78.81 697 GLN A O 1
ATOM 5455 N N . LEU A 1 698 ? 5.137 10.847 -5.666 1.00 85.56 698 LEU A N 1
ATOM 5456 C CA . LEU A 1 698 ? 4.358 11.256 -6.833 1.00 85.56 698 LEU A CA 1
ATOM 5457 C C . LEU A 1 698 ? 4.616 12.718 -7.199 1.00 85.56 698 LEU A C 1
ATOM 5459 O O . LEU A 1 698 ? 4.463 13.602 -6.355 1.00 85.56 698 LEU A O 1
ATOM 5463 N N . PRO A 1 699 ? 4.870 13.014 -8.484 1.00 86.12 699 PRO A N 1
ATOM 5464 C CA . PRO A 1 699 ? 4.914 14.387 -8.943 1.00 86.12 699 PRO A CA 1
ATOM 5465 C C . PRO A 1 699 ? 3.578 15.113 -8.763 1.00 86.12 699 PRO A C 1
ATOM 5467 O O . PRO A 1 699 ? 2.504 14.575 -9.048 1.00 86.12 699 PRO A O 1
ATOM 5470 N N . ASP A 1 700 ? 3.651 16.391 -8.402 1.00 85.06 700 ASP A N 1
ATOM 5471 C CA . ASP A 1 700 ? 2.523 17.265 -8.061 1.00 85.06 700 ASP A CA 1
ATOM 5472 C C . ASP A 1 700 ? 1.363 17.229 -9.071 1.00 85.06 700 ASP A C 1
ATOM 5474 O O . ASP A 1 700 ? 0.179 17.166 -8.721 1.00 85.06 700 ASP A O 1
ATOM 5478 N N . ARG A 1 701 ? 1.699 17.283 -10.366 1.00 84.75 701 ARG A N 1
ATOM 5479 C CA . ARG A 1 701 ? 0.721 17.278 -11.464 1.00 84.75 701 ARG A CA 1
ATOM 5480 C C . ARG A 1 701 ? -0.011 15.942 -11.562 1.00 84.75 701 ARG A C 1
ATOM 5482 O O . ARG A 1 701 ? -1.197 15.916 -11.894 1.00 84.75 701 ARG A O 1
ATOM 5489 N N . ILE A 1 702 ? 0.687 14.848 -11.281 1.00 87.56 702 ILE A N 1
ATOM 5490 C CA . ILE A 1 702 ? 0.155 13.489 -11.359 1.00 87.56 702 ILE A CA 1
ATOM 5491 C C . ILE A 1 702 ? -0.674 13.194 -10.122 1.00 87.56 702 ILE A C 1
ATOM 5493 O O . ILE A 1 702 ? -1.811 12.762 -10.279 1.00 87.56 702 ILE A O 1
ATOM 5497 N N . ALA A 1 703 ? -0.196 13.557 -8.930 1.00 88.62 703 ALA A N 1
ATOM 5498 C CA . ALA A 1 703 ? -0.977 13.484 -7.699 1.00 88.62 703 ALA A CA 1
ATOM 5499 C C . ALA A 1 703 ? -2.324 14.219 -7.845 1.00 88.62 703 ALA A C 1
ATOM 5501 O O . ALA A 1 703 ? -3.381 13.636 -7.612 1.00 88.62 703 ALA A O 1
ATOM 5502 N N . LYS A 1 704 ? -2.317 15.462 -8.352 1.00 88.06 704 LYS A N 1
ATOM 5503 C CA . LYS A 1 704 ? -3.551 16.220 -8.648 1.00 88.06 704 LYS A CA 1
ATOM 5504 C C . LYS A 1 704 ? -4.437 15.534 -9.690 1.00 88.06 704 LYS A C 1
ATOM 5506 O O . LYS A 1 704 ? -5.657 15.631 -9.615 1.00 88.06 704 LYS A O 1
ATOM 5511 N N . SER A 1 705 ? -3.852 14.868 -10.682 1.00 89.31 705 SER A N 1
ATOM 5512 C CA . SER A 1 705 ? -4.623 14.180 -11.725 1.00 89.31 705 SER A CA 1
ATOM 5513 C C . SER A 1 705 ? -5.254 12.894 -11.206 1.00 89.31 705 SER A C 1
ATOM 5515 O O . SER A 1 705 ? -6.422 12.667 -11.481 1.00 89.31 705 SER A O 1
ATOM 5517 N N . ILE A 1 706 ? -4.546 12.123 -10.380 1.00 90.12 706 ILE A N 1
ATOM 5518 C CA . ILE A 1 706 ? -5.099 10.972 -9.656 1.00 90.12 706 ILE A CA 1
ATOM 5519 C C . ILE A 1 706 ? -6.281 11.422 -8.795 1.00 90.12 706 ILE A C 1
ATOM 5521 O O . ILE A 1 706 ? -7.361 10.861 -8.912 1.00 90.12 706 ILE A O 1
ATOM 5525 N N . GLN A 1 707 ? -6.121 12.491 -8.009 1.00 87.81 707 GLN A N 1
ATOM 5526 C CA . GLN A 1 707 ? -7.194 13.032 -7.163 1.00 87.81 707 GLN A CA 1
ATOM 5527 C C . GLN A 1 707 ? -8.436 13.484 -7.948 1.00 87.81 707 GLN A C 1
ATOM 5529 O O . GLN A 1 707 ? -9.543 13.446 -7.422 1.00 87.81 707 GLN A O 1
ATOM 5534 N N . ASN A 1 708 ? -8.265 13.946 -9.188 1.00 85.81 708 ASN A N 1
ATOM 5535 C CA . ASN A 1 708 ? -9.371 14.453 -10.001 1.00 85.81 708 ASN A CA 1
ATOM 5536 C C . ASN A 1 708 ? -10.010 13.380 -10.894 1.00 85.81 708 ASN A C 1
ATOM 5538 O O . ASN A 1 708 ? -11.211 13.455 -11.158 1.00 85.81 708 ASN A O 1
ATOM 5542 N N . GLN A 1 709 ? -9.209 12.441 -11.404 1.00 89.50 709 GLN A N 1
ATOM 5543 C CA . GLN A 1 709 ? -9.633 11.476 -12.418 1.00 89.50 709 GLN A CA 1
ATOM 5544 C C . GLN A 1 709 ? -9.956 10.107 -11.835 1.00 89.50 709 GLN A C 1
ATOM 5546 O O . GLN A 1 709 ? -10.941 9.523 -12.275 1.00 89.50 709 GLN A O 1
ATOM 5551 N N . CYS A 1 710 ? -9.201 9.622 -10.841 1.00 91.31 710 CYS A N 1
ATOM 5552 C CA . CYS A 1 710 ? -9.565 8.399 -10.131 1.00 91.31 710 CYS A CA 1
ATOM 5553 C C . CYS A 1 710 ? -10.776 8.698 -9.248 1.00 91.31 710 CYS A C 1
ATOM 5555 O O . CYS A 1 710 ? -10.696 9.552 -8.371 1.00 91.31 710 CYS A O 1
ATOM 5557 N N . GLN A 1 711 ? -11.902 8.015 -9.461 1.00 87.69 711 GLN A N 1
ATOM 5558 C CA . GLN A 1 711 ? -13.087 8.170 -8.592 1.00 87.69 711 GLN A CA 1
ATOM 5559 C C . GLN A 1 711 ? -13.367 6.936 -7.731 1.00 87.69 711 GLN A C 1
ATOM 5561 O O . GLN A 1 711 ? -14.283 6.943 -6.909 1.00 87.69 711 GLN A O 1
ATOM 5566 N N . THR A 1 712 ? -12.534 5.903 -7.868 1.00 94.31 712 THR A N 1
ATOM 5567 C CA . THR A 1 712 ? -12.482 4.772 -6.944 1.00 94.31 712 THR A CA 1
ATOM 5568 C C . THR A 1 712 ? -11.176 4.808 -6.154 1.00 94.31 712 THR A C 1
ATOM 5570 O O . THR A 1 712 ? -10.091 4.715 -6.727 1.00 94.31 712 THR A O 1
ATOM 5573 N N . PHE A 1 713 ? -11.293 4.910 -4.830 1.00 96.12 713 PHE A N 1
ATOM 5574 C CA . PHE A 1 713 ? -10.178 4.873 -3.883 1.00 96.12 713 PHE A CA 1
ATOM 5575 C C . PHE A 1 713 ? -10.286 3.639 -2.986 1.00 96.12 713 PHE A C 1
ATOM 5577 O O . PHE A 1 713 ? -11.286 3.459 -2.287 1.00 96.12 713 PHE A O 1
ATOM 5584 N N . LEU A 1 714 ? -9.240 2.813 -3.001 1.00 96.75 714 LEU A N 1
ATOM 5585 C CA . LEU A 1 714 ? -9.074 1.600 -2.203 1.00 96.75 714 LEU A CA 1
ATOM 5586 C C . LEU A 1 714 ? -7.847 1.787 -1.304 1.00 96.75 714 LEU A C 1
ATOM 5588 O O . LEU A 1 714 ? -6.706 1.601 -1.720 1.00 96.75 714 LEU A O 1
ATOM 5592 N N . SER A 1 715 ? -8.069 2.194 -0.064 1.00 95.81 715 SER A N 1
ATOM 5593 C CA . SER A 1 715 ? -6.995 2.654 0.815 1.00 95.81 715 SER A CA 1
ATOM 5594 C C . SER A 1 715 ? -6.749 1.649 1.921 1.00 95.81 715 SER A C 1
ATOM 5596 O O . SER A 1 715 ? -7.609 1.457 2.773 1.00 95.81 715 SER A O 1
ATOM 5598 N N . PHE A 1 716 ? -5.578 1.023 1.926 1.00 96.06 716 PHE A N 1
ATOM 5599 C CA . PHE A 1 716 ? -5.011 0.332 3.079 1.00 96.06 716 PHE A CA 1
ATOM 5600 C C . PHE A 1 716 ? -4.362 1.337 4.042 1.00 96.06 716 PHE A C 1
ATOM 5602 O O . PHE A 1 716 ? -4.333 2.541 3.799 1.00 96.06 716 PHE A O 1
ATOM 5609 N N . ASN A 1 717 ? -3.812 0.830 5.146 1.00 94.00 717 ASN A N 1
ATOM 5610 C CA . ASN A 1 717 ? -3.013 1.616 6.079 1.00 94.00 717 ASN A CA 1
ATOM 5611 C C . ASN A 1 717 ? -1.748 2.189 5.394 1.00 94.00 717 ASN A C 1
ATOM 5613 O O . ASN A 1 717 ? -0.884 1.393 5.013 1.00 94.00 717 ASN A O 1
ATOM 5617 N N . PRO A 1 718 ? -1.597 3.522 5.274 1.00 90.50 718 PRO A N 1
ATOM 5618 C CA . PRO A 1 718 ? -0.461 4.163 4.599 1.00 90.50 718 PRO A CA 1
ATOM 5619 C C . PRO A 1 718 ? 0.853 4.133 5.386 1.00 90.50 718 PRO A C 1
ATOM 5621 O O . PRO A 1 718 ? 1.892 4.481 4.851 1.00 90.50 718 PRO A O 1
ATOM 5624 N N . GLY A 1 719 ? 0.844 3.700 6.650 1.00 85.38 719 GLY A N 1
ATOM 5625 C CA . GLY A 1 719 ? 2.035 3.608 7.500 1.00 85.38 719 GLY A CA 1
ATOM 5626 C C . GLY A 1 719 ? 2.445 4.934 8.148 1.00 85.38 719 GLY A C 1
ATOM 5627 O O . GLY A 1 719 ? 2.771 4.928 9.332 1.00 85.38 719 GLY A O 1
ATOM 5628 N N . GLY A 1 720 ? 2.372 6.050 7.417 1.00 84.62 720 GLY A N 1
ATOM 5629 C CA . GLY A 1 720 ? 2.746 7.386 7.892 1.00 84.62 720 GLY A CA 1
ATOM 5630 C C . GLY A 1 720 ? 1.589 8.399 7.910 1.00 84.62 720 GLY A C 1
ATOM 5631 O O . GLY A 1 720 ? 0.660 8.285 7.105 1.00 84.62 720 GLY A O 1
ATOM 5632 N N . PRO A 1 721 ? 1.629 9.425 8.788 1.00 87.12 721 PRO A N 1
ATOM 5633 C CA . PRO A 1 721 ? 0.609 10.476 8.835 1.00 87.12 721 PRO A CA 1
ATOM 5634 C C . PRO A 1 721 ? 0.504 11.324 7.561 1.00 87.12 721 PRO A C 1
ATOM 5636 O O . PRO A 1 721 ? -0.591 11.778 7.237 1.00 87.12 721 PRO A O 1
ATOM 5639 N N . ASP A 1 722 ? 1.602 11.572 6.846 1.00 87.25 722 ASP A N 1
ATOM 5640 C CA . ASP A 1 722 ? 1.589 12.493 5.701 1.00 87.25 722 ASP A CA 1
ATOM 5641 C C . ASP A 1 722 ? 0.902 11.884 4.477 1.00 87.25 722 ASP A C 1
ATOM 5643 O O . ASP A 1 722 ? -0.032 12.488 3.941 1.00 87.25 722 ASP A O 1
ATOM 5647 N N . ASP A 1 723 ? 1.230 10.637 4.135 1.00 88.50 723 ASP A N 1
ATOM 5648 C CA . ASP A 1 723 ? 0.488 9.869 3.132 1.00 88.50 723 ASP A CA 1
ATOM 5649 C C . ASP A 1 723 ? -0.978 9.677 3.543 1.00 88.50 723 ASP A C 1
ATOM 5651 O O . ASP A 1 723 ? -1.891 9.831 2.727 1.00 88.50 723 ASP A O 1
ATOM 5655 N N . ALA A 1 724 ? -1.235 9.414 4.830 1.00 90.81 724 ALA A N 1
ATOM 5656 C CA . ALA A 1 724 ? -2.591 9.259 5.340 1.00 90.81 724 ALA A CA 1
ATOM 5657 C C . ALA A 1 724 ? -3.435 10.532 5.211 1.00 90.81 724 ALA A C 1
ATOM 5659 O O . ALA A 1 724 ? -4.611 10.425 4.879 1.00 90.81 724 ALA A O 1
ATOM 5660 N N . LYS A 1 725 ? -2.872 11.733 5.395 1.00 90.19 725 LYS A N 1
ATOM 5661 C CA . LYS A 1 725 ? -3.597 12.998 5.162 1.00 90.19 725 LYS A CA 1
ATOM 5662 C C . LYS A 1 725 ? -3.966 13.176 3.690 1.00 90.19 725 LYS A C 1
ATOM 5664 O O . LYS A 1 725 ? -5.094 13.569 3.391 1.00 90.19 725 LYS A O 1
ATOM 5669 N N . VAL A 1 726 ? -3.038 12.878 2.776 1.00 88.06 726 VAL A N 1
ATOM 5670 C CA . VAL A 1 726 ? -3.274 12.986 1.325 1.00 88.06 726 VAL A CA 1
ATOM 5671 C C . VAL A 1 726 ? -4.378 12.025 0.885 1.00 88.06 726 VAL A C 1
ATOM 5673 O O . VAL A 1 726 ? -5.284 12.419 0.151 1.00 88.06 726 VAL A O 1
ATOM 5676 N N . ILE A 1 727 ? -4.339 10.784 1.373 1.00 91.19 727 ILE A N 1
ATOM 5677 C CA . ILE A 1 727 ? -5.335 9.758 1.055 1.00 91.19 727 ILE A CA 1
ATOM 5678 C C . ILE A 1 727 ? -6.683 10.067 1.728 1.00 91.19 727 ILE A C 1
ATOM 5680 O O . ILE A 1 727 ? -7.727 9.982 1.079 1.00 91.19 727 ILE A O 1
ATOM 5684 N N . ALA A 1 728 ? -6.693 10.487 2.998 1.00 91.69 728 ALA A N 1
ATOM 5685 C CA . ALA A 1 728 ? -7.915 10.832 3.732 1.00 91.69 728 ALA A CA 1
ATOM 5686 C C . ALA A 1 728 ? -8.696 11.976 3.069 1.00 91.69 728 ALA A C 1
ATOM 5688 O O . ALA A 1 728 ? -9.925 11.958 3.078 1.00 91.69 728 ALA A O 1
ATOM 5689 N N . ALA A 1 729 ? -8.016 12.915 2.399 1.00 90.38 729 ALA A N 1
ATOM 5690 C CA . ALA A 1 729 ? -8.668 13.985 1.640 1.00 90.38 729 ALA A CA 1
ATOM 5691 C C . ALA A 1 729 ? -9.589 13.477 0.509 1.00 90.38 729 ALA A C 1
ATOM 5693 O O . ALA A 1 729 ? -10.488 14.202 0.080 1.00 90.38 729 ALA A O 1
ATOM 5694 N N . GLN A 1 730 ? -9.390 12.238 0.043 1.00 91.94 730 GLN A N 1
ATOM 5695 C CA . GLN A 1 730 ? -10.218 11.580 -0.973 1.00 91.94 730 GLN A CA 1
ATOM 5696 C C . GLN A 1 730 ? -11.342 10.731 -0.366 1.00 91.94 730 GLN A C 1
ATOM 5698 O O . GLN A 1 730 ? -12.235 10.264 -1.076 1.00 91.94 730 GLN A O 1
ATOM 5703 N N . HIS A 1 731 ? -11.378 10.585 0.958 1.00 93.38 731 HIS A N 1
ATOM 5704 C CA . HIS A 1 731 ? -12.436 9.903 1.693 1.00 93.38 731 HIS A CA 1
ATOM 5705 C C . HIS A 1 731 ? -13.519 10.873 2.202 1.00 93.38 731 HIS A C 1
ATOM 5707 O O . HIS A 1 731 ? -13.448 12.095 2.036 1.00 93.38 731 HIS A O 1
ATOM 5713 N N . SER A 1 732 ? -14.627 10.324 2.701 1.00 90.75 732 SER A N 1
ATOM 5714 C CA . SER A 1 732 ? -15.694 11.109 3.321 1.00 90.75 732 SER A CA 1
ATOM 5715 C C . SER A 1 732 ? -15.187 11.897 4.527 1.00 90.75 732 SER A C 1
ATOM 5717 O O . SER A 1 732 ? -14.211 11.519 5.161 1.00 90.75 732 SER A O 1
ATOM 5719 N N . LYS A 1 733 ? -15.856 13.014 4.838 1.00 85.19 733 LYS A N 1
ATOM 5720 C CA . LYS A 1 733 ? -15.407 13.993 5.849 1.00 85.19 733 LYS A CA 1
ATOM 5721 C C . LYS A 1 733 ? -15.286 13.437 7.270 1.00 85.19 733 LYS A C 1
ATOM 5723 O O . LYS A 1 733 ? -14.735 14.105 8.129 1.00 85.19 733 LYS A O 1
ATOM 5728 N N . ASP A 1 734 ? -15.903 12.297 7.527 1.00 80.62 734 ASP A N 1
ATOM 5729 C CA . ASP A 1 734 ? -15.889 11.561 8.785 1.00 80.62 734 ASP A CA 1
ATOM 5730 C C . ASP A 1 734 ? -14.671 10.636 8.938 1.00 80.62 734 ASP A C 1
ATOM 5732 O O . ASP A 1 734 ? -14.464 10.121 10.038 1.00 80.62 734 ASP A O 1
ATOM 5736 N N . ILE A 1 735 ? -13.888 10.443 7.868 1.00 88.44 735 ILE A N 1
ATOM 5737 C CA . ILE A 1 735 ? -12.649 9.663 7.864 1.00 88.44 735 ILE A CA 1
ATOM 5738 C C . ILE A 1 735 ? -11.463 10.605 8.032 1.00 88.44 735 ILE A C 1
ATOM 5740 O O . ILE A 1 735 ? -11.166 11.414 7.152 1.00 88.44 735 ILE A O 1
ATOM 5744 N N . GLU A 1 736 ? -10.767 10.463 9.152 1.00 88.56 736 GLU A N 1
ATOM 5745 C CA . GLU A 1 736 ? -9.550 11.216 9.441 1.00 88.56 736 GLU A CA 1
ATOM 5746 C C . GLU A 1 736 ? -8.301 10.407 9.056 1.00 88.56 736 GLU A C 1
ATOM 5748 O O . GLU A 1 736 ? -8.351 9.195 8.838 1.00 88.56 736 GLU A O 1
ATOM 5753 N N . TRP A 1 737 ? -7.142 11.064 8.995 1.00 89.69 737 TRP A N 1
ATOM 5754 C CA . TRP A 1 737 ? -5.874 10.381 8.702 1.00 89.69 737 TRP A CA 1
ATOM 5755 C C . TRP A 1 737 ? -5.561 9.270 9.726 1.00 89.69 737 TRP A C 1
ATOM 5757 O O . TRP A 1 737 ? -5.043 8.220 9.346 1.00 89.69 737 TRP A O 1
ATOM 5767 N N . ASP A 1 738 ? -5.945 9.464 10.995 1.00 84.75 738 ASP A N 1
ATOM 5768 C CA . ASP A 1 738 ? -5.718 8.495 12.075 1.00 84.75 738 ASP A CA 1
ATOM 5769 C C . ASP A 1 738 ? -6.551 7.207 11.893 1.00 84.75 738 ASP A C 1
ATOM 5771 O O . ASP A 1 738 ? -6.112 6.107 12.233 1.00 84.75 738 ASP A O 1
ATOM 5775 N N . ASP A 1 739 ? -7.728 7.298 11.255 1.00 86.06 739 ASP A N 1
ATOM 5776 C CA . ASP A 1 739 ? -8.536 6.121 10.912 1.00 86.06 739 ASP A CA 1
ATOM 5777 C C . ASP A 1 739 ? -7.820 5.203 9.910 1.00 86.06 739 ASP A C 1
ATOM 5779 O O . ASP A 1 739 ? -7.994 3.979 9.959 1.00 86.06 739 ASP A O 1
ATOM 5783 N N . LEU A 1 740 ? -7.032 5.786 8.999 1.00 90.12 740 LEU A N 1
ATOM 5784 C CA . LEU A 1 740 ? -6.245 5.048 8.014 1.00 90.12 740 LEU A CA 1
ATOM 5785 C C . LEU A 1 740 ? -4.996 4.432 8.660 1.00 90.12 740 LEU A C 1
ATOM 5787 O O . LEU A 1 740 ? -4.723 3.248 8.447 1.00 90.12 740 LEU A O 1
ATOM 5791 N N . THR A 1 741 ? -4.263 5.184 9.489 1.00 89.12 741 THR A N 1
ATOM 5792 C CA . THR A 1 741 ? -3.041 4.694 10.163 1.00 89.12 741 THR A CA 1
ATOM 5793 C C . THR A 1 741 ? -3.325 3.634 11.224 1.00 89.12 741 THR A C 1
ATOM 5795 O O . THR A 1 741 ? -2.478 2.773 11.468 1.00 89.12 741 THR A O 1
ATOM 5798 N N . ASN A 1 742 ? -4.529 3.613 11.799 1.00 84.62 742 ASN A N 1
ATOM 5799 C CA . ASN A 1 742 ? -4.956 2.593 12.762 1.00 84.62 742 ASN A CA 1
ATOM 5800 C C . ASN A 1 742 ? -5.649 1.377 12.127 1.00 84.62 742 ASN A C 1
ATOM 5802 O O . ASN A 1 742 ? -6.156 0.493 12.828 1.00 84.62 742 ASN A O 1
ATOM 5806 N N . MET A 1 743 ? -5.696 1.300 10.796 1.00 86.75 743 MET A N 1
ATOM 5807 C CA . MET A 1 743 ? -6.311 0.175 10.103 1.00 86.75 743 MET A CA 1
ATOM 5808 C C . MET A 1 743 ? -5.418 -1.073 10.134 1.00 86.75 743 MET A C 1
ATOM 5810 O O . MET A 1 743 ? -4.202 -1.012 9.920 1.00 86.75 743 MET A O 1
ATOM 5814 N N . SER A 1 744 ? -6.038 -2.226 10.397 1.00 83.31 744 SER A N 1
ATOM 5815 C CA . SER A 1 744 ? -5.384 -3.536 10.381 1.00 83.31 744 SER A CA 1
ATOM 5816 C C . SER A 1 744 ? -4.967 -3.953 8.966 1.00 83.31 744 SER A C 1
ATOM 5818 O O . SER A 1 744 ? -5.459 -3.417 7.974 1.00 83.31 744 SER A O 1
ATOM 5820 N N . LYS A 1 745 ? -4.071 -4.945 8.866 1.00 86.19 745 LYS A N 1
ATOM 5821 C CA . LYS A 1 745 ? -3.729 -5.581 7.582 1.00 86.19 745 LYS A CA 1
ATOM 5822 C C . LYS A 1 745 ? -4.985 -6.157 6.911 1.00 86.19 745 LYS A C 1
ATOM 5824 O O . LYS A 1 745 ? -5.934 -6.522 7.605 1.00 86.19 745 LYS A O 1
ATOM 5829 N N . TYR A 1 746 ? -4.963 -6.233 5.580 1.00 91.50 746 TYR A N 1
ATOM 5830 C CA . TYR A 1 746 ? -6.015 -6.822 4.737 1.00 91.50 746 TYR A CA 1
ATOM 5831 C C . TYR A 1 746 ? -7.384 -6.142 4.844 1.00 91.50 746 TYR A C 1
ATOM 5833 O O . TYR A 1 746 ? -8.408 -6.702 4.463 1.00 91.50 746 TYR A O 1
ATOM 5841 N N . ARG A 1 747 ? -7.406 -4.908 5.346 1.00 92.81 747 ARG A N 1
ATOM 5842 C CA . ARG A 1 747 ? -8.602 -4.085 5.437 1.00 92.81 747 ARG A CA 1
ATOM 5843 C C . ARG A 1 747 ? -8.374 -2.789 4.686 1.00 92.81 747 ARG A C 1
ATOM 5845 O O . ARG A 1 747 ? -7.311 -2.180 4.814 1.00 92.81 747 ARG A O 1
ATOM 5852 N N . ILE A 1 748 ? -9.388 -2.386 3.933 1.00 95.12 748 ILE A N 1
ATOM 5853 C CA . ILE A 1 748 ? -9.390 -1.138 3.180 1.00 95.12 748 ILE A CA 1
ATOM 5854 C C . ILE A 1 748 ? -10.546 -0.248 3.607 1.00 95.12 748 ILE A C 1
ATOM 5856 O O . ILE A 1 748 ? -11.627 -0.731 3.951 1.00 95.12 748 ILE A O 1
ATOM 5860 N N . TYR A 1 749 ? -10.336 1.058 3.512 1.00 95.00 749 TYR A N 1
ATOM 5861 C CA . TYR A 1 749 ? -11.425 1.986 3.264 1.00 95.00 749 TYR A CA 1
ATOM 5862 C C . TYR A 1 749 ? -11.628 2.114 1.763 1.00 95.00 749 TYR A C 1
ATOM 5864 O O . TYR A 1 749 ? -10.695 2.390 1.015 1.00 95.00 749 TYR A O 1
ATOM 5872 N N . MET A 1 750 ? -12.868 1.933 1.339 1.00 94.75 750 MET A N 1
ATOM 5873 C CA . MET A 1 750 ? -13.285 2.039 -0.044 1.00 94.75 750 MET A CA 1
ATOM 5874 C C . MET A 1 750 ? -14.206 3.242 -0.213 1.00 94.75 750 MET A C 1
ATOM 5876 O O . MET A 1 750 ? -15.087 3.484 0.615 1.00 94.75 750 MET A O 1
ATOM 5880 N N . ARG A 1 751 ? -14.007 3.984 -1.299 1.00 94.44 751 ARG A N 1
ATOM 5881 C CA . ARG A 1 751 ? -14.932 5.011 -1.778 1.00 94.44 751 ARG A CA 1
ATOM 5882 C C . ARG A 1 751 ? -15.054 4.891 -3.289 1.00 94.44 751 ARG A C 1
ATOM 5884 O O . ARG A 1 751 ? -14.037 4.824 -3.969 1.00 94.44 751 ARG A O 1
ATOM 5891 N N . THR A 1 752 ? -16.279 4.827 -3.793 1.00 94.44 752 THR A N 1
ATOM 5892 C CA . THR A 1 752 ? -16.567 4.609 -5.218 1.00 94.44 752 THR A CA 1
ATOM 5893 C C . THR A 1 752 ? -17.926 5.222 -5.572 1.00 94.44 752 THR A C 1
ATOM 5895 O O . THR A 1 752 ? -18.456 6.010 -4.789 1.00 94.44 752 THR A O 1
ATOM 5898 N N . HIS A 1 753 ? -18.486 4.890 -6.733 1.00 91.81 753 HIS A N 1
ATOM 5899 C CA . HIS A 1 753 ? -19.811 5.319 -7.173 1.00 91.81 753 HIS A CA 1
ATOM 5900 C C . HIS A 1 753 ? -20.861 4.216 -6.983 1.00 91.81 753 HIS A C 1
ATOM 5902 O O . HIS A 1 753 ? -20.563 3.025 -7.076 1.00 91.81 753 HIS A O 1
ATOM 5908 N N . ASP A 1 754 ? -22.094 4.623 -6.690 1.00 90.31 754 ASP A N 1
ATOM 5909 C CA . ASP A 1 754 ? -23.260 3.739 -6.672 1.00 90.31 754 ASP A CA 1
ATOM 5910 C C . ASP A 1 754 ? -23.899 3.590 -8.071 1.00 90.31 754 ASP A C 1
ATOM 5912 O O . ASP A 1 754 ? -23.472 4.209 -9.047 1.00 90.31 754 ASP A O 1
ATOM 5916 N N . GLU A 1 755 ? -24.968 2.794 -8.167 1.00 85.69 755 GLU A N 1
ATOM 5917 C CA . GLU A 1 755 ? -25.755 2.582 -9.395 1.00 85.69 755 GLU A CA 1
ATOM 5918 C C . GLU A 1 755 ? -26.334 3.870 -10.023 1.00 85.69 755 GLU A C 1
ATOM 5920 O O . GLU A 1 755 ? -26.768 3.860 -11.175 1.00 85.69 755 GLU A O 1
ATOM 5925 N N . ASN A 1 756 ? -26.373 4.983 -9.279 1.00 84.94 756 ASN A N 1
ATOM 5926 C CA . ASN A 1 756 ? -26.875 6.279 -9.734 1.00 84.94 756 ASN A CA 1
ATOM 5927 C C . ASN A 1 756 ? -25.744 7.260 -10.087 1.00 84.94 756 ASN A C 1
ATOM 5929 O O . ASN A 1 756 ? -26.019 8.456 -10.237 1.00 84.94 756 ASN A O 1
ATOM 5933 N N . ASP A 1 757 ? -24.503 6.774 -10.200 1.00 84.69 757 ASP A N 1
ATOM 5934 C CA . ASP A 1 757 ? -23.295 7.575 -10.428 1.00 84.69 757 ASP A CA 1
ATOM 5935 C C . ASP A 1 757 ? -23.063 8.626 -9.322 1.00 84.69 757 ASP A C 1
ATOM 5937 O O . ASP A 1 757 ? -22.549 9.723 -9.555 1.00 84.69 757 ASP A O 1
ATOM 5941 N N . GLN A 1 758 ? -23.480 8.317 -8.088 1.00 89.00 758 GLN A N 1
ATOM 5942 C CA . GLN A 1 758 ? -23.220 9.155 -6.922 1.00 89.00 758 GLN A CA 1
ATOM 5943 C C . GLN A 1 758 ? -22.060 8.595 -6.112 1.00 89.00 758 GLN A C 1
ATOM 5945 O O . GLN A 1 758 ? -22.032 7.418 -5.758 1.00 89.00 758 GLN A O 1
ATOM 5950 N N . LEU A 1 759 ? -21.126 9.477 -5.760 1.00 90.88 759 LEU A N 1
ATOM 5951 C CA . LEU A 1 759 ? -20.005 9.132 -4.900 1.00 90.88 759 LEU A CA 1
ATOM 5952 C C . LEU A 1 759 ? -20.519 8.693 -3.521 1.00 90.88 759 LEU A C 1
ATOM 5954 O O . LEU A 1 759 ? -21.226 9.440 -2.836 1.00 90.88 759 LEU A O 1
ATOM 5958 N N . THR A 1 760 ? -20.139 7.491 -3.106 1.00 92.25 760 THR A N 1
ATOM 5959 C CA . THR A 1 760 ? -20.566 6.892 -1.846 1.00 92.25 760 THR A CA 1
ATOM 5960 C C . THR A 1 760 ? -19.939 7.599 -0.643 1.00 92.25 760 THR A C 1
ATOM 5962 O O . THR A 1 760 ? -18.945 8.335 -0.751 1.00 92.25 760 THR A O 1
ATOM 5965 N N . HIS A 1 761 ? -20.478 7.324 0.551 1.00 89.94 761 HIS A N 1
ATOM 5966 C CA . HIS A 1 761 ? -19.676 7.477 1.762 1.00 89.94 761 HIS A CA 1
ATOM 5967 C C . HIS A 1 761 ? -18.497 6.491 1.744 1.00 89.94 761 HIS A C 1
ATOM 5969 O O . HIS A 1 761 ? -18.546 5.485 1.035 1.00 89.94 761 HIS A O 1
ATOM 5975 N N . SER A 1 762 ? -17.435 6.773 2.495 1.00 92.81 762 SER A N 1
ATOM 5976 C CA . SER A 1 762 ? -16.332 5.829 2.686 1.00 92.81 762 SER A CA 1
ATOM 5977 C C . SER A 1 762 ? -16.758 4.682 3.593 1.00 92.81 762 SER A C 1
ATOM 5979 O O . SER A 1 762 ? -17.284 4.907 4.680 1.00 92.81 762 SER A O 1
ATOM 5981 N N . TYR A 1 763 ? -16.485 3.444 3.198 1.00 91.56 763 TYR A N 1
ATOM 5982 C CA . TYR A 1 763 ? -16.854 2.260 3.974 1.00 91.56 763 TYR A CA 1
ATOM 5983 C C . TYR A 1 763 ? -15.690 1.282 4.099 1.00 91.56 763 TYR A C 1
ATOM 5985 O O . TYR A 1 763 ? -14.833 1.201 3.222 1.00 91.56 763 TYR A O 1
ATOM 5993 N N . LYS A 1 764 ? -15.646 0.534 5.207 1.00 91.56 764 LYS A N 1
ATOM 5994 C CA . LYS A 1 764 ? -14.594 -0.458 5.447 1.00 91.56 764 LYS A CA 1
ATOM 5995 C C . LYS A 1 764 ? -14.939 -1.799 4.825 1.00 91.56 764 LYS A C 1
ATOM 5997 O O . LYS A 1 764 ? -16.065 -2.285 4.957 1.00 91.56 764 LYS A O 1
ATOM 6002 N N . VAL A 1 765 ? -13.935 -2.414 4.219 1.00 93.25 765 VAL A N 1
ATOM 6003 C CA . VAL A 1 765 ? -14.015 -3.716 3.566 1.00 93.25 765 VAL A CA 1
ATOM 6004 C C . VAL A 1 765 ? -12.864 -4.577 4.074 1.00 93.25 765 VAL A C 1
ATOM 6006 O O . VAL A 1 765 ? -11.709 -4.157 4.037 1.00 93.25 765 VAL A O 1
ATOM 6009 N N . ASP A 1 766 ? -13.180 -5.779 4.545 1.00 92.62 766 ASP A N 1
ATOM 6010 C CA . ASP A 1 766 ? -12.206 -6.856 4.683 1.00 92.62 766 ASP A CA 1
ATOM 6011 C C . ASP A 1 766 ? -11.919 -7.380 3.274 1.00 92.62 766 ASP A C 1
ATOM 6013 O O . ASP A 1 766 ? -12.794 -7.981 2.635 1.00 92.62 766 ASP A O 1
ATOM 6017 N N . ALA A 1 767 ? -10.730 -7.053 2.763 1.00 95.94 767 ALA A N 1
ATOM 6018 C CA . ALA A 1 767 ? -10.308 -7.417 1.420 1.00 95.94 767 ALA A CA 1
ATOM 6019 C C . ALA A 1 767 ? -10.173 -8.937 1.314 1.00 95.94 767 ALA A C 1
ATOM 6021 O O . ALA A 1 767 ? -9.854 -9.622 2.290 1.00 95.94 767 ALA A O 1
ATOM 6022 N N . PHE A 1 768 ? -10.439 -9.477 0.130 1.00 96.00 768 PHE A N 1
ATOM 6023 C CA . PHE A 1 768 ? -10.358 -10.917 -0.057 1.00 96.00 768 PHE A CA 1
ATOM 6024 C C . PHE A 1 768 ? -8.925 -11.453 0.125 1.00 96.00 768 PHE A C 1
ATOM 6026 O O . PHE A 1 768 ? -7.984 -10.826 -0.369 1.00 96.00 768 PHE A O 1
ATOM 6033 N N . PRO A 1 769 ? -8.752 -12.621 0.779 1.00 92.75 769 PRO A N 1
ATOM 6034 C CA . PRO A 1 769 ? -7.496 -13.373 0.733 1.00 92.75 769 PRO A CA 1
ATOM 6035 C C . PRO A 1 769 ? -7.147 -13.788 -0.711 1.00 92.75 769 PRO A C 1
ATOM 6037 O O . PRO A 1 769 ? -8.022 -13.711 -1.585 1.00 92.75 769 PRO A O 1
ATOM 6040 N N . PRO A 1 770 ? -5.906 -14.233 -0.982 1.00 90.81 770 PRO A N 1
ATOM 6041 C CA . PRO A 1 770 ? -5.497 -14.684 -2.312 1.00 90.81 770 PRO A CA 1
ATOM 6042 C C . PRO A 1 770 ? -6.430 -15.780 -2.842 1.00 90.81 770 PRO A C 1
ATOM 6044 O O . PRO A 1 770 ? -6.754 -16.728 -2.123 1.00 90.81 770 PRO A O 1
ATOM 6047 N N . ILE A 1 771 ? -6.911 -15.631 -4.080 1.00 89.75 771 ILE A N 1
ATOM 6048 C CA . ILE A 1 771 ? -7.865 -16.570 -4.691 1.00 89.75 771 ILE A CA 1
ATOM 6049 C C . ILE A 1 771 ? -7.322 -18.005 -4.754 1.00 89.75 771 ILE A C 1
ATOM 6051 O O . ILE A 1 771 ? -8.068 -18.962 -4.558 1.00 89.75 771 ILE A O 1
ATOM 6055 N N . ASP A 1 772 ? -6.022 -18.146 -4.963 1.00 86.62 772 ASP A N 1
ATOM 6056 C CA . ASP A 1 772 ? -5.286 -19.401 -5.052 1.00 86.62 772 ASP A CA 1
ATOM 6057 C C . ASP A 1 772 ? -5.160 -20.149 -3.718 1.00 86.62 772 ASP A C 1
ATOM 6059 O O . ASP A 1 772 ? -5.074 -21.373 -3.718 1.00 86.62 772 ASP A O 1
ATOM 6063 N N . GLU A 1 773 ? -5.247 -19.454 -2.581 1.00 86.44 773 GLU A N 1
ATOM 6064 C CA . GLU A 1 773 ? -5.266 -20.097 -1.259 1.00 86.44 773 GLU A CA 1
ATOM 6065 C C . GLU A 1 773 ? -6.661 -20.605 -0.864 1.00 86.44 773 GLU A C 1
ATOM 6067 O O . GLU A 1 773 ? -6.791 -21.556 -0.090 1.00 86.44 773 GLU A O 1
ATOM 6072 N N . VAL A 1 774 ? -7.723 -19.953 -1.352 1.00 83.81 774 VAL A N 1
ATOM 6073 C CA . VAL A 1 774 ? -9.108 -20.273 -0.959 1.00 83.81 774 VAL A CA 1
ATOM 6074 C C . VAL A 1 774 ? -9.837 -21.176 -1.943 1.00 83.81 774 VAL A C 1
ATOM 6076 O O . VAL A 1 774 ? -10.881 -21.743 -1.601 1.00 83.81 774 VAL A O 1
ATOM 6079 N N . ALA A 1 775 ? -9.342 -21.290 -3.170 1.00 79.06 775 ALA A N 1
ATOM 6080 C CA . ALA A 1 775 ? -9.926 -22.171 -4.155 1.00 79.06 775 ALA A CA 1
ATOM 6081 C C . ALA A 1 775 ? -9.590 -23.633 -3.845 1.00 79.06 775 ALA A C 1
ATOM 6083 O O . ALA A 1 775 ? -8.439 -24.012 -3.680 1.00 79.06 775 ALA A O 1
ATOM 6084 N N . ASN A 1 776 ? -10.618 -24.484 -3.806 1.00 62.06 776 ASN A N 1
ATOM 6085 C CA . ASN A 1 776 ? -10.439 -25.936 -3.679 1.00 62.06 776 ASN A CA 1
ATOM 6086 C C . ASN A 1 776 ? -9.951 -26.594 -4.989 1.00 62.06 776 ASN A C 1
ATOM 6088 O O . ASN A 1 776 ? -9.695 -27.798 -5.019 1.00 62.06 776 ASN A O 1
ATOM 6092 N N . GLU A 1 777 ? -9.895 -25.825 -6.074 1.00 61.56 777 GLU A N 1
ATOM 6093 C CA . GLU A 1 777 ? -9.354 -26.206 -7.378 1.00 61.56 777 GLU A CA 1
ATOM 6094 C C . GLU A 1 777 ? -7.949 -25.599 -7.504 1.00 61.56 777 GLU A C 1
ATOM 6096 O O . GLU A 1 777 ? -7.721 -24.512 -6.975 1.00 61.56 777 GLU A O 1
ATOM 6101 N N . ASN A 1 778 ? -7.022 -26.269 -8.201 1.00 67.06 778 ASN A N 1
ATOM 6102 C CA . ASN A 1 778 ? -5.706 -25.699 -8.525 1.00 67.06 778 ASN A CA 1
ATOM 6103 C C . ASN A 1 778 ? -5.890 -24.535 -9.516 1.00 67.06 778 ASN A C 1
ATOM 6105 O O . ASN A 1 778 ? -5.726 -24.710 -10.718 1.00 67.06 778 ASN A O 1
ATOM 6109 N N . ILE A 1 779 ? -6.313 -23.370 -9.017 1.00 78.56 779 ILE A N 1
ATOM 6110 C CA . ILE A 1 779 ? -6.422 -22.135 -9.805 1.00 78.56 779 ILE A CA 1
ATOM 6111 C C . ILE A 1 779 ? -5.028 -21.584 -10.102 1.00 78.56 779 ILE A C 1
ATOM 6113 O O . ILE A 1 779 ? -4.815 -21.049 -11.185 1.00 78.56 779 ILE A O 1
ATOM 6117 N N . ALA A 1 780 ? -4.098 -21.721 -9.153 1.00 84.38 780 ALA A N 1
ATOM 6118 C CA . ALA A 1 780 ? -2.698 -21.399 -9.373 1.00 84.38 780 ALA A CA 1
ATOM 6119 C C . ALA A 1 780 ? -1.924 -22.614 -9.887 1.00 84.38 780 ALA A C 1
ATOM 6121 O O . ALA A 1 780 ? -2.038 -23.721 -9.348 1.00 84.38 780 ALA A O 1
ATOM 6122 N N . ARG A 1 781 ? -1.097 -22.366 -10.901 1.00 89.88 781 ARG A N 1
ATOM 6123 C CA . ARG A 1 781 ? -0.017 -23.257 -11.325 1.00 89.88 781 ARG A CA 1
ATOM 6124 C C . ARG A 1 781 ? 1.027 -23.380 -10.220 1.00 89.88 781 ARG A C 1
ATOM 6126 O O . ARG A 1 781 ? 1.253 -22.451 -9.446 1.00 89.88 781 ARG A O 1
ATOM 6133 N N . SER A 1 782 ? 1.676 -24.538 -10.157 1.00 90.62 782 SER A N 1
ATOM 6134 C CA . SER A 1 782 ? 2.886 -24.696 -9.351 1.00 90.62 782 SER A CA 1
ATOM 6135 C C . SER A 1 782 ? 4.033 -23.855 -9.918 1.00 90.62 782 SER A C 1
ATOM 6137 O O . SER A 1 782 ? 4.053 -23.549 -11.105 1.00 90.62 782 SER A O 1
ATOM 6139 N N . GLU A 1 783 ? 5.028 -23.540 -9.090 1.00 90.44 783 GLU A N 1
ATOM 6140 C CA . GLU A 1 783 ? 6.230 -22.793 -9.498 1.00 90.44 783 GLU A CA 1
ATOM 6141 C C . GLU A 1 783 ? 6.898 -23.393 -10.752 1.00 90.44 783 GLU A C 1
ATOM 6143 O O . GLU A 1 783 ? 7.223 -22.676 -11.692 1.00 90.44 783 GLU A O 1
ATOM 6148 N N . ALA A 1 784 ? 6.994 -24.725 -10.830 1.00 92.75 784 ALA A N 1
ATOM 6149 C CA . ALA A 1 784 ? 7.559 -25.417 -11.990 1.00 92.75 784 ALA A CA 1
ATOM 6150 C C . ALA A 1 784 ? 6.699 -25.298 -13.265 1.00 92.75 784 ALA A C 1
ATOM 6152 O O . ALA A 1 784 ? 7.236 -25.267 -14.369 1.00 92.75 784 ALA A O 1
ATOM 6153 N N . GLU A 1 785 ? 5.371 -25.262 -13.132 1.00 93.62 785 GLU A N 1
ATOM 6154 C CA . GLU A 1 785 ? 4.458 -25.051 -14.263 1.00 93.62 785 GLU A CA 1
ATOM 6155 C C . GLU A 1 785 ? 4.483 -23.591 -14.730 1.00 93.62 785 GLU A C 1
ATOM 6157 O O . GLU A 1 785 ? 4.430 -23.342 -15.931 1.00 93.62 785 GLU A O 1
ATOM 6162 N N . THR A 1 786 ? 4.607 -22.637 -13.803 1.00 94.69 786 THR A N 1
ATOM 6163 C CA . THR A 1 786 ? 4.785 -21.213 -14.118 1.00 94.69 786 THR A CA 1
ATOM 6164 C C . THR A 1 786 ? 6.098 -20.974 -14.861 1.00 94.69 786 THR A C 1
ATOM 6166 O O . THR A 1 786 ? 6.088 -20.314 -15.894 1.00 94.69 786 THR A O 1
ATOM 6169 N N . GLU A 1 787 ? 7.205 -21.569 -14.410 1.00 93.62 787 GLU A N 1
ATOM 6170 C CA . GLU A 1 787 ? 8.502 -21.460 -15.091 1.00 93.62 787 GLU A CA 1
ATOM 6171 C C . GLU A 1 787 ? 8.462 -22.077 -16.499 1.00 93.62 787 GLU A C 1
ATOM 6173 O O . GLU A 1 787 ? 8.981 -21.508 -17.462 1.00 93.62 787 GLU A O 1
ATOM 6178 N N . GLN A 1 788 ? 7.775 -23.215 -16.658 1.00 94.94 788 GLN A N 1
ATOM 6179 C CA . GLN A 1 788 ? 7.564 -23.806 -17.979 1.00 94.94 788 GLN A CA 1
ATOM 6180 C C . GLN A 1 788 ? 6.726 -22.890 -18.883 1.00 94.94 788 GLN A C 1
ATOM 6182 O O . GLN A 1 788 ? 7.070 -22.728 -20.052 1.00 94.94 788 GLN A O 1
ATOM 6187 N N . LEU A 1 789 ? 5.667 -22.265 -18.353 1.00 95.38 789 LEU A N 1
ATOM 6188 C CA . LEU A 1 789 ? 4.865 -21.295 -19.098 1.00 95.38 789 LEU A CA 1
ATOM 6189 C C . LEU A 1 789 ? 5.717 -20.093 -19.527 1.00 95.38 789 LEU A C 1
ATOM 6191 O O . LEU A 1 789 ? 5.653 -19.703 -20.687 1.00 95.38 789 LEU A O 1
ATOM 6195 N N . ILE A 1 790 ? 6.554 -19.542 -18.642 1.00 95.31 790 ILE A N 1
ATOM 6196 C CA . ILE A 1 790 ? 7.487 -18.454 -18.982 1.00 95.31 790 ILE A CA 1
ATOM 6197 C C . ILE A 1 790 ? 8.378 -18.863 -20.157 1.00 95.31 790 ILE A C 1
ATOM 6199 O O . ILE A 1 790 ? 8.455 -18.137 -21.152 1.00 95.31 790 ILE A O 1
ATOM 6203 N N . SER A 1 791 ? 8.997 -20.044 -20.082 1.00 94.75 791 SER A N 1
ATOM 6204 C CA . SER A 1 791 ? 9.829 -20.570 -21.166 1.00 94.75 791 SER A CA 1
ATOM 6205 C C . SER A 1 791 ? 9.049 -20.699 -22.478 1.00 94.75 791 SER A C 1
ATOM 6207 O O . SER A 1 791 ? 9.545 -20.274 -23.520 1.00 94.75 791 SER A O 1
ATOM 6209 N N . ASP A 1 792 ? 7.833 -21.249 -22.444 1.00 95.50 792 ASP A N 1
ATOM 6210 C CA . ASP A 1 792 ? 6.999 -21.453 -23.634 1.00 95.50 792 ASP A CA 1
ATOM 6211 C C . ASP A 1 792 ? 6.571 -20.113 -24.265 1.00 95.50 792 ASP A C 1
ATOM 6213 O O . ASP A 1 792 ? 6.592 -19.956 -25.491 1.00 95.50 792 ASP A O 1
ATOM 6217 N N . LEU A 1 793 ? 6.237 -19.117 -23.438 1.00 96.25 793 LEU A N 1
ATOM 6218 C CA . LEU A 1 793 ? 5.878 -17.768 -23.877 1.00 96.25 793 LEU A CA 1
ATOM 6219 C C . LEU A 1 793 ? 7.068 -17.042 -24.512 1.00 96.25 793 LEU A C 1
ATOM 6221 O O . LEU A 1 793 ? 6.923 -16.462 -25.592 1.00 96.25 793 LEU A O 1
ATOM 6225 N N . LEU A 1 794 ? 8.252 -17.108 -23.896 1.00 94.12 794 LEU A N 1
ATOM 6226 C CA . LEU A 1 794 ? 9.481 -16.543 -24.461 1.00 94.12 794 LEU A CA 1
ATOM 6227 C C . LEU A 1 794 ? 9.911 -17.277 -25.734 1.00 94.12 794 LEU A C 1
ATOM 6229 O O . LEU A 1 794 ? 10.429 -16.656 -26.662 1.00 94.12 794 LEU A O 1
ATOM 6233 N N . ASP A 1 795 ? 9.652 -18.579 -25.835 1.00 93.38 795 ASP A N 1
ATOM 6234 C CA . ASP A 1 795 ? 9.914 -19.338 -27.051 1.00 93.38 795 ASP A CA 1
ATOM 6235 C C . ASP A 1 795 ? 9.001 -18.940 -28.212 1.00 93.38 795 ASP A C 1
ATOM 6237 O O . ASP A 1 795 ? 9.460 -18.929 -29.363 1.00 93.38 795 ASP A O 1
ATOM 6241 N N . LYS A 1 796 ? 7.738 -18.626 -27.902 1.00 93.88 796 LYS A N 1
ATOM 6242 C CA . LYS A 1 796 ? 6.686 -18.240 -28.850 1.00 93.88 796 LYS A CA 1
ATOM 6243 C C . LYS A 1 796 ? 6.813 -16.792 -29.321 1.00 93.88 796 LYS A C 1
ATOM 6245 O O . LYS A 1 796 ? 6.664 -16.538 -30.515 1.00 93.88 796 LYS A O 1
ATOM 6250 N N . HIS A 1 797 ? 7.062 -15.868 -28.396 1.00 92.94 797 HIS A N 1
ATOM 6251 C CA . HIS A 1 797 ? 7.021 -14.424 -28.640 1.00 92.94 797 HIS A CA 1
ATOM 6252 C C . HIS A 1 797 ? 8.402 -13.763 -28.651 1.00 92.94 797 HIS A C 1
ATOM 6254 O O . HIS A 1 797 ? 8.549 -12.674 -29.197 1.00 92.94 797 HIS A O 1
ATOM 6260 N N . GLY A 1 798 ? 9.414 -14.395 -28.058 1.00 90.12 798 GLY A N 1
ATOM 6261 C CA . GLY A 1 798 ? 10.753 -13.835 -27.946 1.00 90.12 798 GLY A CA 1
ATOM 6262 C C . GLY A 1 798 ? 11.659 -14.144 -29.138 1.00 90.12 798 GLY A C 1
ATOM 6263 O O . GLY A 1 798 ? 11.486 -15.113 -29.881 1.00 90.12 798 GLY A O 1
ATOM 6264 N N . THR A 1 799 ? 12.695 -13.325 -29.284 1.00 90.25 799 THR A N 1
ATOM 6265 C CA . THR A 1 799 ? 13.820 -13.554 -30.197 1.00 90.25 799 THR A CA 1
ATOM 6266 C C . THR A 1 799 ? 15.094 -13.832 -29.412 1.00 90.25 799 THR A C 1
ATOM 6268 O O . THR A 1 799 ? 15.190 -13.483 -28.237 1.00 90.25 799 THR A O 1
ATOM 6271 N N . ARG A 1 800 ? 16.089 -14.449 -30.057 1.00 90.38 800 ARG A N 1
ATOM 6272 C CA . ARG A 1 800 ? 17.402 -14.689 -29.444 1.00 90.38 800 ARG A CA 1
ATOM 6273 C C . ARG A 1 800 ? 18.011 -13.358 -28.996 1.00 90.38 800 ARG A C 1
ATOM 6275 O O . ARG A 1 800 ? 18.045 -12.408 -29.782 1.00 90.38 800 ARG A O 1
ATOM 6282 N N . ARG A 1 801 ? 18.566 -13.326 -27.784 1.00 86.06 801 ARG A N 1
ATOM 6283 C CA . ARG A 1 801 ? 19.390 -12.203 -27.332 1.00 86.06 801 ARG A CA 1
ATOM 6284 C C . ARG A 1 801 ? 20.584 -11.977 -28.252 1.00 86.06 801 ARG A C 1
ATOM 6286 O O . ARG A 1 801 ? 21.266 -12.920 -28.667 1.00 86.06 801 ARG A O 1
ATOM 6293 N N . ARG A 1 802 ? 20.805 -10.714 -28.605 1.00 84.81 802 ARG A N 1
ATOM 6294 C CA . ARG A 1 802 ? 21.911 -10.283 -29.462 1.00 84.81 802 ARG A CA 1
ATOM 6295 C C . ARG A 1 802 ? 23.038 -9.784 -28.580 1.00 84.81 802 ARG A C 1
ATOM 6297 O O . ARG A 1 802 ? 22.794 -9.075 -27.616 1.00 84.81 802 ARG A O 1
ATOM 6304 N N . THR A 1 803 ? 24.259 -10.149 -28.932 1.00 84.88 803 THR A N 1
ATOM 6305 C CA . THR A 1 803 ? 25.452 -9.645 -28.253 1.00 84.88 803 THR A CA 1
ATOM 6306 C C . THR A 1 803 ? 25.685 -8.171 -28.584 1.00 84.88 803 THR A C 1
ATOM 6308 O O . THR A 1 803 ? 25.246 -7.668 -29.621 1.00 84.88 803 THR A O 1
ATOM 6311 N N . ASN A 1 804 ? 26.461 -7.490 -27.745 1.00 79.06 804 ASN A N 1
ATOM 6312 C CA . ASN A 1 804 ? 26.852 -6.096 -27.959 1.00 79.06 804 ASN A CA 1
ATOM 6313 C C . ASN A 1 804 ? 27.528 -5.864 -29.319 1.00 79.06 804 ASN A C 1
ATOM 6315 O O . ASN A 1 804 ? 27.244 -4.873 -29.993 1.00 79.06 804 ASN A O 1
ATOM 6319 N N . ALA A 1 805 ? 28.369 -6.803 -29.759 1.00 77.69 805 ALA A N 1
ATOM 6320 C CA . ALA A 1 805 ? 29.012 -6.749 -31.070 1.00 77.69 805 ALA A CA 1
ATOM 6321 C C . ALA A 1 805 ? 27.997 -6.865 -32.221 1.00 77.69 805 ALA A C 1
ATOM 6323 O O . ALA A 1 805 ? 28.079 -6.116 -33.195 1.00 77.69 805 ALA A O 1
ATOM 6324 N N . GLU A 1 806 ? 27.013 -7.763 -32.099 1.00 79.88 806 GLU A N 1
ATOM 6325 C CA . GLU A 1 806 ? 25.940 -7.912 -33.090 1.00 79.88 806 GLU A CA 1
ATOM 6326 C C . GLU A 1 806 ? 25.116 -6.625 -33.195 1.00 79.88 806 GLU A C 1
ATOM 6328 O O . GLU A 1 806 ? 24.990 -6.078 -34.290 1.00 79.88 806 GLU A O 1
ATOM 6333 N N . ILE A 1 807 ? 24.671 -6.084 -32.055 1.00 82.38 807 ILE A N 1
ATOM 6334 C CA . ILE A 1 807 ? 23.901 -4.834 -31.968 1.00 82.38 807 ILE A CA 1
ATOM 6335 C C . ILE A 1 807 ? 24.638 -3.667 -32.645 1.00 82.38 807 ILE A C 1
ATOM 6337 O O . ILE A 1 807 ? 24.044 -2.931 -33.435 1.00 82.38 807 ILE A O 1
ATOM 6341 N N . LYS A 1 808 ? 25.941 -3.502 -32.381 1.00 77.75 808 LYS A N 1
ATOM 6342 C CA . LYS A 1 808 ? 26.743 -2.446 -33.018 1.00 77.75 808 LYS A CA 1
ATOM 6343 C C . LYS A 1 808 ? 26.892 -2.657 -34.525 1.00 77.75 808 LYS A C 1
ATOM 6345 O O . LYS A 1 808 ? 26.749 -1.703 -35.285 1.00 77.75 808 LYS A O 1
ATOM 6350 N N . SER A 1 809 ? 27.134 -3.893 -34.967 1.00 74.25 809 SER A N 1
ATOM 6351 C CA . SER A 1 809 ? 27.330 -4.220 -36.388 1.00 74.25 809 SER A CA 1
ATOM 6352 C C . SER A 1 809 ? 26.067 -4.064 -37.248 1.00 74.25 809 SER A C 1
ATOM 6354 O O . SER A 1 809 ? 26.164 -3.859 -38.460 1.00 74.25 809 SER A O 1
ATOM 6356 N N . GLU A 1 810 ? 24.886 -4.160 -36.630 1.00 80.06 810 GLU A N 1
ATOM 6357 C CA . GLU A 1 810 ? 23.582 -3.998 -37.282 1.00 80.06 810 GLU A CA 1
ATOM 6358 C C . GLU A 1 810 ? 23.220 -2.519 -37.519 1.00 80.06 810 GLU A C 1
ATOM 6360 O O . GLU A 1 810 ? 22.451 -2.217 -38.438 1.00 80.06 810 GLU A O 1
ATOM 6365 N N . SER A 1 811 ? 23.810 -1.597 -36.748 1.00 81.38 811 SER A N 1
ATOM 6366 C CA . SER A 1 811 ? 23.563 -0.156 -36.864 1.00 81.38 811 SER A CA 1
ATOM 6367 C C . SER A 1 811 ? 23.971 0.379 -38.239 1.00 81.38 811 SER A C 1
ATOM 6369 O O . SER A 1 811 ? 25.093 0.205 -38.721 1.00 81.38 811 SER A O 1
ATOM 6371 N N . ARG A 1 812 ? 23.044 1.085 -38.887 1.00 75.75 812 ARG A N 1
ATOM 6372 C CA . ARG A 1 812 ? 23.218 1.637 -40.242 1.00 75.75 812 ARG A CA 1
ATOM 6373 C C . ARG A 1 812 ? 24.015 2.933 -40.243 1.00 75.75 812 ARG A C 1
ATOM 6375 O O . ARG A 1 812 ? 24.607 3.300 -41.262 1.00 75.75 812 ARG A O 1
ATOM 6382 N N . PHE A 1 813 ? 23.996 3.638 -39.117 1.00 77.94 813 PHE A N 1
ATOM 6383 C CA . PHE A 1 813 ? 24.689 4.910 -38.941 1.00 77.94 813 PHE A CA 1
ATOM 6384 C C . PHE A 1 813 ? 25.990 4.771 -38.169 1.00 77.94 813 PHE A C 1
ATOM 6386 O O . PHE A 1 813 ? 26.798 5.706 -38.201 1.00 77.94 813 PHE A O 1
ATOM 6393 N N . HIS A 1 814 ? 26.251 3.605 -37.569 1.00 72.62 814 HIS A N 1
ATOM 6394 C CA . HIS A 1 814 ? 27.581 3.279 -37.079 1.00 72.62 814 HIS A CA 1
ATOM 6395 C C . HIS A 1 814 ? 28.600 3.523 -38.205 1.00 72.62 814 HIS A C 1
ATOM 6397 O O . HIS A 1 814 ? 28.311 3.247 -39.380 1.00 72.62 814 HIS A O 1
ATOM 6403 N N . PRO A 1 815 ? 29.727 4.196 -37.929 1.00 57.16 815 PRO A N 1
ATOM 6404 C CA . PRO A 1 815 ? 30.757 4.408 -38.928 1.00 57.16 815 PRO A CA 1
ATOM 6405 C C . PRO A 1 815 ? 31.351 3.055 -39.332 1.00 57.16 815 PRO A C 1
ATOM 6407 O O . PRO A 1 815 ? 32.342 2.596 -38.780 1.00 57.16 815 PRO A O 1
ATOM 6410 N N . SER A 1 816 ? 30.757 2.426 -40.348 1.00 42.69 816 SER A N 1
ATOM 6411 C CA . SER A 1 816 ? 31.380 1.305 -41.034 1.00 42.69 816 SER A CA 1
ATOM 6412 C C . SER A 1 816 ? 32.701 1.804 -41.612 1.00 42.69 816 SER A C 1
ATOM 6414 O O . SER A 1 816 ? 32.673 2.705 -42.463 1.00 42.69 816 SER A O 1
ATOM 6416 N N . GLU A 1 817 ? 33.833 1.226 -41.209 1.00 38.66 817 GLU A N 1
ATOM 6417 C CA . GLU A 1 817 ? 35.064 1.325 -41.990 1.00 38.66 817 GLU A CA 1
ATOM 6418 C C . GLU A 1 817 ? 34.738 0.883 -43.424 1.00 38.66 817 GLU A C 1
ATOM 6420 O O . GLU A 1 817 ? 34.425 -0.277 -43.717 1.00 38.66 817 GLU A O 1
ATOM 6425 N N . GLY A 1 818 ? 34.625 1.877 -44.305 1.00 32.75 818 GLY A N 1
ATOM 6426 C CA . GLY A 1 818 ? 33.842 1.747 -45.521 1.00 32.75 818 GLY A CA 1
ATOM 6427 C C . GLY A 1 818 ? 34.407 0.694 -46.465 1.00 32.75 818 GLY A C 1
ATOM 6428 O O . GLY A 1 818 ? 35.584 0.713 -46.805 1.00 32.75 818 GLY A O 1
ATOM 6429 N N . GLY A 1 819 ? 33.543 -0.175 -46.991 1.00 28.75 819 GLY A N 1
ATOM 6430 C CA . GLY A 1 819 ? 33.790 -0.821 -48.281 1.00 28.75 819 GLY A CA 1
ATOM 6431 C C . GLY A 1 819 ? 35.090 -1.632 -48.421 1.00 28.75 819 GLY A C 1
ATOM 6432 O O . GLY A 1 819 ? 35.649 -1.641 -49.512 1.00 28.75 819 GLY A O 1
ATOM 6433 N N . GLY A 1 820 ? 35.495 -2.356 -47.372 1.00 25.53 820 GLY A N 1
ATOM 6434 C CA . GLY A 1 820 ? 36.045 -3.723 -47.409 1.00 25.53 820 GLY A CA 1
ATOM 6435 C C . GLY A 1 820 ? 37.575 -3.916 -47.450 1.00 25.53 820 GLY A C 1
ATOM 6436 O O . GLY A 1 820 ? 38.262 -3.174 -48.149 1.00 25.53 820 GLY A O 1
ATOM 6437 N N . PRO A 1 821 ? 38.125 -5.003 -46.854 1.00 30.45 821 PRO A N 1
ATOM 6438 C CA . PRO A 1 821 ? 37.586 -5.907 -45.827 1.00 30.45 821 PRO A CA 1
ATOM 6439 C C . PRO A 1 821 ? 38.077 -5.535 -44.409 1.00 30.45 821 PRO A C 1
ATOM 6441 O O . PRO A 1 821 ? 39.225 -5.138 -44.259 1.00 30.45 821 PRO A O 1
ATOM 6444 N N . SER A 1 822 ? 37.213 -5.738 -43.408 1.00 39.38 822 SER A N 1
ATOM 6445 C CA . SER A 1 822 ? 37.521 -5.980 -41.981 1.00 39.38 822 SER A CA 1
ATOM 6446 C C . SER A 1 822 ? 38.720 -5.244 -41.350 1.00 39.38 822 SER A C 1
ATOM 6448 O O . SER A 1 822 ? 39.862 -5.696 -41.493 1.00 39.38 822 SER A O 1
ATOM 6450 N N . ARG A 1 823 ? 38.412 -4.186 -40.595 1.00 30.03 823 ARG A N 1
ATOM 6451 C CA . ARG A 1 823 ? 38.950 -3.800 -39.271 1.00 30.03 823 ARG A CA 1
ATOM 6452 C C . ARG A 1 823 ? 38.064 -2.630 -38.803 1.00 30.03 823 ARG A C 1
ATOM 6454 O O . ARG A 1 823 ? 37.807 -1.743 -39.587 1.00 30.03 823 ARG A O 1
ATOM 6461 N N . ASP A 1 824 ? 37.170 -2.806 -37.843 1.00 34.25 824 ASP A N 1
ATOM 6462 C CA . ASP A 1 824 ? 37.392 -2.730 -36.397 1.00 34.25 824 ASP A CA 1
ATOM 6463 C C . ASP A 1 824 ? 37.784 -1.314 -35.932 1.00 34.25 824 ASP A C 1
ATOM 6465 O O . ASP A 1 824 ? 38.953 -1.013 -35.721 1.00 34.25 824 ASP A O 1
ATOM 6469 N N . THR A 1 825 ? 36.787 -0.430 -35.782 1.00 31.31 825 THR A N 1
ATOM 6470 C CA . THR A 1 825 ? 36.937 0.898 -35.143 1.00 31.31 825 THR A CA 1
ATOM 6471 C C . THR A 1 825 ? 36.162 1.049 -33.832 1.00 31.31 825 THR A C 1
ATOM 6473 O O . THR A 1 825 ? 36.320 2.061 -33.161 1.00 31.31 825 THR A O 1
ATOM 6476 N N . ASP A 1 826 ? 35.382 0.045 -33.406 1.00 33.78 826 ASP A N 1
ATOM 6477 C CA . ASP A 1 826 ? 35.047 -0.110 -31.976 1.00 33.78 826 ASP A CA 1
ATOM 6478 C C . ASP A 1 826 ? 36.212 -0.722 -31.183 1.00 33.78 826 ASP A C 1
ATOM 6480 O O . ASP A 1 826 ? 36.314 -0.504 -29.974 1.00 33.78 826 ASP A O 1
ATOM 6484 N N . ASP A 1 827 ? 37.132 -1.398 -31.876 1.00 33.94 827 ASP A N 1
ATOM 6485 C CA . ASP A 1 827 ? 38.385 -1.856 -31.289 1.00 33.94 827 ASP A CA 1
ATOM 6486 C C . ASP A 1 827 ? 39.288 -0.667 -30.941 1.00 33.94 827 ASP A C 1
ATOM 6488 O O . ASP A 1 827 ? 40.059 -0.760 -30.010 1.00 33.94 827 ASP A O 1
ATOM 6492 N N . GLU A 1 828 ? 39.192 0.516 -31.549 1.00 33.28 828 GLU A N 1
ATOM 6493 C CA . GLU A 1 828 ? 40.098 1.599 -31.124 1.00 33.28 828 GLU A CA 1
ATOM 6494 C C . GLU A 1 828 ? 39.779 2.163 -29.732 1.00 33.28 828 GLU A C 1
ATOM 6496 O O . GLU A 1 828 ? 40.677 2.727 -29.125 1.00 33.28 828 GLU A O 1
ATOM 6501 N N . ALA A 1 829 ? 38.567 1.982 -29.190 1.00 33.75 829 ALA A N 1
ATOM 6502 C CA . ALA A 1 829 ? 38.230 2.402 -27.824 1.00 33.75 829 ALA A CA 1
ATOM 6503 C C . ALA A 1 829 ? 38.270 1.228 -26.831 1.00 33.75 829 ALA A C 1
ATOM 6505 O O . ALA A 1 829 ? 38.925 1.338 -25.795 1.00 33.75 829 ALA A O 1
ATOM 6506 N N . VAL A 1 830 ? 37.665 0.082 -27.176 1.00 34.62 830 VAL A N 1
ATOM 6507 C CA . VAL A 1 830 ? 37.709 -1.143 -26.350 1.00 34.62 830 VAL A CA 1
ATOM 6508 C C . VAL A 1 830 ? 39.090 -1.782 -26.411 1.00 34.62 830 VAL A C 1
ATOM 6510 O O . VAL A 1 830 ? 39.677 -2.045 -25.369 1.00 34.62 830 VAL A O 1
ATOM 6513 N N . ALA A 1 831 ? 39.686 -1.904 -27.599 1.00 43.69 831 ALA A N 1
ATOM 6514 C CA . ALA A 1 831 ? 41.098 -2.241 -27.681 1.00 43.69 831 ALA A CA 1
ATOM 6515 C C . 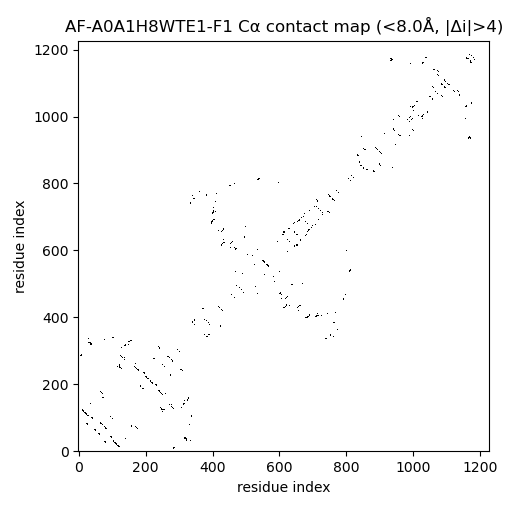ALA A 1 831 ? 41.989 -1.081 -27.236 1.00 43.69 831 ALA A C 1
ATOM 6517 O O . ALA A 1 831 ? 43.119 -1.397 -26.937 1.00 43.69 831 ALA A O 1
ATOM 6518 N N . SER A 1 832 ? 41.575 0.193 -27.075 1.00 52.38 832 SER A N 1
ATOM 6519 C CA . SER A 1 832 ? 42.416 1.138 -26.298 1.00 52.38 832 SER A CA 1
ATOM 6520 C C . SER A 1 832 ? 42.401 0.853 -24.804 1.00 52.38 832 SER A C 1
ATOM 6522 O O . SER A 1 832 ? 43.460 0.958 -24.205 1.00 52.38 832 SER A O 1
ATOM 6524 N N . ALA A 1 833 ? 41.266 0.457 -24.220 1.00 54.41 833 ALA A N 1
ATOM 6525 C CA . ALA A 1 833 ? 41.168 0.116 -22.802 1.00 54.41 833 ALA A CA 1
ATOM 6526 C C . ALA A 1 833 ? 41.867 -1.217 -22.500 1.00 54.41 833 ALA A C 1
ATOM 6528 O O . ALA A 1 833 ? 42.711 -1.261 -21.613 1.00 54.41 833 ALA A O 1
ATOM 6529 N N . ASP A 1 834 ? 41.628 -2.255 -23.309 1.00 65.19 834 ASP A N 1
ATOM 6530 C CA . ASP A 1 834 ? 42.336 -3.538 -23.223 1.00 65.19 834 ASP A CA 1
ATOM 6531 C C . ASP A 1 834 ? 43.821 -3.393 -23.619 1.00 65.19 834 ASP A C 1
ATOM 6533 O O . ASP A 1 834 ? 44.681 -4.058 -23.044 1.00 65.19 834 ASP A O 1
ATOM 6537 N N . THR A 1 835 ? 44.172 -2.479 -24.539 1.00 71.12 835 THR A N 1
ATOM 6538 C CA . THR A 1 835 ? 45.580 -2.113 -24.814 1.00 71.12 835 THR A CA 1
ATOM 6539 C C . THR A 1 835 ? 46.198 -1.400 -23.626 1.00 71.12 835 THR A C 1
ATOM 6541 O O . THR A 1 835 ? 47.316 -1.731 -23.253 1.00 71.12 835 THR A O 1
ATOM 6544 N N . ASP A 1 836 ? 45.518 -0.434 -23.015 1.00 76.31 836 ASP A N 1
ATOM 6545 C CA . ASP A 1 836 ? 46.042 0.313 -21.873 1.00 76.31 836 ASP A CA 1
ATOM 6546 C C . ASP A 1 836 ? 46.164 -0.607 -20.649 1.00 76.31 836 ASP A C 1
ATOM 6548 O O . ASP A 1 836 ? 47.169 -0.542 -19.942 1.00 76.31 836 ASP A O 1
ATOM 6552 N N . ALA A 1 837 ? 45.232 -1.548 -20.474 1.00 78.44 837 ALA A N 1
ATOM 6553 C CA . ALA A 1 837 ? 45.285 -2.623 -19.489 1.00 78.44 837 ALA A CA 1
ATOM 6554 C C . ALA A 1 837 ? 46.439 -3.602 -19.761 1.00 78.44 837 ALA A C 1
ATOM 6556 O O . ALA A 1 837 ? 47.178 -3.943 -18.838 1.00 78.44 837 ALA A O 1
ATOM 6557 N N . ALA A 1 838 ? 46.673 -3.997 -21.017 1.00 80.62 838 ALA A N 1
ATOM 6558 C CA . ALA A 1 838 ? 47.799 -4.848 -21.398 1.00 80.62 838 ALA A CA 1
ATOM 6559 C C . ALA A 1 838 ? 49.156 -4.133 -21.241 1.00 80.62 838 ALA A C 1
ATOM 6561 O O . ALA A 1 838 ? 50.121 -4.720 -20.749 1.00 80.62 838 ALA A O 1
ATOM 6562 N N . VAL A 1 839 ? 49.241 -2.847 -21.595 1.00 85.81 839 VAL A N 1
ATOM 6563 C CA . VAL A 1 839 ? 50.434 -2.002 -21.403 1.00 85.81 839 VAL A CA 1
ATOM 6564 C C . VAL A 1 839 ? 50.707 -1.789 -19.913 1.00 85.81 839 VAL A C 1
ATOM 6566 O O . VAL A 1 839 ? 51.865 -1.872 -19.492 1.00 85.81 839 VAL A O 1
ATOM 6569 N N . LYS A 1 840 ? 49.658 -1.574 -19.109 1.00 88.06 840 LYS A N 1
ATOM 6570 C CA . LYS A 1 840 ? 49.730 -1.508 -17.645 1.00 88.06 840 LYS A CA 1
ATOM 6571 C C . LYS A 1 840 ? 50.178 -2.839 -17.051 1.00 88.06 840 LYS A C 1
ATOM 6573 O O . LYS A 1 840 ? 51.066 -2.847 -16.212 1.00 88.06 840 LYS A O 1
ATOM 6578 N N . ALA A 1 841 ? 49.645 -3.965 -17.516 1.00 88.06 841 ALA A N 1
ATOM 6579 C CA . ALA A 1 841 ? 50.049 -5.289 -17.055 1.00 88.06 841 ALA A CA 1
ATOM 6580 C C . ALA A 1 841 ? 51.538 -5.564 -17.325 1.00 88.06 841 ALA A C 1
ATOM 6582 O O . ALA A 1 841 ? 52.240 -6.041 -16.437 1.00 88.06 841 ALA A O 1
ATOM 6583 N N . VAL A 1 842 ? 52.056 -5.204 -18.506 1.00 88.38 842 VAL A N 1
ATOM 6584 C CA . VAL A 1 842 ? 53.497 -5.319 -18.801 1.00 88.38 842 VAL A CA 1
ATOM 6585 C C . VAL A 1 842 ? 54.328 -4.371 -17.929 1.00 88.38 842 VAL A C 1
ATOM 6587 O O . VAL A 1 842 ? 55.409 -4.748 -17.474 1.00 88.38 842 VAL A O 1
ATOM 6590 N N . TYR A 1 843 ? 53.837 -3.157 -17.672 1.00 89.88 843 TYR A N 1
ATOM 6591 C CA . TYR A 1 843 ? 54.509 -2.191 -16.803 1.00 89.88 843 TYR A CA 1
ATOM 6592 C C . TYR A 1 843 ? 54.586 -2.690 -15.349 1.00 89.88 843 TYR A C 1
ATOM 6594 O O . TYR A 1 843 ? 55.686 -2.782 -14.798 1.00 89.88 843 TYR A O 1
ATOM 6602 N N . ASP A 1 844 ? 53.463 -3.114 -14.770 1.00 88.69 844 ASP A N 1
ATOM 6603 C CA . ASP A 1 844 ? 53.367 -3.661 -13.411 1.00 88.69 844 ASP A CA 1
ATOM 6604 C C . ASP A 1 844 ? 54.223 -4.927 -13.256 1.00 88.69 844 ASP A C 1
ATOM 6606 O O . ASP A 1 844 ? 54.949 -5.078 -12.270 1.00 88.69 844 ASP A O 1
ATOM 6610 N N . GLU A 1 845 ? 54.214 -5.816 -14.256 1.00 89.12 845 GLU A N 1
ATOM 6611 C CA . GLU A 1 845 ? 55.054 -7.016 -14.238 1.00 89.12 845 GLU A CA 1
ATOM 6612 C C . GLU A 1 845 ? 56.547 -6.669 -14.326 1.00 89.12 845 GLU A C 1
ATOM 6614 O O . GLU A 1 845 ? 57.373 -7.318 -13.689 1.00 89.12 845 GLU A O 1
ATOM 6619 N N . SER A 1 846 ? 56.922 -5.606 -15.048 1.00 88.56 846 SER A N 1
ATOM 6620 C CA . SER A 1 846 ? 58.316 -5.145 -15.102 1.00 88.56 846 SER A CA 1
ATOM 6621 C C . SER A 1 846 ? 58.824 -4.623 -13.755 1.00 88.56 846 SER A C 1
ATOM 6623 O O . SER A 1 846 ? 59.954 -4.929 -13.358 1.00 88.56 846 SER A O 1
ATOM 6625 N N . ILE A 1 847 ? 57.959 -3.946 -12.995 1.00 86.56 847 ILE A N 1
ATOM 6626 C CA . ILE A 1 847 ? 58.252 -3.507 -11.628 1.00 86.56 847 ILE A CA 1
ATOM 6627 C C . ILE A 1 847 ? 58.432 -4.714 -10.704 1.00 86.56 847 ILE A C 1
ATOM 6629 O O . ILE A 1 847 ? 59.376 -4.740 -9.915 1.00 86.56 847 ILE A O 1
ATOM 6633 N N . ARG A 1 848 ? 57.574 -5.731 -10.817 1.00 81.44 848 ARG A N 1
ATOM 6634 C CA . ARG A 1 848 ? 57.614 -6.922 -9.954 1.00 81.44 848 ARG A CA 1
ATOM 6635 C C . ARG A 1 848 ? 58.787 -7.847 -10.262 1.00 81.44 848 ARG A C 1
ATOM 6637 O O . ARG A 1 848 ? 59.495 -8.268 -9.351 1.00 81.44 848 ARG A O 1
ATOM 6644 N N . ALA A 1 849 ? 59.026 -8.137 -11.538 1.00 80.75 849 ALA A N 1
ATOM 6645 C CA . ALA A 1 849 ? 60.058 -9.079 -11.957 1.00 80.75 849 ALA A CA 1
ATOM 6646 C C . ALA A 1 849 ? 61.478 -8.501 -11.837 1.00 80.75 849 ALA A C 1
ATOM 6648 O O . ALA A 1 849 ? 62.415 -9.228 -11.501 1.00 80.75 849 ALA A O 1
ATOM 6649 N N . ASN A 1 850 ? 61.649 -7.203 -12.115 1.00 80.06 850 ASN A N 1
ATOM 6650 C CA . ASN A 1 850 ? 62.971 -6.579 -12.237 1.00 80.06 850 ASN A CA 1
ATOM 6651 C C . ASN A 1 850 ? 63.210 -5.414 -11.268 1.00 80.06 850 ASN A C 1
ATOM 6653 O O . ASN A 1 850 ? 64.337 -4.924 -11.184 1.00 80.06 850 ASN A O 1
ATOM 6657 N N . GLY A 1 851 ? 62.186 -4.961 -10.542 1.00 74.69 851 GLY A N 1
ATOM 6658 C CA . GLY A 1 851 ? 62.293 -3.839 -9.615 1.00 74.69 851 GLY A CA 1
ATOM 6659 C C . GLY A 1 851 ? 62.286 -2.461 -10.281 1.00 74.69 851 GLY A C 1
ATOM 6660 O O . GLY A 1 851 ? 62.534 -1.482 -9.587 1.00 74.69 851 GLY A O 1
ATOM 6661 N N . GLU A 1 852 ? 62.031 -2.339 -11.582 1.00 80.75 852 GLU A N 1
ATOM 6662 C CA . GLU A 1 852 ? 61.996 -1.046 -12.280 1.00 80.75 852 GLU A CA 1
ATOM 6663 C C . GLU A 1 852 ? 61.017 -1.121 -13.457 1.00 80.75 852 GLU A C 1
ATOM 6665 O O . GLU A 1 852 ? 61.071 -2.067 -14.256 1.00 80.75 852 GLU A O 1
ATOM 6670 N N . GLY A 1 853 ? 60.139 -0.118 -13.561 1.00 81.62 853 GLY A N 1
ATOM 6671 C CA . GLY A 1 853 ? 59.231 0.054 -14.691 1.00 81.62 853 GLY A CA 1
ATOM 6672 C C . GLY A 1 853 ? 59.974 0.194 -16.023 1.00 81.62 853 GLY A C 1
ATOM 6673 O O . GLY A 1 853 ? 61.162 0.515 -16.075 1.00 81.62 853 GLY A O 1
ATOM 6674 N N . CYS A 1 854 ? 59.282 -0.048 -17.137 1.00 86.19 854 CYS A N 1
ATOM 6675 C CA . CYS A 1 854 ? 59.857 0.078 -18.483 1.00 86.19 854 CYS A CA 1
ATOM 6676 C C . CYS A 1 854 ? 61.091 -0.822 -18.733 1.00 86.19 854 CYS A C 1
ATOM 6678 O O . CYS A 1 854 ? 61.929 -0.520 -19.591 1.00 86.19 854 CYS A O 1
ATOM 6680 N N . THR A 1 855 ? 61.222 -1.942 -18.014 1.00 89.50 855 THR A N 1
ATOM 6681 C CA . THR A 1 855 ? 62.257 -2.963 -18.250 1.00 89.50 855 THR A CA 1
ATOM 6682 C C . THR A 1 855 ? 61.700 -4.169 -19.013 1.00 89.50 855 THR A C 1
ATOM 6684 O O . THR A 1 855 ? 60.493 -4.326 -19.169 1.00 89.50 855 THR A O 1
ATOM 6687 N N . TRP A 1 856 ? 62.583 -5.006 -19.567 1.00 91.06 856 TRP A N 1
ATOM 6688 C CA . TRP A 1 856 ? 62.166 -6.173 -20.352 1.00 91.06 856 TRP A CA 1
ATOM 6689 C C . TRP A 1 856 ? 61.683 -7.312 -19.453 1.00 91.06 856 TRP A C 1
ATOM 6691 O O . TRP A 1 856 ? 62.458 -7.806 -18.631 1.00 91.06 856 TRP A O 1
ATOM 6701 N N . VAL A 1 857 ? 60.469 -7.801 -19.693 1.00 90.38 857 VAL A N 1
ATOM 6702 C CA . VAL A 1 857 ? 59.908 -9.009 -19.069 1.00 90.38 857 VAL A CA 1
ATOM 6703 C C . VAL A 1 857 ? 59.591 -10.061 -20.117 1.00 90.38 857 VAL A C 1
ATOM 6705 O O . VAL A 1 857 ? 59.305 -9.728 -21.265 1.00 90.38 857 VAL A O 1
ATOM 6708 N N . SER A 1 858 ? 59.684 -11.342 -19.758 1.00 88.62 858 SER A N 1
ATOM 6709 C CA . SER A 1 858 ? 59.260 -12.402 -20.673 1.00 88.62 858 SER A CA 1
ATOM 6710 C C . SER A 1 858 ? 57.748 -12.359 -20.854 1.00 88.62 858 SER A C 1
ATOM 6712 O O . SER A 1 858 ? 57.012 -12.264 -19.875 1.00 88.62 858 SER A O 1
ATOM 6714 N N . ALA A 1 859 ? 57.315 -12.514 -22.097 1.00 82.06 859 ALA A N 1
ATOM 6715 C CA . ALA A 1 859 ? 55.940 -12.738 -22.517 1.00 82.06 859 ALA A CA 1
ATOM 6716 C C . ALA A 1 859 ? 55.157 -13.670 -21.576 1.00 82.06 859 ALA A C 1
ATOM 6718 O O . ALA A 1 859 ? 54.095 -13.307 -21.078 1.00 82.06 859 ALA A O 1
ATOM 6719 N N . ASP A 1 860 ? 55.734 -14.835 -21.274 1.00 80.06 860 ASP A N 1
ATOM 6720 C CA . ASP A 1 860 ? 55.118 -15.848 -20.413 1.00 80.06 860 ASP A CA 1
ATOM 6721 C C . ASP A 1 860 ? 54.893 -15.351 -18.975 1.00 80.06 860 ASP A C 1
ATOM 6723 O O . ASP A 1 860 ? 53.896 -15.701 -18.360 1.00 80.06 860 ASP A O 1
ATOM 6727 N N . ALA A 1 861 ? 55.780 -14.501 -18.447 1.00 80.19 861 ALA A N 1
ATOM 6728 C CA . ALA A 1 861 ? 55.649 -13.952 -17.092 1.00 80.19 861 ALA A CA 1
ATOM 6729 C C . ALA A 1 861 ? 54.575 -12.856 -17.010 1.00 80.19 861 ALA A C 1
ATOM 6731 O O . ALA A 1 861 ? 53.898 -12.733 -15.998 1.00 80.19 861 ALA A O 1
ATOM 6732 N N . ALA A 1 862 ? 54.386 -12.087 -18.086 1.00 83.38 862 ALA A N 1
ATOM 6733 C CA . ALA A 1 862 ? 53.347 -11.061 -18.154 1.00 83.38 862 ALA A CA 1
ATOM 6734 C C . ALA A 1 862 ? 51.963 -11.626 -18.513 1.00 83.38 862 ALA A C 1
ATOM 6736 O O . ALA A 1 862 ? 50.964 -10.942 -18.317 1.00 83.38 862 ALA A O 1
ATOM 6737 N N . THR A 1 863 ? 51.887 -12.859 -19.029 1.00 81.19 863 THR A N 1
ATOM 6738 C CA . THR A 1 863 ? 50.650 -13.443 -19.577 1.00 81.19 863 THR A CA 1
ATOM 6739 C C . THR A 1 863 ? 49.529 -13.503 -18.541 1.00 81.19 863 THR A C 1
ATOM 6741 O O . THR A 1 863 ? 48.442 -13.002 -18.815 1.00 81.19 863 THR A O 1
ATOM 6744 N N . ASP A 1 864 ? 49.800 -14.033 -17.345 1.00 77.94 864 ASP A N 1
ATOM 6745 C CA . ASP A 1 864 ? 48.785 -14.180 -16.292 1.00 77.94 864 ASP A CA 1
ATOM 6746 C C . ASP A 1 864 ? 48.230 -12.815 -15.848 1.00 77.94 864 ASP A C 1
ATOM 6748 O O . ASP A 1 864 ? 47.034 -12.663 -15.606 1.00 77.94 864 ASP A O 1
ATOM 6752 N N . ARG A 1 865 ? 49.089 -11.788 -15.795 1.00 83.25 865 ARG A N 1
ATOM 6753 C CA . ARG A 1 865 ? 48.694 -10.424 -15.418 1.00 83.25 865 ARG A CA 1
ATOM 6754 C C . ARG A 1 865 ? 47.915 -9.720 -16.523 1.00 83.25 865 ARG A C 1
ATOM 6756 O O . ARG A 1 865 ? 46.943 -9.036 -16.228 1.00 83.25 865 ARG A O 1
ATOM 6763 N N . ILE A 1 866 ? 48.310 -9.903 -17.784 1.00 83.31 866 ILE A N 1
ATOM 6764 C CA . ILE A 1 866 ? 47.568 -9.364 -18.931 1.00 83.31 866 ILE A CA 1
ATOM 6765 C C . ILE A 1 866 ? 46.170 -9.983 -18.961 1.00 83.31 866 ILE A C 1
ATOM 6767 O O . ILE A 1 866 ? 45.199 -9.252 -19.088 1.00 83.31 866 ILE A O 1
ATOM 6771 N N . GLN A 1 867 ? 46.051 -11.299 -18.764 1.00 77.56 867 GLN A N 1
ATOM 6772 C CA . GLN A 1 867 ? 44.752 -11.976 -18.705 1.00 77.56 867 GLN A CA 1
ATOM 6773 C C . GLN A 1 867 ? 43.891 -11.537 -17.516 1.00 77.56 867 GLN A C 1
ATOM 6775 O O . GLN A 1 867 ? 42.674 -11.549 -17.629 1.00 77.56 867 GLN A O 1
ATOM 6780 N N . ARG A 1 868 ? 44.501 -11.149 -16.390 1.00 76.88 868 ARG A N 1
ATOM 6781 C CA . ARG A 1 868 ? 43.773 -10.630 -15.223 1.00 76.88 868 ARG A CA 1
ATOM 6782 C C . ARG A 1 868 ? 43.261 -9.202 -15.428 1.00 76.88 868 ARG A C 1
ATOM 6784 O O . ARG A 1 868 ? 42.213 -8.864 -14.898 1.00 76.88 868 ARG A O 1
ATOM 6791 N N . TYR A 1 869 ? 44.021 -8.354 -16.121 1.00 80.50 869 TYR A N 1
ATOM 6792 C CA . TYR A 1 869 ? 43.676 -6.936 -16.298 1.00 80.50 869 TYR A CA 1
ATOM 6793 C C . TYR A 1 869 ? 42.797 -6.674 -17.524 1.00 80.50 869 TYR A C 1
ATOM 6795 O O . TYR A 1 869 ? 42.123 -5.651 -17.575 1.00 80.50 869 TYR A O 1
ATOM 6803 N N . VAL A 1 870 ? 42.840 -7.558 -18.520 1.00 76.19 870 VAL A N 1
ATOM 6804 C CA . VAL A 1 870 ? 42.010 -7.481 -19.723 1.00 76.19 870 VAL A CA 1
ATOM 6805 C C . VAL A 1 870 ? 40.669 -8.152 -19.429 1.00 76.19 870 VAL A C 1
ATOM 6807 O O . VAL A 1 870 ? 40.631 -9.329 -19.087 1.00 76.19 870 VAL A O 1
ATOM 6810 N N . GLU A 1 871 ? 39.568 -7.412 -19.565 1.00 60.47 871 GLU A N 1
ATOM 6811 C CA . GLU A 1 871 ? 38.219 -7.894 -19.212 1.00 60.47 871 GLU A CA 1
ATOM 6812 C C . GLU A 1 871 ? 37.693 -8.968 -20.184 1.00 60.47 871 GLU A C 1
ATOM 6814 O O . GLU A 1 871 ? 36.741 -9.690 -19.882 1.00 60.47 871 GLU A O 1
ATOM 6819 N N . SER A 1 872 ? 38.307 -9.097 -21.363 1.00 62.03 872 SER A N 1
ATOM 6820 C CA . SER A 1 872 ? 37.921 -10.061 -22.389 1.00 62.03 872 SER A CA 1
ATOM 6821 C C . SER A 1 872 ? 38.603 -11.432 -22.204 1.00 62.03 872 SER A C 1
ATOM 6823 O O . SER A 1 872 ? 39.822 -11.529 -22.068 1.00 62.03 872 SER A O 1
ATOM 6825 N N . GLU A 1 873 ? 37.833 -12.533 -22.266 1.00 57.03 873 GLU A N 1
ATOM 6826 C CA . GLU A 1 873 ? 38.362 -13.915 -22.260 1.00 57.03 873 GLU A CA 1
ATOM 6827 C C . GLU A 1 873 ? 39.110 -14.238 -23.576 1.00 57.03 873 GLU A C 1
ATOM 6829 O O . GLU A 1 873 ? 38.637 -14.974 -24.449 1.00 57.03 873 GLU A O 1
ATOM 6834 N N . LEU A 1 874 ? 40.297 -13.657 -23.759 1.00 59.50 874 LEU A N 1
ATOM 6835 C CA . LEU A 1 874 ? 41.124 -13.849 -24.948 1.00 59.50 874 LEU A CA 1
ATOM 6836 C C . LEU A 1 874 ? 41.907 -15.164 -24.878 1.00 59.50 874 LEU A C 1
ATOM 6838 O O . LEU A 1 874 ? 42.603 -15.468 -23.906 1.00 59.50 874 LEU A O 1
ATOM 6842 N N . SER A 1 875 ? 41.886 -15.935 -25.970 1.00 64.56 875 SER A N 1
ATOM 6843 C CA . SER A 1 875 ? 42.824 -17.053 -26.120 1.00 64.56 875 SER A CA 1
ATOM 6844 C C . SER A 1 875 ? 44.266 -16.543 -26.257 1.00 64.56 875 SER A C 1
ATOM 6846 O O . SER A 1 875 ? 44.496 -15.462 -26.799 1.00 64.56 875 SER A O 1
ATOM 6848 N N . LEU A 1 876 ? 45.260 -17.350 -25.856 1.00 58.12 876 LEU A N 1
ATOM 6849 C CA . LEU A 1 876 ? 46.688 -16.983 -25.944 1.00 58.12 876 LEU A CA 1
ATOM 6850 C C . LEU A 1 876 ? 47.112 -16.472 -27.334 1.00 58.12 876 LEU A C 1
ATOM 6852 O O . LEU A 1 876 ? 47.993 -15.630 -27.428 1.00 58.12 876 LEU A O 1
ATOM 6856 N N . GLY A 1 877 ? 46.497 -16.959 -28.418 1.00 61.91 877 GLY A N 1
ATOM 6857 C CA . GLY A 1 877 ? 46.780 -16.472 -29.774 1.00 61.91 877 GLY A CA 1
ATOM 6858 C C . GLY A 1 877 ? 46.218 -15.074 -30.058 1.00 61.91 877 GLY A C 1
ATOM 6859 O O . GLY A 1 877 ? 46.894 -14.270 -30.685 1.00 61.91 877 GLY A O 1
ATOM 6860 N N . GLN A 1 878 ? 45.017 -14.770 -29.562 1.00 60.03 878 GLN A N 1
ATOM 6861 C CA . GLN A 1 878 ? 44.378 -13.458 -29.733 1.00 60.03 878 GLN A CA 1
ATOM 6862 C C . GLN A 1 878 ? 45.041 -12.388 -28.863 1.00 60.03 878 GLN A C 1
ATOM 6864 O O . GLN A 1 878 ? 45.183 -11.249 -29.294 1.00 60.03 878 GLN A O 1
ATOM 6869 N N . LEU A 1 879 ? 45.508 -12.775 -27.674 1.00 64.19 879 LEU A N 1
ATOM 6870 C CA . LEU A 1 879 ? 46.296 -11.917 -26.792 1.00 64.19 879 LEU A CA 1
ATOM 6871 C C . LEU A 1 879 ? 47.623 -11.507 -27.455 1.00 64.19 879 LEU A C 1
ATOM 6873 O O . LEU A 1 879 ? 48.035 -10.354 -27.352 1.00 64.19 879 LEU A O 1
ATOM 6877 N N . TRP A 1 880 ? 48.250 -12.408 -28.222 1.00 71.25 880 TRP A N 1
ATOM 6878 C CA . TRP A 1 880 ? 49.437 -12.073 -29.017 1.00 71.25 880 TRP A CA 1
ATOM 6879 C C . TRP A 1 880 ? 49.149 -11.123 -30.175 1.00 71.25 880 TRP A C 1
ATOM 6881 O O . TRP A 1 880 ? 49.874 -10.142 -30.343 1.00 71.25 880 TRP A O 1
ATOM 6891 N N . ASP A 1 881 ? 48.086 -11.380 -30.937 1.00 65.81 881 ASP A N 1
ATOM 6892 C CA . ASP A 1 881 ? 47.679 -10.507 -32.042 1.00 65.81 881 ASP A CA 1
ATOM 6893 C C . ASP A 1 881 ? 47.331 -9.089 -31.539 1.00 65.81 881 ASP A C 1
ATOM 6895 O O . ASP A 1 881 ? 47.631 -8.101 -32.215 1.00 65.81 881 ASP A O 1
ATOM 6899 N N . ALA A 1 882 ? 46.765 -8.979 -30.329 1.00 67.38 882 ALA A N 1
ATOM 6900 C CA . ALA A 1 882 ? 46.491 -7.707 -29.665 1.00 67.38 882 ALA A CA 1
ATOM 6901 C C . ALA A 1 882 ? 47.784 -6.982 -29.250 1.00 67.38 882 ALA A C 1
ATOM 6903 O O . ALA A 1 882 ? 47.958 -5.812 -29.590 1.00 67.38 882 ALA A O 1
ATOM 6904 N N . LEU A 1 883 ? 48.737 -7.668 -28.605 1.00 70.81 883 LEU A N 1
ATOM 6905 C CA . LEU A 1 883 ? 50.015 -7.070 -28.187 1.00 70.81 883 LEU A CA 1
ATOM 6906 C C . LEU A 1 883 ? 50.876 -6.597 -29.371 1.00 70.81 883 LEU A C 1
ATOM 6908 O O . LEU A 1 883 ? 51.522 -5.554 -29.275 1.00 70.81 883 LEU A O 1
ATOM 6912 N N . GLU A 1 884 ? 50.868 -7.316 -30.500 1.00 68.81 884 GLU A N 1
ATOM 6913 C CA . GLU A 1 884 ? 51.561 -6.893 -31.731 1.00 68.81 884 GLU A CA 1
ATOM 6914 C C . GLU A 1 884 ? 50.906 -5.678 -32.411 1.00 68.81 884 GLU A C 1
ATOM 6916 O O . GLU A 1 884 ? 51.554 -4.986 -33.203 1.00 68.81 884 GLU A O 1
ATOM 6921 N N . SER A 1 885 ? 49.627 -5.415 -32.125 1.00 68.88 885 SER A N 1
ATOM 6922 C CA . SER A 1 885 ? 48.887 -4.280 -32.686 1.00 68.88 885 SER A CA 1
ATOM 6923 C C . SER A 1 885 ? 49.191 -2.948 -31.986 1.00 68.88 885 SER A C 1
ATOM 6925 O O . SER A 1 885 ? 48.935 -1.884 -32.558 1.00 68.88 885 SER A O 1
ATOM 6927 N N . ILE A 1 886 ? 49.799 -2.991 -30.793 1.00 79.25 886 ILE A N 1
ATOM 6928 C CA . ILE A 1 886 ? 50.145 -1.808 -30.001 1.00 79.25 886 ILE A CA 1
ATOM 6929 C C . ILE A 1 886 ? 51.304 -1.055 -30.675 1.00 79.25 886 ILE A C 1
ATOM 6931 O O . ILE A 1 886 ? 52.318 -1.663 -31.031 1.00 79.25 886 ILE A O 1
ATOM 6935 N N . PRO A 1 887 ? 51.208 0.279 -30.851 1.00 79.69 887 PRO A N 1
ATOM 6936 C CA . PRO A 1 887 ? 52.291 1.066 -31.428 1.00 79.69 887 PRO A CA 1
ATOM 6937 C C . PRO A 1 887 ? 53.629 0.850 -30.703 1.00 79.69 887 PRO A C 1
ATOM 6939 O O . PRO A 1 887 ? 53.708 0.920 -29.477 1.00 79.69 887 PRO A O 1
ATOM 6942 N N . SER A 1 888 ? 54.712 0.637 -31.463 1.00 79.25 888 SER A N 1
ATOM 6943 C CA . SER A 1 888 ? 56.046 0.336 -30.909 1.00 79.25 888 SER A CA 1
ATOM 6944 C C . SER A 1 888 ? 56.640 1.461 -30.057 1.00 79.25 888 SER A C 1
ATOM 6946 O O . SER A 1 888 ? 57.624 1.266 -29.352 1.00 79.25 888 SER A O 1
ATOM 6948 N N . ASP A 1 889 ? 56.104 2.675 -30.183 1.00 81.56 889 ASP A N 1
ATOM 6949 C CA . ASP A 1 889 ? 56.458 3.801 -29.331 1.00 81.56 889 ASP A CA 1
ATOM 6950 C C . ASP A 1 889 ? 55.741 3.774 -27.980 1.00 81.56 889 ASP A C 1
ATOM 6952 O O . ASP A 1 889 ? 56.148 4.557 -27.135 1.00 81.56 889 ASP A O 1
ATOM 6956 N N . VAL A 1 890 ? 54.764 2.887 -27.751 1.00 82.38 890 VAL A N 1
ATOM 6957 C CA . VAL A 1 890 ? 54.045 2.636 -26.482 1.00 82.38 890 VAL A CA 1
ATOM 6958 C C . VAL A 1 890 ? 54.517 1.328 -25.826 1.00 82.38 890 VAL A C 1
ATOM 6960 O O . VAL A 1 890 ? 54.831 1.320 -24.635 1.00 82.38 890 VAL A O 1
ATOM 6963 N N . LEU A 1 891 ? 54.630 0.243 -26.602 1.00 88.75 891 LEU A N 1
ATOM 6964 C CA . LEU A 1 891 ? 55.062 -1.079 -26.137 1.00 88.75 891 LEU A CA 1
ATOM 6965 C C . LEU A 1 891 ? 56.038 -1.704 -27.143 1.00 88.75 891 LEU A C 1
ATOM 6967 O O . LEU A 1 891 ? 55.723 -1.850 -28.320 1.00 88.75 891 LEU A O 1
ATOM 6971 N N . GLU A 1 892 ? 57.230 -2.086 -26.692 1.00 87.44 892 GLU A N 1
ATOM 6972 C CA . GLU A 1 892 ? 58.227 -2.767 -27.517 1.00 87.44 892 GLU A CA 1
ATOM 6973 C C . GLU A 1 892 ? 58.185 -4.286 -27.312 1.00 87.44 892 GLU A C 1
ATOM 6975 O O . GLU A 1 892 ? 58.092 -4.774 -26.184 1.00 87.44 892 GLU A O 1
ATOM 6980 N N . VAL A 1 893 ? 58.331 -5.029 -28.413 1.00 86.75 893 VAL A N 1
ATOM 6981 C CA . VAL A 1 893 ? 58.378 -6.497 -28.440 1.00 86.75 893 VAL A CA 1
ATOM 6982 C C . VAL A 1 893 ? 59.696 -6.953 -29.075 1.00 86.75 893 VAL A C 1
ATOM 6984 O O . VAL A 1 893 ? 60.060 -6.490 -30.159 1.00 86.75 893 VAL A O 1
ATOM 6987 N N . GLU A 1 894 ? 60.425 -7.854 -28.413 1.00 86.56 894 GLU A N 1
ATOM 6988 C CA . GLU A 1 894 ? 61.702 -8.408 -28.883 1.00 86.56 894 GLU A CA 1
ATOM 6989 C C . GLU A 1 894 ? 61.720 -9.942 -28.762 1.00 86.56 894 GLU A C 1
ATOM 6991 O O . GLU A 1 894 ? 61.541 -10.495 -27.678 1.00 86.56 894 GLU A O 1
ATOM 6996 N N . GLU A 1 895 ? 61.998 -10.640 -29.867 1.00 83.12 895 GLU A N 1
ATOM 6997 C CA . GLU A 1 895 ? 62.250 -12.088 -29.868 1.00 83.12 895 GLU A CA 1
ATOM 6998 C C . GLU A 1 895 ? 63.712 -12.369 -29.476 1.00 83.12 895 GLU A C 1
ATOM 7000 O O . GLU A 1 895 ? 64.647 -11.885 -30.126 1.00 83.12 895 GLU A O 1
ATOM 7005 N N . ARG A 1 896 ? 63.920 -13.163 -28.420 1.00 88.25 896 ARG A N 1
ATOM 7006 C CA . ARG A 1 896 ? 65.237 -13.622 -27.948 1.00 88.25 896 ARG A CA 1
ATOM 7007 C C . ARG A 1 896 ? 65.365 -15.140 -28.094 1.00 88.25 896 ARG A C 1
ATOM 7009 O O . ARG A 1 896 ? 64.385 -15.841 -28.321 1.00 88.25 896 ARG A O 1
ATOM 7016 N N . ASP A 1 897 ? 66.588 -15.662 -27.958 1.00 76.25 897 ASP A N 1
ATOM 7017 C CA . ASP A 1 897 ? 66.894 -17.095 -28.145 1.00 76.25 897 ASP A CA 1
ATOM 7018 C C . ASP A 1 897 ? 66.089 -18.035 -27.210 1.00 76.25 897 ASP A C 1
ATOM 7020 O O . ASP A 1 897 ? 65.994 -19.234 -27.481 1.00 76.25 897 ASP A O 1
ATOM 7024 N N . ASP A 1 898 ? 65.540 -17.511 -26.111 1.00 80.00 898 ASP A N 1
ATOM 7025 C CA . ASP A 1 898 ? 64.798 -18.219 -25.065 1.00 80.00 898 ASP A CA 1
ATOM 7026 C C . ASP A 1 898 ? 63.308 -17.841 -24.949 1.00 80.00 898 ASP A C 1
ATOM 7028 O O . ASP A 1 898 ? 62.614 -18.443 -24.131 1.00 80.00 898 ASP A O 1
ATOM 7032 N N . GLY A 1 899 ? 62.789 -16.931 -25.782 1.00 79.25 899 GLY A N 1
ATOM 7033 C CA . GLY A 1 899 ? 61.368 -16.565 -25.790 1.00 79.25 899 GLY A CA 1
ATOM 7034 C C . GLY A 1 899 ? 61.099 -15.130 -26.243 1.00 79.25 899 GLY A C 1
ATOM 7035 O O . GLY A 1 899 ? 62.008 -14.395 -26.633 1.00 79.25 899 GLY A O 1
ATOM 7036 N N . MET A 1 900 ? 59.831 -14.726 -26.191 1.00 82.50 900 MET A N 1
ATOM 7037 C CA . MET A 1 900 ? 59.408 -13.353 -26.483 1.00 82.50 900 MET A CA 1
ATOM 7038 C C . MET A 1 900 ? 59.542 -12.478 -25.236 1.00 82.50 900 MET A C 1
ATOM 7040 O O . MET A 1 900 ? 59.249 -12.921 -24.126 1.00 82.50 900 MET A O 1
ATOM 7044 N N . TYR A 1 901 ? 59.969 -11.232 -25.419 1.00 90.06 901 TYR A N 1
ATOM 7045 C CA . TYR A 1 901 ? 60.094 -10.245 -24.353 1.00 90.06 901 TYR A CA 1
ATOM 7046 C C . TYR A 1 901 ? 59.315 -8.977 -24.697 1.00 90.06 901 TYR A C 1
ATOM 7048 O O . TYR A 1 901 ? 59.312 -8.536 -25.845 1.00 90.06 901 TYR A O 1
ATOM 7056 N N . LEU A 1 902 ? 58.677 -8.395 -23.684 1.00 91.56 902 LEU A N 1
ATOM 7057 C CA . LEU A 1 902 ? 57.852 -7.192 -23.760 1.00 91.56 902 LEU A CA 1
ATOM 7058 C C . LEU A 1 902 ? 58.450 -6.098 -22.878 1.00 91.56 902 LEU A C 1
ATOM 7060 O O . LEU A 1 902 ? 59.043 -6.390 -21.835 1.00 91.56 902 LEU A O 1
ATOM 7064 N N . ARG A 1 903 ? 58.308 -4.840 -23.294 1.00 91.31 903 ARG A N 1
ATOM 7065 C CA . ARG A 1 903 ? 58.743 -3.680 -22.514 1.00 91.31 903 ARG A CA 1
ATOM 7066 C C . ARG A 1 903 ? 57.902 -2.448 -22.817 1.00 91.31 903 ARG A C 1
ATOM 7068 O O . ARG A 1 903 ? 57.865 -1.994 -23.958 1.00 91.31 903 ARG A O 1
ATOM 7075 N N . THR A 1 904 ? 57.323 -1.847 -21.785 1.00 90.81 904 THR A N 1
ATOM 7076 C CA . THR A 1 904 ? 56.658 -0.541 -21.887 1.00 90.81 904 THR A CA 1
ATOM 7077 C C . THR A 1 904 ? 57.690 0.565 -22.130 1.00 90.81 904 THR A C 1
ATOM 7079 O O . THR A 1 904 ? 58.772 0.558 -21.542 1.00 90.81 904 THR A O 1
ATOM 7082 N N . THR A 1 905 ? 57.401 1.504 -23.029 1.00 88.81 905 THR A N 1
ATOM 7083 C CA . THR A 1 905 ? 58.271 2.666 -23.284 1.00 88.81 905 THR A CA 1
ATOM 7084 C C . THR A 1 905 ? 57.918 3.830 -22.341 1.00 88.81 905 THR A C 1
ATOM 7086 O O . THR A 1 905 ? 56.829 3.842 -21.768 1.00 88.81 905 THR A O 1
ATOM 7089 N N . PRO A 1 906 ? 58.741 4.895 -22.251 1.00 83.25 906 PRO A N 1
ATOM 7090 C CA . PRO A 1 906 ? 58.372 6.103 -21.498 1.00 83.25 906 PRO A CA 1
ATOM 7091 C C . PRO A 1 906 ? 57.064 6.774 -21.965 1.00 83.25 906 PRO A C 1
ATOM 7093 O O . PRO A 1 906 ? 56.384 7.448 -21.188 1.00 83.25 906 PRO A O 1
ATOM 7096 N N . THR A 1 907 ? 56.700 6.613 -23.241 1.00 78.94 907 THR A N 1
ATOM 7097 C CA . THR A 1 907 ? 55.415 7.089 -23.775 1.00 78.94 907 THR A CA 1
ATOM 7098 C C . THR A 1 907 ? 54.268 6.207 -23.287 1.00 78.94 907 THR A C 1
ATOM 7100 O O . THR A 1 907 ? 53.231 6.743 -22.910 1.00 78.94 907 THR A O 1
ATOM 7103 N N . GLY A 1 908 ? 54.455 4.882 -23.243 1.00 80.88 908 GLY A N 1
ATOM 7104 C CA . GLY A 1 908 ? 53.473 3.954 -22.678 1.00 80.88 908 GLY A CA 1
ATOM 7105 C C . GLY A 1 908 ? 53.261 4.157 -21.180 1.00 80.88 908 GLY A C 1
ATOM 7106 O O . GLY A 1 908 ? 52.123 4.219 -20.734 1.00 80.88 908 GLY A O 1
ATOM 7107 N N . GLU A 1 909 ? 54.331 4.405 -20.425 1.00 83.12 909 GLU A N 1
ATOM 7108 C CA . GLU A 1 909 ? 54.263 4.793 -19.010 1.00 83.12 909 GLU A CA 1
ATOM 7109 C C . GLU A 1 909 ? 53.465 6.093 -18.819 1.00 83.12 909 GLU A C 1
ATOM 7111 O O . GLU A 1 909 ? 52.597 6.190 -17.956 1.00 83.12 909 GLU A O 1
ATOM 7116 N N . THR A 1 910 ? 53.718 7.107 -19.653 1.00 77.62 910 THR A N 1
ATOM 7117 C CA . THR A 1 910 ? 52.976 8.379 -19.589 1.00 77.62 910 THR A CA 1
ATOM 7118 C C . THR A 1 910 ? 51.502 8.198 -19.950 1.00 77.62 910 THR A C 1
ATOM 7120 O O . THR A 1 910 ? 50.659 8.912 -19.415 1.00 77.62 910 THR A O 1
ATOM 7123 N N . ARG A 1 911 ? 51.194 7.252 -20.842 1.00 78.25 911 ARG A N 1
ATOM 7124 C CA . ARG A 1 911 ? 49.834 6.927 -21.270 1.00 78.25 911 ARG A CA 1
ATOM 7125 C C . ARG A 1 911 ? 49.017 6.270 -20.155 1.00 78.25 911 ARG A C 1
ATOM 7127 O O . ARG A 1 911 ? 47.879 6.667 -19.965 1.00 78.25 911 ARG A O 1
ATOM 7134 N N . ILE A 1 912 ? 49.606 5.351 -19.386 1.00 76.75 912 ILE A N 1
ATOM 7135 C CA . ILE A 1 912 ? 48.903 4.657 -18.288 1.00 76.75 912 ILE A CA 1
ATOM 7136 C C . ILE A 1 912 ? 48.912 5.435 -16.960 1.00 76.75 912 ILE A C 1
ATOM 7138 O O . ILE A 1 912 ? 48.016 5.262 -16.142 1.00 76.75 912 ILE A O 1
ATOM 7142 N N . LEU A 1 913 ? 49.901 6.310 -16.731 1.00 74.50 913 LEU A N 1
ATOM 7143 C CA . LEU A 1 913 ? 49.993 7.144 -15.519 1.00 74.50 913 LEU A CA 1
ATOM 7144 C C . LEU A 1 913 ? 49.449 8.575 -15.723 1.00 74.50 913 LEU A C 1
ATOM 7146 O O . LEU A 1 913 ? 49.553 9.417 -14.825 1.00 74.50 913 LEU A O 1
ATOM 7150 N N . GLY A 1 914 ? 48.928 8.894 -16.912 1.00 64.00 914 GLY A N 1
ATOM 7151 C CA . GLY A 1 914 ? 48.498 10.237 -17.299 1.00 64.00 914 GLY A CA 1
ATOM 7152 C C . GLY A 1 914 ? 46.983 10.421 -17.249 1.00 64.00 914 GLY A C 1
ATOM 7153 O O . GLY A 1 914 ? 46.285 10.015 -18.166 1.00 64.00 914 GLY A O 1
ATOM 7154 N N . THR A 1 915 ? 46.469 11.127 -16.241 1.00 51.72 915 THR A N 1
ATOM 7155 C CA . THR A 1 915 ? 45.081 11.624 -16.241 1.00 51.72 915 THR A CA 1
ATOM 7156 C C . THR A 1 915 ? 45.008 12.959 -16.999 1.00 51.72 915 THR A C 1
ATOM 7158 O O . THR A 1 915 ? 45.870 13.822 -16.806 1.00 51.72 915 THR A O 1
ATOM 7161 N N . GLY A 1 916 ? 44.021 13.119 -17.888 1.00 44.97 916 GLY A N 1
ATOM 7162 C CA . GLY A 1 916 ? 43.939 14.123 -18.968 1.00 44.97 916 GLY A CA 1
ATOM 7163 C C . GLY A 1 916 ? 44.361 15.587 -18.697 1.00 44.97 916 GLY A C 1
ATOM 7164 O O . GLY A 1 916 ? 44.398 16.103 -17.575 1.00 44.97 916 GLY A O 1
ATOM 7165 N N . ASP A 1 917 ? 44.697 16.292 -19.783 1.00 35.75 917 ASP A N 1
ATOM 7166 C CA . ASP A 1 917 ? 45.164 17.686 -19.794 1.00 35.75 917 ASP A CA 1
ATOM 7167 C C . ASP A 1 917 ? 44.037 18.693 -19.487 1.00 35.75 917 ASP A C 1
ATOM 7169 O O . ASP A 1 917 ? 43.414 19.261 -20.381 1.00 35.75 917 ASP A O 1
ATOM 7173 N N . SER A 1 918 ? 43.821 19.003 -18.206 1.00 33.62 918 SER A N 1
ATOM 7174 C CA . SER A 1 918 ? 43.120 20.228 -17.800 1.00 33.62 918 SER A CA 1
ATOM 7175 C C . SER A 1 918 ? 44.069 21.184 -17.065 1.00 33.62 918 SER A C 1
ATOM 7177 O O . SER A 1 918 ? 44.383 21.016 -15.882 1.00 33.62 918 SER A O 1
ATOM 7179 N N . GLU A 1 919 ? 44.534 22.223 -17.762 1.00 32.88 919 GLU A N 1
ATOM 7180 C CA . GLU A 1 919 ? 45.211 23.374 -17.158 1.00 32.88 919 GLU A CA 1
ATOM 7181 C C . GLU A 1 919 ? 44.196 24.243 -16.397 1.00 32.88 919 GLU A C 1
ATOM 7183 O O . GLU A 1 919 ? 43.639 25.194 -16.936 1.00 32.88 919 GLU A O 1
ATOM 7188 N N . ASN A 1 920 ? 43.974 23.959 -15.111 1.00 29.31 920 ASN A N 1
ATOM 7189 C CA . ASN A 1 920 ? 43.527 24.973 -14.154 1.00 29.31 920 ASN A CA 1
ATOM 7190 C C . ASN A 1 920 ? 43.975 24.626 -12.724 1.00 29.31 920 ASN A C 1
ATOM 7192 O O . ASN A 1 920 ? 43.406 23.790 -12.040 1.00 29.31 920 ASN A O 1
ATOM 7196 N N . THR A 1 921 ? 45.034 25.310 -12.286 1.00 34.81 921 THR A N 1
ATOM 7197 C CA . THR A 1 921 ? 45.416 25.603 -10.890 1.00 34.81 921 THR A CA 1
ATOM 7198 C C . THR A 1 921 ? 45.159 24.499 -9.838 1.00 34.81 921 THR A C 1
ATOM 7200 O O . THR A 1 921 ? 44.281 24.639 -8.994 1.00 34.81 921 THR A O 1
ATOM 7203 N N . GLY A 1 922 ? 45.993 23.447 -9.824 1.00 39.84 922 GLY A N 1
ATOM 7204 C CA . GLY A 1 922 ? 46.086 22.486 -8.704 1.00 39.84 922 GLY A CA 1
ATOM 7205 C C . GLY A 1 922 ? 46.607 21.083 -9.059 1.00 39.84 922 GLY A C 1
ATOM 7206 O O . GLY A 1 922 ? 47.333 20.488 -8.267 1.00 39.84 922 GLY A O 1
ATOM 7207 N N . GLY A 1 923 ? 46.327 20.584 -10.269 1.00 51.44 923 GLY A N 1
ATOM 7208 C CA . GLY A 1 923 ? 46.468 19.153 -10.604 1.00 51.44 923 GLY A CA 1
ATOM 7209 C C . GLY A 1 923 ? 47.885 18.595 -10.814 1.00 51.44 923 GLY A C 1
ATOM 7210 O O . GLY A 1 923 ? 48.094 17.392 -10.722 1.00 51.44 923 GLY A O 1
ATOM 7211 N N . GLY A 1 924 ? 48.908 19.422 -11.057 1.00 59.78 924 GLY A N 1
ATOM 7212 C CA . GLY A 1 924 ? 50.262 18.913 -11.347 1.00 59.78 924 GLY A CA 1
ATOM 7213 C C . GLY A 1 924 ? 50.972 18.248 -10.157 1.00 59.78 924 GLY A C 1
ATOM 7214 O O . GLY A 1 924 ? 51.803 17.368 -10.352 1.00 59.78 924 GLY A O 1
ATOM 7215 N N . LYS A 1 925 ? 50.657 18.659 -8.921 1.00 63.56 925 LYS A N 1
ATOM 7216 C CA . LYS A 1 925 ? 51.335 18.152 -7.715 1.00 63.56 925 LYS A CA 1
ATOM 7217 C C . LYS A 1 925 ? 50.709 16.875 -7.147 1.00 63.56 925 LYS A C 1
ATOM 7219 O O . LYS A 1 925 ? 51.468 16.047 -6.659 1.00 63.56 925 LYS A O 1
ATOM 7224 N N . HIS A 1 926 ? 49.381 16.716 -7.229 1.00 70.25 926 HIS A N 1
ATOM 7225 C CA . HIS A 1 926 ? 48.678 15.470 -6.866 1.00 70.25 926 HIS A CA 1
ATOM 7226 C C . HIS A 1 926 ? 49.128 14.331 -7.782 1.00 70.25 926 HIS A C 1
ATOM 7228 O O . HIS A 1 926 ? 49.604 13.306 -7.310 1.00 70.25 926 HIS A O 1
ATOM 7234 N N . ARG A 1 927 ? 49.121 14.576 -9.099 1.00 73.00 927 ARG A N 1
ATOM 7235 C CA . ARG A 1 927 ? 49.551 13.592 -10.102 1.00 73.00 927 ARG A CA 1
ATOM 7236 C C . ARG A 1 927 ? 50.997 13.139 -9.916 1.00 73.00 927 ARG A C 1
ATOM 7238 O O . ARG A 1 927 ? 51.276 11.951 -9.964 1.00 73.00 927 ARG A O 1
ATOM 7245 N N . GLN A 1 928 ? 51.916 14.066 -9.631 1.00 77.06 928 GLN A N 1
ATOM 7246 C CA . GLN A 1 928 ? 53.310 13.697 -9.357 1.00 77.06 928 GLN A CA 1
ATOM 7247 C C . GLN A 1 928 ? 53.464 12.899 -8.053 1.00 77.06 928 GLN A C 1
ATOM 7249 O O . GLN A 1 928 ? 54.407 12.135 -7.917 1.00 77.06 928 GLN A O 1
ATOM 7254 N N . LEU A 1 929 ? 52.589 13.104 -7.066 1.00 82.06 929 LEU A N 1
ATOM 7255 C CA . LEU A 1 929 ? 52.617 12.351 -5.813 1.00 82.06 929 LEU A CA 1
ATOM 7256 C C . LEU A 1 929 ? 52.111 10.914 -6.005 1.00 82.06 929 LEU A C 1
ATOM 7258 O O . LEU A 1 929 ? 52.766 9.995 -5.533 1.00 82.06 929 LEU A O 1
ATOM 7262 N N . LEU A 1 930 ? 51.017 10.732 -6.754 1.00 83.75 930 LEU A N 1
ATOM 7263 C CA . LEU A 1 930 ? 50.508 9.411 -7.150 1.00 83.75 930 LEU A CA 1
ATOM 7264 C C . LEU A 1 930 ? 51.538 8.652 -7.993 1.00 83.75 930 LEU A C 1
ATOM 7266 O O . LEU A 1 930 ? 51.815 7.490 -7.723 1.00 83.75 930 LEU A O 1
ATOM 7270 N N . LYS A 1 931 ? 52.167 9.335 -8.959 1.00 81.81 931 LYS A N 1
ATOM 7271 C CA . LYS A 1 931 ? 53.222 8.753 -9.794 1.00 81.81 931 LYS A CA 1
ATOM 7272 C C . LYS A 1 931 ? 54.436 8.294 -8.979 1.00 81.81 931 LYS A C 1
ATOM 7274 O O . LYS A 1 931 ? 54.936 7.206 -9.221 1.00 81.81 931 LYS A O 1
ATOM 7279 N N . ASP A 1 932 ? 54.887 9.091 -8.010 1.00 84.44 932 ASP A N 1
ATOM 7280 C CA . ASP A 1 932 ? 56.021 8.717 -7.152 1.00 84.44 932 ASP A CA 1
ATOM 7281 C C . ASP A 1 932 ? 55.676 7.561 -6.186 1.00 84.44 932 ASP A C 1
ATOM 7283 O O . ASP A 1 932 ? 56.575 6.857 -5.745 1.00 84.44 932 ASP A O 1
ATOM 7287 N N . ALA A 1 933 ? 54.399 7.352 -5.843 1.00 85.62 933 ALA A N 1
ATOM 7288 C CA . ALA A 1 933 ? 53.966 6.252 -4.973 1.00 85.62 933 ALA A CA 1
ATOM 7289 C C . ALA A 1 933 ? 53.633 4.953 -5.733 1.00 85.62 933 ALA A C 1
ATOM 7291 O O . ALA A 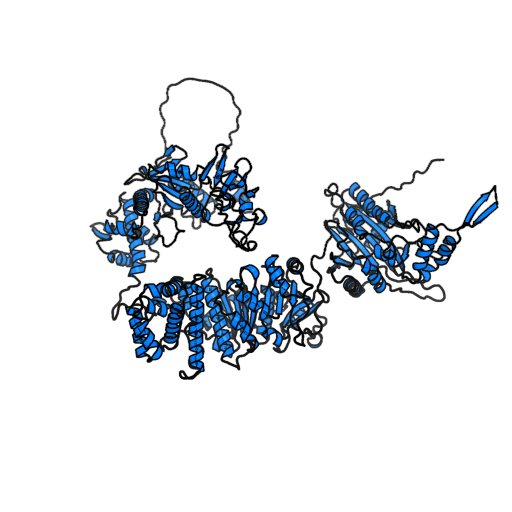1 933 ? 53.599 3.888 -5.120 1.00 85.62 933 ALA A O 1
ATOM 7292 N N . TYR A 1 934 ? 53.406 5.027 -7.049 1.00 89.31 934 TYR A N 1
ATOM 7293 C CA . TYR A 1 934 ? 52.939 3.912 -7.880 1.00 89.31 934 TYR A CA 1
ATOM 7294 C C . TYR A 1 934 ? 53.880 2.699 -7.843 1.00 89.31 934 TYR A C 1
ATOM 7296 O O . TYR A 1 934 ? 53.466 1.593 -7.490 1.00 89.31 934 TYR A O 1
ATOM 7304 N N . ASP A 1 935 ? 55.158 2.912 -8.163 1.00 85.56 935 ASP A N 1
ATOM 7305 C CA . ASP A 1 935 ? 56.170 1.856 -8.208 1.00 85.56 935 ASP A CA 1
ATOM 7306 C C . ASP A 1 935 ? 56.417 1.235 -6.813 1.00 85.56 935 ASP A C 1
ATOM 7308 O O . ASP A 1 935 ? 56.374 0.006 -6.701 1.00 85.56 935 ASP A O 1
ATOM 7312 N N . PRO A 1 936 ? 56.611 2.019 -5.727 1.00 86.31 936 PRO A N 1
ATOM 7313 C CA . PRO A 1 936 ? 56.699 1.482 -4.367 1.00 86.31 936 PRO A CA 1
ATOM 7314 C C . PRO A 1 936 ? 55.485 0.656 -3.914 1.00 86.31 936 PRO A C 1
ATOM 7316 O O . PRO A 1 936 ? 55.673 -0.409 -3.331 1.00 86.31 936 PRO A O 1
ATOM 7319 N N . LEU A 1 937 ? 54.253 1.105 -4.190 1.00 88.31 937 LEU A N 1
ATOM 7320 C CA . LEU A 1 937 ? 53.031 0.372 -3.824 1.00 88.31 937 LEU A CA 1
ATOM 7321 C C . LEU A 1 937 ? 52.897 -0.928 -4.626 1.00 88.31 937 LEU A C 1
ATOM 7323 O O . LEU A 1 937 ? 52.588 -1.976 -4.063 1.00 88.31 937 LEU A O 1
ATOM 7327 N N . THR A 1 938 ? 53.226 -0.894 -5.919 1.00 87.56 938 THR A N 1
ATOM 7328 C CA . THR A 1 938 ? 53.223 -2.088 -6.780 1.00 87.56 938 THR A CA 1
ATOM 7329 C C . THR A 1 938 ? 54.244 -3.132 -6.310 1.00 87.56 938 THR A C 1
ATOM 7331 O O . THR A 1 938 ? 53.983 -4.334 -6.376 1.00 87.56 938 THR A O 1
ATOM 7334 N N . LYS A 1 939 ? 55.391 -2.692 -5.770 1.00 85.25 939 LYS A N 1
ATOM 7335 C CA . LYS A 1 939 ? 56.413 -3.571 -5.170 1.00 85.25 939 LYS A CA 1
ATOM 7336 C C . LYS A 1 939 ? 55.974 -4.233 -3.866 1.00 85.25 939 LYS A C 1
ATOM 7338 O O . LYS A 1 939 ? 56.492 -5.299 -3.559 1.00 85.25 939 LYS A O 1
ATOM 7343 N N . LEU A 1 940 ? 55.023 -3.644 -3.138 1.00 84.19 940 LEU A N 1
ATOM 7344 C CA . LEU A 1 940 ? 54.411 -4.258 -1.951 1.00 84.19 940 LEU A CA 1
ATOM 7345 C C . LEU A 1 940 ? 53.406 -5.370 -2.304 1.00 84.19 940 LEU A C 1
ATOM 7347 O O . LEU A 1 940 ? 52.859 -5.998 -1.405 1.00 84.19 940 LEU A O 1
ATOM 7351 N N . GLY A 1 941 ? 53.153 -5.622 -3.594 1.00 82.62 941 GLY A N 1
ATOM 7352 C CA . GLY A 1 941 ? 52.190 -6.624 -4.058 1.00 82.62 941 GLY A CA 1
ATOM 7353 C C . GLY A 1 941 ? 50.795 -6.065 -4.345 1.00 82.62 941 GLY A C 1
ATOM 7354 O O . GLY A 1 941 ? 49.941 -6.813 -4.812 1.00 82.62 941 GLY A O 1
ATOM 7355 N N . LEU A 1 942 ? 50.579 -4.759 -4.156 1.00 88.31 942 LEU A N 1
ATOM 7356 C CA . LEU A 1 942 ? 49.313 -4.094 -4.465 1.00 88.31 942 LEU A CA 1
ATOM 7357 C C . LEU A 1 942 ? 49.134 -3.905 -5.978 1.00 88.31 942 LEU A C 1
ATOM 7359 O O . LEU A 1 942 ? 50.093 -3.663 -6.718 1.00 88.31 942 LEU A O 1
ATOM 7363 N N . VAL A 1 943 ? 47.892 -3.980 -6.438 1.00 88.62 943 VAL A N 1
ATOM 7364 C CA . VAL A 1 943 ? 47.464 -3.528 -7.761 1.00 88.62 943 VAL A CA 1
ATOM 7365 C C . VAL A 1 943 ? 46.962 -2.095 -7.618 1.00 88.62 943 VAL A C 1
ATOM 7367 O O . VAL A 1 943 ? 46.005 -1.834 -6.897 1.00 88.62 943 VAL A O 1
ATOM 7370 N N . VAL A 1 944 ? 47.633 -1.150 -8.281 1.00 88.88 944 VAL A N 1
ATOM 7371 C CA . VAL A 1 944 ? 47.286 0.278 -8.210 1.00 88.88 944 VAL A CA 1
ATOM 7372 C C . VAL A 1 944 ? 46.486 0.687 -9.446 1.00 88.88 944 VAL A C 1
ATOM 7374 O O . VAL A 1 944 ? 46.946 0.497 -10.581 1.00 88.88 944 VAL A O 1
ATOM 7377 N N . SER A 1 945 ? 45.324 1.298 -9.220 1.00 85.38 945 SER A N 1
ATOM 7378 C CA . SER A 1 945 ? 44.400 1.775 -10.254 1.00 85.38 945 SER A CA 1
ATOM 7379 C C . SER A 1 945 ? 44.138 3.272 -10.090 1.00 85.38 945 SER A C 1
ATOM 7381 O O . SER A 1 945 ? 43.821 3.737 -9.000 1.00 85.38 945 SER A O 1
ATOM 7383 N N . LEU A 1 946 ? 44.276 4.045 -11.170 1.00 82.25 946 LEU A N 1
ATOM 7384 C CA . LEU A 1 946 ? 44.091 5.501 -11.172 1.00 82.25 946 LEU A CA 1
ATOM 7385 C C . LEU A 1 946 ? 42.912 5.854 -12.100 1.00 82.25 946 LEU A C 1
ATOM 7387 O O . LEU A 1 946 ? 43.108 5.911 -13.314 1.00 82.25 946 LEU A O 1
ATOM 7391 N N . PRO A 1 947 ? 41.686 6.032 -11.576 1.00 68.50 947 PRO A N 1
ATOM 7392 C CA . PRO A 1 947 ? 40.511 6.283 -12.406 1.00 68.50 947 PRO A CA 1
ATOM 7393 C C . PRO A 1 947 ? 40.548 7.680 -13.052 1.00 68.50 947 PRO A C 1
ATOM 7395 O O . PRO A 1 947 ? 41.052 8.646 -12.472 1.00 68.50 947 PRO A O 1
ATOM 7398 N N . ASN A 1 948 ? 39.959 7.814 -14.245 1.00 58.62 948 ASN A N 1
ATOM 7399 C CA . ASN A 1 948 ? 39.697 9.122 -14.851 1.00 58.62 948 ASN A CA 1
ATOM 7400 C C . ASN A 1 948 ? 38.548 9.802 -14.087 1.00 58.62 948 ASN A C 1
ATOM 7402 O O . ASN A 1 948 ? 37.435 9.285 -14.031 1.00 58.62 948 ASN A O 1
ATOM 7406 N N . GLN A 1 949 ? 38.819 10.941 -13.444 1.00 51.69 949 GLN A N 1
ATOM 7407 C CA . GLN A 1 949 ? 37.841 11.631 -12.597 1.00 51.69 949 GLN A CA 1
ATOM 7408 C C . GLN A 1 949 ? 36.809 12.417 -13.427 1.00 51.69 949 GLN A C 1
ATOM 7410 O O . GLN A 1 949 ? 36.928 13.631 -13.588 1.00 51.69 949 GLN A O 1
ATOM 7415 N N . ASP A 1 950 ? 35.752 11.743 -13.881 1.00 42.22 950 ASP A N 1
ATOM 7416 C CA . ASP A 1 950 ? 34.549 12.363 -14.456 1.00 42.22 950 ASP A CA 1
ATOM 7417 C C . ASP A 1 950 ? 33.470 12.566 -13.370 1.00 42.22 950 ASP A C 1
ATOM 7419 O O . ASP A 1 950 ? 32.374 12.016 -13.409 1.00 42.22 950 ASP A O 1
ATOM 7423 N N . GLY A 1 951 ? 33.799 13.344 -12.332 1.00 48.25 951 GLY A N 1
ATOM 7424 C CA . GLY A 1 951 ? 32.879 13.676 -11.234 1.00 48.25 951 GLY A CA 1
ATOM 7425 C C . GLY A 1 951 ? 33.578 13.884 -9.889 1.00 48.25 951 GLY A C 1
ATOM 7426 O O . GLY A 1 951 ? 34.675 13.390 -9.658 1.00 48.25 951 GLY A O 1
ATOM 7427 N N . THR A 1 952 ? 32.954 14.630 -8.967 1.00 48.75 952 THR A N 1
ATOM 7428 C CA . THR A 1 952 ? 33.572 15.002 -7.675 1.00 48.75 952 THR A CA 1
ATOM 7429 C C . THR A 1 952 ? 33.600 13.891 -6.621 1.00 48.75 952 THR A C 1
ATOM 7431 O O . THR A 1 952 ? 34.024 14.169 -5.498 1.00 48.75 952 THR A O 1
ATOM 7434 N N . ASP A 1 953 ? 33.133 12.676 -6.929 1.00 59.84 953 ASP A N 1
ATOM 7435 C CA . ASP A 1 953 ? 32.880 11.627 -5.932 1.00 59.84 953 ASP A CA 1
ATOM 7436 C C . ASP A 1 953 ? 33.831 10.419 -5.964 1.00 59.84 953 ASP A C 1
ATOM 7438 O O . ASP A 1 953 ? 33.845 9.682 -4.985 1.00 59.84 953 ASP A O 1
ATOM 7442 N N . MET A 1 954 ? 34.680 10.231 -6.976 1.00 71.62 954 MET A N 1
ATOM 7443 C CA . MET A 1 954 ? 35.660 9.124 -7.010 1.00 71.62 954 MET A CA 1
ATOM 7444 C C . MET A 1 954 ? 36.968 9.469 -6.269 1.00 71.62 954 MET A C 1
ATOM 7446 O O . MET A 1 954 ? 37.344 10.644 -6.275 1.00 71.62 954 MET A O 1
ATOM 7450 N N . PRO A 1 955 ? 37.662 8.485 -5.652 1.00 79.88 955 PRO A N 1
ATOM 7451 C CA . PRO A 1 955 ? 38.967 8.714 -5.029 1.00 79.88 955 PRO A CA 1
ATOM 7452 C C . PRO A 1 955 ? 40.046 9.014 -6.083 1.00 79.88 955 PRO A C 1
ATOM 7454 O O . PRO A 1 955 ? 39.851 8.784 -7.280 1.00 79.88 955 PRO A O 1
ATOM 7457 N N . ASP A 1 956 ? 41.192 9.541 -5.650 1.00 84.50 956 ASP A N 1
ATOM 7458 C CA . ASP A 1 956 ? 42.330 9.834 -6.537 1.00 84.50 956 ASP A CA 1
ATOM 7459 C C . ASP A 1 956 ? 42.995 8.555 -7.096 1.00 84.50 956 ASP A C 1
ATOM 7461 O O . ASP A 1 956 ? 43.636 8.590 -8.149 1.00 84.50 956 ASP A O 1
ATOM 7465 N N . GLY A 1 957 ? 42.827 7.424 -6.410 1.00 85.94 957 GLY A N 1
ATOM 7466 C CA . GLY A 1 957 ? 43.234 6.092 -6.842 1.00 85.94 957 GLY A CA 1
ATOM 7467 C C . GLY A 1 957 ? 42.591 4.993 -5.996 1.00 85.94 957 GLY A C 1
ATOM 7468 O O . GLY A 1 957 ? 41.928 5.269 -4.999 1.00 85.94 957 GLY A O 1
ATOM 7469 N N . LEU A 1 958 ? 42.814 3.745 -6.386 1.00 89.38 958 LEU A N 1
ATOM 7470 C CA . LEU A 1 958 ? 42.468 2.545 -5.630 1.00 89.38 958 LEU A CA 1
ATOM 7471 C C . LEU A 1 958 ? 43.706 1.655 -5.519 1.00 89.38 958 LEU A C 1
ATOM 7473 O O . LEU A 1 958 ? 44.517 1.596 -6.451 1.00 89.38 958 LEU A O 1
ATOM 7477 N N . ILE A 1 959 ? 43.840 0.968 -4.389 1.00 91.12 959 ILE A N 1
ATOM 7478 C CA . ILE A 1 959 ? 44.854 -0.064 -4.177 1.00 91.12 959 ILE A CA 1
ATOM 7479 C C . ILE A 1 959 ? 44.169 -1.369 -3.781 1.00 91.12 959 ILE A C 1
ATOM 7481 O O . ILE A 1 959 ? 43.316 -1.387 -2.899 1.00 91.12 959 ILE A O 1
ATOM 7485 N N . ASP A 1 960 ? 44.543 -2.451 -4.451 1.00 89.62 960 ASP A N 1
ATOM 7486 C CA . ASP A 1 960 ? 43.918 -3.763 -4.295 1.00 89.62 960 ASP A CA 1
ATOM 7487 C C . ASP A 1 960 ? 44.985 -4.816 -3.929 1.00 89.62 960 ASP A C 1
ATOM 7489 O O . ASP A 1 960 ? 45.991 -4.937 -4.642 1.00 89.62 960 ASP A O 1
ATOM 7493 N N . PRO A 1 961 ? 44.826 -5.558 -2.817 1.00 88.06 961 PRO A N 1
ATOM 7494 C CA . PRO A 1 961 ? 45.764 -6.592 -2.399 1.00 88.06 961 PRO A CA 1
ATOM 7495 C C . PRO A 1 961 ? 45.546 -7.958 -3.081 1.00 88.06 961 PRO A C 1
ATOM 7497 O O . PRO A 1 961 ? 46.202 -8.914 -2.679 1.00 88.06 961 PRO A O 1
ATOM 7500 N N . VAL A 1 962 ? 44.691 -8.065 -4.109 1.00 83.62 962 VAL A N 1
ATOM 7501 C CA . VAL A 1 962 ? 44.299 -9.311 -4.813 1.00 83.62 962 VAL A CA 1
ATOM 7502 C C . VAL A 1 962 ? 45.440 -10.277 -5.154 1.00 83.62 962 VAL A C 1
ATOM 7504 O O . VAL A 1 962 ? 45.254 -11.488 -5.170 1.00 83.62 962 VAL A O 1
ATOM 7507 N N . ASP A 1 963 ? 46.642 -9.769 -5.428 1.00 78.81 963 ASP A N 1
ATOM 7508 C CA . ASP A 1 963 ? 47.785 -10.610 -5.797 1.00 78.81 963 ASP A CA 1
ATOM 7509 C C . ASP A 1 963 ? 48.476 -11.284 -4.596 1.00 78.81 963 ASP A C 1
ATOM 7511 O O . ASP A 1 963 ? 49.339 -12.142 -4.790 1.00 78.81 963 ASP A O 1
ATOM 7515 N N . VAL A 1 964 ? 48.146 -10.866 -3.375 1.00 81.69 964 VAL A N 1
ATOM 7516 C CA . VAL A 1 964 ? 48.721 -11.369 -2.120 1.00 81.69 964 VAL A CA 1
ATOM 7517 C C . VAL A 1 964 ? 47.656 -11.827 -1.120 1.00 81.69 964 VAL A C 1
ATOM 7519 O O . VAL A 1 964 ? 48.007 -12.501 -0.154 1.00 81.69 964 VAL A O 1
ATOM 7522 N N . THR A 1 965 ? 46.372 -11.525 -1.341 1.00 81.44 965 THR A N 1
ATOM 7523 C CA . THR A 1 965 ? 45.272 -12.098 -0.557 1.00 81.44 965 THR A CA 1
ATOM 7524 C C . THR A 1 965 ? 45.045 -13.575 -0.903 1.00 81.44 965 THR A C 1
ATOM 7526 O O . THR A 1 965 ? 45.286 -14.015 -2.028 1.00 81.44 965 THR A O 1
ATOM 7529 N N . PRO A 1 966 ? 44.608 -14.390 0.070 1.00 78.81 966 PRO A N 1
ATOM 7530 C CA . PRO A 1 966 ? 44.395 -15.813 -0.150 1.00 78.81 966 PRO A CA 1
ATOM 7531 C C . PRO A 1 966 ? 43.143 -16.067 -1.002 1.00 78.81 966 PRO A C 1
ATOM 7533 O O . PRO A 1 966 ? 42.086 -15.495 -0.749 1.00 78.81 966 PRO A O 1
ATOM 7536 N N . GLU A 1 967 ? 43.226 -16.991 -1.964 1.00 76.31 967 GLU A N 1
ATOM 7537 C CA . GLU A 1 967 ? 42.051 -17.495 -2.687 1.00 76.31 967 GLU A CA 1
ATOM 7538 C C . GLU A 1 967 ? 41.154 -18.286 -1.725 1.00 76.31 967 GLU A C 1
ATOM 7540 O O . GLU A 1 967 ? 41.571 -19.305 -1.175 1.00 76.31 967 GLU A O 1
ATOM 7545 N N . THR A 1 968 ? 39.919 -17.833 -1.514 1.00 75.12 968 THR A N 1
ATOM 7546 C CA . THR A 1 968 ? 38.991 -18.428 -0.532 1.00 75.12 968 THR A CA 1
ATOM 7547 C C . THR A 1 968 ? 37.866 -19.251 -1.159 1.00 75.12 968 THR A C 1
ATOM 7549 O O . THR A 1 968 ? 37.035 -19.826 -0.449 1.00 75.12 968 THR A O 1
ATOM 7552 N N . GLU A 1 969 ? 37.842 -19.357 -2.488 1.00 70.62 969 GLU A N 1
ATOM 7553 C CA . GLU A 1 969 ? 36.771 -20.016 -3.229 1.00 70.62 969 GLU A CA 1
ATOM 7554 C C . GLU A 1 969 ? 36.695 -21.518 -2.884 1.00 70.62 969 GLU A C 1
ATOM 7556 O O . GLU A 1 969 ? 37.625 -22.296 -3.101 1.00 70.62 969 GLU A O 1
ATOM 7561 N N . GLY A 1 970 ? 35.569 -21.937 -2.296 1.00 72.75 970 GLY A N 1
ATOM 7562 C CA . GLY A 1 970 ? 35.332 -23.322 -1.873 1.00 72.75 970 GLY A CA 1
ATOM 7563 C C . GLY A 1 970 ? 35.901 -23.717 -0.500 1.00 72.75 970 GLY A C 1
ATOM 7564 O O . GLY A 1 970 ? 35.796 -24.892 -0.140 1.00 72.75 970 GLY A O 1
ATOM 7565 N N . MET A 1 971 ? 36.467 -22.779 0.271 1.00 83.19 971 MET A N 1
ATOM 7566 C CA . MET A 1 971 ? 36.972 -23.017 1.634 1.00 83.19 971 MET A CA 1
ATOM 7567 C C . MET A 1 971 ? 35.879 -22.872 2.707 1.00 83.19 971 MET A C 1
ATOM 7569 O O . MET A 1 971 ? 34.928 -22.107 2.557 1.00 83.19 971 MET A O 1
ATOM 7573 N N . GLY A 1 972 ? 36.004 -23.596 3.826 1.00 75.19 972 GLY A N 1
ATOM 7574 C CA . GLY A 1 972 ? 35.130 -23.410 4.992 1.00 75.19 972 GLY A CA 1
ATOM 7575 C C . GLY A 1 972 ? 35.515 -22.182 5.833 1.00 75.19 972 GLY A C 1
ATOM 7576 O O . GLY A 1 972 ? 36.673 -21.779 5.851 1.00 75.19 972 GLY A O 1
ATOM 7577 N N . MET A 1 973 ? 34.585 -21.624 6.620 1.00 62.19 973 MET A N 1
ATOM 7578 C CA . MET A 1 973 ? 34.810 -20.392 7.414 1.00 62.19 973 MET A CA 1
ATOM 7579 C C . MET A 1 973 ? 36.058 -20.424 8.321 1.00 62.19 973 MET A C 1
ATOM 7581 O O . MET A 1 973 ? 36.735 -19.413 8.481 1.00 62.19 973 MET A O 1
ATOM 7585 N N . SER A 1 974 ? 36.404 -21.583 8.897 1.00 66.25 974 SER A N 1
ATOM 7586 C CA . SER A 1 974 ? 37.623 -21.728 9.712 1.00 66.25 974 SER A CA 1
ATOM 7587 C C . SER A 1 974 ? 38.911 -21.763 8.882 1.00 66.25 974 SER A C 1
ATOM 7589 O O . SER A 1 974 ? 39.972 -21.449 9.418 1.00 66.25 974 SER A O 1
ATOM 7591 N N . GLU A 1 975 ? 38.839 -22.196 7.625 1.00 71.31 975 GLU A N 1
ATOM 7592 C CA . GLU A 1 975 ? 39.968 -22.215 6.689 1.00 71.31 975 GLU A CA 1
ATOM 7593 C C . GLU A 1 975 ? 40.186 -20.810 6.121 1.00 71.31 975 GLU A C 1
ATOM 7595 O O . GLU A 1 975 ? 41.320 -20.349 6.086 1.00 71.31 975 GLU A O 1
ATOM 7600 N N . ILE A 1 976 ? 39.099 -20.091 5.821 1.00 73.75 976 ILE A N 1
ATOM 7601 C CA . ILE A 1 976 ? 39.114 -18.671 5.442 1.00 73.75 976 ILE A CA 1
ATOM 7602 C C . ILE A 1 976 ? 39.755 -17.827 6.550 1.00 73.75 976 ILE A C 1
ATOM 7604 O O . ILE A 1 976 ? 40.707 -17.099 6.294 1.00 73.75 976 ILE A O 1
ATOM 7608 N N . ALA A 1 977 ? 39.310 -17.977 7.803 1.00 71.81 977 ALA A N 1
ATOM 7609 C CA . ALA A 1 977 ? 39.881 -17.234 8.929 1.00 71.81 977 ALA A CA 1
ATOM 7610 C C . ALA A 1 977 ? 41.378 -17.536 9.156 1.00 71.81 977 ALA A C 1
ATOM 7612 O O . ALA A 1 977 ? 42.139 -16.643 9.520 1.00 71.81 977 ALA A O 1
ATOM 7613 N N . GLN A 1 978 ? 41.821 -18.779 8.927 1.00 77.88 978 GLN A N 1
ATOM 7614 C CA . GLN A 1 978 ? 43.245 -19.135 8.995 1.00 77.88 978 GLN A CA 1
ATOM 7615 C C . GLN A 1 978 ? 44.045 -18.556 7.828 1.00 77.88 978 GLN A C 1
ATOM 7617 O O . GLN A 1 978 ? 45.168 -18.108 8.042 1.00 77.88 978 GLN A O 1
ATOM 7622 N N . ALA A 1 979 ? 43.476 -18.546 6.623 1.00 79.12 979 ALA A N 1
ATOM 7623 C CA . ALA A 1 979 ? 44.114 -17.989 5.439 1.00 79.12 979 ALA A CA 1
ATOM 7624 C C . ALA A 1 979 ? 44.291 -16.468 5.564 1.00 79.12 979 ALA A C 1
ATOM 7626 O O . ALA A 1 979 ? 45.378 -15.963 5.299 1.00 79.12 979 ALA A O 1
ATOM 7627 N N . TYR A 1 980 ? 43.274 -15.750 6.052 1.00 79.94 980 TYR A N 1
ATOM 7628 C CA . TYR A 1 980 ? 43.378 -14.314 6.328 1.00 79.94 980 TYR A CA 1
ATOM 7629 C C . TYR A 1 980 ? 44.342 -14.006 7.481 1.00 79.94 980 TYR A C 1
ATOM 7631 O O . TYR A 1 980 ? 45.144 -13.088 7.361 1.00 79.94 980 TYR A O 1
ATOM 7639 N N . ALA A 1 981 ? 44.356 -14.803 8.558 1.00 78.94 981 ALA A N 1
ATOM 7640 C CA . ALA A 1 981 ? 45.347 -14.638 9.627 1.00 78.94 981 ALA A CA 1
ATOM 7641 C C . ALA A 1 981 ? 46.788 -14.855 9.124 1.00 78.94 981 ALA A C 1
ATOM 7643 O O . ALA A 1 981 ? 47.693 -14.107 9.484 1.00 78.94 981 ALA A O 1
ATOM 7644 N N . GLN A 1 982 ? 46.997 -15.851 8.257 1.00 81.31 982 GLN A N 1
ATOM 7645 C CA . GLN A 1 982 ? 48.287 -16.095 7.613 1.00 81.31 982 GLN A CA 1
ATOM 7646 C C . GLN A 1 982 ? 48.676 -14.946 6.672 1.00 81.31 982 GLN A C 1
ATOM 7648 O O . GLN A 1 982 ? 49.830 -14.530 6.676 1.00 81.31 982 GLN A O 1
ATOM 7653 N N . PHE A 1 983 ? 47.725 -14.397 5.917 1.00 84.00 983 PHE A N 1
ATOM 7654 C CA . PHE A 1 983 ? 47.935 -13.214 5.084 1.00 84.00 983 PHE A CA 1
ATOM 7655 C C . PHE A 1 983 ? 48.352 -11.990 5.905 1.00 84.00 983 PHE A C 1
ATOM 7657 O O . PHE A 1 983 ? 49.324 -11.327 5.551 1.00 84.00 983 PHE A O 1
ATOM 7664 N N . THR A 1 984 ? 47.684 -11.717 7.027 1.00 80.38 984 THR A N 1
ATOM 7665 C CA . THR A 1 984 ? 48.060 -10.619 7.928 1.00 80.38 984 THR A CA 1
ATOM 7666 C C . THR A 1 984 ? 49.468 -10.808 8.506 1.00 80.38 984 THR A C 1
ATOM 7668 O O . THR A 1 984 ? 50.213 -9.835 8.622 1.00 80.38 984 THR A O 1
ATOM 7671 N N . ASP A 1 985 ? 49.871 -12.046 8.814 1.00 79.94 985 ASP A N 1
ATOM 7672 C CA . ASP A 1 985 ? 51.217 -12.364 9.309 1.00 79.94 985 ASP A CA 1
ATOM 7673 C C . ASP A 1 985 ? 52.304 -12.261 8.216 1.00 79.94 985 ASP A C 1
ATOM 7675 O O . ASP A 1 985 ? 53.420 -11.804 8.486 1.00 79.94 985 ASP A O 1
ATOM 7679 N N . GLU A 1 986 ? 52.005 -12.692 6.986 1.00 80.75 986 GLU A N 1
ATOM 7680 C CA . GLU A 1 986 ? 52.946 -12.717 5.854 1.00 80.75 986 GLU A CA 1
ATOM 7681 C C . GLU A 1 986 ? 53.066 -11.354 5.154 1.00 80.75 986 GLU A C 1
ATOM 7683 O O . GLU A 1 986 ? 54.154 -10.988 4.702 1.00 80.75 986 GLU A O 1
ATOM 7688 N N . HIS A 1 987 ? 51.985 -10.570 5.136 1.00 83.12 987 HIS A N 1
ATOM 7689 C CA . HIS A 1 987 ? 51.888 -9.264 4.483 1.00 83.12 987 HIS A CA 1
ATOM 7690 C C . HIS A 1 987 ? 51.346 -8.172 5.430 1.00 83.12 987 HIS A C 1
ATOM 7692 O O . HIS A 1 987 ? 50.362 -7.497 5.109 1.00 83.12 987 HIS A O 1
ATOM 7698 N N . PRO A 1 988 ? 52.001 -7.909 6.578 1.00 79.44 988 PRO A N 1
ATOM 7699 C CA . PRO A 1 988 ? 51.476 -7.013 7.615 1.00 79.44 988 PRO A CA 1
ATOM 7700 C C . PRO A 1 988 ? 51.299 -5.567 7.139 1.00 79.44 988 PRO A C 1
ATOM 7702 O O . PRO A 1 988 ? 50.384 -4.873 7.573 1.00 79.44 988 PRO A O 1
ATOM 7705 N N . VAL A 1 989 ? 52.152 -5.100 6.221 1.00 80.69 989 VAL A N 1
ATOM 7706 C CA . VAL A 1 989 ? 52.037 -3.757 5.632 1.00 80.69 989 VAL A CA 1
ATOM 7707 C C . VAL A 1 989 ? 50.841 -3.676 4.684 1.00 80.69 989 VAL A C 1
ATOM 7709 O O . VAL A 1 989 ? 50.097 -2.704 4.731 1.00 80.69 989 VAL A O 1
ATOM 7712 N N . VAL A 1 990 ? 50.631 -4.693 3.845 1.00 84.56 990 VAL A N 1
ATOM 7713 C CA . VAL A 1 990 ? 49.503 -4.725 2.905 1.00 84.56 990 VAL A CA 1
ATOM 7714 C C . VAL A 1 990 ? 48.192 -4.837 3.672 1.00 84.56 990 VAL A C 1
ATOM 7716 O O . VAL A 1 990 ? 47.305 -4.017 3.452 1.00 84.56 990 VAL A O 1
ATOM 7719 N N . SER A 1 991 ? 48.106 -5.769 4.627 1.00 82.69 991 SER A N 1
ATOM 7720 C CA . SER A 1 991 ? 46.948 -5.932 5.513 1.00 82.69 991 SER A CA 1
ATOM 7721 C C . SER A 1 991 ? 46.614 -4.630 6.234 1.00 82.69 991 SER A C 1
ATOM 7723 O O . SER A 1 991 ? 45.452 -4.281 6.340 1.00 82.69 991 SER A O 1
ATOM 7725 N N . ARG A 1 992 ? 47.615 -3.855 6.660 1.00 82.56 992 ARG A N 1
ATOM 7726 C CA . ARG A 1 992 ? 47.386 -2.555 7.294 1.00 82.56 992 ARG A CA 1
ATOM 7727 C C . ARG A 1 992 ? 46.853 -1.477 6.341 1.00 82.56 992 ARG A C 1
ATOM 7729 O O . ARG A 1 992 ? 46.115 -0.601 6.767 1.00 82.56 992 ARG A O 1
ATOM 7736 N N . LEU A 1 993 ? 47.269 -1.480 5.076 1.00 85.94 993 LEU A N 1
ATOM 7737 C CA . LEU A 1 993 ? 46.836 -0.467 4.105 1.00 85.94 993 LEU A CA 1
ATOM 7738 C C . LEU A 1 993 ? 45.453 -0.751 3.513 1.00 85.94 993 LEU A C 1
ATOM 7740 O O . LEU A 1 993 ? 44.821 0.174 3.005 1.00 85.94 993 LEU A O 1
ATOM 7744 N N . THR A 1 994 ? 45.025 -2.010 3.550 1.00 86.44 994 THR A N 1
ATOM 7745 C CA . THR A 1 994 ? 43.882 -2.515 2.777 1.00 86.44 994 THR A CA 1
ATOM 7746 C C . THR A 1 994 ? 42.828 -3.224 3.616 1.00 86.44 994 THR A C 1
ATOM 7748 O O . THR A 1 994 ? 41.722 -3.430 3.145 1.00 86.44 994 THR A O 1
ATOM 7751 N N . ASP A 1 995 ? 43.169 -3.638 4.836 1.00 78.44 995 ASP A N 1
ATOM 7752 C CA . ASP A 1 995 ? 42.377 -4.564 5.654 1.00 78.44 995 ASP A CA 1
ATOM 7753 C C . ASP A 1 995 ? 41.987 -5.869 4.922 1.00 78.44 995 ASP A C 1
ATOM 7755 O O . ASP A 1 995 ? 41.031 -6.554 5.265 1.00 78.44 995 ASP A O 1
ATOM 7759 N N . GLY A 1 996 ? 42.755 -6.240 3.888 1.00 78.50 996 GLY A N 1
ATOM 7760 C CA . GLY A 1 996 ? 42.474 -7.409 3.053 1.00 78.50 996 GLY A CA 1
ATOM 7761 C C . GLY A 1 996 ? 41.430 -7.190 1.952 1.00 78.50 996 GLY A C 1
ATOM 7762 O O . GLY A 1 996 ? 41.095 -8.167 1.282 1.00 78.50 996 GLY A O 1
ATOM 7763 N N . ASP A 1 997 ? 40.971 -5.952 1.733 1.00 83.88 997 ASP A N 1
ATOM 7764 C CA . ASP A 1 997 ? 40.023 -5.565 0.676 1.00 83.88 997 ASP A CA 1
ATOM 7765 C C . ASP A 1 997 ? 40.481 -4.290 -0.076 1.00 83.88 997 ASP A C 1
ATOM 7767 O O . ASP A 1 997 ? 41.525 -3.706 0.210 1.00 83.88 997 ASP A O 1
ATOM 7771 N N . VAL A 1 998 ? 39.751 -3.846 -1.096 1.00 87.81 998 VAL A N 1
ATOM 7772 C CA . VAL A 1 998 ? 40.119 -2.676 -1.906 1.00 87.81 998 VAL A CA 1
ATOM 7773 C C . VAL A 1 998 ? 40.080 -1.394 -1.068 1.00 87.81 998 VAL A C 1
ATOM 7775 O O . VAL A 1 998 ? 39.034 -0.992 -0.557 1.00 87.81 998 VAL A O 1
ATOM 7778 N N . ALA A 1 999 ? 41.208 -0.682 -1.005 1.00 89.12 999 ALA A N 1
ATOM 7779 C CA . ALA A 1 999 ? 41.330 0.581 -0.280 1.00 89.12 999 ALA A CA 1
ATOM 7780 C C . ALA A 1 999 ? 41.375 1.805 -1.205 1.00 89.12 999 ALA A C 1
ATOM 7782 O O . ALA A 1 999 ? 41.916 1.777 -2.317 1.00 89.12 999 ALA A O 1
ATOM 7783 N N . ALA A 1 1000 ? 40.827 2.917 -0.712 1.00 90.81 1000 ALA A N 1
ATOM 7784 C CA . ALA A 1 1000 ? 40.807 4.200 -1.403 1.00 90.81 1000 ALA A CA 1
ATOM 7785 C C . ALA A 1 1000 ? 42.141 4.941 -1.232 1.00 90.81 1000 ALA A C 1
ATOM 7787 O O . ALA A 1 1000 ? 42.671 5.029 -0.128 1.00 90.81 1000 ALA A O 1
ATOM 7788 N N . LEU A 1 1001 ? 42.672 5.519 -2.310 1.00 90.00 1001 LEU A N 1
ATOM 7789 C CA . LEU A 1 1001 ? 43.915 6.293 -2.316 1.00 90.00 1001 LEU A CA 1
ATOM 7790 C C . LEU A 1 1001 ? 43.614 7.775 -2.570 1.00 90.00 1001 LEU A C 1
ATOM 7792 O O . LEU A 1 1001 ? 43.002 8.126 -3.576 1.00 90.00 1001 LEU A O 1
ATOM 7796 N N . GLU A 1 1002 ? 44.078 8.653 -1.684 1.00 90.19 1002 GLU A N 1
ATOM 7797 C CA . GLU A 1 1002 ? 43.794 10.093 -1.710 1.00 90.19 1002 GLU A CA 1
ATOM 7798 C C . GLU A 1 1002 ? 45.098 10.897 -1.668 1.00 90.19 1002 GLU A C 1
ATOM 7800 O O . GLU A 1 1002 ? 45.866 10.807 -0.710 1.00 90.19 1002 GLU A O 1
ATOM 7805 N N . ALA A 1 1003 ? 45.396 11.694 -2.696 1.00 87.12 1003 ALA A N 1
ATOM 7806 C CA . ALA A 1 1003 ? 46.631 12.472 -2.735 1.00 87.12 1003 ALA A CA 1
ATOM 7807 C C . ALA A 1 1003 ? 46.422 13.853 -2.102 1.00 87.12 1003 ALA A C 1
ATOM 7809 O O . ALA A 1 1003 ? 45.533 14.598 -2.486 1.00 87.12 1003 ALA A O 1
ATOM 7810 N N . GLU A 1 1004 ? 47.297 14.269 -1.188 1.00 85.38 1004 GLU A N 1
ATOM 7811 C CA . GLU A 1 1004 ? 47.216 15.566 -0.510 1.00 85.38 1004 GLU A CA 1
ATOM 7812 C C . GLU A 1 1004 ? 48.463 16.416 -0.794 1.00 85.38 1004 GLU A C 1
ATOM 7814 O O . GLU A 1 1004 ? 49.565 16.194 -0.280 1.00 85.38 1004 GLU A O 1
ATOM 7819 N N . SER A 1 1005 ? 48.314 17.434 -1.654 1.00 65.38 1005 SER A N 1
ATOM 7820 C CA . SER A 1 1005 ? 49.456 18.224 -2.151 1.00 65.38 1005 SER A CA 1
ATOM 7821 C C . SER A 1 1005 ? 49.598 19.639 -1.567 1.00 65.38 1005 SER A C 1
ATOM 7823 O O . SER A 1 1005 ? 50.571 20.339 -1.887 1.00 65.38 1005 SER A O 1
ATOM 7825 N N . SER A 1 1006 ? 48.645 20.098 -0.745 1.00 56.78 1006 SER A N 1
ATOM 7826 C CA . SER A 1 1006 ? 48.566 21.499 -0.302 1.00 56.78 1006 SER A CA 1
ATOM 7827 C C . SER A 1 1006 ? 49.034 21.724 1.140 1.00 56.78 1006 SER A C 1
ATOM 7829 O O . SER A 1 1006 ? 48.685 20.989 2.055 1.00 56.78 1006 SER A O 1
ATOM 7831 N N . THR A 1 1007 ? 49.809 22.791 1.353 1.00 51.50 1007 THR A N 1
ATOM 7832 C CA . THR A 1 1007 ? 50.176 23.286 2.682 1.00 51.50 1007 THR A CA 1
ATOM 7833 C C . THR A 1 1007 ? 48.974 23.990 3.337 1.00 51.50 1007 THR A C 1
ATOM 7835 O O . THR A 1 1007 ? 48.575 25.082 2.930 1.00 51.50 1007 THR A O 1
ATOM 7838 N N . SER A 1 1008 ? 48.384 23.343 4.344 1.00 50.66 1008 SER A N 1
ATOM 7839 C CA . SER A 1 1008 ? 47.702 23.955 5.503 1.00 50.66 1008 SER A CA 1
ATOM 7840 C C . SER A 1 1008 ? 46.595 25.015 5.294 1.00 50.66 1008 SER A C 1
ATOM 7842 O O . SER A 1 1008 ? 46.554 26.008 6.021 1.00 50.66 1008 SER A O 1
ATOM 7844 N N . THR A 1 1009 ? 45.619 24.825 4.390 1.00 46.12 1009 THR A N 1
ATOM 7845 C CA . THR A 1 1009 ? 44.432 25.729 4.355 1.00 46.12 1009 THR A CA 1
ATOM 7846 C C . THR A 1 1009 ? 43.045 25.083 4.229 1.00 46.12 1009 THR A C 1
ATOM 7848 O O . THR A 1 1009 ? 42.056 25.812 4.318 1.00 46.12 1009 THR A O 1
ATOM 7851 N N . LYS A 1 1010 ? 42.913 23.757 4.049 1.00 52.22 1010 LYS A N 1
ATOM 7852 C CA . LYS A 1 1010 ? 41.599 23.101 3.854 1.00 52.22 1010 LYS A CA 1
ATOM 7853 C C . LYS A 1 1010 ? 41.470 21.703 4.508 1.00 52.22 1010 LYS A C 1
ATOM 7855 O O . LYS A 1 1010 ? 41.173 20.754 3.788 1.00 52.22 1010 LYS A O 1
ATOM 7860 N N . PRO A 1 1011 ? 41.563 21.571 5.847 1.00 59.59 1011 PRO A N 1
ATOM 7861 C CA . PRO A 1 1011 ? 41.306 20.294 6.550 1.00 59.59 1011 PRO A CA 1
ATOM 7862 C C . PRO A 1 1011 ? 39.925 19.696 6.206 1.00 59.59 1011 PRO A C 1
ATOM 7864 O O . PRO A 1 1011 ? 39.726 18.494 6.114 1.00 59.59 1011 PRO A O 1
ATOM 7867 N N . ALA A 1 1012 ? 38.976 20.567 5.865 1.00 59.53 1012 ALA A N 1
ATOM 7868 C CA . ALA A 1 1012 ? 37.645 20.237 5.380 1.00 59.53 1012 ALA A CA 1
ATOM 7869 C C . ALA A 1 1012 ? 37.557 19.364 4.111 1.00 59.53 1012 ALA A C 1
ATOM 7871 O O . ALA A 1 1012 ? 36.442 18.945 3.793 1.00 59.53 1012 ALA A O 1
ATOM 7872 N N . GLN A 1 1013 ? 38.609 19.238 3.294 1.00 68.75 1013 GLN A N 1
ATOM 7873 C CA . GLN A 1 1013 ? 38.589 18.382 2.098 1.00 68.75 1013 GLN A CA 1
ATOM 7874 C C . GLN A 1 1013 ? 39.060 16.969 2.441 1.00 68.75 1013 GLN A C 1
ATOM 7876 O O . GLN A 1 1013 ? 38.318 16.037 2.166 1.00 68.75 1013 GLN A O 1
ATOM 7881 N N . THR A 1 1014 ? 40.182 16.848 3.147 1.00 75.12 1014 THR A N 1
ATOM 7882 C CA . THR A 1 1014 ? 40.744 15.589 3.658 1.00 75.12 1014 THR A CA 1
ATOM 7883 C C . THR A 1 1014 ? 39.699 14.778 4.434 1.00 75.12 1014 THR A C 1
ATOM 7885 O O . THR A 1 1014 ? 39.456 13.616 4.141 1.00 75.12 1014 THR A O 1
ATOM 7888 N N . VAL A 1 1015 ? 38.940 15.434 5.318 1.00 73.81 1015 VAL A N 1
ATOM 7889 C CA . VAL A 1 1015 ? 37.858 14.800 6.102 1.00 73.81 1015 VAL A CA 1
ATOM 7890 C C . VAL A 1 1015 ? 36.663 14.379 5.245 1.00 73.81 1015 VAL A C 1
ATOM 7892 O O . VAL A 1 1015 ? 35.979 13.414 5.560 1.00 73.81 1015 VAL A O 1
ATOM 7895 N N . ARG A 1 1016 ? 36.378 15.107 4.157 1.00 72.44 1016 ARG A N 1
ATOM 7896 C CA . ARG A 1 1016 ? 35.305 14.728 3.225 1.00 72.44 1016 ARG A CA 1
ATOM 7897 C C . ARG A 1 1016 ? 35.699 13.522 2.385 1.00 72.44 1016 ARG A C 1
ATOM 7899 O O . ARG A 1 1016 ? 34.822 12.735 2.064 1.00 72.44 1016 ARG A O 1
ATOM 7906 N N . ASN A 1 1017 ? 36.974 13.401 2.036 1.00 79.38 1017 ASN A N 1
ATOM 7907 C CA . ASN A 1 1017 ? 37.483 12.236 1.327 1.00 79.38 1017 ASN A CA 1
ATOM 7908 C C . ASN A 1 1017 ? 37.447 11.005 2.251 1.00 79.38 1017 ASN A C 1
ATOM 7910 O O . ASN A 1 1017 ? 36.931 9.973 1.841 1.00 79.38 1017 ASN A O 1
ATOM 7914 N N . LEU A 1 1018 ? 37.808 11.160 3.535 1.00 81.75 1018 LEU A N 1
ATOM 7915 C CA . LEU A 1 1018 ? 37.625 10.105 4.540 1.00 81.75 1018 LEU A CA 1
ATOM 7916 C C . LEU A 1 1018 ? 36.151 9.693 4.696 1.00 81.75 1018 LEU A C 1
ATOM 7918 O O . LEU A 1 1018 ? 35.840 8.513 4.631 1.00 81.75 1018 LEU A O 1
ATOM 7922 N N . ALA A 1 1019 ? 35.230 10.652 4.839 1.00 75.12 1019 ALA A N 1
ATOM 7923 C CA . ALA A 1 1019 ? 33.798 10.349 4.952 1.00 75.12 1019 ALA A CA 1
ATOM 7924 C C . ALA A 1 1019 ? 33.253 9.577 3.741 1.00 75.12 1019 ALA A C 1
ATOM 7926 O O . ALA A 1 1019 ? 32.428 8.691 3.904 1.00 75.12 1019 ALA A O 1
ATOM 7927 N N . LYS A 1 1020 ? 33.744 9.877 2.533 1.00 79.19 1020 LYS A N 1
ATOM 7928 C CA . LYS A 1 1020 ? 33.369 9.153 1.310 1.00 79.19 1020 LYS A CA 1
ATOM 7929 C C . LYS A 1 1020 ? 33.920 7.733 1.254 1.00 79.19 1020 LYS A C 1
ATOM 7931 O O . LYS A 1 1020 ? 33.266 6.876 0.677 1.00 79.19 1020 LYS A O 1
ATOM 7936 N N . ALA A 1 1021 ? 35.118 7.503 1.786 1.00 79.88 1021 ALA A N 1
ATOM 7937 C CA . ALA A 1 1021 ? 35.690 6.164 1.876 1.00 79.88 1021 ALA A CA 1
ATOM 7938 C C . ALA A 1 1021 ? 34.932 5.318 2.912 1.00 79.88 1021 ALA A C 1
ATOM 7940 O O . ALA A 1 1021 ? 34.551 4.193 2.613 1.00 79.88 1021 ALA A O 1
ATOM 7941 N N . VAL A 1 1022 ? 34.604 5.900 4.072 1.00 78.69 1022 VAL A N 1
ATOM 7942 C CA . VAL A 1 1022 ? 33.815 5.239 5.127 1.00 78.69 1022 VAL A CA 1
ATOM 7943 C C . VAL A 1 1022 ? 32.393 4.910 4.659 1.00 78.69 1022 VAL A C 1
ATOM 7945 O O . VAL A 1 1022 ? 31.931 3.801 4.889 1.00 78.69 1022 VAL A O 1
ATOM 7948 N N . ASP A 1 1023 ? 31.725 5.816 3.934 1.00 74.56 1023 ASP A N 1
ATOM 7949 C CA . ASP A 1 1023 ? 30.404 5.572 3.313 1.00 74.56 1023 ASP A CA 1
ATOM 7950 C C . ASP A 1 1023 ? 30.424 4.422 2.284 1.00 74.56 1023 ASP A C 1
ATOM 7952 O O . ASP A 1 1023 ? 29.391 3.847 1.955 1.00 74.56 1023 ASP A O 1
ATOM 7956 N N . ARG A 1 1024 ? 31.612 4.073 1.778 1.00 77.50 1024 ARG A N 1
ATOM 7957 C CA . ARG A 1 1024 ? 31.847 2.947 0.864 1.00 77.50 1024 ARG A CA 1
ATOM 7958 C C . ARG A 1 1024 ? 32.400 1.706 1.557 1.00 77.50 1024 ARG A C 1
ATOM 7960 O O . ARG A 1 1024 ? 32.749 0.766 0.855 1.00 77.50 1024 ARG A O 1
ATOM 7967 N N . GLU A 1 1025 ? 32.516 1.722 2.885 1.00 79.75 1025 GLU A N 1
ATOM 7968 C CA . GLU A 1 1025 ? 33.138 0.652 3.677 1.00 79.75 1025 GLU A CA 1
ATOM 7969 C C . GLU A 1 1025 ? 34.599 0.363 3.261 1.00 79.75 1025 GLU A C 1
ATOM 7971 O O . GLU A 1 1025 ? 35.084 -0.755 3.380 1.00 79.75 1025 GLU A O 1
ATOM 7976 N N . GLN A 1 1026 ? 35.326 1.379 2.775 1.00 84.25 1026 GLN A N 1
ATOM 7977 C CA . GLN A 1 1026 ? 36.717 1.260 2.315 1.00 84.25 1026 GLN A CA 1
ATOM 7978 C C . GLN A 1 1026 ? 37.707 1.890 3.300 1.00 84.25 1026 GLN A C 1
ATOM 7980 O O . GLN A 1 1026 ? 37.518 3.025 3.750 1.00 84.25 1026 GLN A O 1
ATOM 7985 N N . HIS A 1 1027 ? 38.833 1.213 3.545 1.00 87.19 1027 HIS A N 1
ATOM 7986 C CA . HIS A 1 1027 ? 39.969 1.806 4.254 1.00 87.19 1027 HIS A CA 1
ATOM 7987 C C . HIS A 1 1027 ? 40.602 2.934 3.411 1.00 87.19 1027 HIS A C 1
ATOM 7989 O O . HIS A 1 1027 ? 40.809 2.786 2.202 1.00 87.19 1027 HIS A O 1
ATOM 7995 N N . CYS A 1 1028 ? 40.900 4.085 4.025 1.00 89.94 1028 CYS A N 1
ATOM 7996 C CA . CYS A 1 1028 ? 41.355 5.282 3.304 1.00 89.94 1028 CYS A CA 1
ATOM 7997 C C . CYS A 1 1028 ? 42.857 5.549 3.492 1.00 89.94 1028 CYS A C 1
ATOM 7999 O O . CYS A 1 1028 ? 43.319 5.853 4.592 1.00 89.94 1028 CYS A O 1
ATOM 8001 N N . VAL A 1 1029 ? 43.634 5.535 2.408 1.00 91.62 1029 VAL A N 1
ATOM 8002 C CA . VAL A 1 1029 ? 45.079 5.800 2.409 1.00 91.62 1029 VAL A CA 1
ATOM 8003 C C . VAL A 1 1029 ? 45.381 7.181 1.829 1.00 91.62 1029 VAL A C 1
ATOM 8005 O O . VAL A 1 1029 ? 45.241 7.429 0.633 1.00 91.62 1029 VAL A O 1
ATOM 8008 N N . PHE A 1 1030 ? 45.865 8.090 2.673 1.00 91.19 1030 PHE A N 1
ATOM 8009 C CA . PHE A 1 1030 ? 46.288 9.427 2.271 1.00 91.19 1030 PHE A CA 1
ATOM 8010 C C . PHE A 1 1030 ? 47.773 9.461 1.908 1.00 91.19 1030 PHE A C 1
ATOM 8012 O O . PHE A 1 1030 ? 48.639 9.193 2.741 1.00 91.19 1030 PHE A O 1
ATOM 8019 N N . LEU A 1 1031 ? 48.091 9.880 0.685 1.00 90.62 1031 LEU A N 1
ATOM 8020 C CA . LEU A 1 1031 ? 49.456 10.151 0.250 1.00 90.62 1031 LEU A CA 1
ATOM 8021 C C . LEU A 1 1031 ? 49.802 11.618 0.479 1.00 90.62 1031 LEU A C 1
ATOM 8023 O O . LEU A 1 1031 ? 49.099 12.514 0.015 1.00 90.62 1031 LEU A O 1
ATOM 8027 N N . ALA A 1 1032 ? 50.942 11.887 1.105 1.00 89.75 1032 ALA A N 1
ATOM 8028 C CA . ALA A 1 1032 ? 51.452 13.240 1.296 1.00 89.75 1032 ALA A CA 1
ATOM 8029 C C . ALA A 1 1032 ? 52.971 13.293 1.101 1.00 89.75 1032 ALA A C 1
ATOM 8031 O O . ALA A 1 1032 ? 53.684 12.313 1.286 1.00 89.75 1032 ALA A O 1
ATOM 8032 N N . ARG A 1 1033 ? 53.514 14.464 0.754 1.00 88.06 1033 ARG A N 1
ATOM 8033 C CA . ARG A 1 1033 ? 54.975 14.672 0.818 1.00 88.06 1033 ARG A CA 1
ATOM 8034 C C . ARG A 1 1033 ? 55.439 14.712 2.270 1.00 88.06 1033 ARG A C 1
ATOM 8036 O O . ARG A 1 1033 ? 54.682 15.159 3.129 1.00 88.06 1033 ARG A O 1
ATOM 8043 N N . GLU A 1 1034 ? 56.688 14.334 2.537 1.00 82.69 1034 GLU A N 1
ATOM 8044 C CA . GLU A 1 1034 ? 57.255 14.326 3.896 1.00 82.69 1034 GLU A CA 1
ATOM 8045 C C . GLU A 1 1034 ? 57.057 15.641 4.662 1.00 82.69 1034 GLU A C 1
ATOM 8047 O O . GLU A 1 1034 ? 56.831 15.623 5.875 1.00 82.69 1034 GLU A O 1
ATOM 8052 N N . GLU A 1 1035 ? 57.142 16.779 3.962 1.00 81.88 1035 GLU A N 1
ATOM 8053 C CA . GLU A 1 1035 ? 56.931 18.110 4.534 1.00 81.88 1035 GLU A CA 1
ATOM 8054 C C . GLU A 1 1035 ? 55.473 18.407 4.935 1.00 81.88 1035 GLU A C 1
ATOM 8056 O O . GLU A 1 1035 ? 55.244 19.316 5.731 1.00 81.88 1035 GLU A O 1
ATOM 8061 N N . ASN A 1 1036 ? 54.506 17.651 4.406 1.00 81.56 1036 ASN A N 1
ATOM 8062 C CA . ASN A 1 1036 ? 53.066 17.860 4.585 1.00 81.56 1036 ASN A CA 1
ATOM 8063 C C . ASN A 1 1036 ? 52.369 16.712 5.331 1.00 81.56 1036 ASN A C 1
ATOM 8065 O O . ASN A 1 1036 ? 51.271 16.921 5.833 1.00 81.56 1036 ASN A O 1
ATOM 8069 N N . ALA A 1 1037 ? 52.977 15.525 5.415 1.00 83.81 1037 ALA A N 1
ATOM 8070 C CA . ALA A 1 1037 ? 52.346 14.331 5.980 1.00 83.81 1037 ALA A CA 1
ATOM 8071 C C . ALA A 1 1037 ? 51.862 14.533 7.422 1.00 83.81 1037 ALA A C 1
ATOM 8073 O O . ALA A 1 1037 ? 50.734 14.171 7.734 1.00 83.81 1037 ALA A O 1
ATOM 8074 N N . GLN A 1 1038 ? 52.650 15.219 8.262 1.00 82.94 1038 GLN A N 1
ATOM 8075 C CA . GLN A 1 1038 ? 52.210 15.555 9.620 1.00 82.94 1038 GLN A CA 1
ATOM 8076 C C . GLN A 1 1038 ? 50.977 16.467 9.602 1.00 82.94 1038 GLN A C 1
ATOM 8078 O O . GLN A 1 1038 ? 50.065 16.269 10.377 1.00 82.94 1038 GLN A O 1
ATOM 8083 N N . THR A 1 1039 ? 50.891 17.425 8.676 1.00 77.81 1039 THR A N 1
ATOM 8084 C CA . THR A 1 1039 ? 49.720 18.313 8.565 1.00 77.81 1039 THR A CA 1
ATOM 8085 C C . THR A 1 1039 ? 48.457 17.575 8.122 1.00 77.81 1039 THR A C 1
ATOM 8087 O O . THR A 1 1039 ? 47.364 17.977 8.508 1.00 77.81 1039 THR A O 1
ATOM 8090 N N . VAL A 1 1040 ? 48.589 16.530 7.302 1.00 79.69 1040 VAL A N 1
ATOM 8091 C CA . VAL A 1 1040 ? 47.460 15.672 6.903 1.00 79.69 1040 VAL A CA 1
ATOM 8092 C C . VAL A 1 1040 ? 47.027 14.801 8.078 1.00 79.69 1040 VAL A C 1
ATOM 8094 O O . VAL A 1 1040 ? 45.842 14.752 8.383 1.00 79.69 1040 VAL A O 1
ATOM 8097 N N . TYR A 1 1041 ? 47.988 14.202 8.782 1.00 81.44 1041 TYR A N 1
ATOM 8098 C CA . TYR A 1 1041 ? 47.741 13.431 9.998 1.00 81.44 1041 TYR A CA 1
ATOM 8099 C C . TYR A 1 1041 ? 47.060 14.279 11.084 1.00 81.44 1041 TYR A C 1
ATOM 8101 O O . TYR A 1 1041 ? 46.014 13.899 11.602 1.00 81.44 1041 TYR A O 1
ATOM 8109 N N . ASP A 1 1042 ? 47.581 15.477 11.359 1.00 74.75 1042 ASP A N 1
ATOM 8110 C CA . ASP A 1 1042 ? 46.987 16.441 12.287 1.00 74.75 1042 ASP A CA 1
ATOM 8111 C C . ASP A 1 1042 ? 45.577 16.852 11.819 1.00 74.75 1042 ASP A C 1
ATOM 8113 O O . ASP A 1 1042 ? 44.681 16.987 12.631 1.00 74.75 1042 ASP A O 1
ATOM 8117 N N . ALA A 1 1043 ? 45.311 16.997 10.514 1.00 73.00 1043 ALA A N 1
ATOM 8118 C CA . ALA A 1 1043 ? 43.965 17.329 10.019 1.00 73.00 1043 ALA A CA 1
ATOM 8119 C C . ALA A 1 1043 ? 42.926 16.206 10.209 1.00 73.00 1043 ALA A C 1
ATOM 8121 O O . ALA A 1 1043 ? 41.726 16.487 10.159 1.00 73.00 1043 ALA A O 1
ATOM 8122 N N . LEU A 1 1044 ? 43.376 14.962 10.377 1.00 73.00 1044 LEU A N 1
ATOM 8123 C CA . LEU A 1 1044 ? 42.539 13.790 10.640 1.00 73.00 1044 LEU A CA 1
ATOM 8124 C C . LEU A 1 1044 ? 42.428 13.487 12.144 1.00 73.00 1044 LEU A C 1
ATOM 8126 O O . LEU A 1 1044 ? 41.430 12.912 12.570 1.00 73.00 1044 LEU A O 1
ATOM 8130 N N . THR A 1 1045 ? 43.413 13.909 12.946 1.00 66.62 1045 THR A N 1
ATOM 8131 C CA . THR A 1 1045 ? 43.497 13.631 14.393 1.00 66.62 1045 THR A CA 1
ATOM 8132 C C . THR A 1 1045 ? 43.133 14.818 15.288 1.00 66.62 1045 THR A C 1
ATOM 8134 O O . THR A 1 1045 ? 42.439 14.625 16.287 1.00 66.62 1045 THR A O 1
ATOM 8137 N N . ASP A 1 1046 ? 43.529 16.050 14.944 1.00 60.12 1046 ASP A N 1
ATOM 8138 C CA . ASP A 1 1046 ? 43.008 17.265 15.577 1.00 60.12 1046 ASP A CA 1
ATOM 8139 C C . ASP A 1 1046 ? 41.592 17.495 15.057 1.00 60.12 1046 ASP A C 1
ATOM 8141 O O . ASP A 1 1046 ? 41.432 17.568 13.841 1.00 60.12 1046 ASP A O 1
ATOM 8145 N N . PRO A 1 1047 ? 40.567 17.689 15.912 1.00 52.34 1047 PRO A N 1
ATOM 8146 C CA . PRO A 1 1047 ? 39.182 17.835 15.476 1.00 52.34 1047 PRO A CA 1
ATOM 8147 C C . PRO A 1 1047 ? 39.070 18.936 14.401 1.00 52.34 1047 PRO A C 1
ATOM 8149 O O . PRO A 1 1047 ? 39.112 20.128 14.727 1.00 52.34 1047 PRO A O 1
ATOM 8152 N N . PRO A 1 1048 ? 38.877 18.587 13.114 1.00 48.66 1048 PRO A N 1
ATOM 8153 C CA . PRO A 1 1048 ? 38.962 19.522 11.982 1.00 48.66 1048 PRO A CA 1
ATOM 8154 C C . PRO A 1 1048 ? 37.758 20.474 11.879 1.00 48.66 1048 PRO A C 1
ATOM 8156 O O . PRO A 1 1048 ? 37.520 21.131 10.860 1.00 48.66 1048 PRO A O 1
ATOM 8159 N N . TYR A 1 1049 ? 36.965 20.542 12.943 1.00 57.66 1049 TYR A N 1
ATOM 8160 C CA . TYR A 1 1049 ? 35.606 21.056 12.972 1.00 57.66 1049 TYR A CA 1
ATOM 8161 C C . TYR A 1 1049 ? 35.531 22.518 13.436 1.00 57.66 1049 TYR A C 1
ATOM 8163 O O . TYR A 1 1049 ? 34.469 23.132 13.360 1.00 57.66 1049 TYR A O 1
ATOM 8171 N N . VAL A 1 1050 ? 36.661 23.103 13.849 1.00 55.28 1050 VAL A N 1
ATOM 8172 C CA . VAL A 1 1050 ? 36.746 24.423 14.486 1.00 55.28 1050 VAL A CA 1
ATOM 8173 C C . VAL A 1 1050 ? 37.376 25.451 13.548 1.00 55.28 1050 VAL A C 1
ATOM 8175 O O . VAL A 1 1050 ? 38.540 25.376 13.170 1.00 55.28 1050 VAL A O 1
ATOM 8178 N N . ALA A 1 1051 ? 36.610 26.474 13.195 1.00 54.19 1051 ALA A N 1
ATOM 8179 C CA . ALA A 1 1051 ? 37.096 27.642 12.477 1.00 54.19 1051 ALA A CA 1
ATOM 8180 C C . ALA A 1 1051 ? 37.987 28.564 13.330 1.00 54.19 1051 ALA A C 1
ATOM 8182 O O . ALA A 1 1051 ? 38.850 29.254 12.785 1.00 54.19 1051 ALA A O 1
ATOM 8183 N N . ALA A 1 1052 ? 37.720 28.634 14.638 1.00 60.53 1052 ALA A N 1
ATOM 8184 C CA . ALA A 1 1052 ? 38.518 29.332 15.646 1.00 60.53 1052 ALA A CA 1
ATOM 8185 C C . ALA A 1 1052 ? 38.072 28.910 17.058 1.00 60.53 1052 ALA A C 1
ATOM 8187 O O . ALA A 1 1052 ? 36.873 28.802 17.311 1.00 60.53 1052 ALA A O 1
ATOM 8188 N N . GLU A 1 1053 ? 39.011 28.724 17.982 1.00 66.62 1053 GLU A N 1
ATOM 8189 C CA . GLU A 1 1053 ? 38.723 28.525 19.408 1.00 66.62 1053 GLU A CA 1
ATOM 8190 C C . GLU A 1 1053 ? 38.696 29.884 20.127 1.00 66.62 1053 GLU A C 1
ATOM 8192 O O . GLU A 1 1053 ? 39.514 30.766 19.845 1.00 66.62 1053 GLU A O 1
ATOM 8197 N N . ARG A 1 1054 ? 37.720 30.092 21.015 1.00 76.62 1054 ARG A N 1
ATOM 8198 C CA . ARG A 1 1054 ? 37.599 31.314 21.821 1.00 76.62 1054 ARG A CA 1
ATOM 8199 C C . ARG A 1 1054 ? 38.377 31.181 23.131 1.00 76.62 1054 ARG A C 1
ATOM 8201 O O . ARG A 1 1054 ? 38.585 30.082 23.630 1.00 76.62 1054 ARG A O 1
ATOM 8208 N N . ASP A 1 1055 ? 38.726 32.317 23.743 1.00 73.19 1055 ASP A N 1
ATOM 8209 C CA . ASP A 1 1055 ? 39.445 32.377 25.032 1.00 73.19 1055 ASP A CA 1
ATOM 8210 C C . ASP A 1 1055 ? 38.727 31.636 26.189 1.00 73.19 1055 ASP A C 1
ATOM 8212 O O . ASP A 1 1055 ? 39.326 31.403 27.240 1.00 73.19 1055 ASP A O 1
ATOM 8216 N N . ASP A 1 1056 ? 37.442 31.303 26.023 1.00 76.81 1056 ASP A N 1
ATOM 8217 C CA . ASP A 1 1056 ? 36.597 30.585 26.983 1.00 76.81 1056 ASP A CA 1
ATOM 8218 C C . ASP A 1 1056 ? 36.454 29.074 26.697 1.00 76.81 1056 ASP A C 1
ATOM 8220 O O . ASP A 1 1056 ? 35.712 28.402 27.410 1.00 76.81 1056 ASP A O 1
ATOM 8224 N N . GLY A 1 1057 ? 37.168 28.537 25.700 1.00 72.81 1057 GLY A N 1
ATOM 8225 C CA . GLY A 1 1057 ? 37.156 27.115 25.330 1.00 72.81 1057 GLY A CA 1
ATOM 8226 C C . GLY A 1 1057 ? 36.009 26.695 24.403 1.00 72.81 1057 GLY A C 1
ATOM 8227 O O . GLY A 1 1057 ? 35.921 25.525 24.035 1.00 72.81 1057 GLY A O 1
ATOM 8228 N N . ARG A 1 1058 ? 35.131 27.624 23.995 1.00 82.50 1058 ARG A N 1
ATOM 8229 C CA . ARG A 1 1058 ? 34.075 27.351 23.006 1.00 82.50 1058 ARG A CA 1
ATOM 8230 C C . ARG A 1 1058 ? 34.607 27.457 21.580 1.00 82.50 1058 ARG A C 1
ATOM 8232 O O . ARG A 1 1058 ? 35.474 28.278 21.271 1.00 82.50 1058 ARG A O 1
ATOM 8239 N N . GLN A 1 1059 ? 34.047 26.650 20.691 1.00 77.75 1059 GLN A N 1
ATOM 8240 C CA . GLN A 1 1059 ? 34.556 26.434 19.343 1.00 77.75 1059 GLN A CA 1
ATOM 8241 C C . GLN A 1 1059 ? 33.641 27.075 18.299 1.00 77.75 1059 GLN A C 1
ATOM 8243 O O . GLN A 1 1059 ? 32.441 26.834 18.279 1.00 77.75 1059 GLN A O 1
ATOM 8248 N N . VAL A 1 1060 ? 34.185 27.904 17.408 1.00 75.25 1060 VAL A N 1
ATOM 8249 C CA . VAL A 1 1060 ? 33.417 28.487 16.298 1.00 75.25 1060 VAL A CA 1
ATOM 8250 C C . VAL A 1 1060 ? 33.367 27.499 15.134 1.00 75.25 1060 VAL A C 1
ATOM 8252 O O . VAL A 1 1060 ? 34.418 27.036 14.708 1.00 75.25 1060 VAL A O 1
ATOM 8255 N N . VAL A 1 1061 ? 32.193 27.237 14.554 1.00 71.38 1061 VAL A N 1
ATOM 8256 C CA . VAL A 1 1061 ? 32.006 26.330 13.402 1.00 71.38 1061 VAL A CA 1
ATOM 8257 C C . VAL A 1 1061 ? 31.295 27.074 12.251 1.00 71.38 1061 VAL A C 1
ATOM 8259 O O . VAL A 1 1061 ? 30.397 27.878 12.493 1.00 71.38 1061 VAL A O 1
ATOM 8262 N N . TYR A 1 1062 ? 31.700 26.925 10.978 1.00 62.09 1062 TYR A N 1
ATOM 8263 C CA . TYR A 1 1062 ? 30.989 27.592 9.860 1.00 62.09 1062 TYR A CA 1
ATOM 8264 C C . TYR A 1 1062 ? 31.072 26.882 8.495 1.00 62.09 1062 TYR A C 1
ATOM 8266 O O . TYR A 1 1062 ? 32.036 26.185 8.183 1.00 62.09 1062 TYR A O 1
ATOM 8274 N N . ASN A 1 1063 ? 30.076 27.148 7.635 1.00 58.47 1063 ASN A N 1
ATOM 8275 C CA . ASN A 1 1063 ? 30.052 26.855 6.193 1.00 58.47 1063 ASN A CA 1
ATOM 8276 C C . ASN A 1 1063 ? 29.391 28.020 5.404 1.00 58.47 1063 ASN A C 1
ATOM 8278 O O . ASN A 1 1063 ? 28.901 28.982 5.991 1.00 58.47 1063 ASN A O 1
ATOM 8282 N N . HIS A 1 1064 ? 29.382 27.943 4.069 1.00 52.81 1064 HIS A N 1
ATOM 8283 C CA . HIS A 1 1064 ? 28.831 28.936 3.135 1.00 52.81 1064 HIS A CA 1
ATOM 8284 C C . HIS A 1 1064 ? 27.494 28.527 2.483 1.00 52.81 1064 HIS A C 1
ATOM 8286 O O . HIS A 1 1064 ? 26.950 29.298 1.693 1.00 52.81 1064 HIS A O 1
ATOM 8292 N N . LYS A 1 1065 ? 26.948 27.339 2.790 1.00 55.94 1065 LYS A N 1
ATOM 8293 C CA . LYS A 1 1065 ? 25.629 26.892 2.298 1.00 55.94 1065 LYS A CA 1
ATOM 8294 C C . LYS A 1 1065 ? 24.516 27.317 3.259 1.00 55.94 1065 LYS A C 1
ATOM 8296 O O . LYS A 1 1065 ? 24.671 27.190 4.473 1.00 55.94 1065 LYS A O 1
ATOM 8301 N N . ALA A 1 1066 ? 23.428 27.863 2.717 1.00 74.19 1066 ALA A N 1
ATOM 8302 C CA . ALA A 1 1066 ? 22.273 28.293 3.506 1.00 74.19 1066 ALA A CA 1
ATOM 8303 C C . ALA A 1 1066 ? 21.608 27.085 4.181 1.00 74.19 1066 ALA A C 1
ATOM 8305 O O . ALA A 1 1066 ? 21.456 26.040 3.547 1.00 74.19 1066 ALA A O 1
ATOM 8306 N N . LEU A 1 1067 ? 21.226 27.229 5.449 1.00 80.44 1067 LEU A N 1
ATOM 8307 C CA . LEU A 1 1067 ? 20.508 26.192 6.181 1.00 80.44 1067 LEU A CA 1
ATOM 8308 C C . LEU A 1 1067 ? 19.049 26.145 5.714 1.00 80.44 1067 LEU A C 1
ATOM 8310 O O . LEU A 1 1067 ? 18.401 27.188 5.587 1.00 80.44 1067 LEU A O 1
ATOM 8314 N N . ARG A 1 1068 ? 18.565 24.931 5.438 1.00 78.88 1068 ARG A N 1
ATOM 8315 C CA . ARG A 1 1068 ? 17.168 24.647 5.115 1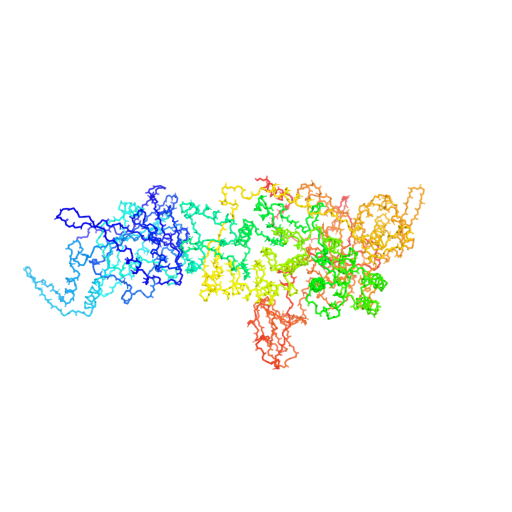.00 78.88 1068 ARG A CA 1
ATOM 8316 C C . ARG A 1 1068 ? 16.629 23.586 6.065 1.00 78.88 1068 ARG A C 1
ATOM 8318 O O . ARG A 1 1068 ? 17.327 22.599 6.284 1.00 78.88 1068 ARG A O 1
ATOM 8325 N N . ILE A 1 1069 ? 15.420 23.796 6.571 1.00 77.19 1069 ILE A N 1
ATOM 8326 C CA . ILE A 1 1069 ? 14.655 22.845 7.388 1.00 77.19 1069 ILE A CA 1
ATOM 8327 C C . ILE A 1 1069 ? 13.290 22.715 6.708 1.00 77.19 1069 ILE A C 1
ATOM 8329 O O . ILE A 1 1069 ? 12.721 23.729 6.310 1.00 77.19 1069 ILE A O 1
ATOM 8333 N N . ASP A 1 1070 ? 12.840 21.486 6.448 1.00 73.56 1070 ASP A N 1
ATOM 8334 C CA . ASP A 1 1070 ? 11.611 21.193 5.685 1.00 73.56 1070 ASP A CA 1
ATOM 8335 C C . ASP A 1 1070 ? 11.539 21.896 4.312 1.00 73.56 1070 ASP A C 1
ATOM 8337 O O . ASP A 1 1070 ? 10.492 22.334 3.844 1.00 73.56 1070 ASP A O 1
ATOM 8341 N N . GLY A 1 1071 ? 12.697 22.043 3.654 1.00 72.38 1071 GLY A N 1
ATOM 8342 C CA . GLY A 1 1071 ? 12.825 22.705 2.351 1.00 72.38 1071 GLY A CA 1
ATOM 8343 C C . GLY A 1 1071 ? 12.864 24.239 2.401 1.00 72.38 1071 GLY A C 1
ATOM 8344 O O . GLY A 1 1071 ? 13.274 24.859 1.413 1.00 72.38 1071 GLY A O 1
ATOM 8345 N N . GLU A 1 1072 ? 12.555 24.858 3.540 1.00 75.19 1072 GLU A N 1
ATOM 8346 C CA . GLU A 1 1072 ? 12.527 26.313 3.725 1.00 75.19 1072 GLU A CA 1
ATOM 8347 C C . GLU A 1 1072 ? 13.833 26.856 4.305 1.00 75.19 1072 GLU A C 1
ATOM 8349 O O . GLU A 1 1072 ? 14.466 26.230 5.154 1.00 75.19 1072 GLU A O 1
ATOM 8354 N N . ARG A 1 1073 ? 14.259 28.052 3.874 1.00 84.88 1073 ARG A N 1
ATOM 8355 C CA . ARG A 1 1073 ? 15.419 28.729 4.476 1.00 84.88 1073 ARG A CA 1
ATOM 8356 C C . ARG A 1 1073 ? 15.051 29.337 5.828 1.00 84.88 1073 ARG A C 1
ATOM 8358 O O . ARG A 1 1073 ? 13.994 29.941 5.973 1.00 84.88 1073 ARG A O 1
ATOM 8365 N N . VAL A 1 1074 ? 15.965 29.253 6.789 1.00 85.00 1074 VAL A N 1
ATOM 8366 C CA . VAL A 1 1074 ? 15.808 29.869 8.118 1.00 85.00 1074 VAL A CA 1
ATOM 8367 C C . VAL A 1 1074 ? 16.522 31.222 8.212 1.00 85.00 1074 VAL A C 1
ATOM 8369 O O . VAL A 1 1074 ? 17.593 31.430 7.621 1.00 85.00 1074 VAL A O 1
ATOM 8372 N N . TYR A 1 1075 ? 15.923 32.154 8.956 1.00 85.62 1075 TYR A N 1
ATOM 8373 C CA . TYR A 1 1075 ? 16.386 33.537 9.085 1.00 85.62 1075 TYR A CA 1
ATOM 8374 C C . TYR A 1 1075 ? 16.435 33.992 10.553 1.00 85.62 1075 TYR A C 1
ATOM 8376 O O . TYR A 1 1075 ? 15.689 33.515 11.404 1.00 85.62 1075 TYR A O 1
ATOM 8384 N N . VAL A 1 1076 ? 17.308 34.961 10.835 1.00 85.75 1076 VAL A N 1
ATOM 8385 C CA . VAL A 1 1076 ? 17.412 35.679 12.118 1.00 85.75 1076 VAL A CA 1
ATOM 8386 C C . VAL A 1 1076 ? 17.316 37.187 11.890 1.00 85.75 1076 VAL A C 1
ATOM 8388 O O . VAL A 1 1076 ? 17.580 37.659 10.783 1.00 85.75 1076 VAL A O 1
ATOM 8391 N N . GLU A 1 1077 ? 16.928 37.953 12.907 1.00 81.12 1077 GLU A N 1
ATOM 8392 C CA . GLU A 1 1077 ? 16.787 39.412 12.803 1.00 81.12 1077 GLU A CA 1
ATOM 8393 C C . GLU A 1 1077 ? 18.155 40.076 12.537 1.00 81.12 1077 GLU A C 1
ATOM 8395 O O . GLU A 1 1077 ? 19.159 39.763 13.184 1.00 81.12 1077 GLU A O 1
ATOM 8400 N N . ASP A 1 1078 ? 18.233 40.988 11.561 1.00 76.38 1078 ASP A N 1
ATOM 8401 C CA . ASP A 1 1078 ? 19.473 41.709 11.266 1.00 76.38 1078 ASP A CA 1
ATOM 8402 C C . ASP A 1 1078 ? 19.672 42.869 12.254 1.00 76.38 1078 ASP A C 1
ATOM 8404 O O . ASP A 1 1078 ? 19.196 43.989 12.063 1.00 76.38 1078 ASP A O 1
ATOM 8408 N N . THR A 1 1079 ? 20.435 42.606 13.315 1.00 68.75 1079 THR A N 1
ATOM 8409 C CA . THR A 1 1079 ? 20.780 43.585 14.360 1.00 68.75 1079 THR A CA 1
ATOM 8410 C C . THR A 1 1079 ? 21.845 44.609 13.931 1.00 68.75 1079 THR A C 1
ATOM 8412 O O . THR A 1 1079 ? 22.262 45.453 14.728 1.00 68.75 1079 THR A O 1
ATOM 8415 N N . GLY A 1 1080 ? 22.326 44.566 12.681 1.00 62.28 1080 GLY A N 1
ATOM 8416 C CA . GLY A 1 1080 ? 23.410 45.418 12.179 1.00 62.28 1080 GLY A CA 1
ATOM 8417 C C . GLY A 1 1080 ? 24.824 44.947 12.555 1.00 62.28 1080 GLY A C 1
ATOM 8418 O O . GLY A 1 1080 ? 25.808 45.612 12.218 1.00 62.28 1080 GLY A O 1
ATOM 8419 N N . ALA A 1 1081 ? 24.951 43.798 13.228 1.00 63.09 1081 ALA A N 1
ATOM 8420 C CA . ALA A 1 1081 ? 26.217 43.129 13.538 1.00 63.09 1081 ALA A CA 1
ATOM 8421 C C . ALA A 1 1081 ? 26.879 42.542 12.273 1.00 63.09 1081 ALA A C 1
ATOM 8423 O O . ALA A 1 1081 ? 26.184 42.148 11.339 1.00 63.09 1081 ALA A O 1
ATOM 8424 N N . GLN A 1 1082 ? 28.215 42.445 12.209 1.00 56.41 1082 GLN A N 1
ATOM 8425 C CA . GLN A 1 1082 ? 28.912 42.150 10.940 1.00 56.41 1082 GLN A CA 1
ATOM 8426 C C . GLN A 1 1082 ? 28.819 40.693 10.454 1.00 56.41 1082 GLN A C 1
ATOM 8428 O O . GLN A 1 1082 ? 29.083 40.450 9.276 1.00 56.41 1082 GLN A O 1
ATOM 8433 N N . ARG A 1 1083 ? 28.441 39.730 11.308 1.00 67.12 1083 ARG A N 1
ATOM 8434 C CA . ARG A 1 1083 ? 28.185 38.330 10.919 1.00 67.12 1083 ARG A CA 1
ATOM 8435 C C . ARG A 1 1083 ? 27.593 37.537 12.087 1.00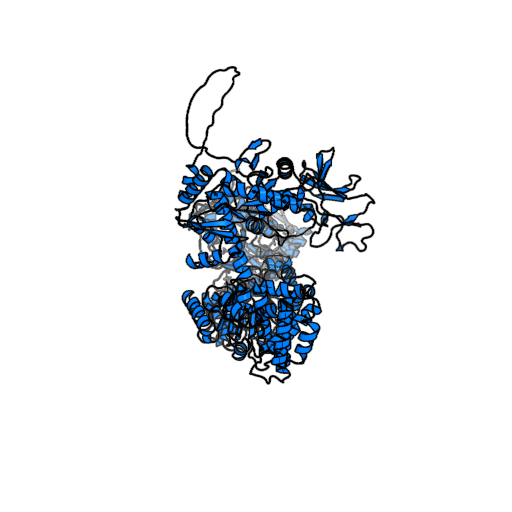 67.12 1083 ARG A C 1
ATOM 8437 O O . ARG A 1 1083 ? 27.883 37.872 13.232 1.00 67.12 1083 ARG A O 1
ATOM 8444 N N . THR A 1 1084 ? 26.827 36.491 11.789 1.00 76.12 1084 THR A N 1
ATOM 8445 C CA . THR A 1 1084 ? 26.502 35.417 12.740 1.00 76.12 1084 THR A CA 1
ATOM 8446 C C . THR A 1 1084 ? 27.436 34.224 12.524 1.00 76.12 1084 THR A C 1
ATOM 8448 O O . THR A 1 1084 ? 27.877 33.963 11.400 1.00 76.12 1084 THR A O 1
ATOM 8451 N N . VAL A 1 1085 ? 27.790 33.538 13.605 1.00 81.50 1085 VAL A N 1
ATOM 8452 C CA . VAL A 1 1085 ? 28.685 32.379 13.641 1.00 81.50 1085 VAL A CA 1
ATOM 8453 C C . VAL A 1 1085 ? 28.098 31.315 14.556 1.00 81.50 1085 VAL A C 1
ATOM 8455 O O . VAL A 1 1085 ? 27.493 31.643 15.572 1.00 81.50 1085 VAL A O 1
ATOM 8458 N N . TRP A 1 1086 ? 28.285 30.045 14.214 1.00 85.62 1086 TRP A N 1
ATOM 8459 C CA . TRP A 1 1086 ? 27.921 28.965 15.121 1.00 85.62 1086 TRP A CA 1
ATOM 8460 C C . TRP A 1 1086 ? 29.019 28.765 16.153 1.00 85.62 1086 TRP A C 1
ATOM 8462 O O . TRP A 1 1086 ? 30.202 28.823 15.817 1.00 85.62 1086 TRP A O 1
ATOM 8472 N N . VAL A 1 1087 ? 28.625 28.551 17.398 1.00 85.50 1087 VAL A N 1
ATOM 8473 C CA . VAL A 1 1087 ? 29.498 28.354 18.547 1.00 85.50 1087 VAL A CA 1
ATOM 8474 C C . VAL A 1 1087 ? 29.071 27.067 19.233 1.00 85.50 1087 VAL A C 1
ATOM 8476 O O . VAL A 1 1087 ? 27.962 26.979 19.751 1.00 85.50 1087 VAL A O 1
ATOM 8479 N N . TYR A 1 1088 ? 29.946 26.075 19.195 1.00 82.94 1088 TYR A N 1
ATOM 8480 C CA . TYR A 1 1088 ? 29.795 24.797 19.865 1.00 82.94 1088 TYR A CA 1
ATOM 8481 C C . TYR A 1 1088 ? 30.486 24.843 21.229 1.00 82.94 1088 TYR A C 1
ATOM 8483 O O . TYR A 1 1088 ? 31.626 25.309 21.340 1.00 82.94 1088 TYR A O 1
ATOM 8491 N N . ASP A 1 1089 ? 29.793 24.386 22.268 1.00 84.38 1089 ASP A N 1
ATOM 8492 C CA . ASP A 1 1089 ? 30.350 24.233 23.608 1.00 84.38 1089 ASP A CA 1
ATOM 8493 C C . ASP A 1 1089 ? 30.624 22.748 23.901 1.00 84.38 1089 ASP A C 1
ATOM 8495 O O . ASP A 1 1089 ? 29.699 22.000 24.229 1.00 84.38 1089 ASP A O 1
ATOM 8499 N N . PRO A 1 1090 ? 31.893 22.307 23.840 1.00 68.25 1090 PRO A N 1
ATOM 8500 C CA . PRO A 1 1090 ? 32.239 20.908 24.066 1.00 68.25 1090 PRO A CA 1
ATOM 8501 C C . PRO A 1 1090 ? 32.000 20.443 25.512 1.00 68.25 1090 PRO A C 1
ATOM 8503 O O . PRO A 1 1090 ? 31.949 19.241 25.755 1.00 68.25 1090 PRO A O 1
ATOM 8506 N N . ALA A 1 1091 ? 31.844 21.349 26.487 1.00 76.56 1091 ALA A N 1
ATOM 8507 C CA . ALA A 1 1091 ? 31.565 20.967 27.873 1.00 76.56 1091 ALA A CA 1
ATOM 8508 C C . ALA A 1 1091 ? 30.090 20.604 28.108 1.00 76.56 1091 ALA A C 1
ATOM 8510 O O . ALA A 1 1091 ? 29.780 19.895 29.068 1.00 76.56 1091 ALA A O 1
ATOM 8511 N N . THR A 1 1092 ? 29.187 21.113 27.268 1.00 80.00 1092 THR A N 1
ATOM 8512 C CA . THR A 1 1092 ? 27.734 20.942 27.416 1.00 80.00 1092 THR A CA 1
ATOM 8513 C C . THR A 1 1092 ? 27.087 20.207 26.244 1.00 80.00 1092 THR A C 1
ATOM 8515 O O . THR A 1 1092 ? 25.970 19.725 26.404 1.00 80.00 1092 THR A O 1
ATOM 8518 N N . GLY A 1 1093 ? 27.768 20.098 25.097 1.00 73.06 1093 GLY A N 1
ATOM 8519 C CA . GLY A 1 1093 ? 27.219 19.549 23.853 1.00 73.06 1093 GLY A CA 1
ATOM 8520 C C . GLY A 1 1093 ? 26.300 20.522 23.107 1.00 73.06 1093 GLY A C 1
ATOM 8521 O O . GLY A 1 1093 ? 25.753 20.173 22.065 1.00 73.06 1093 GLY A O 1
ATOM 8522 N N . GLN A 1 1094 ? 26.132 21.748 23.613 1.00 82.44 1094 GLN A N 1
ATOM 8523 C CA . GLN A 1 1094 ? 25.198 22.719 23.053 1.00 82.44 1094 GLN A CA 1
ATOM 8524 C C . GLN A 1 1094 ? 25.783 23.459 21.847 1.00 82.44 1094 GLN A C 1
ATOM 8526 O O . GLN A 1 1094 ? 26.980 23.762 21.784 1.00 82.44 1094 GLN A O 1
ATOM 8531 N N . LEU A 1 1095 ? 24.907 23.820 20.909 1.00 87.19 1095 LEU A N 1
ATOM 8532 C CA . LEU A 1 1095 ? 25.250 24.596 19.721 1.00 87.19 1095 LEU A CA 1
ATOM 8533 C C . LEU A 1 1095 ? 24.436 25.895 19.681 1.00 87.19 1095 LEU A C 1
ATOM 8535 O O . LEU A 1 1095 ? 23.210 25.872 19.727 1.00 87.19 1095 LEU A O 1
ATOM 8539 N N . ALA A 1 1096 ? 25.104 27.042 19.561 1.00 88.00 1096 ALA A N 1
ATOM 8540 C CA . ALA A 1 1096 ? 24.456 28.352 19.523 1.00 88.00 1096 ALA A CA 1
ATOM 8541 C C . ALA A 1 1096 ? 24.831 29.152 18.271 1.00 88.00 1096 ALA A C 1
ATOM 8543 O O . ALA A 1 1096 ? 25.981 29.151 17.840 1.00 88.00 1096 ALA A O 1
ATOM 8544 N N . LEU A 1 1097 ? 23.872 29.879 17.699 1.00 88.56 1097 LEU A N 1
ATOM 8545 C CA . LEU A 1 1097 ? 24.114 30.845 16.629 1.00 88.56 1097 LEU A CA 1
ATOM 8546 C C . LEU A 1 1097 ? 24.304 32.230 17.246 1.00 88.56 1097 LEU A C 1
ATOM 8548 O O . LEU A 1 1097 ? 23.334 32.870 17.639 1.00 88.56 1097 LEU A O 1
ATOM 8552 N N . GLU A 1 1098 ? 25.540 32.709 17.318 1.00 87.94 1098 GLU A N 1
ATOM 8553 C CA . GLU A 1 1098 ? 25.875 33.990 17.944 1.00 87.94 1098 GLU A CA 1
ATOM 8554 C C . GLU A 1 1098 ? 26.245 35.064 16.920 1.00 87.94 1098 GLU A C 1
ATOM 8556 O O . GLU A 1 1098 ? 26.835 34.771 15.881 1.00 87.94 1098 GLU A O 1
ATOM 8561 N N . ASP A 1 1099 ? 25.969 36.333 17.216 1.00 82.06 1099 ASP A N 1
ATOM 8562 C CA . ASP A 1 1099 ? 26.510 37.449 16.438 1.00 82.06 1099 ASP A CA 1
ATOM 8563 C C . ASP A 1 1099 ? 27.875 37.947 16.951 1.00 82.06 1099 ASP A C 1
ATOM 8565 O O . ASP A 1 1099 ? 28.419 37.483 17.954 1.00 82.06 1099 ASP A O 1
ATOM 8569 N N . SER A 1 1100 ? 28.458 38.930 16.257 1.00 71.56 1100 SER A N 1
ATOM 8570 C CA . SER A 1 1100 ? 29.757 39.516 16.621 1.00 71.56 1100 SER A CA 1
ATOM 8571 C C . SER A 1 1100 ? 29.799 40.219 17.992 1.00 71.56 1100 SER A C 1
ATOM 8573 O O . SER A 1 1100 ? 30.879 40.625 18.415 1.00 71.56 1100 SER A O 1
ATOM 8575 N N . SER A 1 1101 ? 28.658 40.412 18.664 1.00 72.81 1101 SER A N 1
ATOM 8576 C CA . SER A 1 1101 ? 28.566 40.938 20.032 1.00 72.81 1101 SER A CA 1
ATOM 8577 C C . SER A 1 1101 ? 28.478 39.840 21.103 1.00 72.81 1101 SER A C 1
ATOM 8579 O O . SER A 1 1101 ? 28.607 40.149 22.289 1.00 72.81 1101 SER A O 1
ATOM 8581 N N . GLY A 1 1102 ? 28.333 38.574 20.691 1.00 72.62 1102 GLY A N 1
ATOM 8582 C CA . GLY A 1 1102 ? 28.157 37.417 21.573 1.00 72.62 1102 GLY A CA 1
ATOM 8583 C C . GLY A 1 1102 ? 26.706 37.172 21.993 1.00 72.62 1102 GLY A C 1
ATOM 8584 O O . GLY A 1 1102 ? 26.471 36.399 22.917 1.00 72.62 1102 GLY A O 1
ATOM 8585 N N . GLU A 1 1103 ? 25.737 37.835 21.355 1.00 81.50 1103 GLU A N 1
ATOM 8586 C CA . GLU A 1 1103 ? 24.311 37.575 21.564 1.00 81.50 1103 GLU A CA 1
ATOM 8587 C C . GLU A 1 1103 ? 23.883 36.340 20.761 1.00 81.50 1103 GLU A C 1
ATOM 8589 O O . GLU A 1 1103 ? 24.160 36.253 19.561 1.00 81.50 1103 GLU A O 1
ATOM 8594 N N . ALA A 1 1104 ? 23.237 35.378 21.429 1.00 86.12 1104 ALA A N 1
ATOM 8595 C CA . ALA A 1 1104 ? 22.730 34.158 20.810 1.00 86.12 1104 ALA A CA 1
ATOM 8596 C C . ALA A 1 1104 ? 21.339 34.397 20.208 1.00 86.12 1104 ALA A C 1
ATOM 8598 O O . ALA A 1 1104 ? 20.403 34.778 20.908 1.00 86.12 1104 ALA A O 1
ATOM 8599 N N . HIS A 1 1105 ? 21.215 34.140 18.909 1.00 82.75 1105 HIS A N 1
ATOM 8600 C CA . HIS A 1 1105 ? 19.976 34.243 18.132 1.00 82.75 1105 HIS A CA 1
ATOM 8601 C C . HIS A 1 1105 ? 19.203 32.923 18.085 1.00 82.75 1105 HIS A C 1
ATOM 8603 O O . HIS A 1 1105 ? 17.997 32.926 17.865 1.00 82.75 1105 HIS A O 1
ATOM 8609 N N . ALA A 1 1106 ? 19.904 31.806 18.287 1.00 86.25 1106 ALA A N 1
ATOM 8610 C CA . ALA A 1 1106 ? 19.344 30.468 18.433 1.00 86.25 1106 ALA A CA 1
ATOM 8611 C C . ALA A 1 1106 ? 20.283 29.620 19.307 1.00 86.25 1106 ALA A C 1
ATOM 8613 O O . ALA A 1 1106 ? 21.499 29.839 19.307 1.00 86.25 1106 ALA A O 1
ATOM 8614 N N . THR A 1 1107 ? 19.743 28.678 20.075 1.00 88.38 1107 THR A N 1
ATOM 8615 C CA . THR A 1 1107 ? 20.518 27.759 20.923 1.00 88.38 1107 THR A CA 1
ATOM 8616 C C . THR A 1 1107 ? 19.843 26.402 20.931 1.00 88.38 1107 THR A C 1
ATOM 8618 O O . THR A 1 1107 ? 18.627 26.326 21.079 1.00 88.38 1107 THR A O 1
ATOM 8621 N N . PHE A 1 1108 ? 20.645 25.361 20.776 1.00 87.12 1108 PHE A N 1
ATOM 8622 C CA . PHE A 1 1108 ? 20.205 23.989 20.604 1.00 87.12 1108 PHE A CA 1
ATOM 8623 C C . PHE A 1 1108 ? 20.912 23.095 21.617 1.00 87.12 1108 PHE A C 1
ATOM 8625 O O . PHE A 1 1108 ? 22.108 23.276 21.876 1.00 87.12 1108 PHE A O 1
ATOM 8632 N N . ASP A 1 1109 ? 20.162 22.153 22.191 1.00 81.94 1109 ASP A N 1
ATOM 8633 C CA . ASP A 1 1109 ? 20.675 21.214 23.191 1.00 81.94 1109 ASP A CA 1
ATOM 8634 C C . ASP A 1 1109 ? 21.607 20.170 22.569 1.00 81.94 1109 ASP A C 1
ATOM 8636 O O . ASP A 1 1109 ? 22.545 19.725 23.229 1.00 81.94 1109 ASP A O 1
ATOM 8640 N N . SER A 1 1110 ? 21.404 19.848 21.289 1.00 75.81 1110 SER A N 1
ATOM 8641 C CA . SER A 1 1110 ? 22.348 19.096 20.474 1.00 75.81 1110 SER A CA 1
ATOM 8642 C C . SER A 1 1110 ? 22.585 19.759 19.109 1.00 75.81 1110 SER A C 1
ATOM 8644 O O . SER A 1 1110 ? 21.738 20.503 18.603 1.00 75.81 1110 SER A O 1
ATOM 8646 N N . PRO A 1 1111 ? 23.712 19.465 18.443 1.00 71.75 1111 PRO A N 1
ATOM 8647 C CA . PRO A 1 1111 ? 23.968 19.948 17.091 1.00 71.75 1111 PRO A CA 1
ATOM 8648 C C . PRO A 1 1111 ? 22.944 19.487 16.034 1.00 71.75 1111 PRO A C 1
ATOM 8650 O O . PRO A 1 1111 ? 22.751 20.183 15.036 1.00 71.75 1111 PRO A O 1
ATOM 8653 N N . ASN A 1 1112 ? 22.276 18.345 16.246 1.00 71.38 1112 ASN A N 1
ATOM 8654 C CA . ASN A 1 1112 ? 21.269 17.806 15.325 1.00 71.38 1112 ASN A CA 1
ATOM 8655 C C . ASN A 1 1112 ? 19.935 18.574 15.392 1.00 71.38 1112 ASN A C 1
ATOM 8657 O O . ASN A 1 1112 ? 19.253 18.733 14.374 1.00 71.38 1112 ASN A O 1
ATOM 8661 N N . ASP A 1 1113 ? 19.588 19.123 16.559 1.00 79.38 1113 ASP A N 1
ATOM 8662 C CA . ASP A 1 1113 ? 18.371 19.931 16.727 1.00 79.38 1113 ASP A CA 1
ATOM 8663 C C . ASP A 1 1113 ? 18.443 21.210 15.884 1.00 79.38 1113 ASP A C 1
ATOM 8665 O O . ASP A 1 1113 ? 17.448 21.638 15.305 1.00 79.38 1113 ASP A O 1
ATOM 8669 N N . ALA A 1 1114 ? 19.646 21.761 15.683 1.00 76.50 1114 ALA A N 1
ATOM 8670 C CA . ALA A 1 1114 ? 19.856 22.900 14.790 1.00 76.50 1114 ALA A CA 1
ATOM 8671 C C . ALA A 1 1114 ? 19.454 22.610 13.330 1.00 76.50 1114 ALA A C 1
ATOM 8673 O O . ALA A 1 1114 ? 19.292 23.541 12.541 1.00 76.50 1114 ALA A O 1
ATOM 8674 N N . TRP A 1 1115 ? 19.301 21.347 12.936 1.00 71.81 1115 TRP A N 1
ATOM 8675 C CA . TRP A 1 1115 ? 18.925 20.941 11.581 1.00 71.81 1115 TRP A CA 1
ATOM 8676 C C . TRP A 1 1115 ? 17.503 20.411 11.443 1.00 71.81 1115 TRP A C 1
ATOM 8678 O O . TRP A 1 1115 ? 17.048 20.233 10.314 1.00 71.81 1115 TRP A O 1
ATOM 8688 N N . THR A 1 1116 ? 16.822 20.160 12.554 1.00 72.31 1116 THR A N 1
ATOM 8689 C CA . THR A 1 1116 ? 15.514 19.492 12.582 1.00 72.31 1116 THR A CA 1
ATOM 8690 C C . THR A 1 1116 ? 14.451 20.321 13.297 1.00 72.31 1116 THR A C 1
ATOM 8692 O O . THR A 1 1116 ? 13.274 20.211 12.967 1.00 72.31 1116 THR A O 1
ATOM 8695 N N . ASP A 1 1117 ? 14.842 21.215 14.208 1.00 78.19 1117 ASP A N 1
ATOM 8696 C CA . ASP A 1 1117 ? 13.925 22.081 14.938 1.00 78.19 1117 ASP A CA 1
ATOM 8697 C C . ASP A 1 1117 ? 13.836 23.476 14.300 1.00 78.19 1117 ASP A C 1
ATOM 8699 O O . ASP A 1 1117 ? 14.566 24.410 14.645 1.00 78.19 1117 ASP A O 1
ATOM 8703 N N . ALA A 1 1118 ? 12.887 23.638 13.373 1.00 74.75 1118 ALA A N 1
ATOM 8704 C CA . ALA A 1 1118 ? 12.567 24.942 12.794 1.00 74.75 1118 ALA A CA 1
ATOM 8705 C C . ALA A 1 1118 ? 12.081 25.959 13.848 1.00 74.75 1118 ALA A C 1
ATOM 8707 O O . ALA A 1 1118 ? 12.258 27.162 13.655 1.00 74.75 1118 ALA A O 1
ATOM 8708 N N . SER A 1 1119 ? 11.507 25.499 14.970 1.00 78.06 1119 SER A N 1
ATOM 8709 C CA . SER A 1 1119 ? 10.991 26.370 16.035 1.00 78.06 1119 SER A CA 1
ATOM 8710 C C . SER A 1 1119 ? 12.092 26.998 16.893 1.00 78.06 1119 SER A C 1
ATOM 8712 O O . SER A 1 1119 ? 11.864 28.032 17.524 1.00 78.06 1119 SER A O 1
ATOM 8714 N N . GLY A 1 1120 ? 13.304 26.434 16.852 1.00 78.19 1120 GLY A N 1
ATOM 8715 C CA . GLY A 1 1120 ? 14.499 27.013 17.465 1.00 78.19 1120 GLY A CA 1
ATOM 8716 C C . GLY A 1 1120 ? 15.029 28.257 16.743 1.00 78.19 1120 GLY A C 1
ATOM 8717 O O . GLY A 1 1120 ? 15.917 28.936 17.265 1.00 78.19 1120 GLY A O 1
ATOM 8718 N N . TYR A 1 1121 ? 14.482 28.591 15.567 1.00 84.31 1121 TYR A N 1
ATOM 8719 C CA . TYR A 1 1121 ? 14.821 29.793 14.808 1.00 84.31 1121 TYR A CA 1
ATOM 8720 C C . TYR A 1 1121 ? 13.710 30.851 14.889 1.00 84.31 1121 TYR A C 1
ATOM 8722 O O . TYR A 1 1121 ? 12.529 30.508 14.912 1.00 84.31 1121 TYR A O 1
ATOM 8730 N N . PRO A 1 1122 ? 14.050 32.155 14.873 1.00 80.50 1122 PRO A N 1
ATOM 8731 C CA . PRO A 1 1122 ? 13.057 33.225 14.974 1.00 80.50 1122 PRO A CA 1
ATOM 8732 C C . PRO A 1 1122 ? 12.000 33.221 13.863 1.00 80.50 1122 PRO A C 1
ATOM 8734 O O . PRO A 1 1122 ? 10.870 33.644 14.106 1.00 80.50 1122 PRO A O 1
ATOM 8737 N N . THR A 1 1123 ? 12.368 32.811 12.642 1.00 83.06 1123 THR A N 1
ATOM 8738 C CA . THR A 1 1123 ? 11.447 32.749 11.499 1.00 83.06 1123 THR A CA 1
ATOM 8739 C C . THR A 1 1123 ? 11.986 31.881 10.348 1.00 83.06 1123 THR A C 1
ATOM 8741 O O . THR A 1 1123 ? 13.193 31.620 10.250 1.00 83.06 1123 THR A O 1
ATOM 8744 N N . THR A 1 1124 ? 11.097 31.489 9.434 1.00 85.38 1124 THR A N 1
ATOM 8745 C CA . THR A 1 1124 ? 11.401 30.778 8.181 1.00 85.38 1124 THR A CA 1
ATOM 8746 C C . THR A 1 1124 ? 11.020 31.618 6.958 1.00 85.38 1124 THR A C 1
ATOM 8748 O O . THR A 1 1124 ? 10.352 32.647 7.063 1.00 85.38 1124 THR A O 1
ATOM 8751 N N . GLU A 1 1125 ? 11.468 31.195 5.776 1.00 79.94 1125 GLU A N 1
ATOM 8752 C CA . GLU A 1 1125 ? 11.236 31.873 4.496 1.00 79.94 1125 GLU A CA 1
ATOM 8753 C C . GLU A 1 1125 ? 9.754 32.148 4.201 1.00 79.94 1125 GLU A C 1
ATOM 8755 O O . GLU A 1 1125 ? 9.427 33.218 3.693 1.00 79.94 1125 GLU A O 1
ATOM 8760 N N . SER A 1 1126 ? 8.852 31.225 4.543 1.00 78.56 1126 SER A N 1
ATOM 8761 C CA . SER A 1 1126 ? 7.410 31.377 4.307 1.00 78.56 1126 SER A CA 1
ATOM 8762 C C . SER A 1 1126 ? 6.720 32.354 5.265 1.00 78.56 1126 SER A C 1
ATOM 8764 O O . SER A 1 1126 ? 5.632 32.846 4.962 1.00 78.56 1126 SER A O 1
ATOM 8766 N N . ALA A 1 1127 ? 7.348 32.661 6.402 1.00 75.62 1127 ALA A N 1
ATOM 8767 C CA . ALA A 1 1127 ? 6.822 33.551 7.433 1.00 75.62 1127 ALA A CA 1
ATOM 8768 C C . ALA A 1 1127 ? 7.308 35.009 7.293 1.00 75.62 1127 ALA A C 1
ATOM 8770 O O . ALA A 1 1127 ? 6.947 35.860 8.112 1.00 75.62 1127 ALA A O 1
ATOM 8771 N N . ILE A 1 1128 ? 8.112 35.317 6.267 1.00 78.25 1128 ILE A N 1
ATOM 8772 C CA . ILE A 1 1128 ? 8.634 36.660 5.989 1.00 78.25 1128 ILE A CA 1
ATOM 8773 C C . ILE A 1 1128 ? 7.933 37.262 4.758 1.00 78.25 1128 ILE A C 1
ATOM 8775 O O . ILE A 1 1128 ? 8.105 36.787 3.640 1.00 78.25 1128 ILE A O 1
ATOM 8779 N N . ASP A 1 1129 ? 7.201 38.367 4.949 1.00 71.06 1129 ASP A N 1
ATOM 8780 C CA . ASP A 1 1129 ? 6.574 39.126 3.849 1.00 71.06 1129 ASP A CA 1
ATOM 8781 C C . ASP A 1 1129 ? 7.582 40.001 3.058 1.00 71.06 1129 ASP A C 1
ATOM 8783 O O . ASP A 1 1129 ? 7.352 40.303 1.885 1.00 71.06 1129 ASP A O 1
ATOM 8787 N N . ASP A 1 1130 ? 8.688 40.428 3.691 1.00 73.50 1130 ASP A N 1
ATOM 8788 C CA . ASP A 1 1130 ? 9.771 41.241 3.104 1.00 73.50 1130 ASP A CA 1
ATOM 8789 C C . ASP A 1 1130 ? 11.127 40.892 3.753 1.00 73.50 1130 ASP A C 1
ATOM 8791 O O . ASP A 1 1130 ? 11.254 40.910 4.978 1.00 73.50 1130 ASP A O 1
ATOM 8795 N N . GLU A 1 1131 ? 12.152 40.581 2.947 1.00 67.94 1131 GLU A N 1
ATOM 8796 C CA . GLU A 1 1131 ? 13.499 40.224 3.435 1.00 67.94 1131 GLU A CA 1
ATOM 8797 C C . GLU A 1 1131 ? 14.240 41.424 4.078 1.00 67.94 1131 GLU A C 1
ATOM 8799 O O . GLU A 1 1131 ? 15.311 41.250 4.668 1.00 67.94 1131 GLU A O 1
ATOM 8804 N N . GLU A 1 1132 ? 13.699 42.645 3.991 1.00 73.44 1132 GLU A N 1
ATOM 8805 C CA . GLU A 1 1132 ? 14.289 43.851 4.580 1.00 73.44 1132 GLU A CA 1
ATOM 8806 C C . GLU A 1 1132 ? 14.270 43.795 6.129 1.00 73.44 1132 GLU A C 1
ATOM 8808 O O . GLU A 1 1132 ? 13.248 44.009 6.776 1.00 73.44 1132 GLU A O 1
ATOM 8813 N N . GLY A 1 1133 ? 15.430 43.505 6.736 1.00 76.75 1133 GLY A N 1
ATOM 8814 C CA . GLY A 1 1133 ? 15.600 43.364 8.194 1.00 76.75 1133 GLY A CA 1
ATOM 8815 C C . GLY A 1 1133 ? 15.897 41.940 8.677 1.00 76.75 1133 GLY A C 1
ATOM 8816 O O . GLY A 1 1133 ? 16.084 41.741 9.875 1.00 76.75 1133 GLY A O 1
ATOM 8817 N N . TRP A 1 1134 ? 15.995 40.967 7.766 1.00 84.19 1134 TRP A N 1
ATOM 8818 C CA . TRP A 1 1134 ? 16.287 39.567 8.083 1.00 84.19 1134 TRP A CA 1
ATOM 8819 C C . TRP A 1 1134 ? 17.602 39.100 7.462 1.00 84.19 1134 TRP A C 1
ATOM 8821 O O . TRP A 1 1134 ? 17.987 39.495 6.361 1.00 84.19 1134 TRP A O 1
ATOM 8831 N N . ARG A 1 1135 ? 18.294 38.199 8.158 1.00 79.75 1135 ARG A N 1
ATOM 8832 C CA . ARG A 1 1135 ? 19.561 37.611 7.730 1.00 79.75 1135 ARG A CA 1
ATOM 8833 C C . ARG A 1 1135 ? 19.447 36.100 7.626 1.00 79.75 1135 ARG A C 1
ATOM 8835 O O . ARG A 1 1135 ? 19.020 35.432 8.560 1.00 79.75 1135 ARG A O 1
ATOM 8842 N N . ARG A 1 1136 ? 19.902 35.560 6.495 1.00 84.31 1136 ARG A N 1
ATOM 8843 C CA . ARG A 1 1136 ? 19.950 34.112 6.249 1.00 84.31 1136 ARG A CA 1
ATOM 8844 C C . ARG A 1 1136 ? 20.941 33.422 7.178 1.00 84.31 1136 ARG A C 1
ATOM 8846 O O . ARG A 1 1136 ? 22.075 33.886 7.328 1.00 84.31 1136 ARG A O 1
ATOM 8853 N N . VAL A 1 1137 ? 20.530 32.280 7.719 1.00 82.75 1137 VAL A N 1
ATOM 8854 C CA . VAL A 1 1137 ? 21.391 31.401 8.512 1.00 82.75 1137 VAL A CA 1
ATOM 8855 C C . VAL A 1 1137 ? 22.089 30.390 7.596 1.00 82.75 1137 VAL A C 1
ATOM 8857 O O . VAL A 1 1137 ? 21.500 29.850 6.659 1.00 82.75 1137 VAL A O 1
ATOM 8860 N N . TYR A 1 1138 ? 23.375 30.150 7.845 1.00 78.12 1138 TYR A N 1
ATOM 8861 C CA . TYR A 1 1138 ? 24.188 29.162 7.126 1.00 78.12 1138 TYR A CA 1
ATOM 8862 C C . TYR A 1 1138 ? 24.344 27.893 7.963 1.00 78.12 1138 TYR A C 1
ATOM 8864 O O . TYR A 1 1138 ? 24.226 27.958 9.178 1.00 78.12 1138 TYR A O 1
ATOM 8872 N N . GLN A 1 1139 ? 24.612 26.746 7.343 1.00 76.31 1139 GLN A N 1
ATOM 8873 C CA . GLN A 1 1139 ? 24.711 25.462 8.050 1.00 76.31 1139 GLN A CA 1
ATOM 8874 C C . GLN A 1 1139 ? 25.929 25.411 9.006 1.00 76.31 1139 GLN A C 1
ATOM 8876 O O . GLN A 1 1139 ? 27.026 25.810 8.588 1.00 76.31 1139 GLN A O 1
ATOM 8881 N N . PRO A 1 1140 ? 25.783 24.900 10.248 1.00 68.88 1140 PRO A N 1
ATOM 8882 C CA . PRO A 1 1140 ? 26.922 24.471 11.065 1.00 68.88 1140 PRO A CA 1
ATOM 8883 C C . PRO A 1 1140 ? 27.602 23.240 10.435 1.00 68.88 1140 PRO A C 1
ATOM 8885 O O . PRO A 1 1140 ? 26.988 22.533 9.641 1.00 68.88 1140 PRO A O 1
ATOM 8888 N N . ARG A 1 1141 ? 28.880 22.989 10.742 1.00 63.38 1141 ARG A N 1
ATOM 8889 C CA . ARG A 1 1141 ? 29.562 21.725 10.402 1.00 63.38 1141 ARG A CA 1
ATOM 8890 C C . ARG A 1 1141 ? 29.660 20.895 11.675 1.00 63.38 1141 ARG A C 1
ATOM 8892 O O . ARG A 1 1141 ? 30.283 21.356 12.623 1.00 63.38 1141 ARG A O 1
ATOM 8899 N N . VAL A 1 1142 ? 29.019 19.732 11.674 1.00 60.16 1142 VAL A N 1
ATOM 8900 C CA . VAL A 1 1142 ? 28.790 18.885 12.849 1.00 60.16 1142 VAL A CA 1
ATOM 8901 C C . VAL A 1 1142 ? 29.192 17.442 12.491 1.00 60.16 1142 VAL A C 1
ATOM 8903 O O . VAL A 1 1142 ? 28.690 16.951 11.474 1.00 60.16 1142 VAL A O 1
ATOM 8906 N N . PRO A 1 1143 ? 30.102 16.793 13.244 1.00 51.81 1143 PRO A N 1
ATOM 8907 C CA . PRO A 1 1143 ? 30.643 15.460 12.935 1.00 51.81 1143 PRO A CA 1
ATOM 8908 C C . PRO A 1 1143 ? 29.602 14.339 12.868 1.00 51.81 1143 PRO A C 1
ATOM 8910 O O . PRO A 1 1143 ? 29.668 13.504 11.971 1.00 51.81 1143 PRO A O 1
ATOM 8913 N N . GLU A 1 1144 ? 28.603 14.360 13.750 1.00 54.78 1144 GLU A N 1
ATOM 8914 C CA . GLU A 1 1144 ? 27.645 13.267 13.963 1.00 54.78 1144 GLU A CA 1
ATOM 8915 C C . GLU A 1 1144 ? 26.736 12.981 12.753 1.00 54.78 1144 GLU A C 1
ATOM 8917 O O . GLU A 1 1144 ? 26.026 11.988 12.746 1.00 54.78 1144 GLU A O 1
ATOM 8922 N N . ARG A 1 1145 ? 26.759 13.816 11.706 1.00 53.72 1145 ARG A N 1
ATOM 8923 C CA . ARG A 1 1145 ? 26.029 13.576 10.443 1.00 53.72 1145 ARG A CA 1
ATOM 8924 C C . ARG A 1 1145 ? 26.935 13.398 9.225 1.00 53.72 1145 ARG A C 1
ATOM 8926 O O . ARG A 1 1145 ? 26.439 13.081 8.156 1.00 53.72 1145 ARG A O 1
ATOM 8933 N N . LEU A 1 1146 ? 28.243 13.653 9.339 1.00 56.25 1146 LEU A N 1
ATOM 8934 C CA . LEU A 1 1146 ? 29.187 13.292 8.268 1.00 56.25 1146 LEU A CA 1
ATOM 8935 C C . LEU A 1 1146 ? 29.524 11.796 8.297 1.00 56.25 1146 LEU A C 1
ATOM 8937 O O . LEU A 1 1146 ? 29.931 11.274 7.269 1.00 56.25 1146 LEU A O 1
ATOM 8941 N N . PHE A 1 1147 ? 29.339 11.152 9.452 1.00 57.81 1147 PHE A N 1
ATOM 8942 C CA . PHE A 1 1147 ? 29.655 9.745 9.708 1.00 57.81 1147 PHE A CA 1
ATOM 8943 C C . PHE A 1 1147 ? 28.520 9.020 10.466 1.00 57.81 1147 PHE A C 1
ATOM 8945 O O . PHE A 1 1147 ? 28.773 8.112 11.244 1.00 57.81 1147 PHE A O 1
ATOM 8952 N N . ASP A 1 1148 ? 27.276 9.502 10.338 1.00 54.44 1148 ASP A N 1
ATOM 8953 C CA . ASP A 1 1148 ? 26.064 8.890 10.925 1.00 54.44 1148 ASP A CA 1
ATOM 8954 C C . ASP A 1 1148 ? 26.125 8.520 12.431 1.00 54.44 1148 ASP A C 1
ATOM 8956 O O . ASP A 1 1148 ? 25.429 7.633 12.916 1.00 54.44 1148 ASP A O 1
ATOM 8960 N N . GLY A 1 1149 ? 26.920 9.263 13.207 1.00 51.69 1149 GLY A N 1
ATOM 8961 C CA . GLY A 1 1149 ? 27.008 9.154 14.666 1.00 51.69 1149 GLY A CA 1
ATOM 8962 C C . GLY A 1 1149 ? 28.255 8.440 15.193 1.00 51.69 1149 GLY A C 1
ATOM 8963 O O . GLY A 1 1149 ? 28.524 8.542 16.390 1.00 51.69 1149 GLY A O 1
ATOM 8964 N N . GLU A 1 1150 ? 29.054 7.809 14.329 1.00 53.12 1150 GLU A N 1
ATOM 8965 C CA . GLU A 1 1150 ? 30.290 7.110 14.701 1.00 53.12 1150 GLU A CA 1
ATOM 8966 C C . GLU A 1 1150 ? 31.494 7.786 14.037 1.00 53.12 1150 GLU A C 1
ATOM 8968 O O . GLU A 1 1150 ? 31.703 7.709 12.832 1.00 53.12 1150 GLU A O 1
ATOM 8973 N N . VAL A 1 1151 ? 32.288 8.523 14.818 1.00 57.78 1151 VAL A N 1
ATOM 8974 C CA . VAL A 1 1151 ? 33.504 9.159 14.291 1.00 57.78 1151 VAL A CA 1
ATOM 8975 C C . VAL A 1 1151 ? 34.539 8.060 14.014 1.00 57.78 1151 VAL A C 1
ATOM 8977 O O . VAL A 1 1151 ? 34.852 7.329 14.955 1.00 57.78 1151 VAL A O 1
ATOM 8980 N N . PRO A 1 1152 ? 35.092 7.956 12.790 1.00 62.16 1152 PRO A N 1
ATOM 8981 C CA . PRO A 1 1152 ? 36.056 6.912 12.456 1.00 62.16 1152 PRO A CA 1
ATOM 8982 C C . PRO A 1 1152 ? 37.299 7.015 13.342 1.00 62.16 1152 PRO A C 1
ATOM 8984 O O . PRO A 1 1152 ? 37.823 8.113 13.564 1.00 62.16 1152 PRO A O 1
ATOM 8987 N N . ASP A 1 1153 ? 37.766 5.883 13.859 1.00 62.62 1153 ASP A N 1
ATOM 8988 C CA . ASP A 1 1153 ? 39.004 5.807 14.629 1.00 62.62 1153 ASP A CA 1
ATOM 8989 C C . ASP A 1 1153 ? 40.235 5.725 13.705 1.00 62.62 1153 ASP A C 1
ATOM 8991 O O . ASP A 1 1153 ? 40.132 5.720 12.475 1.00 62.62 1153 ASP A O 1
ATOM 8995 N N . ALA A 1 1154 ? 41.429 5.712 14.301 1.00 61.47 1154 ALA A N 1
ATOM 8996 C CA . ALA A 1 1154 ? 42.690 5.644 13.564 1.00 61.47 1154 ALA A CA 1
ATOM 8997 C C . ALA A 1 1154 ? 42.921 4.295 12.848 1.00 61.47 1154 ALA A C 1
ATOM 8999 O O . ALA A 1 1154 ? 43.941 4.153 12.179 1.00 61.47 1154 ALA A O 1
ATOM 9000 N N . GLU A 1 1155 ? 42.014 3.318 12.979 1.00 67.00 1155 GLU A N 1
ATOM 9001 C CA . GLU A 1 1155 ? 42.092 2.021 12.291 1.00 67.00 1155 GLU A CA 1
ATOM 9002 C C . GLU A 1 1155 ? 41.429 2.067 10.900 1.00 67.00 1155 GLU A C 1
ATOM 9004 O O . GLU A 1 1155 ? 41.664 1.192 10.078 1.00 67.00 1155 GLU A O 1
ATOM 9009 N N . THR A 1 1156 ? 40.661 3.121 10.593 1.00 71.69 1156 THR A N 1
ATOM 9010 C CA . THR A 1 1156 ? 39.933 3.281 9.312 1.00 71.69 1156 THR A CA 1
ATOM 9011 C C . THR A 1 1156 ? 40.701 4.048 8.225 1.00 71.69 1156 THR A C 1
ATOM 9013 O O . THR A 1 1156 ? 40.243 4.150 7.079 1.00 71.69 1156 THR A O 1
ATOM 9016 N N . TRP A 1 1157 ? 41.863 4.620 8.556 1.00 87.06 1157 TRP A N 1
ATOM 9017 C CA . TRP A 1 1157 ? 42.680 5.379 7.610 1.00 87.06 1157 TRP A CA 1
ATOM 9018 C C . TRP A 1 1157 ? 44.177 5.321 7.920 1.00 87.06 1157 TRP A C 1
ATOM 9020 O O . TRP A 1 1157 ? 44.606 5.137 9.052 1.00 87.06 1157 TRP A O 1
ATOM 9030 N N . THR A 1 1158 ? 45.009 5.544 6.900 1.00 88.00 1158 THR A N 1
ATOM 9031 C CA . THR A 1 1158 ? 46.474 5.592 7.031 1.00 88.00 1158 THR A CA 1
ATOM 9032 C C . THR A 1 1158 ? 47.065 6.770 6.257 1.00 88.00 1158 THR A C 1
ATOM 9034 O O . THR A 1 1158 ? 46.633 7.070 5.148 1.00 88.00 1158 THR A O 1
ATOM 9037 N N . VAL A 1 1159 ? 48.093 7.434 6.804 1.00 88.88 1159 VAL A N 1
ATOM 9038 C CA . VAL A 1 1159 ? 48.852 8.489 6.104 1.00 88.88 1159 VAL A CA 1
ATOM 9039 C C . VAL A 1 1159 ? 50.241 7.975 5.721 1.00 88.88 1159 VAL A C 1
ATOM 9041 O O . VAL A 1 1159 ? 51.033 7.600 6.587 1.00 88.88 1159 VAL A O 1
ATOM 9044 N N . ILE A 1 1160 ? 50.563 8.018 4.426 1.00 89.81 1160 ILE A N 1
ATOM 9045 C CA . ILE A 1 1160 ? 51.874 7.660 3.875 1.00 89.81 1160 ILE A CA 1
ATOM 9046 C C . ILE A 1 1160 ? 52.612 8.928 3.436 1.00 89.81 1160 ILE A C 1
ATOM 9048 O O . ILE A 1 1160 ? 52.166 9.674 2.559 1.00 89.81 1160 ILE A O 1
ATOM 9052 N N . ALA A 1 1161 ? 53.788 9.155 4.017 1.00 87.94 1161 ALA A N 1
ATOM 9053 C CA . ALA A 1 1161 ? 54.760 10.113 3.515 1.00 87.94 1161 ALA A CA 1
ATOM 9054 C C . ALA A 1 1161 ? 55.555 9.507 2.348 1.00 87.94 1161 ALA A C 1
ATOM 9056 O O . ALA A 1 1161 ? 56.147 8.441 2.489 1.00 87.94 1161 ALA A O 1
ATOM 9057 N N . VAL A 1 1162 ? 55.585 10.209 1.213 1.00 87.69 1162 VAL A N 1
ATOM 9058 C CA . VAL A 1 1162 ? 56.238 9.771 -0.031 1.00 87.69 1162 VAL A CA 1
ATOM 9059 C C . VAL A 1 1162 ? 57.440 10.670 -0.341 1.00 87.69 1162 VAL A C 1
ATOM 9061 O O . VAL A 1 1162 ? 57.276 11.883 -0.569 1.00 87.69 1162 VAL A O 1
ATOM 9064 N N . GLU A 1 1163 ? 58.645 10.093 -0.386 1.00 83.69 1163 GLU A N 1
ATOM 9065 C CA . GLU A 1 1163 ? 59.858 10.801 -0.816 1.00 83.69 1163 GLU A CA 1
ATOM 9066 C C . GLU A 1 1163 ? 59.768 11.220 -2.303 1.00 83.69 1163 GLU A C 1
ATOM 9068 O O . GLU A 1 1163 ? 59.004 10.673 -3.101 1.00 83.69 1163 GLU A O 1
ATOM 9073 N N . ARG A 1 1164 ? 60.485 12.277 -2.708 1.00 80.12 1164 ARG A N 1
ATOM 9074 C CA . ARG A 1 1164 ? 60.471 12.734 -4.110 1.00 80.12 1164 ARG A CA 1
ATOM 9075 C C . ARG A 1 1164 ? 61.288 11.803 -4.990 1.00 80.12 1164 ARG A C 1
ATOM 9077 O O . ARG A 1 1164 ? 62.499 11.734 -4.816 1.00 80.12 1164 ARG A O 1
ATOM 9084 N N . GLY A 1 1165 ? 60.636 11.214 -5.991 1.00 69.69 1165 GLY A N 1
ATOM 9085 C CA . GLY A 1 1165 ? 61.244 10.171 -6.815 1.00 69.69 1165 GLY A CA 1
ATOM 9086 C C . GLY A 1 1165 ? 61.481 8.885 -6.026 1.00 69.69 1165 GLY A C 1
ATOM 9087 O O . GLY A 1 1165 ? 62.538 8.288 -6.179 1.00 69.69 1165 GLY A O 1
ATOM 9088 N N . ALA A 1 1166 ? 60.542 8.524 -5.144 1.00 76.88 1166 ALA A N 1
ATOM 9089 C CA . ALA A 1 1166 ? 60.543 7.241 -4.453 1.00 76.88 1166 ALA A CA 1
ATOM 9090 C C . ALA A 1 1166 ? 60.581 6.097 -5.479 1.00 76.88 1166 ALA A C 1
ATOM 9092 O O . ALA A 1 1166 ? 59.780 6.060 -6.411 1.00 76.88 1166 ALA A O 1
ATOM 9093 N N . GLU A 1 1167 ? 61.537 5.186 -5.315 1.00 68.94 1167 GLU A N 1
ATOM 9094 C CA . GLU A 1 1167 ? 61.742 4.061 -6.230 1.00 68.94 1167 GLU A CA 1
ATOM 9095 C C . GLU A 1 1167 ? 61.502 2.729 -5.515 1.00 68.94 1167 GLU A C 1
ATOM 9097 O O . GLU A 1 1167 ? 61.289 1.723 -6.176 1.00 68.94 1167 GLU A O 1
ATOM 9102 N N . SER A 1 1168 ? 61.508 2.670 -4.183 1.00 74.00 1168 SER A N 1
ATOM 9103 C CA . SER A 1 1168 ? 61.365 1.444 -3.392 1.00 74.00 1168 SER A CA 1
ATOM 9104 C C . SER A 1 1168 ? 60.328 1.588 -2.278 1.00 74.00 1168 SER A C 1
ATOM 9106 O O . SER A 1 1168 ? 60.012 2.697 -1.855 1.00 74.00 1168 SER A O 1
ATOM 9108 N N . ALA A 1 1169 ? 59.812 0.462 -1.770 1.00 70.69 1169 ALA A N 1
ATOM 9109 C CA . ALA A 1 1169 ? 58.898 0.461 -0.624 1.00 70.69 1169 ALA A CA 1
ATOM 9110 C C . ALA A 1 1169 ? 59.504 1.188 0.594 1.00 70.69 1169 ALA A C 1
ATOM 9112 O O . ALA A 1 1169 ? 58.812 1.949 1.257 1.00 70.69 1169 ALA A O 1
ATOM 9113 N N . ALA A 1 1170 ? 60.819 1.076 0.811 1.00 71.19 1170 ALA A N 1
ATOM 9114 C CA . ALA A 1 1170 ? 61.531 1.772 1.885 1.00 71.19 1170 ALA A CA 1
ATOM 9115 C C . ALA A 1 1170 ? 61.506 3.315 1.785 1.00 71.19 1170 ALA A C 1
ATOM 9117 O O . ALA A 1 1170 ? 61.819 3.982 2.771 1.00 71.19 1170 ALA A O 1
ATOM 9118 N N . ASP A 1 1171 ? 61.132 3.871 0.626 1.00 77.56 1171 ASP A N 1
ATOM 9119 C CA . ASP A 1 1171 ? 60.983 5.316 0.387 1.00 77.56 1171 ASP A CA 1
ATOM 9120 C C . ASP A 1 1171 ? 59.559 5.827 0.706 1.00 77.56 1171 ASP A C 1
ATOM 9122 O O . ASP A 1 1171 ? 59.266 7.025 0.594 1.00 77.56 1171 ASP A O 1
ATOM 9126 N N . LEU A 1 1172 ? 58.658 4.919 1.098 1.00 83.50 1172 LEU A N 1
ATOM 9127 C CA . LEU A 1 1172 ? 57.391 5.239 1.743 1.00 83.50 1172 LEU A CA 1
ATOM 9128 C C . LEU A 1 1172 ? 57.594 5.244 3.260 1.00 83.50 1172 LEU A C 1
ATOM 9130 O O . LEU A 1 1172 ? 58.463 4.568 3.800 1.00 83.50 1172 LEU A O 1
ATOM 9134 N N . THR A 1 1173 ? 56.813 6.023 3.995 1.00 84.19 1173 THR A N 1
ATOM 9135 C CA . THR A 1 1173 ? 56.870 6.021 5.461 1.00 84.19 1173 THR A CA 1
ATOM 9136 C C . THR A 1 1173 ? 55.471 6.193 6.015 1.00 84.19 1173 THR A C 1
ATOM 9138 O O . THR A 1 1173 ? 54.812 7.189 5.719 1.00 84.19 1173 THR A O 1
ATOM 9141 N N . ILE A 1 1174 ? 55.020 5.237 6.823 1.00 85.50 1174 ILE A N 1
ATOM 9142 C CA . ILE A 1 1174 ? 53.713 5.303 7.478 1.00 85.50 1174 ILE A CA 1
ATOM 9143 C C . ILE A 1 1174 ? 53.838 6.173 8.733 1.00 85.50 1174 ILE A C 1
ATOM 9145 O O . ILE A 1 1174 ? 54.823 6.066 9.474 1.00 85.50 1174 ILE A O 1
ATOM 9149 N N . LEU A 1 1175 ? 52.872 7.070 8.934 1.00 80.62 1175 LEU A N 1
ATOM 9150 C CA . LEU A 1 1175 ? 52.784 7.914 10.124 1.00 80.62 1175 LEU A CA 1
ATOM 9151 C C . LEU A 1 1175 ? 51.855 7.280 11.164 1.00 80.62 1175 LEU A C 1
ATOM 9153 O O . LEU A 1 1175 ? 50.689 7.030 10.869 1.00 80.62 1175 LEU A O 1
ATOM 9157 N N . ASP A 1 1176 ? 52.378 7.108 12.379 1.00 72.75 1176 ASP A N 1
ATOM 9158 C CA . ASP A 1 1176 ? 51.658 6.667 13.576 1.00 72.75 1176 ASP A CA 1
ATOM 9159 C C . ASP A 1 1176 ? 51.862 7.686 14.695 1.00 72.75 1176 ASP A C 1
ATOM 9161 O O . ASP A 1 1176 ? 52.949 7.768 15.268 1.00 72.75 1176 ASP A O 1
ATOM 9165 N N . ASP A 1 1177 ? 50.833 8.467 15.022 1.00 66.94 1177 ASP A N 1
ATOM 9166 C CA . ASP A 1 1177 ? 50.871 9.522 16.044 1.00 66.94 1177 ASP A CA 1
ATOM 9167 C C . ASP A 1 1177 ? 51.988 10.562 15.796 1.00 66.94 1177 ASP A C 1
ATOM 9169 O O . ASP A 1 1177 ? 51.797 11.553 15.084 1.00 66.94 1177 ASP A O 1
ATOM 9173 N N . THR A 1 1178 ? 53.188 10.314 16.334 1.00 52.53 1178 THR A N 1
ATOM 9174 C CA . THR A 1 1178 ? 54.398 11.138 16.143 1.00 52.53 1178 THR A CA 1
ATOM 9175 C C . THR A 1 1178 ? 55.615 10.358 15.627 1.00 52.53 1178 THR A C 1
ATOM 9177 O O . THR A 1 1178 ? 56.684 10.945 15.424 1.00 52.53 1178 THR A O 1
ATOM 9180 N N . GLU A 1 1179 ? 55.480 9.050 15.397 1.00 56.41 1179 GLU A N 1
ATOM 9181 C CA . GLU A 1 1179 ? 56.539 8.173 14.906 1.00 56.41 1179 GLU A CA 1
ATOM 9182 C C . GLU A 1 1179 ? 56.378 7.884 13.405 1.00 56.41 1179 GLU A C 1
ATOM 9184 O O . GLU A 1 1179 ? 55.284 7.855 12.843 1.00 56.41 1179 GLU A O 1
ATOM 9189 N N . ARG A 1 1180 ? 57.519 7.730 12.730 1.00 68.94 1180 ARG A N 1
ATOM 9190 C CA . ARG A 1 1180 ? 57.633 7.475 11.292 1.00 68.94 1180 ARG A CA 1
ATOM 9191 C C . ARG A 1 1180 ? 58.299 6.121 11.098 1.00 68.94 1180 ARG A C 1
ATOM 9193 O O . ARG A 1 1180 ? 59.453 5.968 11.506 1.00 68.94 1180 ARG A O 1
ATOM 9200 N N . SER A 1 1181 ? 57.606 5.183 10.460 1.00 67.62 1181 SER A N 1
ATOM 9201 C CA . SER A 1 1181 ? 58.091 3.811 10.268 1.00 67.62 1181 SER A CA 1
ATOM 9202 C C . SER A 1 1181 ? 58.205 3.466 8.776 1.00 67.62 1181 SER A C 1
ATOM 9204 O O . SER A 1 1181 ? 57.252 3.715 8.032 1.00 67.62 1181 SER A O 1
ATOM 9206 N N . PRO A 1 1182 ? 59.344 2.914 8.307 1.00 60.12 1182 PRO A N 1
ATOM 9207 C CA . PRO A 1 1182 ? 59.455 2.410 6.941 1.00 60.12 1182 PRO A CA 1
ATOM 9208 C C . PRO A 1 1182 ? 58.592 1.145 6.765 1.00 60.12 1182 PRO A C 1
ATOM 9210 O O . PRO A 1 1182 ? 58.526 0.331 7.690 1.00 60.12 1182 PRO A O 1
ATOM 9213 N N . PRO A 1 1183 ? 57.966 0.938 5.597 1.00 59.25 1183 PRO A N 1
ATOM 9214 C CA . PRO A 1 1183 ? 57.334 -0.319 5.245 1.00 59.25 1183 PRO A CA 1
ATOM 9215 C C . PRO A 1 1183 ? 58.402 -1.258 4.669 1.00 59.25 1183 PRO A C 1
ATOM 9217 O O . PRO A 1 1183 ? 58.666 -1.231 3.472 1.00 59.25 1183 PRO A O 1
ATOM 9220 N N . ASP A 1 1184 ? 59.073 -2.052 5.510 1.00 51.41 1184 ASP A N 1
ATOM 9221 C CA . ASP A 1 1184 ? 59.871 -3.192 5.030 1.00 51.41 1184 ASP A CA 1
ATOM 9222 C C . ASP A 1 1184 ? 59.906 -4.370 6.028 1.00 51.41 1184 ASP A C 1
ATOM 9224 O O . ASP A 1 1184 ? 59.726 -4.211 7.238 1.00 51.41 1184 ASP A O 1
ATOM 9228 N N . GLU A 1 1185 ? 60.123 -5.550 5.449 1.00 41.88 1185 GLU A N 1
ATOM 9229 C CA . GLU A 1 1185 ? 59.636 -6.895 5.757 1.00 41.88 1185 GLU A CA 1
ATOM 9230 C C . GLU A 1 1185 ? 60.487 -7.742 6.739 1.00 41.88 1185 GLU A C 1
ATOM 9232 O O . GLU A 1 1185 ? 61.653 -7.469 7.026 1.00 41.88 1185 GLU A O 1
ATOM 9237 N N . THR A 1 1186 ? 59.905 -8.885 7.147 1.00 30.70 1186 THR A N 1
ATOM 9238 C CA . THR A 1 1186 ? 60.454 -10.053 7.885 1.00 30.70 1186 THR A CA 1
ATOM 9239 C C . THR A 1 1186 ? 60.436 -10.029 9.422 1.00 30.70 1186 THR A C 1
ATOM 9241 O O . THR A 1 1186 ? 61.462 -9.951 10.098 1.00 30.70 1186 THR A O 1
ATOM 9244 N N . ALA A 1 1187 ? 59.269 -10.302 10.013 1.00 29.09 1187 ALA A N 1
ATOM 9245 C CA . ALA A 1 1187 ? 59.187 -10.869 11.362 1.00 29.09 1187 ALA A CA 1
ATOM 9246 C C . ALA A 1 1187 ? 59.158 -12.412 11.299 1.00 29.09 1187 ALA A C 1
ATOM 9248 O O . ALA A 1 1187 ? 58.136 -13.045 11.529 1.00 29.09 1187 ALA A O 1
ATOM 9249 N N . GLY A 1 1188 ? 60.303 -13.040 10.998 1.00 30.17 1188 GLY A N 1
ATOM 9250 C CA . GLY A 1 1188 ? 60.411 -14.503 10.997 1.00 30.17 1188 GLY A CA 1
ATOM 9251 C C . GLY A 1 1188 ? 61.837 -15.067 11.016 1.00 30.17 1188 GLY A C 1
ATOM 9252 O O . GLY A 1 1188 ? 62.425 -15.305 9.969 1.00 30.17 1188 GLY A O 1
ATOM 9253 N N . THR A 1 1189 ? 62.316 -15.420 12.220 1.00 25.48 1189 THR A N 1
ATOM 9254 C CA . THR A 1 1189 ? 63.400 -16.381 12.577 1.00 25.48 1189 THR A CA 1
ATOM 9255 C C . THR A 1 1189 ? 64.836 -15.891 12.914 1.00 25.48 1189 THR A C 1
ATOM 9257 O O . THR A 1 1189 ? 65.743 -15.848 12.095 1.00 25.48 1189 THR A O 1
ATOM 9260 N N . ASP A 1 1190 ? 65.034 -15.681 14.227 1.00 28.00 1190 ASP A N 1
ATOM 9261 C CA . ASP A 1 1190 ? 66.056 -16.282 15.121 1.00 28.00 1190 ASP A CA 1
ATOM 9262 C C . ASP A 1 1190 ? 67.571 -15.940 14.981 1.00 28.00 1190 ASP A C 1
ATOM 9264 O O . ASP A 1 1190 ? 68.278 -16.404 14.089 1.00 28.00 1190 ASP A O 1
ATOM 9268 N N . SER A 1 1191 ? 68.144 -15.253 15.987 1.00 25.97 1191 SER A N 1
ATOM 9269 C CA . SER A 1 1191 ? 69.165 -15.857 16.875 1.00 25.97 1191 SER A CA 1
ATOM 9270 C C . SER A 1 1191 ? 69.707 -14.919 17.971 1.00 25.97 1191 SER A C 1
ATOM 9272 O O . SER A 1 1191 ? 70.118 -13.780 17.770 1.00 25.97 1191 SER A O 1
ATOM 9274 N N . THR A 1 1192 ? 69.776 -15.496 19.168 1.00 30.70 1192 THR A N 1
ATOM 9275 C CA . THR A 1 1192 ? 70.465 -15.070 20.395 1.00 30.70 1192 THR A CA 1
ATOM 9276 C C . THR A 1 1192 ? 71.904 -14.541 20.219 1.00 30.70 1192 THR A C 1
ATOM 9278 O O . THR A 1 1192 ? 72.716 -15.240 19.606 1.00 30.70 1192 THR A O 1
ATOM 9281 N N . LYS A 1 1193 ? 72.284 -13.456 20.927 1.00 27.36 1193 LYS A N 1
ATOM 9282 C CA . LYS A 1 1193 ? 73.319 -13.432 22.002 1.00 27.36 1193 LYS A CA 1
ATOM 9283 C C . LYS A 1 1193 ? 73.774 -12.022 22.427 1.00 27.36 1193 LYS A C 1
ATOM 9285 O O . LYS A 1 1193 ? 74.035 -11.168 21.593 1.00 27.36 1193 LYS A O 1
ATOM 9290 N N . ASP A 1 1194 ? 74.024 -11.933 23.736 1.00 26.23 1194 ASP A N 1
ATOM 9291 C CA . ASP A 1 1194 ? 74.915 -11.016 24.474 1.00 26.23 1194 ASP A CA 1
ATOM 9292 C C . ASP A 1 1194 ? 74.291 -9.789 25.175 1.00 26.23 1194 ASP A C 1
ATOM 9294 O O . ASP A 1 1194 ? 74.353 -8.651 24.725 1.00 26.23 1194 ASP A O 1
ATOM 9298 N N . ASP A 1 1195 ? 73.814 -10.054 26.397 1.00 30.84 1195 ASP A N 1
ATOM 9299 C CA . ASP A 1 1195 ? 73.975 -9.195 27.587 1.00 30.84 1195 ASP A CA 1
ATOM 9300 C C . ASP A 1 1195 ? 75.496 -9.004 27.874 1.00 30.84 1195 ASP A C 1
ATOM 9302 O O . ASP A 1 1195 ? 76.241 -9.955 27.588 1.00 30.84 1195 ASP A O 1
ATOM 9306 N N . PRO A 1 1196 ? 76.024 -7.923 28.522 1.00 41.91 1196 PRO A N 1
ATOM 9307 C CA . PRO A 1 1196 ? 75.464 -7.402 29.782 1.00 41.91 1196 PRO A CA 1
ATOM 9308 C C . PRO A 1 1196 ? 75.728 -5.902 30.156 1.00 41.91 1196 PRO A C 1
ATOM 9310 O O . PRO A 1 1196 ? 76.582 -5.221 29.594 1.00 41.91 1196 PRO A O 1
ATOM 9313 N N . ILE A 1 1197 ? 75.128 -5.482 31.290 1.00 26.61 1197 ILE A N 1
ATOM 9314 C CA . ILE A 1 1197 ? 75.507 -4.374 32.222 1.00 26.61 1197 ILE A CA 1
ATOM 9315 C C . ILE A 1 1197 ? 74.910 -2.978 31.900 1.00 26.61 1197 ILE A C 1
ATOM 9317 O O . ILE A 1 1197 ? 75.282 -2.358 30.919 1.00 26.61 1197 ILE A O 1
ATOM 9321 N N . GLY A 1 1198 ? 74.111 -2.319 32.753 1.00 24.66 1198 GLY A N 1
ATOM 9322 C CA . GLY A 1 1198 ? 73.574 -2.662 34.071 1.00 24.66 1198 GLY A CA 1
ATOM 9323 C C . GLY A 1 1198 ? 73.056 -1.436 34.852 1.00 24.66 1198 GLY A C 1
ATOM 9324 O O . GLY A 1 1198 ? 73.515 -0.328 34.608 1.00 24.66 1198 GLY A O 1
ATOM 9325 N N . LYS A 1 1199 ? 72.221 -1.716 35.874 1.00 26.67 1199 LYS A N 1
ATOM 9326 C CA . LYS A 1 1199 ? 71.924 -0.923 37.103 1.00 26.67 1199 LYS A CA 1
ATOM 9327 C C . LYS A 1 1199 ? 71.249 0.455 36.891 1.00 26.67 1199 LYS A C 1
ATOM 9329 O O . LYS A 1 1199 ? 71.758 1.276 36.154 1.00 26.67 1199 LYS A O 1
ATOM 9334 N N . GLN A 1 1200 ? 70.175 0.842 37.586 1.00 26.34 1200 GLN A N 1
ATOM 9335 C CA . GLN A 1 1200 ? 69.811 0.582 38.984 1.00 26.34 1200 GLN A CA 1
ATOM 9336 C C . GLN A 1 1200 ? 68.340 1.007 39.241 1.00 26.34 1200 GLN A C 1
ATOM 9338 O O . GLN A 1 1200 ? 67.985 2.142 38.956 1.00 26.34 1200 GLN A O 1
ATOM 9343 N N . THR A 1 1201 ? 67.550 0.069 39.779 1.00 25.61 1201 THR A N 1
ATOM 9344 C CA . THR A 1 1201 ? 66.583 0.167 40.904 1.00 25.61 1201 THR A CA 1
ATOM 9345 C C . THR A 1 1201 ? 65.726 1.429 41.124 1.00 25.61 1201 THR A C 1
ATOM 9347 O O . THR A 1 1201 ? 66.277 2.474 41.456 1.00 25.61 1201 THR A O 1
ATOM 9350 N N . ASP A 1 1202 ? 64.394 1.266 41.183 1.00 27.62 1202 ASP A N 1
ATOM 9351 C CA . ASP A 1 1202 ? 63.686 1.188 42.480 1.00 27.62 1202 ASP A CA 1
ATOM 9352 C C . ASP A 1 1202 ? 62.323 0.456 42.395 1.00 27.62 1202 ASP A C 1
ATOM 9354 O O . ASP A 1 1202 ? 61.578 0.583 41.427 1.00 27.62 1202 ASP A O 1
ATOM 9358 N N . GLU A 1 1203 ? 62.081 -0.357 43.429 1.00 27.88 1203 GLU A N 1
ATOM 9359 C CA . GLU A 1 1203 ? 60.983 -1.303 43.718 1.00 27.88 1203 GLU A CA 1
ATOM 9360 C C . GLU A 1 1203 ? 59.687 -0.590 44.178 1.00 27.88 1203 GLU A C 1
ATOM 9362 O O . GLU A 1 1203 ? 59.761 0.404 44.896 1.00 27.88 1203 GLU A O 1
ATOM 9367 N N . THR A 1 1204 ? 58.467 -1.000 43.797 1.00 28.20 1204 THR A N 1
ATOM 9368 C CA . THR A 1 1204 ? 57.489 -1.908 44.483 1.00 28.20 1204 THR A CA 1
ATOM 9369 C C . THR A 1 1204 ? 56.081 -1.464 44.007 1.00 28.20 1204 THR A C 1
ATOM 9371 O O . THR A 1 1204 ? 55.915 -0.286 43.717 1.00 28.20 1204 THR A O 1
ATOM 9374 N N . ASP A 1 1205 ? 55.003 -2.245 43.872 1.00 26.05 1205 ASP A N 1
ATOM 9375 C CA . ASP A 1 1205 ? 54.647 -3.600 44.303 1.00 26.05 1205 ASP A CA 1
ATOM 9376 C C . ASP A 1 1205 ? 53.479 -4.146 43.438 1.00 26.05 1205 ASP A C 1
ATOM 9378 O O . ASP A 1 1205 ? 52.772 -3.402 42.761 1.00 26.05 1205 ASP A O 1
ATOM 9382 N N . VAL A 1 1206 ? 53.298 -5.464 43.501 1.00 27.61 1206 VAL A N 1
ATOM 9383 C CA . VAL A 1 1206 ? 52.565 -6.371 42.598 1.00 27.61 1206 VAL A CA 1
ATOM 9384 C C . VAL A 1 1206 ? 51.047 -6.465 42.848 1.00 27.61 1206 VAL A C 1
ATOM 9386 O O . VAL A 1 1206 ? 50.622 -6.587 43.995 1.00 27.61 1206 VAL A O 1
ATOM 9389 N N . ALA A 1 1207 ? 50.251 -6.598 41.775 1.00 25.42 1207 ALA A N 1
ATOM 9390 C CA . ALA A 1 1207 ? 49.083 -7.491 41.725 1.00 25.42 1207 ALA A CA 1
ATOM 9391 C C . ALA A 1 1207 ? 48.814 -7.967 40.281 1.00 25.42 1207 ALA A C 1
ATOM 9393 O O . ALA A 1 1207 ? 48.742 -7.180 39.348 1.00 25.42 1207 ALA A O 1
ATOM 9394 N N . THR A 1 1208 ? 48.726 -9.284 40.139 1.00 26.70 1208 THR A N 1
ATOM 9395 C CA . THR A 1 1208 ? 48.643 -10.117 38.931 1.00 26.70 1208 THR A CA 1
ATOM 9396 C C . THR A 1 1208 ? 47.238 -10.207 38.322 1.00 26.70 1208 THR A C 1
ATOM 9398 O O . THR A 1 1208 ? 46.306 -10.539 39.054 1.00 26.70 1208 THR A O 1
ATOM 9401 N N . SER A 1 1209 ? 47.131 -10.093 36.995 1.00 25.56 1209 SER A N 1
ATOM 9402 C CA . SER A 1 1209 ? 46.195 -10.867 36.155 1.00 25.56 1209 SER A CA 1
ATOM 9403 C C . SER A 1 1209 ? 46.676 -10.846 34.695 1.00 25.56 1209 SER A C 1
ATOM 9405 O O . SER A 1 1209 ? 46.511 -9.847 34.002 1.00 25.56 1209 SER A O 1
ATOM 9407 N N . GLU A 1 1210 ? 47.322 -11.934 34.267 1.00 28.09 1210 GLU A N 1
ATOM 9408 C CA . GLU A 1 1210 ? 47.493 -12.300 32.857 1.00 28.09 1210 GLU A CA 1
ATOM 9409 C C . GLU A 1 1210 ? 46.191 -12.954 32.383 1.00 28.09 1210 GLU A C 1
ATOM 9411 O O . GLU A 1 1210 ? 45.749 -13.923 32.998 1.00 28.09 1210 GLU A O 1
ATOM 9416 N N . GLU A 1 1211 ? 45.622 -12.468 31.285 1.00 27.31 1211 GLU A N 1
ATOM 9417 C CA . GLU A 1 1211 ? 44.807 -13.280 30.381 1.00 27.31 1211 GLU A CA 1
ATOM 9418 C C . GLU A 1 1211 ? 45.163 -12.873 28.948 1.00 27.31 1211 GLU A C 1
ATOM 9420 O O . GLU A 1 1211 ? 44.679 -11.890 28.399 1.00 27.31 1211 GLU A O 1
ATOM 9425 N N . SER A 1 1212 ? 46.100 -13.626 28.371 1.00 29.34 1212 SER A N 1
ATOM 9426 C CA . SER A 1 1212 ? 46.274 -13.757 26.932 1.00 29.34 1212 SER A CA 1
ATOM 9427 C C . SER A 1 1212 ? 45.225 -14.754 26.435 1.00 29.34 1212 SER A C 1
ATOM 9429 O O . SER A 1 1212 ? 45.370 -15.957 26.662 1.00 29.34 1212 SER A O 1
ATOM 9431 N N . ALA A 1 1213 ? 44.168 -14.272 25.789 1.00 27.53 1213 ALA A N 1
ATOM 9432 C CA . ALA A 1 1213 ? 43.230 -15.118 25.063 1.00 27.53 1213 ALA A CA 1
ATOM 9433 C C . ALA A 1 1213 ? 43.590 -15.079 23.571 1.00 27.53 1213 ALA A C 1
ATOM 9435 O O . ALA A 1 1213 ? 43.220 -14.158 22.852 1.00 27.53 1213 ALA A O 1
ATOM 9436 N N . THR A 1 1214 ? 44.363 -16.067 23.122 1.00 38.47 1214 THR A N 1
ATOM 9437 C CA . THR A 1 1214 ? 44.634 -16.342 21.707 1.00 38.47 1214 THR A CA 1
ATOM 9438 C C . THR A 1 1214 ? 43.749 -17.495 21.234 1.00 38.47 1214 THR A C 1
ATOM 9440 O O . THR A 1 1214 ? 43.753 -18.558 21.849 1.00 38.47 1214 THR A O 1
ATOM 9443 N N . ALA A 1 1215 ? 43.028 -17.285 20.128 1.00 32.19 1215 ALA A N 1
ATOM 9444 C CA . ALA A 1 1215 ? 42.466 -18.273 19.191 1.00 32.19 1215 ALA A CA 1
ATOM 9445 C C . ALA A 1 1215 ? 41.484 -19.370 19.687 1.00 32.19 1215 ALA A C 1
ATOM 9447 O O . ALA A 1 1215 ? 40.733 -19.897 18.869 1.00 32.19 1215 ALA A O 1
ATOM 9448 N N . GLU A 1 1216 ? 41.414 -19.718 20.976 1.00 32.84 1216 GLU A N 1
ATOM 9449 C CA . GLU A 1 1216 ? 40.515 -20.780 21.471 1.00 32.84 1216 GLU A CA 1
ATOM 9450 C C . GLU A 1 1216 ? 39.070 -20.311 21.736 1.00 32.84 1216 GLU A C 1
ATOM 9452 O O . GLU A 1 1216 ? 38.164 -21.142 21.706 1.00 32.84 1216 GLU A O 1
ATOM 9457 N N . SER A 1 1217 ? 38.807 -19.013 21.955 1.00 35.44 1217 SER A N 1
ATOM 9458 C CA . SER A 1 1217 ? 37.438 -18.530 22.232 1.00 35.44 1217 SER A CA 1
ATOM 9459 C C . SER A 1 1217 ? 36.570 -18.436 20.974 1.00 35.44 1217 SER A C 1
ATOM 9461 O O . SER A 1 1217 ? 35.405 -18.819 21.011 1.00 35.44 1217 SER A O 1
ATOM 9463 N N . VAL A 1 1218 ? 37.155 -18.024 19.846 1.00 40.22 1218 VAL A N 1
ATOM 9464 C CA . VAL A 1 1218 ? 36.464 -17.920 18.545 1.00 40.22 1218 VAL A CA 1
ATOM 9465 C C . VAL A 1 1218 ? 36.072 -19.308 18.017 1.00 40.22 1218 VAL A C 1
ATOM 9467 O O . VAL A 1 1218 ? 35.018 -19.488 17.412 1.00 40.22 1218 VAL A O 1
ATOM 9470 N N . PHE A 1 1219 ? 36.869 -20.334 18.331 1.00 35.66 1219 PHE A N 1
ATOM 9471 C CA . PHE A 1 1219 ? 36.583 -21.720 17.949 1.00 35.66 1219 PHE A CA 1
ATOM 9472 C C . PHE A 1 1219 ? 35.395 -22.339 18.711 1.00 35.66 1219 PHE A C 1
ATOM 9474 O O . PHE A 1 1219 ? 34.818 -23.324 18.246 1.00 35.66 1219 PHE A O 1
ATOM 9481 N N . ALA A 1 1220 ? 35.028 -21.788 19.874 1.00 38.19 1220 ALA A N 1
ATOM 9482 C CA . ALA A 1 1220 ? 33.917 -22.282 20.686 1.00 38.19 1220 ALA A CA 1
ATOM 9483 C C . ALA A 1 1220 ? 32.556 -21.716 20.238 1.00 38.19 1220 ALA A C 1
ATOM 9485 O O . ALA A 1 1220 ? 31.570 -22.450 20.264 1.00 38.19 1220 ALA A O 1
ATOM 9486 N N . GLU A 1 1221 ? 32.505 -20.463 19.775 1.00 37.16 1221 GLU A N 1
ATOM 9487 C CA . GLU A 1 1221 ? 31.276 -19.833 19.259 1.00 37.16 1221 GLU A CA 1
ATOM 9488 C C . GLU A 1 1221 ? 30.842 -20.413 17.905 1.00 37.16 1221 GLU A C 1
ATOM 9490 O O . GLU A 1 1221 ? 29.658 -20.663 17.681 1.00 37.16 1221 GLU A O 1
ATOM 9495 N N . LEU A 1 1222 ? 31.795 -20.751 17.031 1.00 39.53 1222 LEU A N 1
ATOM 9496 C CA . LEU A 1 1222 ? 31.494 -21.343 15.721 1.00 39.53 1222 LEU A CA 1
ATOM 9497 C C . LEU A 1 1222 ? 30.978 -22.793 15.798 1.00 39.53 1222 LEU A C 1
ATOM 9499 O O . LEU A 1 1222 ? 30.359 -23.270 14.852 1.00 39.53 1222 LEU A O 1
ATOM 9503 N N . GLN A 1 1223 ? 31.174 -23.499 16.921 1.00 38.41 1223 GLN A N 1
ATOM 9504 C CA . GLN A 1 1223 ? 30.609 -24.842 17.129 1.00 38.41 1223 GLN A CA 1
ATOM 9505 C C . GLN A 1 1223 ? 29.161 -24.850 17.648 1.00 38.41 1223 GLN A C 1
ATOM 9507 O O . GLN A 1 1223 ? 28.551 -25.924 17.676 1.00 38.41 1223 GLN A O 1
ATOM 9512 N N . GLU A 1 1224 ? 28.602 -23.708 18.062 1.00 39.59 1224 GLU A N 1
ATOM 9513 C CA . GLU A 1 1224 ? 27.180 -23.610 18.435 1.00 39.59 1224 GLU A CA 1
ATOM 9514 C C . GLU A 1 1224 ? 26.272 -23.166 17.284 1.00 39.59 1224 GLU A C 1
ATOM 9516 O O . GLU A 1 1224 ? 25.079 -23.436 17.346 1.00 39.59 1224 GLU A O 1
ATOM 9521 N N . LEU A 1 1225 ? 26.816 -22.578 16.214 1.00 40.31 1225 LEU A N 1
ATOM 9522 C CA . LEU A 1 1225 ? 26.043 -22.198 15.021 1.00 40.31 1225 LEU A CA 1
ATOM 9523 C C . LEU A 1 1225 ? 25.828 -23.351 14.020 1.00 40.31 1225 LEU A C 1
ATOM 9525 O O . LEU A 1 1225 ? 24.972 -23.241 13.149 1.00 40.31 1225 LEU A O 1
ATOM 9529 N N . ASP A 1 1226 ? 26.561 -24.461 14.165 1.00 32.31 1226 ASP A N 1
ATOM 9530 C CA . ASP A 1 1226 ? 26.420 -25.687 13.351 1.00 32.31 1226 ASP A CA 1
ATOM 9531 C C . ASP A 1 1226 ? 25.737 -26.844 14.131 1.00 32.31 1226 ASP A C 1
ATOM 9533 O O . ASP A 1 1226 ? 25.962 -28.034 13.888 1.00 32.31 1226 ASP A O 1
ATOM 9537 N N . LYS A 1 1227 ? 24.904 -26.498 15.122 1.00 34.16 1227 LYS A N 1
ATOM 9538 C CA . LYS A 1 1227 ? 23.961 -27.390 15.822 1.00 34.16 1227 LYS A CA 1
ATOM 9539 C C . LYS A 1 1227 ? 22.573 -26.778 15.839 1.00 34.16 1227 LYS A C 1
ATOM 9541 O O . LYS A 1 1227 ? 21.613 -27.585 15.826 1.00 34.16 1227 LYS A O 1
#

Secondary structure (DSSP, 8-state):
--------S---EEE-TTSS---EEEEEEE-BTTS-GGGGHHHHHHHH----EE--TTS--EE-PPPEEEEEEEETTEEEEEEE-SSTT-HHHHHHHHHHH-TTSEEEEEEEE-S----SSEEEEEEEEEESS-TTS--S-TTSS--SS-THHHHHHHHH--TTTTTS--EEEEEEEEEEPPGGGGG-STT---HHHHHHHHHS-EEEEEETTTEEEEEE-PPPHHHHHHHHHHHHTTT--EEEEEEEEEEEESSHHHHHHHHHHHHHGGGGG-BTTTTB-EEEEE--HHHHHHHHHHHHTT-----S-EEEHHHHHTTS----TT---TTB--B-S---S-SPBTB----TTTTT-TTS-HHHHHHHHHT---TTSPEEEEEETTT--EEEE-HHHHTT-EEEE--TTSSHHHHHHHHHHHHHHTT-EEEEEESSSSSHHHHHHTS-GGGGGGEEEEEES---SEE----TTS-TTTTTS-TTSHHHHHHHHHHHHHHHHHHHHHTTT-TT--HHHHHHHHHHHHHHHT-SS---HHHHHHHHSSHHHHHHHHHHHHHTT-HHHHHHIIIIITTS-HHHHHHHHHHHHHHHHSHHHHHHHT-SS-SS-HHHHHHTT-EEEEEE--S-HHHHHHHHHHHHHHHHHHHHH-TTPPPEEEEETTHHHH--TTS-HHHHHHHGGGTTEEEEEEES-HHHHS-HHHHHHHHHH--EEEE---SSHHHHHHHHTTS-TT--HHHHHTPPTTEEEEE-B-TTSPBPPPEEEEEPPPHHHH-SS--SPPHHHHHHHHHHHHHHH-EEPPPHHHHHHH-SSS---TTSS---SSHHHHHHHHHHHHHHHHHHHHHHHHSSTT--EEHHHHHHHHHHH-SS---HHHHHHHHHHS-TTTEEEEEETTEEEEEE-HHHHHHHS------SSSHHHHHHHHHHHHHHHHHTTPEEE-----STTS-SEEEE-TTTSPP-TT--HHHHHHHHHHHHHH-HHHHHHHTTS-EEEEEE---SS-HHHHHHHHHHHHTTT--EEEEEEHHHHHHHHHHHHS-TT-SEE-TTS-EEE--SSBPEETTEEEEEE--S-S-EEEEEETTTTEEEEEETTS-EEEEESSTTHHHH-GGGSSEEGGG-S--TTEEEPBPPP-GGGTSTT----TTSEEEEEE-TT--SGGGEEEEETTEEE---------------------------------STTHHHHTTTTT-

Radius of gyration: 43.0 Å; Cα contacts (8 Å, |Δi|>4): 2266; chains: 1; bounding box: 130×74×130 Å